Protein AF-0000000085857753 (afdb_homodimer)

Secondary structure (DSSP, 8-state):
--EEEEEEETTEEEEEEE-TTSEEEEEEE-TT--B---EEEEE-SS-PPBPS--EE-SS-TTEEEEEETTEEEEEES--GGG--SHHHHHHTT-TT-EEETTTTEEE-GGGS-SS-EEE--TTGGG--SEEEEEEE-TTSEEEEEEEE--EESS---EEEEEEETTEE-S-TTSPPPBTTEEEEEEES----TT-EEEEEEEEETTEEEEEEEEE--HHHHHHT-SS--HHHHHHHHHTTPEEETTTTEEE---SS-----HHHHHGGG----SS---EEEEEES-EEETTBEEEEEEEEES-TT--EEEEE-TT----EEEEEES--SSEEEEEE---SS-EEEEEEEEPTT--EEEEEEEEEEPPPEEEEEESSEEETT---EEEEEEE-GGG--EEEEETTTEEEEEEEETTTTEEEEEPPP--S-EEEEEEEEETTEEEEEEEEEEEEPPP-EEEEEEEEETTEEEEEEEE---S----GGG--EEEEETTEEEEEEEEEE-SSEEEEEE---SS----/--EEEEEEETTEEEEEEE-TTSEEEEEEE-TT--B---EEEEE-SS-PPBPS--EE-SS-TTEEEEEETTEEEEEES--GGG--SHHHHHHTT-TT-EEETTTTEEE-GGGS-SS-EEE--TTGGG--SEEEEEEE-TTSEEEEEEEE--EESS---EEEEEEETTEE-S-TTSPPPBTTEEEEEEES----TT-EEEEEEEEETTEEEEEEEEE--HHHHSTT-SS--HHHHHHHHHTTPEEETTTTEEE---SS-----HHHHHGGG----SS---EEEEEES-EEETTBEEEEEEEEES-TT--EEEEE-TT--S-EEEEEES--SSEEEEEE---SS-EEEEEEEEPTT--EEEEEEEEEEPPPEEEEEESSEEETT---EEEEEEE-GGG--EEEEETTTEEEEEEEETTTTEEEEEPPP--S-EEEEEEEEETTEEEEEEEEEEEEPPP-EEEEEEEEETTEEEEEEEE---S----GGG--EEEEETTEEEEEEEEEE-SSEEEEEE---SS----

Foldseek 3Di:
DAAWDWDDDPLKIWMWDWAQQGWTWIWIAFNVGAIADIDTQDDDLGRWGWHHDKAQDPVDNQWIWIDTDVDIDITGNDDQQVQQAQQSSAVVLDSQWWAQPVVRGIHGPVVRPPGKTKYADRCSRQDDQWAKAWFADPQQKIKIKIFGRIDIPDFFDKAKFKDAPRHTAADPPADGDGPPMDMGIHHNPLPPPFFGWIWMWMDGHHDIDIDIATAHDQQVLCPPDVDLALVSLVVLLSNNFDQDPVVSGTHHDDDDDDRDGSCRGRVVRPDDPDDPFKEWDDKPPQEAALQWFAWIKTFTAQCQQFFWKWKAAPSPDDIDIWGWPPDDRTMITTITHHHPDFAKIWMFTQGPVRDTGYTDIHTHHRDKAFADKPPQEEEQQWFDKIKTDTPPCVQFQWKAKPPVRDTWGWDADPVVRIIITITHHHDDWDWIWMWTDGNPDIHGHPGTHTYDHDKAWDAWDWDDDPQKIKIKTFIPQDDRPDDQVRDWDWDDDPPDIFTWAWDDDDRTITITMTGHDPDDPDD/DAAWDWDDDPLKIWMWDWAQQGWTWIWIAFNVGAIADIDTQDDDLGRWTWHHDKAQDPVDNQWIWIDTDVDIDITGNDDQQVQQAQQSSAVVLDSQWWAQPPVRGIHGPVVRPPGKTKYADRCSRQDDQWAKAWFADPVQKIKIKIFGRIDIPDFFDKAKFKDAPRHTAADPPADGDGPPMDMGIHHNPLPPPFFGWIWMWMDGHHDIDIDIATAHDQQVLPPPDPDLALVSLVVLLSNNFDQDPVVSGTHHDDDDDDRDGSCRGRVVRPDDDDDDFKEWDDKPPQEAALQWFAWIKTFTAQCQQFFWKWKAAPSPDDIDIWGWPPDDRTMITTITHHHPDFAKIWMFTQGPVRDTGYTDIHTHHRDKAFADKPPQEEEQQWFDKIKTDTPPCVQFQWKAKPPVRDTWGWDADPVVRIIITITHHHDDWDWIWMWTDGNPDIHGHPGTHTYDHDKAWDAKDWDDDPQKIKIKTFIPQDDRPDDQVRDWDWDDDPPDIFTWAWDDDDRTITITMTGHDPDDPDD

Nearest PDB structures (foldseek):
  6vxk-assembly1_B  TM=6.347E-01  e=1.927E-22  Homo sapiens
  5l7n-assembly1_A  TM=7.080E-01  e=1.738E-12  Mus musculus
  5l5k-assembly1_A  TM=3.802E-01  e=3.648E-19  Mus musculus
  5l5g-assembly2_D  TM=2.381E-01  e=2.878E-19  Mus musculus
  3nvq-assembly1_F  TM=8.995E-01  e=6.085E-07  Homo sapiens

Organism: NCBI:txid630221

Structure (mmCIF, N/CA/C/O backbone):
data_AF-0000000085857753-model_v1
#
loop_
_entity.id
_entity.type
_entity.pdbx_description
1 polymer 'Plexin C1'
#
loop_
_atom_site.group_PDB
_atom_site.id
_atom_site.type_symbol
_atom_site.label_atom_id
_atom_site.label_alt_id
_atom_site.label_comp_id
_atom_site.label_asym_id
_atom_site.label_entity_id
_atom_site.label_seq_id
_atom_site.pdbx_PDB_ins_code
_atom_site.Cartn_x
_atom_site.Cartn_y
_atom_site.Cartn_z
_atom_site.occupancy
_atom_site.B_iso_or_equiv
_atom_site.auth_seq_id
_atom_site.auth_comp_id
_atom_site.auth_asym_id
_atom_site.auth_atom_id
_atom_site.pdbx_PDB_model_num
ATOM 1 N N . MET A 1 1 ? -9.523 8.578 9.781 1 89.75 1 MET A N 1
ATOM 2 C CA . MET A 1 1 ? -10.383 7.871 8.836 1 89.75 1 MET A CA 1
ATOM 3 C C . MET A 1 1 ? -11.68 7.422 9.5 1 89.75 1 MET A C 1
ATOM 5 O O . MET A 1 1 ? -11.648 6.824 10.578 1 89.75 1 MET A O 1
ATOM 9 N N . SER A 1 2 ? -12.82 7.793 8.891 1 89.19 2 SER A N 1
ATOM 10 C CA . SER A 1 2 ? -14.125 7.473 9.477 1 89.19 2 SER A CA 1
ATOM 11 C C . SER A 1 2 ? -14.922 6.547 8.562 1 89.19 2 SER A C 1
ATOM 13 O O . SER A 1 2 ? -15.906 5.941 9 1 89.19 2 SER A O 1
ATOM 15 N N . ALA A 1 3 ? -14.539 6.449 7.41 1 91.06 3 ALA A N 1
ATOM 16 C CA . ALA A 1 3 ? -15.25 5.617 6.445 1 91.06 3 ALA A CA 1
ATOM 17 C C . ALA A 1 3 ? -14.32 5.148 5.332 1 91.06 3 ALA A C 1
ATOM 19 O O . ALA A 1 3 ? -13.297 5.781 5.059 1 91.06 3 ALA A O 1
ATOM 20 N N . VAL A 1 4 ? -14.672 4.035 4.73 1 94.12 4 VAL A N 1
ATOM 21 C CA . VAL A 1 4 ? -13.875 3.561 3.609 1 94.12 4 VAL A CA 1
ATOM 22 C C . VAL A 1 4 ? -14.758 2.795 2.629 1 94.12 4 VAL A C 1
ATOM 24 O O . VAL A 1 4 ? -15.68 2.08 3.037 1 94.12 4 VAL A O 1
ATOM 27 N N . ALA A 1 5 ? -14.625 2.955 1.405 1 93.31 5 ALA A N 1
ATOM 28 C CA . ALA A 1 5 ? -15.234 2.219 0.299 1 93.31 5 ALA A CA 1
ATOM 29 C C . ALA A 1 5 ? -14.211 1.943 -0.802 1 93.31 5 ALA A C 1
ATOM 31 O O . ALA A 1 5 ? -13.156 2.584 -0.856 1 93.31 5 ALA A O 1
ATOM 32 N N . ALA A 1 6 ? -14.43 0.98 -1.561 1 94.06 6 ALA A N 1
ATOM 33 C CA . ALA A 1 6 ? -13.461 0.627 -2.598 1 94.06 6 ALA A CA 1
ATOM 34 C C . ALA A 1 6 ? -14.164 0.195 -3.879 1 94.06 6 ALA A C 1
ATOM 36 O O . ALA A 1 6 ? -15.273 -0.346 -3.836 1 94.06 6 ALA A O 1
ATOM 37 N N . VAL A 1 7 ? -13.57 0.49 -4.969 1 93.06 7 VAL A N 1
ATOM 38 C CA . VAL A 1 7 ? -14.023 0.003 -6.27 1 93.06 7 VAL A CA 1
ATOM 39 C C . VAL A 1 7 ? -12.828 -0.489 -7.082 1 93.06 7 VAL A C 1
ATOM 41 O O . VAL A 1 7 ? -11.695 -0.067 -6.848 1 93.06 7 VAL A O 1
ATOM 44 N N . ARG A 1 8 ? -13.117 -1.404 -7.98 1 92.81 8 ARG A N 1
ATOM 45 C CA . ARG A 1 8 ? -12.086 -1.954 -8.844 1 92.81 8 ARG A CA 1
ATOM 46 C C . ARG A 1 8 ? -12.086 -1.272 -10.211 1 92.81 8 ARG A C 1
ATOM 48 O O . ARG A 1 8 ? -13.156 -0.976 -10.758 1 92.81 8 ARG A O 1
ATOM 55 N N . SER A 1 9 ? -10.953 -0.953 -10.688 1 91.25 9 SER A N 1
ATOM 56 C CA . SER A 1 9 ? -10.742 -0.527 -12.07 1 91.25 9 SER A CA 1
ATOM 57 C C . SER A 1 9 ? -9.594 -1.297 -12.719 1 91.25 9 SER A C 1
ATOM 59 O O . SER A 1 9 ? -8.445 -0.867 -12.656 1 91.25 9 SER A O 1
ATOM 61 N N . GLY A 1 10 ? -10 -2.35 -13.438 1 89.44 10 GLY A N 1
ATOM 62 C CA . GLY A 1 10 ? -8.953 -3.213 -13.945 1 89.44 10 GLY A CA 1
ATOM 63 C C . GLY A 1 10 ? -8.117 -3.85 -12.852 1 89.44 10 GLY A C 1
ATOM 64 O O . GLY A 1 10 ? -8.648 -4.531 -11.977 1 89.44 10 GLY A O 1
ATOM 65 N N . SER A 1 11 ? -6.836 -3.51 -12.891 1 89.56 11 SER A N 1
ATOM 66 C CA . SER A 1 11 ? -5.945 -4.07 -11.883 1 89.56 11 SER A CA 1
ATOM 67 C C . SER A 1 11 ? -5.754 -3.102 -10.719 1 89.56 11 SER A C 1
ATOM 69 O O . SER A 1 11 ? -4.98 -3.375 -9.797 1 89.56 11 SER A O 1
ATOM 71 N N . TRP A 1 12 ? -6.457 -2.006 -10.766 1 94.06 12 TRP A N 1
ATOM 72 C CA . TRP A 1 12 ? -6.324 -0.968 -9.75 1 94.06 12 TRP A CA 1
ATOM 73 C C . TRP A 1 12 ? -7.422 -1.089 -8.695 1 94.06 12 TRP A C 1
ATOM 75 O O . TRP A 1 12 ? -8.539 -1.517 -9 1 94.06 12 TRP A O 1
ATOM 85 N N . ILE A 1 13 ? -7.07 -0.823 -7.496 1 95.12 13 ILE A N 1
ATOM 86 C CA . ILE A 1 13 ? -8.055 -0.612 -6.445 1 95.12 13 ILE A CA 1
ATOM 87 C C . ILE A 1 13 ? -8.156 0.876 -6.121 1 95.12 13 ILE A C 1
ATOM 89 O O . ILE A 1 13 ? -7.141 1.533 -5.871 1 95.12 13 ILE A O 1
ATOM 93 N N . VAL A 1 14 ? -9.273 1.382 -6.203 1 95.81 14 VAL A N 1
ATOM 94 C CA . VAL A 1 14 ? -9.492 2.781 -5.852 1 95.81 14 VAL A CA 1
ATOM 95 C C . VAL A 1 14 ? -10.234 2.869 -4.52 1 95.81 14 VAL A C 1
ATOM 97 O O . VAL A 1 14 ? -11.383 2.416 -4.41 1 95.81 14 VAL A O 1
ATOM 100 N N . LEU A 1 15 ? -9.617 3.461 -3.584 1 95.94 15 LEU A N 1
ATOM 101 C CA . LEU A 1 15 ? -10.188 3.619 -2.25 1 95.94 15 LEU A CA 1
ATOM 102 C C . LEU A 1 15 ? -10.773 5.016 -2.072 1 95.94 15 LEU A C 1
ATOM 104 O O . LEU A 1 15 ? -10.203 6 -2.539 1 95.94 15 LEU A O 1
ATOM 108 N N . PHE A 1 16 ? -11.875 5.051 -1.46 1 96.19 16 PHE A N 1
ATOM 109 C CA . PHE A 1 16 ? -12.492 6.289 -1.012 1 96.19 16 PHE A CA 1
ATOM 110 C C . PHE A 1 16 ? -12.562 6.34 0.51 1 96.19 16 PHE A C 1
ATOM 112 O O . PHE A 1 16 ? -13.242 5.523 1.135 1 96.19 16 PHE A O 1
ATOM 119 N N . ILE A 1 17 ? -11.922 7.316 1.024 1 94.94 17 ILE A N 1
ATOM 120 C CA . ILE A 1 17 ? -11.727 7.375 2.469 1 94.94 17 ILE A CA 1
ATOM 121 C C . ILE A 1 17 ? -12.391 8.633 3.025 1 94.94 17 ILE A C 1
ATOM 123 O O . ILE A 1 17 ? -12.047 9.75 2.625 1 94.94 17 ILE A O 1
ATOM 127 N N . GLY A 1 18 ? -13.336 8.453 3.855 1 94.31 18 GLY A N 1
ATOM 128 C CA . GLY A 1 18 ? -13.883 9.555 4.637 1 94.31 18 GLY A CA 1
ATOM 129 C C . GLY A 1 18 ? -13.133 9.797 5.934 1 94.31 18 GLY A C 1
ATOM 130 O O . GLY A 1 18 ? -12.703 8.852 6.594 1 94.31 18 GLY A O 1
ATOM 131 N N . THR A 1 19 ? -12.977 11.016 6.234 1 91.75 19 THR A N 1
ATOM 132 C CA . THR A 1 19 ? -12.25 11.336 7.457 1 91.75 19 THR A CA 1
ATOM 133 C C . THR A 1 19 ? -13.188 11.945 8.5 1 91.75 19 THR A C 1
ATOM 135 O O . THR A 1 19 ? -14.281 12.398 8.164 1 91.75 19 THR A O 1
ATOM 138 N N . SER A 1 20 ? -12.773 11.953 9.719 1 91 20 SER A N 1
ATOM 139 C CA . SER A 1 20 ? -13.555 12.484 10.836 1 91 20 SER A CA 1
ATOM 140 C C . SER A 1 20 ? -13.633 14 10.781 1 91 20 SER A C 1
ATOM 142 O O . SER A 1 20 ? -14.5 14.609 11.414 1 91 20 SER A O 1
ATOM 144 N N . ASP A 1 21 ? -12.695 14.578 10.062 1 89.19 21 ASP A N 1
ATOM 145 C CA . ASP A 1 21 ? -12.703 16.031 9.969 1 89.19 21 ASP A CA 1
ATOM 146 C C . ASP A 1 21 ? -13.398 16.5 8.695 1 89.19 21 ASP A C 1
ATOM 148 O O . ASP A 1 21 ? -13.289 17.672 8.312 1 89.19 21 ASP A O 1
ATOM 152 N N . GLY A 1 22 ? -13.977 15.633 7.961 1 90.75 22 GLY A N 1
ATOM 153 C CA . GLY A 1 22 ? -14.914 16.016 6.918 1 90.75 22 GLY A CA 1
ATOM 154 C C . GLY A 1 22 ? -14.297 16.031 5.531 1 90.75 22 GLY A C 1
ATOM 155 O O . GLY A 1 22 ? -14.586 16.922 4.727 1 90.75 22 GLY A O 1
ATOM 156 N N . GLN A 1 23 ? -13.469 15.141 5.293 1 93.69 23 GLN A N 1
ATOM 157 C CA . GLN A 1 23 ? -12.883 15.039 3.957 1 93.69 23 GLN A CA 1
ATOM 158 C C . GLN A 1 23 ? -13.234 13.711 3.299 1 93.69 23 GLN A C 1
ATOM 160 O O . GLN A 1 23 ? -13.477 12.719 3.988 1 93.69 23 GLN A O 1
ATOM 165 N N . LEU A 1 24 ? -13.398 13.766 1.98 1 95.19 24 LEU A N 1
ATOM 166 C CA . LEU A 1 24 ? -13.438 12.562 1.156 1 95.19 24 LEU A CA 1
ATOM 167 C C . LEU A 1 24 ? -12.188 12.453 0.29 1 95.19 24 LEU A C 1
ATOM 169 O O . LEU A 1 24 ? -11.961 13.297 -0.585 1 95.19 24 LEU A O 1
ATOM 173 N N . ILE A 1 25 ? -11.422 11.43 0.527 1 94.5 25 ILE A N 1
ATOM 174 C CA . ILE A 1 25 ? -10.125 11.281 -0.118 1 94.5 25 ILE A CA 1
ATOM 175 C C . ILE A 1 25 ? -10.156 10.078 -1.058 1 94.5 25 ILE A C 1
ATOM 177 O O . ILE A 1 25 ? -10.695 9.023 -0.713 1 94.5 25 ILE A O 1
ATOM 181 N N . LYS A 1 26 ? -9.664 10.266 -2.176 1 94.88 26 LYS A N 1
ATOM 182 C CA . LYS A 1 26 ? -9.477 9.195 -3.15 1 94.88 26 LYS A CA 1
ATOM 183 C C . LYS A 1 26 ? -8.031 8.711 -3.164 1 94.88 26 LYS A C 1
ATOM 185 O O . LYS A 1 26 ? -7.102 9.508 -3.291 1 94.88 26 LYS A O 1
ATOM 190 N N . LEU A 1 27 ? -7.824 7.43 -2.971 1 94.69 27 LEU A N 1
ATOM 191 C CA . LEU A 1 27 ? -6.5 6.82 -2.979 1 94.69 27 LEU A CA 1
ATOM 192 C C . LEU A 1 27 ? -6.465 5.602 -3.895 1 94.69 27 LEU A C 1
ATOM 194 O O . LEU A 1 27 ? -7.34 4.738 -3.816 1 94.69 27 LEU A O 1
ATOM 198 N N . VAL A 1 28 ? -5.434 5.547 -4.727 1 95.06 28 VAL A N 1
ATOM 199 C CA . VAL A 1 28 ? -5.344 4.457 -5.691 1 95.06 28 VAL A CA 1
ATOM 200 C C . VAL A 1 28 ? -4.242 3.486 -5.273 1 95.06 28 VAL A C 1
ATOM 202 O O . VAL A 1 28 ? -3.172 3.908 -4.828 1 95.06 28 VAL A O 1
ATOM 205 N N . LEU A 1 29 ? -4.523 2.205 -5.355 1 94.06 29 LEU A N 1
ATOM 206 C CA . LEU A 1 29 ? -3.545 1.148 -5.129 1 94.06 29 LEU A CA 1
ATOM 207 C C . LEU A 1 29 ? -3.256 0.386 -6.414 1 94.06 29 LEU A C 1
ATOM 209 O O . LEU A 1 29 ? -4.18 0.044 -7.16 1 94.06 29 LEU A O 1
ATOM 213 N N . ASP A 1 30 ? -2.023 0.152 -6.676 1 92.12 30 ASP A N 1
ATOM 214 C CA . ASP A 1 30 ? -1.676 -0.603 -7.875 1 92.12 30 ASP A CA 1
ATOM 215 C C . ASP A 1 30 ? -1.734 -2.105 -7.613 1 92.12 30 ASP A C 1
ATOM 217 O O . ASP A 1 30 ? -2.291 -2.545 -6.605 1 92.12 30 ASP A O 1
ATOM 221 N N . GLU A 1 31 ? -1.247 -2.881 -8.547 1 86.44 31 GLU A N 1
ATOM 222 C CA . GLU A 1 31 ? -1.351 -4.336 -8.477 1 86.44 31 GLU A CA 1
ATOM 223 C C . GLU A 1 31 ? -0.544 -4.887 -7.301 1 86.44 31 GLU A C 1
ATOM 225 O O . GLU A 1 31 ? -0.839 -5.969 -6.793 1 86.44 31 GLU A O 1
ATOM 230 N N . LYS A 1 32 ? 0.455 -4.145 -6.859 1 83 32 LYS A N 1
ATOM 231 C CA . LYS A 1 32 ? 1.268 -4.559 -5.719 1 83 32 LYS A CA 1
ATOM 232 C C . LYS A 1 32 ? 0.789 -3.893 -4.434 1 83 32 LYS A C 1
ATOM 234 O O . LYS A 1 32 ? 1.49 -3.912 -3.418 1 83 32 LYS A O 1
ATOM 239 N N . PHE A 1 33 ? -0.325 -3.234 -4.547 1 89.12 33 PHE A N 1
ATOM 240 C CA . PHE A 1 33 ? -0.987 -2.566 -3.432 1 89.12 33 PHE A CA 1
ATOM 241 C C . PHE A 1 33 ? -0.145 -1.401 -2.922 1 89.12 33 PHE A C 1
ATOM 243 O O . PHE A 1 33 ? -0.19 -1.069 -1.736 1 89.12 33 PHE A O 1
ATOM 250 N N . THR A 1 34 ? 0.658 -0.89 -3.787 1 88.31 34 THR A N 1
ATOM 251 C CA . THR A 1 34 ? 1.371 0.346 -3.482 1 88.31 34 THR A CA 1
ATOM 252 C C . THR A 1 34 ? 0.45 1.554 -3.631 1 88.31 34 THR A C 1
ATOM 254 O O . THR A 1 34 ? -0.227 1.703 -4.648 1 88.31 34 THR A O 1
ATOM 257 N N . PRO A 1 35 ? 0.426 2.33 -2.615 1 91.25 35 PRO A N 1
ATOM 258 C CA . PRO A 1 35 ? -0.485 3.475 -2.688 1 91.25 35 PRO A CA 1
ATOM 259 C C . PRO A 1 35 ? 0.071 4.621 -3.531 1 91.25 35 PRO A C 1
ATOM 261 O O . PRO A 1 35 ? 1.279 4.871 -3.518 1 91.25 35 PRO A O 1
ATOM 264 N N . GLY A 1 36 ? -0.798 5.277 -4.289 1 90.56 36 GLY A N 1
ATOM 265 C CA . GLY A 1 36 ? -0.466 6.531 -4.949 1 90.56 36 GLY A CA 1
ATOM 266 C C . GLY A 1 36 ? -0.69 7.746 -4.066 1 90.56 36 GLY A C 1
ATOM 267 O O . GLY A 1 36 ? -0.803 7.621 -2.846 1 90.56 36 GLY A O 1
ATOM 268 N N . CYS A 1 37 ? -0.757 8.883 -4.688 1 88.81 37 CYS A N 1
ATOM 269 C CA . CYS A 1 37 ? -0.986 10.117 -3.947 1 88.81 37 CYS A CA 1
ATOM 270 C C . CYS A 1 37 ? -2.473 10.328 -3.691 1 88.81 37 CYS A C 1
ATOM 272 O O . CYS A 1 37 ? -3.285 10.242 -4.613 1 88.81 37 CYS A O 1
ATOM 274 N N . PRO A 1 38 ? -2.766 10.555 -2.463 1 90.12 38 PRO A N 1
ATOM 275 C CA . PRO A 1 38 ? -4.172 10.82 -2.158 1 90.12 38 PRO A CA 1
ATOM 276 C C . PRO A 1 38 ? -4.684 12.102 -2.807 1 90.12 38 PRO A C 1
ATOM 278 O O . PRO A 1 38 ? -3.953 13.094 -2.887 1 90.12 38 PRO A O 1
ATOM 281 N N . LYS A 1 39 ? -5.852 12.086 -3.305 1 90.69 39 LYS A N 1
ATOM 282 C CA . LYS A 1 39 ? -6.535 13.242 -3.877 1 90.69 39 LYS A CA 1
ATOM 283 C C . LYS A 1 39 ? -7.801 13.57 -3.096 1 90.69 39 LYS A C 1
ATOM 285 O O . LYS A 1 39 ? -8.625 12.695 -2.83 1 90.69 39 LYS A O 1
ATOM 290 N N . VAL A 1 40 ? -7.977 14.805 -2.785 1 91.81 40 VAL A N 1
ATOM 291 C CA . VAL A 1 40 ? -9.164 15.227 -2.047 1 91.81 40 VAL A CA 1
ATOM 292 C C . VAL A 1 40 ? -10.312 15.484 -3.02 1 91.81 40 VAL A C 1
ATOM 294 O O . VAL A 1 40 ? -10.188 16.312 -3.928 1 91.81 40 VAL A O 1
ATOM 297 N N . LEU A 1 41 ? -11.352 14.812 -2.846 1 93.81 41 LEU A N 1
ATOM 298 C CA . LEU A 1 41 ? -12.531 14.992 -3.684 1 93.81 41 LEU A CA 1
ATOM 299 C C . LEU A 1 41 ? -13.469 16.031 -3.086 1 93.81 41 LEU A C 1
ATOM 301 O O . LEU A 1 41 ? -14.172 16.734 -3.816 1 93.81 41 LEU A O 1
ATOM 305 N N . PHE A 1 42 ? -13.5 16.047 -1.821 1 92.88 42 PHE A N 1
ATOM 306 C CA . PHE A 1 42 ? -14.336 16.969 -1.067 1 92.88 42 PHE A CA 1
ATOM 307 C C . PHE A 1 42 ? -13.688 17.328 0.263 1 92.88 42 PHE A C 1
ATOM 309 O O . PHE A 1 42 ? -13.07 16.484 0.908 1 92.88 42 PHE A O 1
ATOM 316 N N . LYS A 1 43 ? -13.773 18.5 0.624 1 91.5 43 LYS A N 1
ATOM 317 C CA . LYS A 1 43 ? -13.281 19 1.904 1 91.5 43 LYS A CA 1
ATOM 318 C C . LYS A 1 43 ? -14.273 19.969 2.539 1 91.5 43 LYS A C 1
ATOM 320 O O . LYS A 1 43 ? -14.609 21 1.951 1 91.5 43 LYS A O 1
ATOM 325 N N . SER A 1 44 ? -14.727 19.641 3.662 1 88.19 44 SER A N 1
ATOM 326 C CA . SER A 1 44 ? -15.609 20.547 4.391 1 88.19 44 SER A CA 1
ATOM 327 C C . SER A 1 44 ? -14.82 21.672 5.051 1 88.19 44 SER A C 1
ATOM 329 O O . SER A 1 44 ? -13.68 21.469 5.48 1 88.19 44 SER A O 1
ATOM 331 N N . ASP A 1 45 ? -15.414 22.797 5.211 1 84.12 45 ASP A N 1
ATOM 332 C CA . ASP A 1 45 ? -14.758 23.938 5.852 1 84.12 45 ASP A CA 1
ATOM 333 C C . ASP A 1 45 ? -14.75 23.781 7.371 1 84.12 45 ASP A C 1
ATOM 335 O O . ASP A 1 45 ? -13.875 24.312 8.047 1 84.12 45 ASP A O 1
ATOM 339 N N . ASP A 1 46 ? -15.695 23.016 7.832 1 83.88 46 ASP A N 1
ATOM 340 C CA . ASP A 1 46 ? -15.82 22.812 9.273 1 83.88 46 ASP A CA 1
ATOM 341 C C . ASP A 1 46 ? -15.375 21.406 9.68 1 83.88 46 ASP A C 1
ATOM 343 O O . ASP A 1 46 ? -14.812 20.672 8.867 1 83.88 46 ASP A O 1
ATOM 347 N N . GLU A 1 47 ? -15.531 21.188 10.969 1 82.12 47 GLU A N 1
ATOM 348 C CA . GLU A 1 47 ? -15.094 19.891 11.508 1 82.12 47 GLU A CA 1
ATOM 349 C C . GLU A 1 47 ? -16.234 18.891 11.547 1 82.12 47 GLU A C 1
ATOM 351 O O . GLU A 1 47 ? -16.438 18.203 12.555 1 82.12 47 GLU A O 1
ATOM 356 N N . ARG A 1 48 ? -16.969 18.625 10.539 1 84.94 48 ARG A N 1
ATOM 357 C CA . ARG A 1 48 ? -18.016 17.609 10.508 1 84.94 48 ARG A CA 1
ATOM 358 C C . ARG A 1 48 ? -17.484 16.281 9.969 1 84.94 48 ARG A C 1
ATOM 360 O O . ARG A 1 48 ? -16.984 16.219 8.836 1 84.94 48 ARG A O 1
ATOM 367 N N . ALA A 1 49 ? -17.594 15.242 10.664 1 89.19 49 ALA A N 1
ATOM 368 C CA . ALA A 1 49 ? -17.078 13.93 10.305 1 89.19 49 ALA A CA 1
ATOM 369 C C . ALA A 1 49 ? -17.906 13.305 9.188 1 89.19 49 ALA A C 1
ATOM 371 O O . ALA A 1 49 ? -19.141 13.453 9.156 1 89.19 49 ALA A O 1
ATOM 372 N N . VAL A 1 50 ? -17.281 12.594 8.289 1 91.12 50 VAL A N 1
ATOM 373 C CA . VAL A 1 50 ? -17.969 11.734 7.332 1 91.12 50 VAL A CA 1
ATOM 374 C C . VAL A 1 50 ? -18.469 10.477 8.039 1 91.12 50 VAL A C 1
ATOM 376 O O . VAL A 1 50 ? -17.719 9.805 8.742 1 91.12 50 VAL A O 1
ATOM 379 N N . LEU A 1 51 ? -19.656 10.195 7.867 1 92.25 51 LEU A N 1
ATOM 380 C CA . LEU A 1 51 ? -20.234 9.023 8.516 1 92.25 51 LEU A CA 1
ATOM 381 C C . LEU A 1 51 ? -19.703 7.738 7.902 1 92.25 51 LEU A C 1
ATOM 383 O O . LEU A 1 51 ? -19.281 7.73 6.742 1 92.25 51 LEU A O 1
ATOM 387 N N . PRO A 1 52 ? -19.719 6.656 8.617 1 89.38 52 PRO A N 1
ATOM 388 C CA . PRO A 1 52 ? -19.016 5.426 8.258 1 89.38 52 PRO A CA 1
ATOM 389 C C . PRO A 1 52 ? -19.578 4.77 6.996 1 89.38 52 PRO A C 1
ATOM 391 O O . PRO A 1 52 ? -18.859 4.035 6.309 1 89.38 52 PRO A O 1
ATOM 394 N N . ARG A 1 53 ? -20.828 5.02 6.637 1 87.62 53 ARG A N 1
ATOM 395 C CA . ARG A 1 53 ? -21.422 4.336 5.5 1 87.62 53 ARG A CA 1
ATOM 396 C C . ARG A 1 53 ? -21.391 5.207 4.25 1 87.62 53 ARG A C 1
ATOM 398 O O . ARG A 1 53 ? -21.844 6.355 4.273 1 87.62 53 ARG A O 1
ATOM 405 N N . MET A 1 54 ? -20.828 4.703 3.236 1 92.81 54 MET A N 1
ATOM 406 C CA . MET A 1 54 ? -20.812 5.336 1.922 1 92.81 54 MET A CA 1
ATOM 407 C C . MET A 1 54 ? -21.422 4.422 0.865 1 92.81 54 MET A C 1
ATOM 409 O O . MET A 1 54 ? -21.281 3.201 0.935 1 92.81 54 MET A O 1
ATOM 413 N N . HIS A 1 55 ? -22.125 5.004 -0.087 1 91.56 55 HIS A N 1
ATOM 414 C CA . HIS A 1 55 ? -22.781 4.188 -1.099 1 91.56 55 HIS A CA 1
ATOM 415 C C . HIS A 1 55 ? -22.516 4.719 -2.502 1 91.56 55 HIS A C 1
ATOM 417 O O . HIS A 1 55 ? -22.719 5.902 -2.771 1 91.56 55 HIS A O 1
ATOM 423 N N . PHE A 1 56 ? -22.016 3.834 -3.285 1 92.56 56 PHE A N 1
ATOM 424 C CA . PHE A 1 56 ? -21.875 4.207 -4.688 1 92.56 56 PHE A CA 1
ATOM 425 C C . PHE A 1 56 ? -23.25 4.336 -5.352 1 92.56 56 PHE A C 1
ATOM 427 O O . PHE A 1 56 ? -24.156 3.564 -5.059 1 92.56 56 PHE A O 1
ATOM 434 N N . ASP A 1 57 ? -23.312 5.262 -6.199 1 92.62 57 ASP A N 1
ATOM 435 C CA . ASP A 1 57 ? -24.562 5.43 -6.938 1 92.62 57 ASP A CA 1
ATOM 436 C C . ASP A 1 57 ? -24.859 4.207 -7.805 1 92.62 57 ASP A C 1
ATOM 438 O O . ASP A 1 57 ? -24.062 3.848 -8.672 1 92.62 57 ASP A O 1
ATOM 442 N N . PRO A 1 58 ? -25.984 3.617 -7.66 1 87.38 58 PRO A N 1
ATOM 443 C CA . PRO A 1 58 ? -26.281 2.373 -8.367 1 87.38 58 PRO A CA 1
ATOM 444 C C . PRO A 1 58 ? -26.531 2.588 -9.859 1 87.38 58 PRO A C 1
ATOM 446 O O . PRO A 1 58 ? -26.422 1.645 -10.648 1 87.38 58 PRO A O 1
ATOM 449 N N . VAL A 1 59 ? -26.906 3.73 -10.211 1 88.88 59 VAL A N 1
ATOM 450 C CA . VAL A 1 59 ? -27.203 4.039 -11.602 1 88.88 59 VAL A CA 1
ATOM 451 C C . VAL A 1 59 ? -25.969 4.648 -12.273 1 88.88 59 VAL A C 1
ATOM 453 O O . VAL A 1 59 ? -25.531 4.184 -13.328 1 88.88 59 VAL A O 1
ATOM 456 N N . ASP A 1 60 ? -25.5 5.703 -11.633 1 89.94 60 ASP A N 1
ATOM 457 C CA . ASP A 1 60 ? -24.297 6.359 -12.125 1 89.94 60 ASP A CA 1
ATOM 458 C C . ASP A 1 60 ? -23.094 6.016 -11.258 1 89.94 60 ASP A C 1
ATOM 460 O O . ASP A 1 60 ? -22.75 6.758 -10.328 1 89.94 60 ASP A O 1
ATOM 464 N N . PHE A 1 61 ? -22.359 5.062 -11.641 1 87.88 61 PHE A N 1
ATOM 465 C CA . PHE A 1 61 ? -21.297 4.496 -10.836 1 87.88 61 PHE A CA 1
ATOM 466 C C . PHE A 1 61 ? -20.141 5.488 -10.703 1 87.88 61 PHE A C 1
ATOM 468 O O . PHE A 1 61 ? -19.172 5.234 -9.977 1 87.88 61 PHE A O 1
ATOM 475 N N . LYS A 1 62 ? -20.312 6.656 -11.281 1 92.56 62 LYS A N 1
ATOM 476 C CA . LYS A 1 62 ? -19.266 7.664 -11.211 1 92.56 62 LYS A CA 1
ATOM 477 C C . LYS A 1 62 ? -19.453 8.586 -10.008 1 92.56 62 LYS A C 1
ATOM 479 O O . LYS A 1 62 ? -18.734 9.57 -9.852 1 92.56 62 LYS A O 1
ATOM 484 N N . HIS A 1 63 ? -20.438 8.312 -9.219 1 95.69 63 HIS A N 1
ATOM 485 C CA . HIS A 1 63 ? -20.719 9.133 -8.047 1 95.69 63 HIS A CA 1
ATOM 486 C C . HIS A 1 63 ? -20.828 8.281 -6.785 1 95.69 63 HIS A C 1
ATOM 488 O O . HIS A 1 63 ? -21.141 7.094 -6.859 1 95.69 63 HIS A O 1
ATOM 494 N N . ILE A 1 64 ? -20.562 8.883 -5.664 1 95.5 64 ILE A N 1
ATOM 495 C CA . ILE A 1 64 ? -20.641 8.234 -4.359 1 95.5 64 ILE A CA 1
ATOM 496 C C . ILE A 1 64 ? -21.422 9.125 -3.395 1 95.5 64 ILE A C 1
ATOM 498 O O . ILE A 1 64 ? -21.297 10.352 -3.424 1 95.5 64 ILE A O 1
ATOM 502 N N . TYR A 1 65 ? -22.281 8.555 -2.619 1 96.19 65 TYR A N 1
ATOM 503 C CA . TYR A 1 65 ? -23.031 9.258 -1.59 1 96.19 65 TYR A CA 1
ATOM 504 C C . TYR A 1 65 ? -22.312 9.203 -0.249 1 96.19 65 TYR A C 1
ATOM 506 O O . TYR A 1 65 ? -21.953 8.117 0.223 1 96.19 65 TYR A O 1
ATOM 514 N N . ILE A 1 66 ? -22.062 10.336 0.306 1 95.31 66 ILE A N 1
ATOM 515 C CA . ILE A 1 66 ? -21.484 10.43 1.636 1 95.31 66 ILE A CA 1
ATOM 516 C C . ILE A 1 66 ? -22.375 11.258 2.547 1 95.31 66 ILE A C 1
ATOM 518 O O . ILE A 1 66 ? -23.109 12.141 2.076 1 95.31 66 ILE A O 1
ATOM 522 N N . ALA A 1 67 ? -22.359 10.891 3.789 1 94.62 67 ALA A N 1
ATOM 523 C CA . ALA A 1 67 ? -23.156 11.625 4.766 1 94.62 67 ALA A CA 1
ATOM 524 C C . ALA A 1 67 ? -22.281 12.281 5.82 1 94.62 67 ALA A C 1
ATOM 526 O O . ALA A 1 67 ? -21.312 11.68 6.293 1 94.62 67 ALA A O 1
ATOM 527 N N . LEU A 1 68 ? -22.469 13.539 5.977 1 92.06 68 LEU A N 1
ATOM 528 C CA . LEU A 1 68 ? -21.875 14.281 7.086 1 92.06 68 LEU A CA 1
ATOM 529 C C . LEU A 1 68 ? -22.938 14.617 8.141 1 92.06 68 LEU A C 1
ATOM 531 O O . LEU A 1 68 ? -24.125 14.328 7.949 1 92.06 68 LEU A O 1
ATOM 535 N N . LYS A 1 69 ? -22.484 15.289 9.156 1 83.44 69 LYS A N 1
ATOM 536 C CA . LYS A 1 69 ? -23.469 15.688 10.156 1 83.44 69 LYS A CA 1
ATOM 537 C C . LYS A 1 69 ? -24.547 16.578 9.539 1 83.44 69 LYS A C 1
ATOM 539 O O . LYS A 1 69 ? -24.234 17.641 8.992 1 83.44 69 LYS A O 1
ATOM 544 N N . LYS A 1 70 ? -25.781 16.047 9.258 1 83.69 70 LYS A N 1
ATOM 545 C CA . LYS A 1 70 ? -26.984 16.719 8.789 1 83.69 70 LYS A CA 1
ATOM 546 C C . LYS A 1 70 ? -26.922 17.016 7.293 1 83.69 70 LYS A C 1
ATOM 548 O O . LYS A 1 70 ? -27.547 17.953 6.809 1 83.69 70 LYS A O 1
ATOM 553 N N . GLN A 1 71 ? -26 16.578 6.605 1 91.19 71 GLN A N 1
ATOM 554 C CA . GLN A 1 71 ? -25.859 16.828 5.172 1 91.19 71 GLN A CA 1
ATOM 555 C C . GLN A 1 71 ? -25.578 15.531 4.414 1 91.19 71 GLN A C 1
ATOM 557 O O . GLN A 1 71 ? -24.797 14.688 4.871 1 91.19 71 GLN A O 1
ATOM 562 N N . LEU A 1 72 ? -26.312 15.344 3.285 1 93.38 72 LEU A N 1
ATOM 563 C CA . LEU A 1 72 ? -26.062 14.266 2.336 1 93.38 72 LEU A CA 1
ATOM 564 C C . LEU A 1 72 ? -25.516 14.812 1.026 1 93.38 72 LEU A C 1
ATOM 566 O O . LEU A 1 72 ? -26.047 15.773 0.47 1 93.38 72 LEU A O 1
ATOM 570 N N . ARG A 1 73 ? -24.422 14.305 0.667 1 94.5 73 ARG A N 1
ATOM 571 C CA . ARG A 1 73 ? -23.766 14.828 -0.531 1 94.5 73 ARG A CA 1
ATOM 572 C C . ARG A 1 73 ? -23.547 13.719 -1.556 1 94.5 73 ARG A C 1
ATOM 574 O O . ARG A 1 73 ? -23.297 12.57 -1.19 1 94.5 73 ARG A O 1
ATOM 581 N N . ARG A 1 74 ? -23.672 14.07 -2.756 1 95.88 74 ARG A N 1
ATOM 582 C CA . ARG A 1 74 ? -23.312 13.25 -3.904 1 95.88 74 ARG A CA 1
ATOM 583 C C . ARG A 1 74 ? -22.078 13.789 -4.598 1 95.88 74 ARG A C 1
ATOM 585 O O . ARG A 1 74 ? -22.109 14.859 -5.211 1 95.88 74 ARG A O 1
ATOM 592 N N . GLU A 1 75 ? -20.984 13.094 -4.406 1 95.56 75 GLU A N 1
ATOM 593 C CA . GLU A 1 75 ? -19.719 13.578 -4.934 1 95.56 75 GLU A CA 1
ATOM 594 C C . GLU A 1 75 ? -19.266 12.75 -6.133 1 95.56 75 GLU A C 1
ATOM 596 O O . GLU A 1 75 ? -19.438 11.531 -6.148 1 95.56 75 GLU A O 1
ATOM 601 N N . SER A 1 76 ? -18.75 13.414 -7.121 1 95.81 76 SER A N 1
ATOM 602 C CA . SER A 1 76 ? -18.203 12.711 -8.281 1 95.81 76 SER A CA 1
ATOM 603 C C . SER A 1 76 ? -16.844 12.094 -7.969 1 95.81 76 SER A C 1
ATOM 605 O O . SER A 1 76 ? -15.953 12.766 -7.453 1 95.81 76 SER A O 1
ATOM 607 N N . ILE A 1 77 ? -16.75 10.812 -8.273 1 94.56 77 ILE A N 1
ATOM 608 C CA . ILE A 1 77 ? -15.477 10.148 -8 1 94.56 77 ILE A CA 1
ATOM 609 C C . ILE A 1 77 ? -14.57 10.25 -9.234 1 94.56 77 ILE A C 1
ATOM 611 O O . ILE A 1 77 ? -13.383 9.922 -9.164 1 94.56 77 ILE A O 1
ATOM 615 N N . VAL A 1 78 ? -15.117 10.633 -10.359 1 94.44 78 VAL A N 1
ATOM 616 C CA . VAL A 1 78 ? -14.383 10.844 -11.602 1 94.44 78 VAL A CA 1
ATOM 617 C C . VAL A 1 78 ? -14.289 12.336 -11.898 1 94.44 78 VAL A C 1
ATOM 619 O O . VAL A 1 78 ? -15.289 12.969 -12.25 1 94.44 78 VAL A O 1
ATOM 622 N N . GLN A 1 79 ? -13.172 12.945 -11.672 1 94.25 79 GLN A N 1
ATOM 623 C CA . GLN A 1 79 ? -12.961 14.375 -11.891 1 94.25 79 GLN A CA 1
ATOM 624 C C . GLN A 1 79 ? -11.898 14.609 -12.961 1 94.25 79 GLN A C 1
ATOM 626 O O . GLN A 1 79 ? -10.953 15.375 -12.75 1 94.25 79 GLN A O 1
ATOM 631 N N . CYS A 1 80 ? -12.109 14.062 -14.102 1 95.44 80 CYS A N 1
ATOM 632 C CA . CYS A 1 80 ? -11.125 14.055 -15.18 1 95.44 80 CYS A CA 1
ATOM 633 C C . CYS A 1 80 ? -11.062 15.414 -15.867 1 95.44 80 CYS A C 1
ATOM 635 O O . CYS A 1 80 ? -10.016 15.805 -16.375 1 95.44 80 CYS A O 1
ATOM 637 N N . ALA A 1 81 ? -12.148 16.141 -15.812 1 92.44 81 ALA A N 1
ATOM 638 C CA . ALA A 1 81 ? -12.281 17.391 -16.547 1 92.44 81 ALA A CA 1
ATOM 639 C C . ALA A 1 81 ? -11.273 18.422 -16.062 1 92.44 81 ALA A C 1
ATOM 641 O O . ALA A 1 81 ? -10.961 19.391 -16.766 1 92.44 81 ALA A O 1
ATOM 642 N N . LYS A 1 82 ? -10.773 18.266 -14.922 1 92.69 82 LYS A N 1
ATOM 643 C CA . LYS A 1 82 ? -9.82 19.203 -14.344 1 92.69 82 LYS A CA 1
ATOM 644 C C . LYS A 1 82 ? -8.5 19.203 -15.109 1 92.69 82 LYS A C 1
ATOM 646 O O . LYS A 1 82 ? -7.742 20.172 -15.055 1 92.69 82 LYS A O 1
ATOM 651 N N . TYR A 1 83 ? -8.25 18.109 -15.805 1 93.88 83 TYR A N 1
ATOM 652 C CA . TYR A 1 83 ? -6.992 17.984 -16.531 1 93.88 83 TYR A CA 1
ATOM 653 C C . TYR A 1 83 ? -7.164 18.344 -18 1 93.88 83 TYR A C 1
ATOM 655 O O . TYR A 1 83 ? -7.887 17.656 -18.734 1 93.88 83 TYR A O 1
ATOM 663 N N . ILE A 1 84 ? -6.402 19.266 -18.453 1 93.38 84 ILE A N 1
ATOM 664 C CA . ILE A 1 84 ? -6.695 19.891 -19.75 1 93.38 84 ILE A CA 1
ATOM 665 C C . ILE A 1 84 ? -5.77 19.328 -20.812 1 93.38 84 ILE A C 1
ATOM 667 O O . ILE A 1 84 ? -6.121 19.297 -22 1 93.38 84 ILE A O 1
ATOM 671 N N . THR A 1 85 ? -4.645 18.875 -20.438 1 93 85 THR A N 1
ATOM 672 C CA . THR A 1 85 ? -3.707 18.328 -21.406 1 93 85 THR A CA 1
ATOM 673 C C . THR A 1 85 ? -3.473 16.844 -21.156 1 93 85 THR A C 1
ATOM 675 O O . THR A 1 85 ? -3.766 16.344 -20.062 1 93 85 THR A O 1
ATOM 678 N N . LEU A 1 86 ? -2.988 16.219 -22.156 1 93.88 86 LEU A N 1
ATOM 679 C CA . LEU A 1 86 ? -2.664 14.805 -22.016 1 93.88 86 LEU A CA 1
ATOM 680 C C . LEU A 1 86 ? -1.623 14.586 -20.922 1 93.88 86 LEU A C 1
ATOM 682 O O . LEU A 1 86 ? -1.718 13.625 -20.156 1 93.88 86 LEU A O 1
ATOM 686 N N . LYS A 1 87 ? -0.667 15.461 -20.875 1 91.75 87 LYS A N 1
ATOM 687 C CA . LYS A 1 87 ? 0.376 15.367 -19.859 1 91.75 87 LYS A CA 1
ATOM 688 C C . LYS A 1 87 ? -0.213 15.469 -18.453 1 91.75 87 LYS A C 1
ATOM 690 O O . LYS A 1 87 ? 0.139 14.688 -17.562 1 91.75 87 LYS A O 1
ATOM 695 N N . ASP A 1 88 ? -1.135 16.375 -18.328 1 92.31 88 ASP A N 1
ATOM 696 C CA . ASP A 1 88 ? -1.782 16.547 -17.031 1 92.31 88 ASP A CA 1
ATOM 697 C C . ASP A 1 88 ? -2.654 15.352 -16.672 1 92.31 88 ASP A C 1
ATOM 699 O O . ASP A 1 88 ? -2.723 14.938 -15.516 1 92.31 88 ASP A O 1
ATOM 703 N N . CYS A 1 89 ? -3.299 14.867 -17.688 1 95.06 89 CYS A N 1
ATOM 704 C CA . CYS A 1 89 ? -4.164 13.711 -17.484 1 95.06 89 CYS A CA 1
ATOM 705 C C . CYS A 1 89 ? -3.359 12.5 -17.031 1 95.06 89 CYS A C 1
ATOM 707 O O . CYS A 1 89 ? -3.76 11.797 -16.094 1 95.06 89 CYS A O 1
ATOM 709 N N . ARG A 1 90 ? -2.217 12.297 -17.609 1 94.56 90 ARG A N 1
ATOM 710 C CA . ARG A 1 90 ? -1.339 11.195 -17.219 1 94.56 90 ARG A CA 1
ATOM 711 C C . ARG A 1 90 ? -0.732 11.438 -15.844 1 94.56 90 ARG A C 1
ATOM 713 O O . ARG A 1 90 ? -0.551 10.492 -15.07 1 94.56 90 ARG A O 1
ATOM 720 N N . ALA A 1 91 ? -0.388 12.703 -15.594 1 91.31 91 ALA A N 1
ATOM 721 C CA . ALA A 1 91 ? 0.265 13.055 -14.336 1 91.31 91 ALA A CA 1
ATOM 722 C C . ALA A 1 91 ? -0.686 12.891 -13.156 1 91.31 91 ALA A C 1
ATOM 724 O O . ALA A 1 91 ? -0.247 12.773 -12.008 1 91.31 91 ALA A O 1
ATOM 725 N N . ALA A 1 92 ? -1.933 12.898 -13.445 1 92.06 92 ALA A N 1
ATOM 726 C CA . ALA A 1 92 ? -2.924 12.742 -12.383 1 92.06 92 ALA A CA 1
ATOM 727 C C . ALA A 1 92 ? -2.871 11.344 -11.789 1 92.06 92 ALA A C 1
ATOM 729 O O . ALA A 1 92 ? -3.277 11.133 -10.641 1 92.06 92 ALA A O 1
ATOM 730 N N . LEU A 1 93 ? -2.387 10.344 -12.547 1 93.81 93 LEU A N 1
ATOM 731 C CA . LEU A 1 93 ? -2.254 8.945 -12.133 1 93.81 93 LEU A CA 1
ATOM 732 C C . LEU A 1 93 ? -3.576 8.414 -11.594 1 93.81 93 LEU A C 1
ATOM 734 O O . LEU A 1 93 ? -3.605 7.773 -10.539 1 93.81 93 LEU A O 1
ATOM 738 N N . ASP A 1 94 ? -4.703 8.797 -12.211 1 94.75 94 ASP A N 1
ATOM 739 C CA . ASP A 1 94 ? -6.039 8.305 -11.898 1 94.75 94 ASP A CA 1
ATOM 740 C C . ASP A 1 94 ? -6.461 7.211 -12.883 1 94.75 94 ASP A C 1
ATOM 742 O O . ASP A 1 94 ? -6.672 7.484 -14.062 1 94.75 94 ASP A O 1
ATOM 746 N N . PRO A 1 95 ? -6.621 5.992 -12.461 1 95.81 95 PRO A N 1
ATOM 747 C CA . PRO A 1 95 ? -6.98 4.898 -13.367 1 95.81 95 PRO A CA 1
ATOM 748 C C . PRO A 1 95 ? -8.391 5.047 -13.945 1 95.81 95 PRO A C 1
ATOM 750 O O . PRO A 1 95 ? -8.75 4.34 -14.883 1 95.81 95 PRO A O 1
ATOM 753 N N . LEU A 1 96 ? -9.219 5.941 -13.375 1 95.81 96 LEU A N 1
ATOM 754 C CA . LEU A 1 96 ? -10.586 6.156 -13.852 1 95.81 96 LEU A CA 1
ATOM 755 C C . LEU A 1 96 ? -10.609 7.203 -14.961 1 95.81 96 LEU A C 1
ATOM 757 O O . LEU A 1 96 ? -11.648 7.43 -15.586 1 95.81 96 LEU A O 1
ATOM 761 N N . CYS A 1 97 ? -9.453 7.75 -15.18 1 96.12 97 CYS A N 1
ATOM 762 C CA . CYS A 1 97 ? -9.359 8.805 -16.188 1 96.12 97 CYS A CA 1
ATOM 763 C C . CYS A 1 97 ? -8.383 8.414 -17.297 1 96.12 97 CYS A C 1
ATOM 765 O O . CYS A 1 97 ? -7.422 7.684 -17.047 1 96.12 97 CYS A O 1
ATOM 767 N N . GLY A 1 98 ? -8.617 8.883 -18.453 1 96 98 GLY A N 1
ATOM 768 C CA . GLY A 1 98 ? -7.77 8.727 -19.625 1 96 98 GLY A CA 1
ATOM 769 C C . GLY A 1 98 ? -8 9.805 -20.672 1 96 98 GLY A C 1
ATOM 770 O O . GLY A 1 98 ? -8.953 10.578 -20.578 1 96 98 GLY A O 1
ATOM 771 N N . TRP A 1 99 ? -7.113 9.891 -21.594 1 95.31 99 TRP A N 1
ATOM 772 C CA . TRP A 1 99 ? -7.176 10.914 -22.625 1 95.31 99 TRP A CA 1
ATOM 773 C C . TRP A 1 99 ? -7.883 10.383 -23.875 1 95.31 99 TRP A C 1
ATOM 775 O O . TRP A 1 99 ? -7.461 9.375 -24.453 1 95.31 99 TRP A O 1
ATOM 785 N N . CYS A 1 100 ? -8.93 11.008 -24.203 1 94.62 100 CYS A N 1
ATOM 786 C CA . CYS A 1 100 ? -9.609 10.695 -25.453 1 94.62 100 CYS A CA 1
ATOM 787 C C . CYS A 1 100 ? -8.953 11.422 -26.625 1 94.62 100 CYS A C 1
ATOM 789 O O . CYS A 1 100 ? -9.07 12.641 -26.75 1 94.62 100 CYS A O 1
ATOM 791 N N . VAL A 1 101 ? -8.438 10.695 -27.5 1 91.06 101 VAL A N 1
ATOM 792 C CA . VAL A 1 101 ? -7.555 11.242 -28.516 1 91.06 101 VAL A CA 1
ATOM 793 C C . VAL A 1 101 ? -8.359 12.094 -29.5 1 91.06 101 VAL A C 1
ATOM 795 O O . VAL A 1 101 ? -7.891 13.141 -29.953 1 91.06 101 VAL A O 1
ATOM 798 N N . ASN A 1 102 ? -9.531 11.773 -29.875 1 87.75 102 ASN A N 1
ATOM 799 C CA . ASN A 1 102 ? -10.32 12.5 -30.875 1 87.75 102 ASN A CA 1
ATOM 800 C C . ASN A 1 102 ? -10.945 13.758 -30.281 1 87.75 102 ASN A C 1
ATOM 802 O O . ASN A 1 102 ? -10.984 14.797 -30.953 1 87.75 102 ASN A O 1
ATOM 806 N N . THR A 1 103 ? -11.43 13.648 -29.078 1 90.19 103 THR A N 1
ATOM 807 C CA . THR A 1 103 ? -12.102 14.789 -28.469 1 90.19 103 THR A CA 1
ATOM 808 C C . THR A 1 103 ? -11.102 15.672 -27.734 1 90.19 103 THR A C 1
ATOM 810 O O . THR A 1 103 ? -11.43 16.797 -27.359 1 90.19 103 THR A O 1
ATOM 813 N N . HIS A 1 104 ? -9.945 15.25 -27.516 1 91.88 104 HIS A N 1
ATOM 814 C CA . HIS A 1 104 ? -8.875 16 -26.875 1 91.88 104 HIS A CA 1
ATOM 815 C C . HIS A 1 104 ? -9.266 16.422 -25.469 1 91.88 104 HIS A C 1
ATOM 817 O O . HIS A 1 104 ? -9.133 17.594 -25.109 1 91.88 104 HIS A O 1
ATOM 823 N N . ARG A 1 105 ? -9.75 15.508 -24.797 1 94.38 105 ARG A N 1
ATOM 824 C CA . ARG A 1 105 ? -10.125 15.766 -23.406 1 94.38 105 ARG A CA 1
ATOM 825 C C . ARG A 1 105 ? -9.852 14.555 -22.531 1 94.38 105 ARG A C 1
ATOM 827 O O . ARG A 1 105 ? -9.875 13.414 -23 1 94.38 105 ARG A O 1
ATOM 834 N N . CYS A 1 106 ? -9.547 14.891 -21.297 1 95.94 106 CYS A N 1
ATOM 835 C CA . CYS A 1 106 ? -9.453 13.836 -20.297 1 95.94 106 CYS A CA 1
ATOM 836 C C . CYS A 1 106 ? -10.836 13.383 -19.859 1 95.94 106 CYS A C 1
ATOM 838 O O . CYS A 1 106 ? -11.688 14.203 -19.516 1 95.94 106 CYS A O 1
ATOM 840 N N . SER A 1 107 ? -11.156 12.133 -19.953 1 95.5 107 SER A N 1
ATOM 841 C CA . SER A 1 107 ? -12.492 11.633 -19.656 1 95.5 107 SER A CA 1
ATOM 842 C C . SER A 1 107 ? -12.453 10.18 -19.188 1 95.5 107 SER A C 1
ATOM 844 O O . SER A 1 107 ? -11.406 9.531 -19.25 1 95.5 107 SER A O 1
ATOM 846 N N . ALA A 1 108 ? -13.586 9.758 -18.688 1 94.69 108 ALA A N 1
ATOM 847 C CA . ALA A 1 108 ? -13.734 8.336 -18.391 1 94.69 108 ALA A CA 1
ATOM 848 C C . ALA A 1 108 ? -13.82 7.52 -19.672 1 94.69 108 ALA A C 1
ATOM 850 O O . ALA A 1 108 ? -14.148 8.055 -20.734 1 94.69 108 ALA A O 1
ATOM 851 N N . GLN A 1 109 ? -13.523 6.262 -19.609 1 92.75 109 GLN A N 1
ATOM 852 C CA . GLN A 1 109 ? -13.461 5.406 -20.797 1 92.75 109 GLN A CA 1
ATOM 853 C C . GLN A 1 109 ? -14.82 5.316 -21.469 1 92.75 109 GLN A C 1
ATOM 855 O O . GLN A 1 109 ? -14.906 5.301 -22.703 1 92.75 109 GLN A O 1
ATOM 860 N N . ASP A 1 110 ? -15.898 5.234 -20.688 1 90 110 ASP A N 1
ATOM 861 C CA . ASP A 1 110 ? -17.25 5.086 -21.219 1 90 110 ASP A CA 1
ATOM 862 C C . ASP A 1 110 ? -17.703 6.359 -21.938 1 90 110 ASP A C 1
ATOM 864 O O . ASP A 1 110 ? -18.625 6.324 -22.75 1 90 110 ASP A O 1
ATOM 868 N N . GLU A 1 111 ? -17.047 7.43 -21.609 1 91.38 111 GLU A N 1
ATOM 869 C CA . GLU A 1 111 ? -17.375 8.703 -22.234 1 91.38 111 GLU A CA 1
ATOM 870 C C . GLU A 1 111 ? -16.578 8.906 -23.516 1 91.38 111 GLU A C 1
ATOM 872 O O . GLU A 1 111 ? -16.828 9.859 -24.266 1 91.38 111 GLU A O 1
ATOM 877 N N . CYS A 1 112 ? -15.609 8.109 -23.672 1 91.94 112 CYS A N 1
ATOM 878 C CA . CYS A 1 112 ? -14.766 8.18 -24.859 1 91.94 112 CYS A CA 1
ATOM 879 C C . CYS A 1 112 ? -15.211 7.164 -25.906 1 91.94 112 CYS A C 1
ATOM 881 O O . CYS A 1 112 ? -14.836 5.992 -25.844 1 91.94 112 CYS A O 1
ATOM 883 N N . SER A 1 113 ? -16.109 7.52 -26.766 1 84.06 113 SER A N 1
ATOM 884 C CA . SER A 1 113 ? -16.672 6.562 -27.719 1 84.06 113 SER A CA 1
ATOM 885 C C . SER A 1 113 ? -15.945 6.641 -29.062 1 84.06 113 SER A C 1
ATOM 887 O O . SER A 1 113 ? -15.602 7.727 -29.531 1 84.06 113 SER A O 1
ATOM 889 N N . ASN A 1 114 ? -15.734 5.559 -29.672 1 80.94 114 ASN A N 1
ATOM 890 C CA . ASN A 1 114 ? -15.328 5.355 -31.062 1 80.94 114 ASN A CA 1
ATOM 891 C C . ASN A 1 114 ? -13.906 5.855 -31.312 1 80.94 114 ASN A C 1
ATOM 893 O O . ASN A 1 114 ? -13.578 6.297 -32.406 1 80.94 114 ASN A O 1
ATOM 897 N N . THR A 1 115 ? -13.164 6.051 -30.297 1 86 115 THR A N 1
ATOM 898 C CA . THR A 1 115 ? -11.773 6.449 -30.484 1 86 115 THR A CA 1
ATOM 899 C C . THR A 1 115 ? -10.867 5.766 -29.453 1 86 115 THR A C 1
ATOM 901 O O . THR A 1 115 ? -11.352 5.066 -28.562 1 86 115 THR A O 1
ATOM 904 N N . SER A 1 116 ? -9.562 6.02 -29.656 1 92.31 116 SER A N 1
ATOM 905 C CA . SER A 1 116 ? -8.609 5.445 -28.719 1 92.31 116 SER A CA 1
ATOM 906 C C . SER A 1 116 ? -8.617 6.207 -27.391 1 92.31 116 SER A C 1
ATOM 908 O O . SER A 1 116 ? -8.719 7.434 -27.391 1 92.31 116 SER A O 1
ATOM 910 N N . TRP A 1 117 ? -8.695 5.492 -26.359 1 94.88 117 TRP A N 1
ATOM 911 C CA . TRP A 1 117 ? -8.609 6.004 -25 1 94.88 117 TRP A CA 1
ATOM 912 C C . TRP A 1 117 ? -7.254 5.676 -24.375 1 94.88 117 TRP A C 1
ATOM 914 O O . TRP A 1 117 ? -6.922 4.504 -24.172 1 94.88 117 TRP A O 1
ATOM 924 N N . VAL A 1 118 ? -6.477 6.738 -24.141 1 95.38 118 VAL A N 1
ATOM 925 C CA . VAL A 1 118 ? -5.117 6.566 -23.625 1 95.38 118 VAL A CA 1
ATOM 926 C C . VAL A 1 118 ? -5.098 6.766 -22.125 1 95.38 118 VAL A C 1
ATOM 928 O O . VAL A 1 118 ? -5.531 7.809 -21.625 1 95.38 118 VAL A O 1
ATOM 931 N N . SER A 1 119 ? -4.641 5.766 -21.391 1 95.25 119 SER A N 1
ATOM 932 C CA . SER A 1 119 ? -4.656 5.812 -19.922 1 95.25 119 SER A CA 1
ATOM 933 C C . SER A 1 119 ? -3.33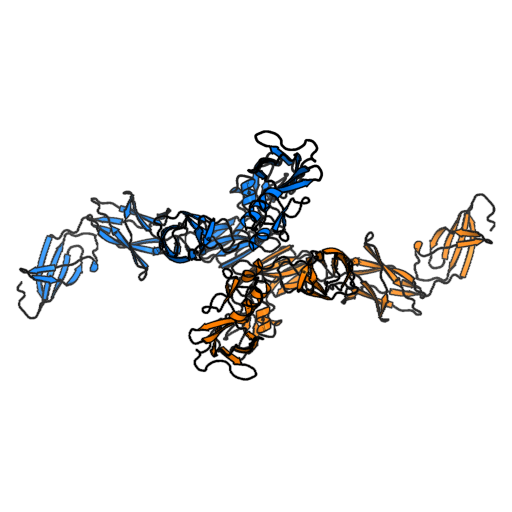 5.332 -19.344 1 95.25 119 SER A C 1
ATOM 935 O O . SER A 1 119 ? -2.367 5.105 -20.078 1 95.25 119 SER A O 1
ATOM 937 N N . ILE A 1 120 ? -3.219 5.277 -18.047 1 95.12 120 ILE A N 1
ATOM 938 C CA . ILE A 1 120 ? -1.982 4.918 -17.359 1 95.12 120 ILE A CA 1
ATOM 939 C C . ILE A 1 120 ? -1.849 3.396 -17.297 1 95.12 120 ILE A C 1
ATOM 941 O O . ILE A 1 120 ? -2.836 2.689 -17.078 1 95.12 120 ILE A O 1
ATOM 945 N N . PRO A 1 121 ? -0.685 2.941 -17.516 1 94.12 121 PRO A N 1
ATOM 946 C CA . PRO A 1 121 ? -0.454 1.501 -17.375 1 94.12 121 PRO A CA 1
ATOM 947 C C . PRO A 1 121 ? -0.369 1.053 -15.922 1 94.12 121 PRO A C 1
ATOM 949 O O . PRO A 1 121 ? -0.469 1.879 -15.008 1 94.12 121 PRO A O 1
ATOM 952 N N . LYS A 1 122 ? -0.222 -0.24 -15.625 1 88.12 122 LYS A N 1
ATOM 953 C CA . LYS A 1 122 ? -0.271 -0.852 -14.305 1 88.12 122 LYS A CA 1
ATOM 954 C C . LYS A 1 122 ? 0.901 -0.393 -13.438 1 88.12 122 LYS A C 1
ATOM 956 O O . LYS A 1 122 ? 0.786 -0.317 -12.219 1 88.12 122 LYS A O 1
ATOM 961 N N . ASN A 1 123 ? 2.039 -0.036 -13.984 1 84.62 123 ASN A N 1
ATOM 962 C CA . ASN A 1 123 ? 3.223 0.338 -13.219 1 84.62 123 ASN A CA 1
ATOM 963 C C . ASN A 1 123 ? 3.459 1.846 -13.25 1 84.62 123 ASN A C 1
ATOM 965 O O . ASN A 1 123 ? 4.59 2.305 -13.094 1 84.62 123 ASN A O 1
ATOM 969 N N . SER A 1 124 ? 2.463 2.549 -13.43 1 87.81 124 SER A N 1
ATOM 970 C CA . SER A 1 124 ? 2.588 3.979 -13.695 1 87.81 124 SER A CA 1
ATOM 971 C C . SER A 1 124 ? 2.979 4.742 -12.43 1 87.81 124 SER A C 1
ATOM 973 O O . SER A 1 124 ? 3.459 5.875 -12.508 1 87.81 124 SER A O 1
ATOM 975 N N . LEU A 1 125 ? 2.752 4.23 -11.273 1 85.94 125 LEU A N 1
ATOM 976 C CA . LEU A 1 125 ? 3.111 4.949 -10.055 1 85.94 125 LEU A CA 1
ATOM 977 C C . LEU A 1 125 ? 4.625 5.066 -9.922 1 85.94 125 LEU A C 1
ATOM 979 O O . LEU A 1 125 ? 5.121 5.969 -9.242 1 85.94 125 LEU A O 1
ATOM 983 N N . GLN A 1 126 ? 5.332 4.211 -10.594 1 76.88 126 GLN A N 1
ATOM 984 C CA . GLN A 1 126 ? 6.785 4.172 -10.453 1 76.88 126 GLN A CA 1
ATOM 985 C C . GLN A 1 126 ? 7.477 4.645 -11.727 1 76.88 126 GLN A C 1
ATOM 987 O O . GLN A 1 126 ? 8.703 4.633 -11.812 1 76.88 126 GLN A O 1
ATOM 992 N N . THR A 1 127 ? 6.727 4.984 -12.664 1 83.38 127 THR A N 1
ATOM 993 C CA . THR A 1 127 ? 7.324 5.348 -13.945 1 83.38 127 THR A CA 1
ATOM 994 C C . THR A 1 127 ? 6.926 6.766 -14.344 1 83.38 127 THR A C 1
ATOM 996 O O . THR A 1 127 ? 5.844 7.238 -13.984 1 83.38 127 THR A O 1
ATOM 999 N N . ARG A 1 128 ? 7.867 7.375 -15.141 1 86.44 128 ARG A N 1
ATOM 1000 C CA . ARG A 1 128 ? 7.582 8.68 -15.727 1 86.44 128 ARG A CA 1
ATOM 1001 C C . ARG A 1 128 ? 6.973 8.531 -17.109 1 86.44 128 ARG A C 1
ATOM 1003 O O . ARG A 1 128 ? 7.02 7.453 -17.703 1 86.44 128 ARG A O 1
ATOM 1010 N N . LEU A 1 129 ? 6.379 9.57 -17.406 1 90.88 129 LEU A N 1
ATOM 1011 C CA . LEU A 1 129 ? 5.773 9.516 -18.734 1 90.88 129 LEU A CA 1
ATOM 1012 C C . LEU A 1 129 ? 6.805 9.117 -19.797 1 90.88 129 LEU A C 1
ATOM 1014 O O . LEU A 1 129 ? 6.555 8.227 -20.609 1 90.88 129 LEU A O 1
ATOM 1018 N N . PHE A 1 130 ? 7.977 9.812 -19.703 1 88.31 130 PHE A N 1
ATOM 1019 C CA . PHE A 1 130 ? 9.055 9.508 -20.641 1 88.31 130 PHE A CA 1
ATOM 1020 C C . PHE A 1 130 ? 10.156 8.711 -19.953 1 88.31 130 PHE A C 1
ATOM 1022 O O . PHE A 1 130 ? 10.617 9.07 -18.875 1 88.31 130 PHE A O 1
ATOM 1029 N N . SER A 1 131 ? 10.414 7.602 -20.453 1 87.06 131 SER A N 1
ATOM 1030 C CA . SER A 1 131 ? 11.57 6.824 -20.031 1 87.06 131 SER A CA 1
ATOM 1031 C C . SER A 1 131 ? 12.438 6.426 -21.219 1 87.06 131 SER A C 1
ATOM 1033 O O . SER A 1 131 ? 11.914 6.031 -22.266 1 87.06 131 SER A O 1
ATOM 1035 N N . PHE A 1 132 ? 13.742 6.68 -21.125 1 85.75 132 PHE A N 1
ATOM 1036 C CA . PHE A 1 132 ? 14.586 6.336 -22.266 1 85.75 132 PHE A CA 1
ATOM 1037 C C . PHE A 1 132 ? 15.844 5.605 -21.797 1 85.75 132 PHE A C 1
ATOM 1039 O O . PHE A 1 132 ? 16.25 5.719 -20.641 1 85.75 132 PHE A O 1
ATOM 1046 N N . GLN A 1 133 ? 16.375 4.844 -22.656 1 86.06 133 GLN A N 1
ATOM 1047 C CA . GLN A 1 133 ? 17.625 4.102 -22.469 1 86.06 133 GLN A CA 1
ATOM 1048 C C . GLN A 1 133 ? 18.531 4.27 -23.672 1 86.06 133 GLN A C 1
ATOM 1050 O O . GLN A 1 133 ? 18.062 4.391 -24.812 1 86.06 133 GLN A O 1
ATOM 1055 N N . ILE A 1 134 ? 19.812 4.348 -23.391 1 84.19 134 ILE A N 1
ATOM 1056 C CA . ILE A 1 134 ? 20.781 4.484 -24.469 1 84.19 134 ILE A CA 1
ATOM 1057 C C . ILE A 1 134 ? 21.75 3.299 -24.453 1 84.19 134 ILE A C 1
ATOM 1059 O O . ILE A 1 134 ? 22.125 2.811 -23.391 1 84.19 134 ILE A O 1
ATOM 1063 N N . GLY A 1 135 ? 21.953 2.781 -25.547 1 82.81 135 GLY A N 1
ATOM 1064 C CA . GLY A 1 135 ? 22.906 1.7 -25.719 1 82.81 135 GLY A CA 1
ATOM 1065 C C . GLY A 1 135 ? 23.875 1.936 -26.875 1 82.81 135 GLY A C 1
ATOM 1066 O O . GLY A 1 135 ? 23.641 2.799 -27.719 1 82.81 135 GLY A O 1
ATOM 1067 N N . GLU A 1 136 ? 25.016 1.333 -26.719 1 79.31 136 GLU A N 1
ATOM 1068 C CA . GLU A 1 136 ? 26.016 1.408 -27.781 1 79.31 136 GLU A CA 1
ATOM 1069 C C . GLU A 1 136 ? 26.156 0.066 -28.5 1 79.31 136 GLU A C 1
ATOM 1071 O O . GLU A 1 136 ? 26.234 -0.979 -27.844 1 79.31 136 GLU A O 1
ATOM 1076 N N . ASN A 1 137 ? 25.938 0.137 -29.703 1 71.31 137 ASN A N 1
ATOM 1077 C CA . ASN A 1 137 ? 26.125 -1.101 -30.453 1 71.31 137 ASN A CA 1
ATOM 1078 C C . ASN A 1 137 ? 27.578 -1.271 -30.906 1 71.31 137 ASN A C 1
ATOM 1080 O O . ASN A 1 137 ? 28.406 -0.39 -30.672 1 71.31 137 ASN A O 1
ATOM 1084 N N . SER A 1 138 ? 27.891 -2.416 -31.5 1 64.75 138 SER A N 1
ATOM 1085 C CA . SER A 1 138 ? 29.234 -2.799 -31.891 1 64.75 138 SER A CA 1
ATOM 1086 C C . SER A 1 138 ? 29.812 -1.811 -32.906 1 64.75 138 SER A C 1
ATOM 1088 O O . SER A 1 138 ? 31.031 -1.611 -32.969 1 64.75 138 SER A O 1
ATOM 1090 N N . SER A 1 139 ? 29.062 -1.064 -33.719 1 68.38 139 SER A N 1
ATOM 1091 C CA . SER A 1 139 ? 29.547 -0.135 -34.719 1 68.38 139 SER A CA 1
ATOM 1092 C C . SER A 1 139 ? 29.656 1.281 -34.188 1 68.38 139 SER A C 1
ATOM 1094 O O . SER A 1 139 ? 29.641 2.252 -34.938 1 68.38 139 SER A O 1
ATOM 1096 N N . ARG A 1 140 ? 29.719 1.438 -32.875 1 73 140 ARG A N 1
ATOM 1097 C CA . ARG A 1 140 ? 29.844 2.719 -32.219 1 73 140 ARG A CA 1
ATOM 1098 C C . ARG A 1 140 ? 28.641 3.609 -32.469 1 73 140 ARG A C 1
ATOM 1100 O O . ARG A 1 140 ? 28.766 4.828 -32.594 1 73 140 ARG A O 1
ATOM 1107 N N . LYS A 1 141 ? 27.625 2.891 -32.906 1 81.31 141 LYS A N 1
ATOM 1108 C CA . LYS A 1 141 ? 26.375 3.627 -33 1 81.31 141 LYS A CA 1
ATOM 1109 C C . LYS A 1 141 ? 25.609 3.607 -31.688 1 81.31 141 LYS A C 1
ATOM 1111 O O . LYS A 1 141 ? 25.625 2.607 -30.953 1 81.31 141 LYS A O 1
ATOM 1116 N N . ILE A 1 142 ? 25.062 4.789 -31.438 1 83.25 142 ILE A N 1
ATOM 1117 C CA . ILE A 1 142 ? 24.266 4.918 -30.219 1 83.25 142 ILE A CA 1
ATOM 1118 C C . ILE A 1 142 ? 22.797 4.633 -30.516 1 83.25 142 ILE A C 1
ATOM 1120 O O . ILE A 1 142 ? 22.266 5.105 -31.516 1 83.25 142 ILE A O 1
ATOM 1124 N N . SER A 1 143 ? 22.281 3.791 -29.812 1 85.12 143 SER A N 1
ATOM 1125 C CA . SER A 1 143 ? 20.859 3.48 -29.922 1 85.12 143 SER A CA 1
ATOM 1126 C C . SER A 1 143 ? 20.078 4.047 -28.75 1 85.12 143 SER A C 1
ATOM 1128 O O . SER A 1 143 ? 20.359 3.729 -27.594 1 85.12 143 SER A O 1
ATOM 1130 N N . LEU A 1 144 ? 19.141 4.918 -29.094 1 86.19 144 LEU A N 1
ATOM 1131 C CA . LEU A 1 144 ? 18.25 5.504 -28.109 1 86.19 144 LEU A CA 1
ATOM 1132 C C . LEU A 1 144 ? 16.859 4.859 -28.172 1 86.19 144 LEU A C 1
ATOM 1134 O O . LEU A 1 144 ? 16.266 4.762 -29.234 1 86.19 144 LEU A O 1
ATOM 1138 N N . HIS A 1 145 ? 16.484 4.309 -27.094 1 87.62 145 HIS A N 1
ATOM 1139 C CA . HIS A 1 145 ? 15.148 3.732 -26.969 1 87.62 145 HIS A CA 1
ATOM 1140 C C . HIS A 1 145 ? 14.273 4.551 -26.031 1 87.62 145 HIS A C 1
ATOM 1142 O O . HIS A 1 145 ? 14.586 4.672 -24.844 1 87.62 145 HIS A O 1
ATOM 1148 N N . LEU A 1 146 ? 13.195 5.078 -26.578 1 89.75 146 LEU A N 1
ATOM 1149 C CA . LEU A 1 146 ? 12.258 5.867 -25.797 1 89.75 146 LEU A CA 1
ATOM 1150 C C . LEU A 1 146 ? 10.938 5.121 -25.609 1 89.75 146 LEU A C 1
ATOM 1152 O O . LEU A 1 146 ? 10.391 4.578 -26.562 1 89.75 146 LEU A O 1
ATOM 1156 N N . SER A 1 147 ? 10.492 5.004 -24.422 1 91.25 147 SER A N 1
ATOM 1157 C CA . SER A 1 147 ? 9.219 4.363 -24.109 1 91.25 147 SER A CA 1
ATOM 1158 C C . SER A 1 147 ? 8.297 5.312 -23.344 1 91.25 147 SER A C 1
ATOM 1160 O O . SER A 1 147 ? 8.734 6.016 -22.438 1 91.25 147 SER A O 1
ATOM 1162 N N . LEU A 1 148 ? 7.078 5.379 -23.766 1 92.69 148 LEU A N 1
ATOM 1163 C CA . LEU A 1 148 ? 6.062 6.156 -23.062 1 92.69 148 LEU A CA 1
ATOM 1164 C C . LEU A 1 148 ? 5.273 5.273 -22.109 1 92.69 148 LEU A C 1
ATOM 1166 O O . LEU A 1 148 ? 4.848 4.176 -22.469 1 92.69 148 LEU A O 1
ATOM 1170 N N . SER A 1 149 ? 5.16 5.695 -20.922 1 93.25 149 SER A N 1
ATOM 1171 C CA . SER A 1 149 ? 4.352 4.973 -19.953 1 93.25 149 SER A CA 1
ATOM 1172 C C . SER A 1 149 ? 2.865 5.254 -20.141 1 93.25 149 SER A C 1
ATOM 1174 O O . SER A 1 149 ? 2.234 5.891 -19.297 1 93.25 149 SER A O 1
ATOM 1176 N N . LEU A 1 150 ? 2.305 4.754 -21.266 1 95.06 150 LEU A N 1
ATOM 1177 C CA . LEU A 1 150 ? 0.9 4.918 -21.625 1 95.06 150 LEU A CA 1
ATOM 1178 C C . LEU A 1 150 ? 0.323 3.615 -22.172 1 95.06 150 LEU A C 1
ATOM 1180 O O . LEU A 1 150 ? 1.061 2.768 -22.672 1 95.06 150 LEU A O 1
ATOM 1184 N N . LYS A 1 151 ? -0.893 3.428 -21.984 1 95.06 151 LYS A N 1
ATOM 1185 C CA . LYS A 1 151 ? -1.657 2.326 -22.578 1 95.06 151 LYS A CA 1
ATOM 1186 C C . LYS A 1 151 ? -2.85 2.848 -23.375 1 95.06 151 LYS A C 1
ATOM 1188 O O . LYS A 1 151 ? -3.395 3.908 -23.062 1 95.06 151 LYS A O 1
ATOM 1193 N N . SER A 1 152 ? -3.217 2.141 -24.375 1 94.38 152 SER A N 1
ATOM 1194 C CA . SER A 1 152 ? -4.332 2.572 -25.219 1 94.38 152 SER A CA 1
ATOM 1195 C C . SER A 1 152 ? -5.289 1.42 -25.5 1 94.38 152 SER A C 1
ATOM 1197 O O . SER A 1 152 ? -4.871 0.263 -25.578 1 94.38 152 SER A O 1
ATOM 1199 N N . THR A 1 153 ? -6.555 1.653 -25.562 1 92.31 153 THR A N 1
ATOM 1200 C CA . THR A 1 153 ? -7.551 0.653 -25.938 1 92.31 153 THR A CA 1
ATOM 1201 C C . THR A 1 153 ? -7.465 0.324 -27.422 1 92.31 153 THR A C 1
ATOM 1203 O O . THR A 1 153 ? -7.797 -0.788 -27.828 1 92.31 153 THR A O 1
ATOM 1206 N N . GLY A 1 154 ? -6.906 1.238 -28.203 1 88.31 154 GLY A N 1
ATOM 1207 C CA . GLY A 1 154 ? -6.719 1.043 -29.625 1 88.31 154 GLY A CA 1
ATOM 1208 C C . GLY A 1 154 ? -5.285 1.26 -30.078 1 88.31 154 GLY A C 1
ATOM 1209 O O . GLY A 1 154 ? -4.359 1.197 -29.266 1 88.31 154 GLY A O 1
ATOM 1210 N N . ASN A 1 155 ? -5.168 1.271 -31.312 1 89.75 155 ASN A N 1
ATOM 1211 C CA . ASN A 1 155 ? -3.857 1.526 -31.906 1 89.75 155 ASN A CA 1
ATOM 1212 C C . ASN A 1 155 ? -3.811 2.885 -32.594 1 89.75 155 ASN A C 1
ATOM 1214 O O . ASN A 1 155 ? -3.904 2.963 -33.812 1 89.75 155 ASN A O 1
ATOM 1218 N N . PRO A 1 156 ? -3.641 3.824 -31.859 1 91.56 156 PRO A N 1
ATOM 1219 C CA . PRO A 1 156 ? -3.586 5.16 -32.438 1 91.56 156 PRO A CA 1
ATOM 1220 C C . PRO A 1 156 ? -2.35 5.371 -33.312 1 91.56 156 PRO A C 1
ATOM 1222 O O . PRO A 1 156 ? -1.325 4.715 -33.125 1 91.56 156 PRO A O 1
ATOM 1225 N N . ALA A 1 157 ? -2.486 6.312 -34.281 1 91.69 157 ALA A N 1
ATOM 1226 C CA . ALA A 1 157 ? -1.318 6.703 -35.062 1 91.69 157 ALA A CA 1
ATOM 1227 C C . ALA A 1 157 ? -0.215 7.258 -34.156 1 91.69 157 ALA A C 1
ATOM 1229 O O . ALA A 1 157 ? -0.477 8.078 -33.281 1 91.69 157 ALA A O 1
ATOM 1230 N N . PHE A 1 158 ? 0.919 6.738 -34.375 1 93.94 158 PHE A N 1
ATOM 1231 C CA . PHE A 1 158 ? 2.012 7.039 -33.469 1 93.94 158 PHE A CA 1
ATOM 1232 C C . PHE A 1 158 ? 3.301 7.316 -34.219 1 93.94 158 PHE A C 1
ATOM 1234 O O . PHE A 1 158 ? 3.629 6.602 -35.188 1 93.94 158 PHE A O 1
ATOM 1241 N N . SER A 1 159 ? 4.012 8.5 -33.906 1 93.31 159 SER A N 1
ATOM 1242 C CA . SER A 1 159 ? 5.297 8.828 -34.531 1 93.31 159 SER A CA 1
ATOM 1243 C C . SER A 1 159 ? 6.211 9.547 -33.531 1 93.31 159 SER A C 1
ATOM 1245 O O . SER A 1 159 ? 5.734 10.172 -32.594 1 93.31 159 SER A O 1
ATOM 1247 N N . CYS A 1 160 ? 7.488 9.375 -33.719 1 93.44 160 CYS A N 1
ATOM 1248 C CA . CYS A 1 160 ? 8.492 10.016 -32.875 1 93.44 160 CYS A CA 1
ATOM 1249 C C . CYS A 1 160 ? 9.531 10.742 -33.719 1 93.44 160 CYS A C 1
ATOM 1251 O O . CYS A 1 160 ? 9.891 10.273 -34.812 1 93.44 160 CYS A O 1
ATOM 1253 N N . THR A 1 161 ? 9.93 11.938 -33.281 1 92.19 161 THR A N 1
ATOM 1254 C CA . THR A 1 161 ? 11 12.695 -33.906 1 92.19 161 THR A CA 1
ATOM 1255 C C . THR A 1 161 ? 12.008 13.18 -32.875 1 92.19 161 THR A C 1
ATOM 1257 O O . THR A 1 161 ? 11.625 13.664 -31.812 1 92.19 161 THR A O 1
ATOM 1260 N N . PHE A 1 162 ? 13.234 12.938 -33.156 1 92.69 162 PHE A N 1
ATOM 1261 C CA . PHE A 1 162 ? 14.32 13.383 -32.312 1 92.69 162 PHE A CA 1
ATOM 1262 C C . PHE A 1 162 ? 15.164 14.445 -33 1 92.69 162 PHE A C 1
ATOM 1264 O O . PHE A 1 162 ? 15.656 14.219 -34.125 1 92.69 162 PHE A O 1
ATOM 1271 N N . THR A 1 163 ? 15.273 15.602 -32.344 1 91.19 163 THR A N 1
ATOM 1272 C CA . THR A 1 163 ? 15.992 16.688 -33 1 91.19 163 THR A CA 1
ATOM 1273 C C . THR A 1 163 ? 17.031 17.281 -32.062 1 91.19 163 THR A C 1
ATOM 1275 O O . THR A 1 163 ? 16.859 17.281 -30.859 1 91.19 163 THR A O 1
ATOM 1278 N N . LYS A 1 164 ? 18.156 17.562 -32.656 1 86.38 164 LYS A N 1
ATOM 1279 C CA . LYS A 1 164 ? 19.188 18.391 -32.031 1 86.38 164 LYS A CA 1
ATOM 1280 C C . LYS A 1 164 ? 19.203 19.781 -32.625 1 86.38 164 LYS A C 1
ATOM 1282 O O . LYS A 1 164 ? 19.547 19.953 -33.781 1 86.38 164 LYS A O 1
ATOM 1287 N N . GLU A 1 165 ? 19.188 20.734 -31.875 1 80.94 165 GLU A N 1
ATOM 1288 C CA . GLU A 1 165 ? 19.203 22.109 -32.375 1 80.94 165 GLU A CA 1
ATOM 1289 C C . GLU A 1 165 ? 18.469 22.203 -33.719 1 80.94 165 GLU A C 1
ATOM 1291 O O . GLU A 1 165 ? 19.016 22.734 -34.688 1 80.94 165 GLU A O 1
ATOM 1296 N N . SER A 1 166 ? 17.484 21.625 -34.094 1 79.12 166 SER A N 1
ATOM 1297 C CA . SER A 1 166 ? 16.594 21.703 -35.25 1 79.12 166 SER A CA 1
ATOM 1298 C C . SER A 1 166 ? 16.875 20.609 -36.25 1 79.12 166 SER A C 1
ATOM 1300 O O . SER A 1 166 ? 16.109 20.422 -37.219 1 79.12 166 SER A O 1
ATOM 1302 N N . ASP A 1 167 ? 17.969 19.891 -36.125 1 84.81 167 ASP A N 1
ATOM 1303 C CA . ASP A 1 167 ? 18.297 18.797 -37.031 1 84.81 167 ASP A CA 1
ATOM 1304 C C . ASP A 1 167 ? 17.797 17.453 -36.531 1 84.81 167 ASP A C 1
ATOM 1306 O O . ASP A 1 167 ? 17.844 17.203 -35.312 1 84.81 167 ASP A O 1
ATOM 1310 N N . ILE A 1 168 ? 17.422 16.703 -37.5 1 85.12 168 ILE A N 1
ATOM 1311 C CA . ILE A 1 168 ? 16.969 15.367 -37.156 1 85.12 168 ILE A CA 1
ATOM 1312 C C . ILE A 1 168 ? 18.156 14.492 -36.75 1 85.12 168 ILE A C 1
ATOM 1314 O O . ILE A 1 168 ? 19.156 14.445 -37.5 1 85.12 168 ILE A O 1
ATOM 1318 N N . LEU A 1 169 ? 18.156 13.898 -35.656 1 86.75 169 LEU A N 1
ATOM 1319 C CA . LEU A 1 169 ? 19.266 13.133 -35.094 1 86.75 169 LEU A CA 1
ATOM 1320 C C . LEU A 1 169 ? 19.266 11.711 -35.656 1 86.75 169 LEU A C 1
ATOM 1322 O O . LEU A 1 169 ? 20.328 11.164 -35.969 1 86.75 169 LEU A O 1
ATOM 1326 N N . CYS A 1 170 ? 18.078 11.125 -35.844 1 87.56 170 CYS A N 1
ATOM 1327 C CA . CYS A 1 170 ? 17.953 9.695 -36.094 1 87.56 170 CYS A CA 1
ATOM 1328 C C . CYS A 1 170 ? 18.328 9.352 -37.531 1 87.56 170 CYS A C 1
ATOM 1330 O O . CYS A 1 170 ? 18.172 10.172 -38.438 1 87.56 170 CYS A O 1
ATOM 1332 N N . ASP A 1 171 ? 18.859 8.148 -37.594 1 79.38 171 ASP A N 1
ATOM 1333 C CA . ASP A 1 171 ? 19.188 7.602 -38.906 1 79.38 171 ASP A CA 1
ATOM 1334 C C . ASP A 1 171 ? 17.922 7.199 -39.656 1 79.38 171 ASP A C 1
ATOM 1336 O O . ASP A 1 171 ? 16.922 6.812 -39.062 1 79.38 171 ASP A O 1
ATOM 1340 N N . SER A 1 172 ? 17.906 7.336 -40.906 1 72.12 172 SER A N 1
ATOM 1341 C CA . SER A 1 172 ? 16.75 7.062 -41.781 1 72.12 172 SER A CA 1
ATOM 1342 C C . SER A 1 172 ? 16.406 5.578 -41.781 1 72.12 172 SER A C 1
ATOM 1344 O O . SER A 1 172 ? 15.273 5.203 -42.094 1 72.12 172 SER A O 1
ATOM 1346 N N . SER A 1 173 ? 17.266 4.707 -41.281 1 73.44 173 SER A N 1
ATOM 1347 C CA . SER A 1 173 ? 17.016 3.271 -41.375 1 73.44 173 SER A CA 1
ATOM 1348 C C . SER A 1 173 ? 16.359 2.738 -40.094 1 73.44 173 SER A C 1
ATOM 1350 O O . SER A 1 173 ? 16.094 1.539 -40 1 73.44 173 SER A O 1
ATOM 1352 N N . ASP A 1 174 ? 15.898 3.557 -39.312 1 78.56 174 ASP A N 1
ATOM 1353 C CA . ASP A 1 174 ? 15.328 3.092 -38.062 1 78.56 174 ASP A CA 1
ATOM 1354 C C . ASP A 1 174 ? 13.906 2.584 -38.25 1 78.56 174 ASP A C 1
ATOM 1356 O O . ASP A 1 174 ? 13.172 3.08 -39.094 1 78.56 174 ASP A O 1
ATOM 1360 N N . PRO A 1 175 ? 13.578 1.435 -37.562 1 80.88 175 PRO A N 1
ATOM 1361 C CA . PRO A 1 175 ? 12.203 0.949 -37.656 1 80.88 175 PRO A CA 1
ATOM 1362 C C . PRO A 1 175 ? 11.18 2.002 -37.219 1 80.88 175 PRO A C 1
ATOM 1364 O O . PRO A 1 175 ? 11.492 2.885 -36.438 1 80.88 175 PRO A O 1
ATOM 1367 N N . PRO A 1 176 ? 10 1.886 -37.938 1 84.81 176 PRO A N 1
ATOM 1368 C CA . PRO A 1 176 ? 8.961 2.842 -37.562 1 84.81 176 PRO A CA 1
ATOM 1369 C C . PRO A 1 176 ? 8.547 2.719 -36.094 1 84.81 176 PRO A C 1
ATOM 1371 O O . PRO A 1 176 ? 8.641 1.636 -35.531 1 84.81 176 PRO A O 1
ATOM 1374 N N . ALA A 1 177 ? 8.18 3.783 -35.5 1 88.94 177 ALA A N 1
ATOM 1375 C CA . ALA A 1 177 ? 7.75 3.838 -34.125 1 88.94 177 ALA A CA 1
ATOM 1376 C C . ALA A 1 177 ? 6.469 3.039 -33.906 1 88.94 177 ALA A C 1
ATOM 1378 O O . ALA A 1 177 ? 5.57 3.059 -34.75 1 88.94 177 ALA A O 1
ATOM 1379 N N . VAL A 1 178 ? 6.406 2.213 -32.938 1 90.19 178 VAL A N 1
ATOM 1380 C CA . VAL A 1 178 ? 5.223 1.466 -32.531 1 90.19 178 VAL A CA 1
ATOM 1381 C C . VAL A 1 178 ? 4.805 1.903 -31.125 1 90.19 178 VAL A C 1
ATOM 1383 O O . VAL A 1 178 ? 5.602 1.855 -30.188 1 90.19 178 VAL A O 1
ATOM 1386 N N . PHE A 1 179 ? 3.586 2.301 -31.078 1 91.19 179 PHE A N 1
ATOM 1387 C CA . PHE A 1 179 ? 3.09 2.762 -29.781 1 91.19 179 PHE A CA 1
ATOM 1388 C C . PHE A 1 179 ? 3.236 1.673 -28.719 1 91.19 179 PHE A C 1
ATOM 1390 O O . PHE A 1 179 ? 2.814 0.535 -28.938 1 91.19 179 PHE A O 1
ATOM 1397 N N . PRO A 1 180 ? 3.885 2.004 -27.578 1 92.19 180 PRO A N 1
ATOM 1398 C CA . PRO A 1 180 ? 4.332 3.307 -27.094 1 92.19 180 PRO A CA 1
ATOM 1399 C C . PRO A 1 180 ? 5.855 3.445 -27.078 1 92.19 180 PRO A C 1
ATOM 1401 O O . PRO A 1 180 ? 6.414 4.121 -26.219 1 92.19 180 PRO A O 1
ATOM 1404 N N . ASN A 1 181 ? 6.492 2.779 -27.969 1 92.12 181 ASN A N 1
ATOM 1405 C CA . ASN A 1 181 ? 7.953 2.73 -27.984 1 92.12 181 ASN A CA 1
ATOM 1406 C C . ASN A 1 181 ? 8.523 3.391 -29.234 1 92.12 181 ASN A C 1
ATOM 1408 O O . ASN A 1 181 ? 7.941 3.293 -30.312 1 92.12 181 ASN A O 1
ATOM 1412 N N . CYS A 1 182 ? 9.656 4.07 -29.078 1 91.56 182 CYS A N 1
ATOM 1413 C CA . CYS A 1 182 ? 10.398 4.707 -30.156 1 91.56 182 CYS A CA 1
ATOM 1414 C C . CYS A 1 182 ? 11.883 4.348 -30.078 1 91.56 182 CYS A C 1
ATOM 1416 O O . CYS A 1 182 ? 12.406 4.094 -29 1 91.56 182 CYS A O 1
ATOM 1418 N N . SER A 1 183 ? 12.453 4.242 -31.219 1 89.5 183 SER A N 1
ATOM 1419 C CA . SER A 1 183 ? 13.883 3.98 -31.281 1 89.5 183 SER A CA 1
ATOM 1420 C C . SER A 1 183 ? 14.586 4.945 -32.219 1 89.5 183 SER A C 1
ATOM 1422 O O . SER A 1 183 ? 14.016 5.355 -33.25 1 89.5 183 SER A O 1
ATOM 1424 N N . CYS A 1 184 ? 15.734 5.355 -31.891 1 89.56 184 CYS A N 1
ATOM 1425 C CA . CYS A 1 184 ? 16.562 6.258 -32.688 1 89.56 184 CYS A CA 1
ATOM 1426 C C . CYS A 1 184 ? 18.031 5.852 -32.594 1 89.56 184 CYS A C 1
ATOM 1428 O O . CYS A 1 184 ? 18.578 5.695 -31.516 1 89.56 184 CYS A O 1
ATOM 1430 N N . SER A 1 185 ? 18.625 5.641 -33.719 1 88.94 185 SER A N 1
ATOM 1431 C CA . SER A 1 185 ? 20.047 5.344 -33.781 1 88.94 185 SER A CA 1
ATOM 1432 C C . SER A 1 185 ? 20.812 6.473 -34.469 1 88.94 185 SER A C 1
ATOM 1434 O O . SER A 1 185 ? 20.344 7.055 -35.438 1 88.94 185 SER A O 1
ATOM 1436 N N . PHE A 1 186 ? 21.891 6.832 -33.938 1 85.94 186 PHE A N 1
ATOM 1437 C CA . PHE A 1 186 ? 22.719 7.879 -34.531 1 85.94 186 PHE A CA 1
ATOM 1438 C C . PHE A 1 186 ? 24.188 7.625 -34.25 1 85.94 186 PHE A C 1
ATOM 1440 O O . PHE A 1 186 ? 24.531 6.801 -33.406 1 85.94 186 PHE A O 1
ATOM 1447 N N . SER A 1 187 ? 25.047 8.117 -35.031 1 78.88 187 SER A N 1
ATOM 1448 C CA . SER A 1 187 ? 26.484 7.906 -34.906 1 78.88 187 SER A CA 1
ATOM 1449 C C . SER A 1 187 ? 27.031 8.617 -33.656 1 78.88 187 SER A C 1
ATOM 1451 O O . SER A 1 187 ? 26.469 9.617 -33.219 1 78.88 187 SER A O 1
ATOM 1453 N N . ASP A 1 188 ? 27.953 7.945 -32.969 1 65.5 188 ASP A N 1
ATOM 1454 C CA . ASP A 1 188 ? 28.547 8.305 -31.688 1 65.5 188 ASP A CA 1
ATOM 1455 C C . ASP A 1 188 ? 29.047 9.75 -31.703 1 65.5 188 ASP A C 1
ATOM 1457 O O . ASP A 1 188 ? 30.188 10.008 -32.094 1 65.5 188 ASP A O 1
ATOM 1461 N N . GLN A 1 189 ? 28.172 10.625 -31.953 1 59.41 189 GLN A N 1
ATOM 1462 C CA . GLN A 1 189 ? 28.625 12 -31.812 1 59.41 189 GLN A CA 1
ATOM 1463 C C . GLN A 1 189 ? 28.594 12.453 -30.359 1 59.41 189 GLN A C 1
ATOM 1465 O O . GLN A 1 189 ? 28.656 13.648 -30.078 1 59.41 189 GLN A O 1
ATOM 1470 N N . LEU A 1 190 ? 28.297 11.617 -29.406 1 59.91 190 LEU A N 1
ATOM 1471 C CA . LEU A 1 190 ? 28.141 12.07 -28.031 1 59.91 190 LEU A CA 1
ATOM 1472 C C . LEU A 1 190 ? 29.469 12.555 -27.453 1 59.91 190 LEU A C 1
ATOM 1474 O O . LEU A 1 190 ? 29.969 12 -26.469 1 59.91 190 LEU A O 1
ATOM 1478 N N . GLN A 1 191 ? 30.391 12.977 -28.312 1 53.72 191 GLN A N 1
ATOM 1479 C CA . GLN A 1 191 ? 31.656 13.5 -27.828 1 53.72 191 GLN A CA 1
ATOM 1480 C C . GLN A 1 191 ? 31.453 14.742 -26.969 1 53.72 191 GLN A C 1
ATOM 1482 O O . GLN A 1 191 ? 32.406 15.398 -26.562 1 53.72 191 GLN A O 1
ATOM 1487 N N . TYR A 1 192 ? 30.234 14.953 -26.562 1 52.66 192 TYR A N 1
ATOM 1488 C CA . TYR A 1 192 ? 30.141 16.281 -25.969 1 52.66 192 TYR A CA 1
ATOM 1489 C C . TYR A 1 192 ? 30.297 16.234 -24.453 1 52.66 192 TYR A C 1
ATOM 1491 O O . TYR A 1 192 ? 29.703 15.367 -23.797 1 52.66 192 TYR A O 1
ATOM 1499 N N . THR A 1 193 ? 31.281 16.766 -23.859 1 54.75 193 THR A N 1
ATOM 1500 C CA . THR A 1 193 ? 31.641 16.953 -22.453 1 54.75 193 THR A CA 1
ATOM 1501 C C . THR A 1 193 ? 30.406 17.234 -21.609 1 54.75 193 THR A C 1
ATOM 1503 O O . THR A 1 193 ? 30.328 16.781 -20.453 1 54.75 193 THR A O 1
ATOM 1506 N N . GLY A 1 194 ? 29.438 18.094 -22.078 1 60.88 194 GLY A N 1
ATOM 1507 C CA . GLY A 1 194 ? 28.359 18.547 -21.203 1 60.88 194 GLY A CA 1
ATOM 1508 C C . GLY A 1 194 ? 27.047 17.828 -21.453 1 60.88 194 GLY A C 1
ATOM 1509 O O . GLY A 1 194 ? 26.016 18.172 -20.875 1 60.88 194 GLY A O 1
ATOM 1510 N N . GLY A 1 195 ? 26.984 16.734 -22.094 1 73.94 195 GLY A N 1
ATOM 1511 C CA . GLY A 1 195 ? 25.766 16.016 -22.406 1 73.94 195 GLY A CA 1
ATOM 1512 C C . GLY A 1 195 ? 25.047 16.562 -23.625 1 73.94 195 GLY A C 1
ATOM 1513 O O . GLY A 1 195 ? 25.219 17.734 -23.984 1 73.94 195 GLY A O 1
ATOM 1514 N N . LEU A 1 196 ? 24.5 15.891 -24.438 1 82.25 196 LEU A N 1
ATOM 1515 C CA . LEU A 1 196 ? 23.734 16.25 -25.625 1 82.25 196 LEU A CA 1
ATOM 1516 C C . LEU A 1 196 ? 22.25 16.422 -25.297 1 82.25 196 LEU A C 1
ATOM 1518 O O . LEU A 1 196 ? 21.609 15.484 -24.812 1 82.25 196 LEU A O 1
ATOM 1522 N N . ARG A 1 197 ? 21.766 17.672 -25.484 1 87.62 197 ARG A N 1
ATOM 1523 C CA . ARG A 1 197 ? 20.328 17.906 -25.281 1 87.62 197 ARG A CA 1
ATOM 1524 C C . ARG A 1 197 ? 19.531 17.547 -26.531 1 87.62 197 ARG A C 1
ATOM 1526 O O . ARG A 1 197 ? 19.75 18.125 -27.609 1 87.62 197 ARG A O 1
ATOM 1533 N N . VAL A 1 198 ? 18.688 16.641 -26.406 1 89.31 198 VAL A N 1
ATOM 1534 C CA . VAL A 1 198 ? 17.859 16.141 -27.516 1 89.31 198 VAL A CA 1
ATOM 1535 C C . VAL A 1 198 ? 16.391 16.406 -27.234 1 89.31 198 VAL A C 1
ATOM 1537 O O . VAL A 1 198 ? 15.914 16.141 -26.125 1 89.31 198 VAL A O 1
ATOM 1540 N N . SER A 1 199 ? 15.773 17.016 -28.203 1 91.62 199 SER A N 1
ATOM 1541 C CA . SER A 1 199 ? 14.328 17.203 -28.078 1 91.62 199 SER A CA 1
ATOM 1542 C C . SER A 1 199 ? 13.57 16.031 -28.703 1 91.62 199 SER A C 1
ATOM 1544 O O . SER A 1 199 ? 13.68 15.789 -29.906 1 91.62 199 SER A O 1
ATOM 1546 N N . ALA A 1 200 ? 12.914 15.336 -27.859 1 92.69 200 ALA A N 1
ATOM 1547 C CA . ALA A 1 200 ? 12.086 14.234 -28.344 1 92.69 200 ALA A CA 1
ATOM 1548 C C . ALA A 1 200 ? 10.625 14.664 -28.484 1 92.69 200 ALA A C 1
ATOM 1550 O O . ALA A 1 200 ? 9.992 15.07 -27.5 1 92.69 200 ALA A O 1
ATOM 1551 N N . THR A 1 201 ? 10.125 14.602 -29.672 1 93.56 201 THR A N 1
ATOM 1552 C CA . THR A 1 201 ? 8.734 14.938 -29.953 1 93.56 201 THR A CA 1
ATOM 1553 C C . THR A 1 201 ? 7.945 13.695 -30.359 1 93.56 201 THR A C 1
ATOM 1555 O O . THR A 1 201 ? 8.305 13.016 -31.312 1 93.56 201 THR A O 1
ATOM 1558 N N . VAL A 1 202 ? 6.934 13.453 -29.625 1 94.56 202 VAL A N 1
ATOM 1559 C CA . VAL A 1 202 ? 6.07 12.312 -29.891 1 94.56 202 VAL A CA 1
ATOM 1560 C C . VAL A 1 202 ? 4.684 12.797 -30.312 1 94.56 202 VAL A C 1
ATOM 1562 O O . VAL A 1 202 ? 4.148 13.742 -29.734 1 94.56 202 VAL A O 1
ATOM 1565 N N . ASN A 1 203 ? 4.215 12.156 -31.344 1 93.94 203 ASN A N 1
ATOM 1566 C CA . ASN A 1 203 ? 2.869 12.453 -31.828 1 93.94 203 ASN A CA 1
ATOM 1567 C C . ASN A 1 203 ? 1.927 11.273 -31.625 1 93.94 203 ASN A C 1
ATOM 1569 O O . ASN A 1 203 ? 2.201 10.164 -32.094 1 93.94 203 ASN A O 1
ATOM 1573 N N . ILE A 1 204 ? 0.875 11.445 -30.953 1 93.12 204 ILE A N 1
ATOM 1574 C CA . ILE A 1 204 ? -0.214 10.484 -30.828 1 93.12 204 ILE A CA 1
ATOM 1575 C C . ILE A 1 204 ? -1.46 11.023 -31.516 1 93.12 204 ILE A C 1
ATOM 1577 O O . ILE A 1 204 ? -2.164 11.883 -30.984 1 93.12 204 ILE A O 1
ATOM 1581 N N . GLU A 1 205 ? -1.715 10.492 -32.688 1 89.94 205 GLU A N 1
ATOM 1582 C CA . GLU A 1 205 ? -2.725 11.062 -33.594 1 89.94 205 GLU A CA 1
ATOM 1583 C C . GLU A 1 205 ? -2.482 12.547 -33.812 1 89.94 205 GLU A C 1
ATOM 1585 O O . GLU A 1 205 ? -1.433 12.945 -34.312 1 89.94 205 GLU A O 1
ATOM 1590 N N . ASP A 1 206 ? -3.271 13.367 -33.156 1 86.75 206 ASP A N 1
ATOM 1591 C CA . ASP A 1 206 ? -3.1 14.797 -33.406 1 86.75 206 ASP A CA 1
ATOM 1592 C C . ASP A 1 206 ? -2.502 15.484 -32.156 1 86.75 206 ASP A C 1
ATOM 1594 O O . ASP A 1 206 ? -2.305 16.703 -32.156 1 86.75 206 ASP A O 1
ATOM 1598 N N . GLN A 1 207 ? -2.131 14.727 -31.25 1 89.75 207 GLN A N 1
ATOM 1599 C CA . GLN A 1 207 ? -1.555 15.305 -30.031 1 89.75 207 GLN A CA 1
ATOM 1600 C C . GLN A 1 207 ? -0.03 15.258 -30.078 1 89.75 207 GLN A C 1
ATOM 1602 O O . GLN A 1 207 ? 0.557 14.203 -30.328 1 89.75 207 GLN A O 1
ATOM 1607 N N . LYS A 1 208 ? 0.601 16.406 -29.828 1 91.75 208 LYS A N 1
ATOM 1608 C CA . LYS A 1 208 ? 2.057 16.516 -29.844 1 91.75 208 LYS A CA 1
ATOM 1609 C C . LYS A 1 208 ? 2.607 16.734 -28.438 1 91.75 208 LYS A C 1
ATOM 1611 O O . LYS A 1 208 ? 2.18 17.641 -27.734 1 91.75 208 LYS A O 1
ATOM 1616 N N . ILE A 1 209 ? 3.49 15.906 -28.016 1 92.38 209 ILE A N 1
ATOM 1617 C CA . ILE A 1 209 ? 4.152 16.016 -26.719 1 92.38 209 ILE A CA 1
ATOM 1618 C C . ILE A 1 209 ? 5.664 16.078 -26.922 1 92.38 209 ILE A C 1
ATOM 1620 O O . ILE A 1 209 ? 6.234 15.25 -27.641 1 92.38 209 ILE A O 1
ATOM 1624 N N . THR A 1 210 ? 6.266 17.016 -26.281 1 92.06 210 THR A N 1
ATOM 1625 C CA . THR A 1 210 ? 7.703 17.188 -26.438 1 92.06 210 THR A CA 1
ATOM 1626 C C . THR A 1 210 ? 8.414 17.125 -25.094 1 92.06 210 THR A C 1
ATOM 1628 O O . THR A 1 210 ? 7.891 17.609 -24.078 1 92.06 210 THR A O 1
ATOM 1631 N N . GLU A 1 211 ? 9.539 16.453 -25.047 1 91 211 GLU A N 1
ATOM 1632 C CA . GLU A 1 211 ? 10.391 16.359 -23.859 1 91 211 GLU A CA 1
ATOM 1633 C C . GLU A 1 211 ? 11.859 16.562 -24.219 1 91 211 GLU A C 1
ATOM 1635 O O . GLU A 1 211 ? 12.305 16.156 -25.297 1 91 211 GLU A O 1
ATOM 1640 N N . THR A 1 212 ? 12.547 17.203 -23.406 1 89.94 212 THR A N 1
ATOM 1641 C CA . THR A 1 212 ? 13.984 17.406 -23.609 1 89.94 212 THR A CA 1
ATOM 1642 C C . THR A 1 212 ? 14.781 16.344 -22.859 1 89.94 212 THR A C 1
ATOM 1644 O O . THR A 1 212 ? 14.633 16.188 -21.641 1 89.94 212 THR A O 1
ATOM 1647 N N . LEU A 1 213 ? 15.578 15.617 -23.578 1 87.56 213 LEU A N 1
ATOM 1648 C CA . LEU A 1 213 ? 16.422 14.586 -23 1 87.56 213 LEU A CA 1
ATOM 1649 C C . LEU A 1 213 ? 17.891 15.039 -22.953 1 87.56 213 LEU A C 1
ATOM 1651 O O . LEU A 1 213 ? 18.359 15.719 -23.875 1 87.56 213 LEU A O 1
ATOM 1655 N N . THR A 1 214 ? 18.516 14.766 -21.906 1 84.25 214 THR A N 1
ATOM 1656 C CA . THR A 1 214 ? 19.953 15.016 -21.812 1 84.25 214 THR A CA 1
ATOM 1657 C C . THR A 1 214 ? 20.734 13.711 -21.906 1 84.25 214 THR A C 1
ATOM 1659 O O . THR A 1 214 ? 20.734 12.898 -20.984 1 84.25 214 THR A O 1
ATOM 1662 N N . LEU A 1 215 ? 21.391 13.555 -23.016 1 84.25 215 LEU A N 1
ATOM 1663 C CA . LEU A 1 215 ? 22.172 12.344 -23.234 1 84.25 215 LEU A CA 1
ATOM 1664 C C . LEU A 1 215 ? 23.641 12.555 -22.859 1 84.25 215 LEU A C 1
ATOM 1666 O O . LEU A 1 215 ? 24.234 13.555 -23.266 1 84.25 215 LEU A O 1
ATOM 1670 N N . THR A 1 216 ? 24.062 11.75 -22.031 1 82.19 216 THR A N 1
ATOM 1671 C CA . THR A 1 216 ? 25.469 11.789 -21.625 1 82.19 216 THR A CA 1
ATOM 1672 C C . THR A 1 216 ? 26.156 10.461 -21.906 1 82.19 216 THR A C 1
ATOM 1674 O O . THR A 1 216 ? 25.531 9.406 -21.875 1 82.19 216 THR A O 1
ATOM 1677 N N . ASN A 1 217 ? 27.406 10.641 -22.281 1 79.5 217 ASN A N 1
ATOM 1678 C CA . ASN A 1 217 ? 28.188 9.422 -22.484 1 79.5 217 ASN A CA 1
ATOM 1679 C C . ASN A 1 217 ? 28.297 8.602 -21.203 1 79.5 217 ASN A C 1
ATOM 1681 O O . ASN A 1 217 ? 28.859 9.062 -20.203 1 79.5 217 ASN A O 1
ATOM 1685 N N . CYS A 1 218 ? 27.797 7.418 -21.234 1 81.56 218 CYS A N 1
ATOM 1686 C CA . CYS A 1 218 ? 27.688 6.586 -20.031 1 81.56 218 CYS A CA 1
ATOM 1687 C C . CYS A 1 218 ? 29.062 6.312 -19.438 1 81.56 218 CYS A C 1
ATOM 1689 O O . CYS A 1 218 ? 29.234 6.297 -18.219 1 81.56 218 CYS A O 1
ATOM 1691 N N . SER A 1 219 ? 30.109 6.168 -20.25 1 76.56 219 SER A N 1
ATOM 1692 C CA . SER A 1 219 ? 31.453 5.852 -19.781 1 76.56 219 SER A CA 1
ATOM 1693 C C . SER A 1 219 ? 32.094 7.059 -19.109 1 76.56 219 SER A C 1
ATOM 1695 O O . SER A 1 219 ? 32.969 6.906 -18.25 1 76.56 219 SER A O 1
ATOM 1697 N N . SER A 1 220 ? 31.688 8.227 -19.422 1 76.94 220 SER A N 1
ATOM 1698 C CA . SER A 1 220 ? 32.281 9.445 -18.891 1 76.94 220 SER A CA 1
ATOM 1699 C C . SER A 1 220 ? 31.766 9.758 -17.5 1 76.94 220 SER A C 1
ATOM 1701 O O . SER A 1 220 ? 32.375 10.516 -16.75 1 76.94 220 SER A O 1
ATOM 1703 N N . ILE A 1 221 ? 30.609 9.289 -17.172 1 77.19 221 ILE A N 1
ATOM 1704 C CA . ILE A 1 221 ? 30.031 9.555 -15.852 1 77.19 221 ILE A CA 1
ATOM 1705 C C . ILE A 1 221 ? 30.906 8.938 -14.773 1 77.19 221 ILE A C 1
ATOM 1707 O O . ILE A 1 221 ? 31.062 9.508 -13.688 1 77.19 221 ILE A O 1
ATOM 1711 N N . THR A 1 222 ? 31.516 7.797 -14.859 1 67.94 222 THR A N 1
ATOM 1712 C CA . THR A 1 222 ? 32.344 7.098 -13.898 1 67.94 222 THR A CA 1
ATOM 1713 C C . THR A 1 222 ? 33.688 7.797 -13.742 1 67.94 222 THR A C 1
ATOM 1715 O O . THR A 1 222 ? 34.281 7.781 -12.664 1 67.94 222 THR A O 1
ATOM 1718 N N . GLU A 1 223 ? 34.344 8.312 -14.805 1 59.72 223 GLU A N 1
ATOM 1719 C CA . GLU A 1 223 ? 35.719 8.773 -14.789 1 59.72 223 GLU A CA 1
ATOM 1720 C C . GLU A 1 223 ? 35.875 9.977 -13.875 1 59.72 223 GLU A C 1
ATOM 1722 O O . GLU A 1 223 ? 36.938 10.164 -13.266 1 59.72 223 GLU A O 1
ATOM 1727 N N . ASN A 1 224 ? 34.875 10.68 -13.633 1 50.91 224 ASN A N 1
ATOM 1728 C CA . ASN A 1 224 ? 35.156 11.938 -12.945 1 50.91 224 ASN A CA 1
ATOM 1729 C C . ASN A 1 224 ? 35.031 11.797 -11.43 1 50.91 224 ASN A C 1
ATOM 1731 O O . ASN A 1 224 ? 35.188 12.766 -10.695 1 50.91 224 ASN A O 1
ATOM 1735 N N . SER A 1 225 ? 34.688 10.758 -10.852 1 49.59 225 SER A N 1
ATOM 1736 C CA . SER A 1 225 ? 34.812 10.758 -9.398 1 49.59 225 SER A CA 1
ATOM 1737 C C . SER A 1 225 ? 35.25 9.398 -8.883 1 49.59 225 SER A C 1
ATOM 1739 O O . SER A 1 225 ? 34.656 8.367 -9.219 1 49.59 225 SER A O 1
ATOM 1741 N N . PRO A 1 226 ? 36.469 9.203 -8.539 1 48.81 226 PRO A N 1
ATOM 1742 C CA . PRO A 1 226 ? 37.031 7.941 -8.062 1 48.81 226 PRO A CA 1
ATOM 1743 C C . PRO A 1 226 ? 36.094 7.207 -7.098 1 48.81 226 PRO A C 1
ATOM 1745 O O . PRO A 1 226 ? 36.219 5.992 -6.914 1 48.81 226 PRO A O 1
ATOM 1748 N N . ASN A 1 227 ? 35.312 7.977 -6.348 1 50.75 227 ASN A N 1
ATOM 1749 C CA . ASN A 1 227 ? 34.5 7.324 -5.336 1 50.75 227 ASN A CA 1
ATOM 1750 C C . ASN A 1 227 ? 33.031 7.246 -5.77 1 50.75 227 ASN A C 1
ATOM 1752 O O . ASN A 1 227 ? 32.469 8.234 -6.254 1 50.75 227 ASN A O 1
ATOM 1756 N N . ALA A 1 228 ? 32.5 6.051 -6.059 1 55.78 228 ALA A N 1
ATOM 1757 C CA . ALA A 1 228 ? 31.156 5.746 -6.496 1 55.78 228 ALA A CA 1
ATOM 1758 C C . ALA A 1 228 ? 30.125 6.496 -5.652 1 55.78 228 ALA A C 1
ATOM 1760 O O . ALA A 1 228 ? 29.938 6.188 -4.473 1 55.78 228 ALA A O 1
ATOM 1761 N N . SER A 1 229 ? 29.766 7.863 -5.906 1 64.94 229 SER A N 1
ATOM 1762 C CA . SER A 1 229 ? 28.875 8.719 -5.129 1 64.94 229 SER A CA 1
ATOM 1763 C C . SER A 1 229 ? 27.438 8.602 -5.605 1 64.94 229 SER A C 1
ATOM 1765 O O . SER A 1 229 ? 27.188 8.188 -6.742 1 64.94 229 SER A O 1
ATOM 1767 N N . TYR A 1 230 ? 26.5 8.586 -4.785 1 68.19 230 TYR A N 1
ATOM 1768 C CA . TYR A 1 230 ? 25.062 8.672 -5.035 1 68.19 230 TYR A CA 1
ATOM 1769 C C . TYR A 1 230 ? 24.781 9.562 -6.242 1 68.19 230 TYR A C 1
ATOM 1771 O O . TYR A 1 230 ? 23.953 9.219 -7.09 1 68.19 230 TYR A O 1
ATOM 1779 N N . THR A 1 231 ? 25.562 10.523 -6.34 1 70.06 231 THR A N 1
ATOM 1780 C CA . THR A 1 231 ? 25.312 11.484 -7.41 1 70.06 231 THR A CA 1
ATOM 1781 C C . THR A 1 231 ? 25.641 10.883 -8.773 1 70.06 231 THR A C 1
ATOM 1783 O O . THR A 1 231 ? 24.953 11.148 -9.758 1 70.06 231 THR A O 1
ATOM 1786 N N . GLN A 1 232 ? 26.625 10.086 -8.766 1 76.62 232 GLN A N 1
ATOM 1787 C CA . GLN A 1 232 ? 27 9.43 -10.023 1 76.62 232 GLN A CA 1
ATOM 1788 C C . GLN A 1 232 ? 25.938 8.414 -10.445 1 76.62 232 GLN A C 1
ATOM 1790 O O . GLN A 1 232 ? 25.609 8.32 -11.625 1 76.62 232 GLN A O 1
ATOM 1795 N N . CYS A 1 233 ? 25.453 7.773 -9.508 1 77.94 233 CYS A N 1
ATOM 1796 C CA . CYS A 1 233 ? 24.422 6.781 -9.773 1 77.94 233 CYS A CA 1
ATOM 1797 C C . CYS A 1 233 ? 23.156 7.438 -10.312 1 77.94 233 CYS A C 1
ATOM 1799 O O . CYS A 1 233 ? 22.578 6.973 -11.289 1 77.94 233 CYS A O 1
ATOM 1801 N N . VAL A 1 234 ? 22.797 8.445 -9.672 1 76 234 VAL A N 1
ATOM 1802 C CA . VAL A 1 234 ? 21.594 9.164 -10.094 1 76 234 VAL A CA 1
ATOM 1803 C C . VAL A 1 234 ? 21.781 9.703 -11.508 1 76 234 VAL A C 1
ATOM 1805 O O . VAL A 1 234 ? 20.875 9.602 -12.344 1 76 234 VAL A O 1
ATOM 1808 N N . GLN A 1 235 ? 22.922 10.281 -11.711 1 77.19 235 GLN A N 1
ATOM 1809 C CA . GLN A 1 235 ? 23.203 10.805 -13.039 1 77.19 235 GLN A CA 1
ATOM 1810 C C . GLN A 1 235 ? 23.203 9.688 -14.086 1 77.19 235 GLN A C 1
ATOM 1812 O O . GLN A 1 235 ? 22.719 9.875 -15.203 1 77.19 235 GLN A O 1
ATOM 1817 N N . CYS A 1 236 ? 23.75 8.602 -13.742 1 82.69 236 CYS A N 1
ATOM 1818 C CA . CYS A 1 236 ? 23.797 7.449 -14.633 1 82.69 236 CYS A CA 1
ATOM 1819 C C . CYS A 1 236 ? 22.406 6.992 -15.016 1 82.69 236 CYS A C 1
ATOM 1821 O O . CYS A 1 236 ? 22.078 6.859 -16.203 1 82.69 236 CYS A O 1
ATOM 1823 N N . VAL A 1 237 ? 21.578 6.859 -14.055 1 78.38 237 VAL A N 1
ATOM 1824 C CA . VAL A 1 237 ? 20.234 6.34 -14.281 1 78.38 237 VAL A CA 1
ATOM 1825 C C . VAL A 1 237 ? 19.391 7.383 -15.016 1 78.38 237 VAL A C 1
ATOM 1827 O O . VAL A 1 237 ? 18.609 7.043 -15.914 1 78.38 237 VAL A O 1
ATOM 1830 N N . THR A 1 238 ? 19.609 8.617 -14.648 1 77.31 238 THR A N 1
ATOM 1831 C CA . THR A 1 238 ? 18.844 9.688 -15.266 1 77.31 238 THR A CA 1
ATOM 1832 C C . THR A 1 238 ? 19.234 9.859 -16.734 1 77.31 238 THR A C 1
ATOM 1834 O O . THR A 1 238 ? 18.422 10.305 -17.547 1 77.31 238 THR A O 1
ATOM 1837 N N . SER A 1 239 ? 20.469 9.461 -17.016 1 78.19 239 SER A N 1
ATOM 1838 C CA . SER A 1 239 ? 20.953 9.602 -18.391 1 78.19 239 SER A CA 1
ATOM 1839 C C . SER A 1 239 ? 20.594 8.391 -19.234 1 78.19 239 SER A C 1
ATOM 1841 O O . SER A 1 239 ? 21.016 8.273 -20.391 1 78.19 239 SER A O 1
ATOM 1843 N N . GLY A 1 240 ? 19.828 7.52 -18.625 1 80.25 240 GLY A N 1
ATOM 1844 C CA . GLY A 1 240 ? 19.375 6.363 -19.375 1 80.25 240 GLY A CA 1
ATOM 1845 C C . GLY A 1 240 ? 20.391 5.238 -19.422 1 80.25 240 GLY A C 1
ATOM 1846 O O . GLY A 1 240 ? 20.25 4.301 -20.219 1 80.25 240 GLY A O 1
ATOM 1847 N N . CYS A 1 241 ? 21.391 5.398 -18.641 1 83.5 241 CYS A N 1
ATOM 1848 C CA . CYS A 1 241 ? 22.438 4.387 -18.609 1 83.5 241 CYS A CA 1
ATOM 1849 C C . CYS A 1 241 ? 22.141 3.34 -17.531 1 83.5 241 CYS A C 1
ATOM 1851 O O . CYS A 1 241 ? 21.125 3.414 -16.859 1 83.5 241 CYS A O 1
ATOM 1853 N N . HIS A 1 242 ? 22.969 2.273 -17.594 1 79.56 242 HIS A N 1
ATOM 1854 C CA . HIS A 1 242 ? 22.828 1.211 -16.609 1 79.56 242 HIS A CA 1
ATOM 1855 C C . HIS A 1 242 ? 23.906 1.326 -15.531 1 79.56 242 HIS A C 1
ATOM 1857 O O . HIS A 1 242 ? 25.094 1.43 -15.844 1 79.56 242 HIS A O 1
ATOM 1863 N N . TRP A 1 243 ? 23.406 1.357 -14.328 1 77.31 243 TRP A N 1
ATOM 1864 C CA . TRP A 1 243 ? 24.344 1.392 -13.203 1 77.31 243 TRP A CA 1
ATOM 1865 C C . TRP A 1 243 ? 24.672 -0.019 -12.727 1 77.31 243 TRP A C 1
ATOM 1867 O O . TRP A 1 243 ? 23.781 -0.778 -12.352 1 77.31 243 TRP A O 1
ATOM 1877 N N . SER A 1 244 ? 25.875 -0.309 -12.867 1 72.88 244 SER A N 1
ATOM 1878 C CA . SER A 1 244 ? 26.312 -1.606 -12.367 1 72.88 244 SER A CA 1
ATOM 1879 C C . SER A 1 244 ? 26.672 -1.537 -10.891 1 72.88 244 SER A C 1
ATOM 1881 O O . SER A 1 244 ? 27.656 -0.888 -10.516 1 72.88 244 SER A O 1
ATOM 1883 N N . SER A 1 245 ? 25.906 -2.174 -10.094 1 67.31 245 SER A N 1
ATOM 1884 C CA . SER A 1 245 ? 26.156 -2.148 -8.656 1 67.31 245 SER A CA 1
ATOM 1885 C C . SER A 1 245 ? 27.422 -2.902 -8.297 1 67.31 245 SER A C 1
ATOM 1887 O O . SER A 1 245 ? 28.062 -2.619 -7.277 1 67.31 245 SER A O 1
ATOM 1889 N N . SER A 1 246 ? 27.859 -3.852 -9.156 1 64.5 246 SER A N 1
ATOM 1890 C CA . SER A 1 246 ? 29.047 -4.66 -8.906 1 64.5 246 SER A CA 1
ATOM 1891 C C . SER A 1 246 ? 30.328 -3.875 -9.203 1 64.5 246 SER A C 1
ATOM 1893 O O . SER A 1 246 ? 31.266 -3.877 -8.398 1 64.5 246 SER A O 1
ATOM 1895 N N . SER A 1 247 ? 30.266 -3.111 -10.297 1 67.69 247 SER A N 1
ATOM 1896 C CA . SER A 1 247 ? 31.469 -2.387 -10.703 1 67.69 247 SER A CA 1
ATOM 1897 C C . SER A 1 247 ? 31.406 -0.924 -10.273 1 67.69 247 SER A C 1
ATOM 1899 O O . SER A 1 247 ? 32.406 -0.203 -10.352 1 67.69 247 SER A O 1
ATOM 1901 N N . LYS A 1 248 ? 30.234 -0.604 -9.68 1 73.62 248 LYS A N 1
ATOM 1902 C CA . LYS A 1 248 ? 30 0.784 -9.289 1 73.62 248 LYS A CA 1
ATOM 1903 C C . LYS A 1 248 ? 30.359 1.74 -10.422 1 73.62 248 LYS A C 1
ATOM 1905 O O . LYS A 1 248 ? 31.062 2.732 -10.211 1 73.62 248 LYS A O 1
ATOM 1910 N N . ARG A 1 249 ? 30.031 1.335 -11.594 1 77.12 249 ARG A N 1
ATOM 1911 C CA . ARG A 1 249 ? 30.266 2.141 -12.781 1 77.12 249 ARG A CA 1
ATOM 1912 C C . ARG A 1 249 ? 29.016 2.246 -13.641 1 77.12 249 ARG A C 1
ATOM 1914 O O . ARG A 1 249 ? 28.109 1.418 -13.531 1 77.12 249 ARG A O 1
ATOM 1921 N N . CYS A 1 250 ? 28.984 3.318 -14.305 1 81.62 250 CYS A N 1
ATOM 1922 C CA . CYS A 1 250 ? 27.906 3.531 -15.258 1 81.62 250 CYS A CA 1
ATOM 1923 C C . CYS A 1 250 ? 28.234 2.875 -16.594 1 81.62 250 CYS A C 1
ATOM 1925 O O . CYS A 1 250 ? 29.297 3.123 -17.172 1 81.62 250 CYS A O 1
ATOM 1927 N N . GLU A 1 251 ? 27.375 1.988 -17.062 1 80.94 251 GLU A N 1
ATOM 1928 C CA . GLU A 1 251 ? 27.594 1.242 -18.297 1 80.94 251 GLU A CA 1
ATOM 1929 C C . GLU A 1 251 ? 26.453 1.454 -19.281 1 80.94 251 GLU A C 1
ATOM 1931 O O . GLU A 1 251 ? 25.359 1.897 -18.891 1 80.94 251 GLU A O 1
ATOM 1936 N N . TRP A 1 252 ? 26.797 1.159 -20.484 1 77.44 252 TRP A N 1
ATOM 1937 C CA . TRP A 1 252 ? 25.781 1.214 -21.531 1 77.44 252 TRP A CA 1
ATOM 1938 C C . TRP A 1 252 ? 24.781 0.084 -21.375 1 77.44 252 TRP A C 1
ATOM 1940 O O . TRP A 1 252 ? 25.125 -1.013 -20.938 1 77.44 252 TRP A O 1
ATOM 1950 N N . THR A 1 253 ? 23.531 0.434 -21.609 1 75.88 253 THR A N 1
ATOM 1951 C CA . THR A 1 253 ? 22.5 -0.598 -21.5 1 75.88 253 THR A CA 1
ATOM 1952 C C . THR A 1 253 ? 22.562 -1.546 -22.703 1 75.88 253 THR A C 1
ATOM 1954 O O . THR A 1 253 ? 22.938 -1.141 -23.797 1 75.88 253 THR A O 1
ATOM 1957 N N . HIS A 1 254 ? 22.453 -2.811 -22.328 1 67.12 254 HIS A N 1
ATOM 1958 C CA . HIS A 1 254 ? 22.391 -3.809 -23.391 1 67.12 254 HIS A CA 1
ATOM 1959 C C . HIS A 1 254 ? 20.953 -4.125 -23.766 1 67.12 254 HIS A C 1
ATOM 1961 O O . HIS A 1 254 ? 20.344 -5.027 -23.203 1 67.12 254 HIS A O 1
ATOM 1967 N N . GLY A 1 255 ? 20.391 -3.275 -24.562 1 59.56 255 GLY A N 1
ATOM 1968 C CA . GLY A 1 255 ? 19.047 -3.535 -25.047 1 59.56 255 GLY A CA 1
ATOM 1969 C C . GLY A 1 255 ? 17.969 -2.896 -24.188 1 59.56 255 GLY A C 1
ATOM 1970 O O . GLY A 1 255 ? 18.266 -2.209 -23.203 1 59.56 255 GLY A O 1
ATOM 1971 N N . PRO A 1 256 ? 16.781 -2.996 -24.672 1 57.66 256 PRO A N 1
ATOM 1972 C CA . PRO A 1 256 ? 15.633 -2.414 -23.969 1 57.66 256 PRO A CA 1
ATOM 1973 C C . PRO A 1 256 ? 15.312 -3.135 -22.656 1 57.66 256 PRO A C 1
ATOM 1975 O O . PRO A 1 256 ? 15.211 -4.363 -22.641 1 57.66 256 PRO A O 1
ATOM 1978 N N . GLY A 1 257 ? 15.945 -2.832 -21.484 1 55.84 257 GLY A N 1
ATOM 1979 C CA . GLY A 1 257 ? 15.656 -3.502 -20.234 1 55.84 257 GLY A CA 1
ATOM 1980 C C . GLY A 1 257 ? 14.844 -2.652 -19.266 1 55.84 257 GLY A C 1
ATOM 1981 O O . GLY A 1 257 ? 14.43 -1.542 -19.609 1 55.84 257 GLY A O 1
ATOM 1982 N N . GLU A 1 258 ? 14.359 -3.316 -18.266 1 55.66 258 GLU A N 1
ATOM 1983 C CA . GLU A 1 258 ? 13.562 -2.643 -17.234 1 55.66 258 GLU A CA 1
ATOM 1984 C C . GLU A 1 258 ? 14.359 -1.519 -16.578 1 55.66 258 GLU A C 1
ATOM 1986 O O . GLU A 1 258 ? 15.516 -1.708 -16.203 1 55.66 258 GLU A O 1
ATOM 1991 N N . GLN A 1 259 ? 13.969 -0.305 -16.859 1 56.53 259 GLN A N 1
ATOM 1992 C CA . GLN A 1 259 ? 14.586 0.873 -16.25 1 56.53 259 GLN A CA 1
ATOM 1993 C C . GLN A 1 259 ? 14.555 0.794 -14.734 1 56.53 259 GLN A C 1
ATOM 1995 O O . GLN A 1 259 ? 13.492 0.589 -14.133 1 56.53 259 GLN A O 1
ATOM 2000 N N . LEU A 1 260 ? 15.75 0.673 -14.164 1 60.38 260 LEU A N 1
ATOM 2001 C CA . LEU A 1 260 ? 15.82 0.717 -12.711 1 60.38 260 LEU A CA 1
ATOM 2002 C C . LEU A 1 260 ? 15.516 2.119 -12.195 1 60.38 260 LEU A C 1
ATOM 2004 O O . LEU A 1 260 ? 15.961 3.111 -12.781 1 60.38 260 LEU A O 1
ATOM 2008 N N . HIS A 1 261 ? 14.617 2.193 -11.266 1 63.22 261 HIS A N 1
ATOM 2009 C CA . HIS A 1 261 ? 14.367 3.453 -10.578 1 63.22 261 HIS A CA 1
ATOM 2010 C C . HIS A 1 261 ? 15.57 3.865 -9.734 1 63.22 261 HIS A C 1
ATOM 2012 O O . HIS A 1 261 ? 16.312 3.014 -9.25 1 63.22 261 HIS A O 1
ATOM 2018 N N . ILE A 1 262 ? 15.828 5.133 -9.805 1 61.69 262 ILE A N 1
ATOM 2019 C CA . ILE A 1 262 ? 16.922 5.703 -9.031 1 61.69 262 ILE A CA 1
ATOM 2020 C C . ILE A 1 262 ? 16.922 5.129 -7.617 1 61.69 262 ILE A C 1
ATOM 2022 O O . ILE A 1 262 ? 17.969 4.789 -7.07 1 61.69 262 ILE A O 1
ATOM 2026 N N . GLN A 1 263 ? 15.656 5.023 -7.125 1 61.72 263 GLN A N 1
ATOM 2027 C CA . GLN A 1 263 ? 15.547 4.559 -5.746 1 61.72 263 GLN A CA 1
ATOM 2028 C C . GLN A 1 263 ? 16.062 3.131 -5.605 1 61.72 263 GLN A C 1
ATOM 2030 O O . GLN A 1 263 ? 16.75 2.807 -4.629 1 61.72 263 GLN A O 1
ATOM 2035 N N . ASP A 1 264 ? 15.82 2.441 -6.559 1 63.25 264 ASP A N 1
ATOM 2036 C CA . ASP A 1 264 ? 16.219 1.04 -6.5 1 63.25 264 ASP A CA 1
ATOM 2037 C C . ASP A 1 264 ? 17.719 0.882 -6.805 1 63.25 264 ASP A C 1
ATOM 2039 O O . ASP A 1 264 ? 18.391 0.028 -6.227 1 63.25 264 ASP A O 1
ATOM 2043 N N . ALA A 1 265 ? 18.125 1.89 -7.633 1 63.53 265 ALA A N 1
ATOM 2044 C CA . ALA A 1 265 ? 19.5 1.734 -8.117 1 63.53 265 ALA A CA 1
ATOM 2045 C C . ALA A 1 265 ? 20.484 2.424 -7.184 1 63.53 265 ALA A C 1
ATOM 2047 O O . ALA A 1 265 ? 21.609 1.937 -6.98 1 63.53 265 ALA A O 1
ATOM 2048 N N . CYS A 1 266 ? 20.078 3.559 -6.547 1 68.69 266 CYS A N 1
ATOM 2049 C CA . CYS A 1 266 ? 21.094 4.414 -5.938 1 68.69 266 CYS A CA 1
ATOM 2050 C C . CYS A 1 266 ? 20.859 4.543 -4.438 1 68.69 266 CYS A C 1
ATOM 2052 O O . CYS A 1 266 ? 21.688 5.125 -3.727 1 68.69 266 CYS A O 1
ATOM 2054 N N . LYS A 1 267 ? 19.812 4.082 -3.947 1 63.62 267 LYS A N 1
ATOM 2055 C CA . LYS A 1 267 ? 19.469 4.32 -2.547 1 63.62 267 LYS A CA 1
ATOM 2056 C C . LYS A 1 267 ? 20.594 3.859 -1.624 1 63.62 267 LYS A C 1
ATOM 2058 O O . LYS A 1 267 ? 20.875 4.5 -0.609 1 63.62 267 LYS A O 1
ATOM 2063 N N . TYR A 1 268 ? 21.219 2.943 -2.047 1 59.72 268 TYR A N 1
ATOM 2064 C CA . TYR A 1 268 ? 22.219 2.33 -1.175 1 59.72 268 TYR A CA 1
ATOM 2065 C C . TYR A 1 268 ? 23.469 3.186 -1.1 1 59.72 268 TYR A C 1
ATOM 2067 O O . TYR A 1 268 ? 24.312 2.99 -0.218 1 59.72 268 TYR A O 1
ATOM 2075 N N . LEU A 1 269 ? 23.656 4.125 -1.976 1 60.16 269 LEU A N 1
ATOM 2076 C CA . LEU A 1 269 ? 24.859 4.945 -2.031 1 60.16 269 LEU A CA 1
ATOM 2077 C C . LEU A 1 269 ? 24.719 6.188 -1.159 1 60.16 269 LEU A C 1
ATOM 2079 O O . LEU A 1 269 ? 25.672 6.957 -1.001 1 60.16 269 LEU A O 1
ATOM 2083 N N . LEU A 1 270 ? 23.547 6.48 -0.746 1 56.09 270 LEU A N 1
ATOM 2084 C CA . LEU A 1 270 ? 23.328 7.695 0.035 1 56.09 270 LEU A CA 1
ATOM 2085 C C . LEU A 1 270 ? 24.156 7.676 1.313 1 56.09 270 LEU A C 1
ATOM 2087 O O . LEU A 1 270 ? 23.906 6.875 2.215 1 56.09 270 LEU A O 1
ATOM 2091 N N . SER A 1 271 ? 25.453 7.621 1.146 1 52.34 271 SER A N 1
ATOM 2092 C CA . SER A 1 271 ? 26.328 7.742 2.301 1 52.34 271 SER A CA 1
ATOM 2093 C C . SER A 1 271 ? 26.156 9.094 2.992 1 52.34 271 SER A C 1
ATOM 2095 O O . SER A 1 271 ? 25.703 10.055 2.375 1 52.34 271 SER A O 1
ATOM 2097 N N . GLU A 1 272 ? 26.312 9.086 4.34 1 50.31 272 GLU A N 1
ATOM 2098 C CA . GLU A 1 272 ? 26.172 10.117 5.359 1 50.31 272 GLU A CA 1
ATOM 2099 C C . GLU A 1 272 ? 27.156 11.266 5.121 1 50.31 272 GLU A C 1
ATOM 2101 O O . GLU A 1 272 ? 28.375 11.055 5.07 1 50.31 272 GLU A O 1
ATOM 2106 N N . MET A 1 273 ? 26.969 12.156 4.23 1 48.47 273 MET A N 1
ATOM 2107 C CA . MET A 1 273 ? 27.797 13.352 4.184 1 48.47 273 MET A CA 1
ATOM 2108 C C . MET A 1 273 ? 27.953 13.969 5.57 1 48.47 273 MET A C 1
ATOM 2110 O O . MET A 1 273 ? 27.062 13.836 6.41 1 48.47 273 MET A O 1
ATOM 2114 N N . VAL A 1 274 ? 29.125 14.383 5.879 1 47.62 274 VAL A N 1
ATOM 2115 C CA . VAL A 1 274 ? 29.828 14.922 7.031 1 47.62 274 VAL A CA 1
ATOM 2116 C C . VAL A 1 274 ? 29.172 16.219 7.48 1 47.62 274 VAL A C 1
ATOM 2118 O O . VAL A 1 274 ? 29.859 17.203 7.777 1 47.62 274 VAL A O 1
ATOM 2121 N N . TYR A 1 275 ? 28.234 16.828 6.988 1 53 275 TYR A N 1
ATOM 2122 C CA . TYR A 1 275 ? 27.859 18.109 7.586 1 53 275 TYR A CA 1
ATOM 2123 C C . TYR A 1 275 ? 27.109 17.891 8.898 1 53 275 TYR A C 1
ATOM 2125 O O . TYR A 1 275 ? 26.609 16.797 9.164 1 53 275 TYR A O 1
ATOM 2133 N N . ASN A 1 276 ? 27.344 18.875 9.766 1 66.88 276 ASN A N 1
ATOM 2134 C CA . ASN A 1 276 ? 26.484 18.906 10.945 1 66.88 276 ASN A CA 1
ATOM 2135 C C . ASN A 1 276 ? 25.016 18.875 10.562 1 66.88 276 ASN A C 1
ATOM 2137 O O . ASN A 1 276 ? 24.5 19.812 9.938 1 66.88 276 ASN A O 1
ATOM 2141 N N . LYS A 1 277 ? 24.406 17.922 10.688 1 77.31 277 LYS A N 1
ATOM 2142 C CA . LYS A 1 277 ? 23.031 17.672 10.305 1 77.31 277 LYS A CA 1
ATOM 2143 C C . LYS A 1 277 ? 22.062 18.562 11.086 1 77.31 277 LYS A C 1
ATOM 2145 O O . LYS A 1 277 ? 22.125 18.625 12.32 1 77.31 277 LYS A O 1
ATOM 2150 N N . PRO A 1 278 ? 21.375 19.531 10.344 1 88.38 278 PRO A N 1
ATOM 2151 C CA . PRO A 1 278 ? 20.359 20.328 11.039 1 88.38 278 PRO A CA 1
ATOM 2152 C C . PRO A 1 278 ? 19.359 19.484 11.82 1 88.38 278 PRO A C 1
ATOM 2154 O O . PRO A 1 278 ? 19.062 18.344 11.422 1 88.38 278 PRO A O 1
ATOM 2157 N N . MET A 1 279 ? 18.953 20.047 12.961 1 88.19 279 MET A N 1
ATOM 2158 C CA . MET A 1 279 ? 17.969 19.391 13.812 1 88.19 279 MET A CA 1
ATOM 2159 C C . MET A 1 279 ? 16.812 20.328 14.133 1 88.19 279 MET A C 1
ATOM 2161 O O . MET A 1 279 ? 17.031 21.516 14.391 1 88.19 279 MET A O 1
ATOM 2165 N N . ILE A 1 280 ? 15.648 19.812 14.078 1 93.5 280 ILE A N 1
ATOM 2166 C CA . ILE A 1 280 ? 14.469 20.594 14.438 1 93.5 280 ILE A CA 1
ATOM 2167 C C . ILE A 1 280 ? 14.062 20.281 15.875 1 93.5 280 ILE A C 1
ATOM 2169 O O . ILE A 1 280 ? 13.875 19.109 16.234 1 93.5 280 ILE A O 1
ATOM 2173 N N . LEU A 1 281 ? 13.953 21.219 16.625 1 92.25 281 LEU A N 1
ATOM 2174 C CA . LEU A 1 281 ? 13.547 21.031 18.016 1 92.25 281 LEU A CA 1
ATOM 2175 C C . LEU A 1 281 ? 12.062 21.328 18.188 1 92.25 281 LEU A C 1
ATOM 2177 O O . LEU A 1 281 ? 11.359 20.609 18.891 1 92.25 281 LEU A O 1
ATOM 2181 N N . SER A 1 282 ? 11.664 22.484 17.578 1 93.44 282 SER A N 1
ATOM 2182 C CA . SER A 1 282 ? 10.258 22.828 17.734 1 93.44 282 SER A CA 1
ATOM 2183 C C . SER A 1 282 ? 9.773 23.688 16.562 1 93.44 282 SER A C 1
ATOM 2185 O O . SER A 1 282 ? 10.578 24.312 15.875 1 93.44 282 SER A O 1
ATOM 2187 N N . LEU A 1 283 ? 8.555 23.594 16.344 1 94.25 283 LEU A N 1
ATOM 2188 C CA . LEU A 1 283 ? 7.82 24.375 15.367 1 94.25 283 LEU A CA 1
ATOM 2189 C C . LEU A 1 283 ? 6.578 25.016 15.992 1 94.25 283 LEU A C 1
ATOM 2191 O O . LEU A 1 283 ? 5.691 24.297 16.469 1 94.25 283 LEU A O 1
ATOM 2195 N N . GLU A 1 284 ? 6.5 26.359 15.945 1 91.69 284 GLU A N 1
ATOM 2196 C CA . GLU A 1 284 ? 5.391 27.047 16.594 1 91.69 284 GLU A CA 1
ATOM 2197 C C . GLU A 1 284 ? 4.805 28.125 15.688 1 91.69 284 GLU A C 1
ATOM 2199 O O . GLU A 1 284 ? 5.488 29.094 15.352 1 91.69 284 GLU A O 1
ATOM 2204 N N . PRO A 1 285 ? 3.619 28.062 15.523 1 92.38 285 PRO A N 1
ATOM 2205 C CA . PRO A 1 285 ? 2.705 26.953 15.82 1 92.38 285 PRO A CA 1
ATOM 2206 C C . PRO A 1 285 ? 2.879 25.781 14.867 1 92.38 285 PRO A C 1
ATOM 2208 O O . PRO A 1 285 ? 3.471 25.922 13.797 1 92.38 285 PRO A O 1
ATOM 2211 N N . ASN A 1 286 ? 2.42 24.578 15.266 1 93.44 286 ASN A N 1
ATOM 2212 C CA . ASN A 1 286 ? 2.488 23.391 14.406 1 93.44 286 ASN A CA 1
ATOM 2213 C C . ASN A 1 286 ? 1.098 22.906 14.016 1 93.44 286 ASN A C 1
ATOM 2215 O O . ASN A 1 286 ? 0.964 21.922 13.281 1 93.44 286 ASN A O 1
ATOM 2219 N N . LYS A 1 287 ? 0.073 23.547 14.578 1 93.25 287 LYS A N 1
ATOM 2220 C CA . LYS A 1 287 ? -1.309 23.328 14.164 1 93.25 287 LYS A CA 1
ATOM 2221 C C . LYS A 1 287 ? -1.875 24.562 13.477 1 93.25 287 LYS A C 1
ATOM 2223 O O . LYS A 1 287 ? -1.83 25.672 14.031 1 93.25 287 LYS A O 1
ATOM 2228 N N . VAL A 1 288 ? -2.322 24.375 12.289 1 95.19 288 VAL A N 1
ATOM 2229 C CA . VAL A 1 288 ? -2.781 25.531 11.516 1 95.19 288 VAL A CA 1
ATOM 2230 C C . VAL A 1 288 ? -4.047 25.156 10.742 1 95.19 288 VAL A C 1
ATOM 2232 O O . VAL A 1 288 ? -4.41 23.984 10.656 1 95.19 288 VAL A O 1
ATOM 2235 N N . SER A 1 289 ? -4.703 26.203 10.25 1 93.62 289 SER A N 1
ATOM 2236 C CA . SER A 1 289 ? -5.793 25.953 9.312 1 93.62 289 SER A CA 1
ATOM 2237 C C . SER A 1 289 ? -5.262 25.5 7.957 1 93.62 289 SER A C 1
ATOM 2239 O O . SER A 1 289 ? -4.086 25.703 7.648 1 93.62 289 SER A O 1
ATOM 2241 N N . PHE A 1 290 ? -6.129 24.875 7.172 1 93.38 290 PHE A N 1
ATOM 2242 C CA . PHE A 1 290 ? -5.695 24.438 5.852 1 93.38 290 PHE A CA 1
ATOM 2243 C C . PHE A 1 290 ? -5.363 25.625 4.961 1 93.38 290 PHE A C 1
ATOM 2245 O O . PHE A 1 290 ? -4.875 25.453 3.844 1 93.38 290 PHE A O 1
ATOM 2252 N N . HIS A 1 291 ? -5.547 26.875 5.5 1 94.12 291 HIS A N 1
ATOM 2253 C CA . HIS A 1 291 ? -5.152 28.078 4.777 1 94.12 291 HIS A CA 1
ATOM 2254 C C . HIS A 1 291 ? -3.688 28.422 5.035 1 94.12 291 HIS A C 1
ATOM 2256 O O . HIS A 1 291 ? -3.141 29.344 4.418 1 94.12 291 HIS A O 1
ATOM 2262 N N . GLY A 1 292 ? -3.105 27.688 5.961 1 94.62 292 GLY A N 1
ATOM 2263 C CA . GLY A 1 292 ? -1.708 27.938 6.277 1 94.62 292 GLY A CA 1
ATOM 2264 C C . GLY A 1 292 ? -1.518 28.953 7.395 1 94.62 292 GLY A C 1
ATOM 2265 O O . GLY A 1 292 ? -2.443 29.219 8.164 1 94.62 292 GLY A O 1
ATOM 2266 N N . ARG A 1 293 ? -0.332 29.375 7.582 1 95.75 293 ARG A N 1
ATOM 2267 C CA . ARG A 1 293 ? 0.064 30.328 8.625 1 95.75 293 ARG A CA 1
ATOM 2268 C C . ARG A 1 293 ? 1.326 31.078 8.227 1 95.75 293 ARG A C 1
ATOM 2270 O O . ARG A 1 293 ? 2.25 30.5 7.652 1 95.75 293 ARG A O 1
ATOM 2277 N N . ASN A 1 294 ? 1.227 32.312 8.523 1 93.94 294 ASN A N 1
ATOM 2278 C CA . ASN A 1 294 ? 2.385 33.156 8.188 1 93.94 294 ASN A CA 1
ATOM 2279 C C . ASN A 1 294 ? 3.326 33.312 9.375 1 93.94 294 ASN A C 1
ATOM 2281 O O . ASN A 1 294 ? 2.889 33.281 10.523 1 93.94 294 ASN A O 1
ATOM 2285 N N . ASN A 1 295 ? 4.582 33.406 9.062 1 94.19 295 ASN A N 1
ATOM 2286 C CA . ASN A 1 295 ? 5.609 33.812 10.016 1 94.19 295 ASN A CA 1
ATOM 2287 C C . ASN A 1 295 ? 5.742 32.812 11.148 1 94.19 295 ASN A C 1
ATOM 2289 O O . ASN A 1 295 ? 5.691 33.188 12.328 1 94.19 295 ASN A O 1
ATOM 2293 N N . VAL A 1 296 ? 5.867 31.641 10.789 1 95.56 296 VAL A N 1
ATOM 2294 C CA . VAL A 1 296 ? 6.039 30.562 11.758 1 95.56 296 VAL A CA 1
ATOM 2295 C C . VAL A 1 296 ? 7.5 30.5 12.211 1 95.56 296 VAL A C 1
ATOM 2297 O O . VAL A 1 296 ? 8.414 30.672 11.398 1 95.56 296 VAL A O 1
ATOM 2300 N N . LEU A 1 297 ? 7.688 30.219 13.469 1 96.06 297 LEU A N 1
ATOM 2301 C CA . LEU A 1 297 ? 9.023 30.141 14.047 1 96.06 297 LEU A CA 1
ATOM 2302 C C . LEU A 1 297 ? 9.477 28.703 14.211 1 96.06 297 LEU A C 1
ATOM 2304 O O . LEU A 1 297 ? 8.766 27.891 14.805 1 96.06 297 LEU A O 1
ATOM 2308 N N . LEU A 1 298 ? 10.602 28.344 13.648 1 96.19 298 LEU A N 1
ATOM 2309 C CA . LEU A 1 298 ? 11.227 27.047 13.82 1 96.19 298 LEU A CA 1
ATOM 2310 C C . LEU A 1 298 ? 12.508 27.156 14.648 1 96.19 298 LEU A C 1
ATOM 2312 O O . LEU A 1 298 ? 13.367 27.984 14.352 1 96.19 298 LEU A O 1
ATOM 2316 N N . ARG A 1 299 ? 12.578 26.438 15.688 1 96 299 ARG A N 1
ATOM 2317 C CA . ARG A 1 299 ? 13.766 26.375 16.531 1 96 299 ARG A CA 1
ATOM 2318 C C . ARG A 1 299 ? 14.5 25.047 16.359 1 96 299 ARG A C 1
ATOM 2320 O O . ARG A 1 299 ? 13.883 24 16.203 1 96 299 ARG A O 1
ATOM 2327 N N . GLY A 1 300 ? 15.758 25.141 16.328 1 95.25 300 GLY A N 1
ATOM 2328 C CA . GLY A 1 300 ? 16.562 23.953 16.156 1 95.25 300 GLY A CA 1
ATOM 2329 C C . GLY A 1 300 ? 18.062 24.203 16.312 1 95.25 300 GLY A C 1
ATOM 2330 O O . GLY A 1 300 ? 18.469 25.109 17.031 1 95.25 300 GLY A O 1
ATOM 2331 N N . ARG A 1 301 ? 18.812 23.266 15.727 1 91.81 301 ARG A N 1
ATOM 2332 C CA . ARG A 1 301 ? 20.266 23.375 15.758 1 91.81 301 ARG A CA 1
ATOM 2333 C C . ARG A 1 301 ? 20.844 23.328 14.344 1 91.81 301 ARG A C 1
ATOM 2335 O O . ARG A 1 301 ? 20.297 22.672 13.461 1 91.81 301 ARG A O 1
ATOM 2342 N N . ASN A 1 302 ? 21.906 24.109 14.156 1 90.25 302 ASN A N 1
ATOM 2343 C CA . ASN A 1 302 ? 22.641 24.109 12.898 1 90.25 302 ASN A CA 1
ATOM 2344 C C . ASN A 1 302 ? 21.75 24.5 11.719 1 90.25 302 ASN A C 1
ATOM 2346 O O . ASN A 1 302 ? 21.734 23.812 10.703 1 90.25 302 ASN A O 1
ATOM 2350 N N . LEU A 1 303 ? 21.031 25.625 11.859 1 93.12 303 LEU A N 1
ATOM 2351 C CA . LEU A 1 303 ? 20.031 25.984 10.852 1 93.12 303 LEU A CA 1
ATOM 2352 C C . LEU A 1 303 ? 20.609 27 9.867 1 93.12 303 LEU A C 1
ATOM 2354 O O . LEU A 1 303 ? 19.906 27.469 8.984 1 93.12 303 LEU A O 1
ATOM 2358 N N . GLU A 1 304 ? 21.859 27.219 9.938 1 88.88 304 GLU A N 1
ATOM 2359 C CA . GLU A 1 304 ? 22.484 28.266 9.141 1 88.88 304 GLU A CA 1
ATOM 2360 C C . GLU A 1 304 ? 22.453 27.922 7.656 1 88.88 304 GLU A C 1
ATOM 2362 O O . GLU A 1 3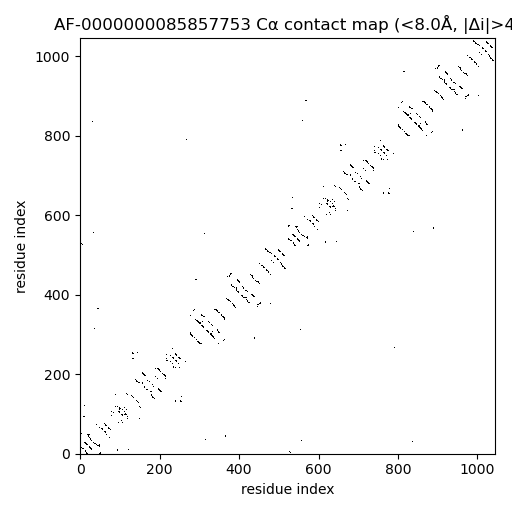04 ? 22.344 28.812 6.809 1 88.88 304 GLU A O 1
ATOM 2367 N N . SER A 1 305 ? 22.578 26.703 7.406 1 86.38 305 SER A N 1
ATOM 2368 C CA . SER A 1 305 ? 22.719 26.297 6.008 1 86.38 305 SER A CA 1
ATOM 2369 C C . SER A 1 305 ? 21.359 25.953 5.395 1 86.38 305 SER A C 1
ATOM 2371 O O . SER A 1 305 ? 21.281 25.594 4.219 1 86.38 305 SER A O 1
ATOM 2373 N N . VAL A 1 306 ? 20.281 26.125 6.148 1 92.19 306 VAL A N 1
ATOM 2374 C CA . VAL A 1 306 ? 18.969 25.734 5.664 1 92.19 306 VAL A CA 1
ATOM 2375 C C . VAL A 1 306 ? 18.484 26.719 4.594 1 92.19 306 VAL A C 1
ATOM 2377 O O . VAL A 1 306 ? 18.578 27.938 4.773 1 92.19 306 VAL A O 1
ATOM 2380 N N . THR A 1 307 ? 17.953 26.188 3.494 1 91.88 307 THR A N 1
ATOM 2381 C CA . THR A 1 307 ? 17.516 27.031 2.389 1 91.88 307 THR A CA 1
ATOM 2382 C C . THR A 1 307 ? 16 27.078 2.297 1 91.88 307 THR A C 1
ATOM 2384 O O . THR A 1 307 ? 15.422 28.078 1.891 1 91.88 307 THR A O 1
ATOM 2387 N N . LYS A 1 308 ? 15.375 26.062 2.566 1 95.44 308 LYS A N 1
ATOM 2388 C CA . LYS A 1 308 ? 13.914 25.984 2.48 1 95.44 308 LYS A CA 1
ATOM 2389 C C . LYS A 1 308 ? 13.367 24.906 3.412 1 95.44 308 LYS A C 1
ATOM 2391 O O . LYS A 1 308 ? 14.125 24.094 3.932 1 95.44 308 LYS A O 1
ATOM 2396 N N . ILE A 1 309 ? 12.086 25.016 3.631 1 95.56 309 ILE A N 1
ATOM 2397 C CA . ILE A 1 309 ? 11.352 24.016 4.414 1 95.56 309 ILE A CA 1
ATOM 2398 C C . ILE A 1 309 ? 10.547 23.109 3.484 1 95.56 309 ILE A C 1
ATOM 2400 O O . ILE A 1 309 ? 9.914 23.594 2.539 1 95.56 309 ILE A O 1
ATOM 2404 N N . ARG A 1 310 ? 10.664 21.875 3.729 1 93.75 310 ARG A N 1
ATOM 2405 C CA . ARG A 1 310 ? 9.898 20.906 2.955 1 93.75 310 ARG A CA 1
ATOM 2406 C C . ARG A 1 310 ? 8.805 20.266 3.805 1 93.75 310 ARG A C 1
ATOM 2408 O O . ARG A 1 310 ? 9.062 19.828 4.926 1 93.75 310 ARG A O 1
ATOM 2415 N N . ILE A 1 311 ? 7.574 20.359 3.254 1 91.56 311 ILE A N 1
ATOM 2416 C CA . ILE A 1 311 ? 6.406 19.781 3.906 1 91.56 311 ILE A CA 1
ATOM 2417 C C . ILE A 1 311 ? 5.824 18.672 3.025 1 91.56 311 ILE A C 1
ATOM 2419 O O . ILE A 1 311 ? 5.465 18.922 1.871 1 91.56 311 ILE A O 1
ATOM 2423 N N . GLN A 1 312 ? 5.793 17.484 3.605 1 86.44 312 GLN A N 1
ATOM 2424 C CA . GLN A 1 312 ? 5.379 16.344 2.785 1 86.44 312 GLN A CA 1
ATOM 2425 C C . GLN A 1 312 ? 4.488 15.391 3.574 1 86.44 312 GLN A C 1
ATOM 2427 O O . GLN A 1 312 ? 4.703 15.172 4.77 1 86.44 312 GLN A O 1
ATOM 2432 N N . GLY A 1 313 ? 3.469 14.93 2.875 1 77.94 313 GLY A N 1
ATOM 2433 C CA . GLY A 1 313 ? 2.641 13.906 3.486 1 77.94 313 GLY A CA 1
ATOM 2434 C C . GLY A 1 313 ? 3.32 12.547 3.547 1 77.94 313 GLY A C 1
ATOM 2435 O O . GLY A 1 313 ? 4.477 12.406 3.141 1 77.94 313 GLY A O 1
ATOM 2436 N N . ASP A 1 314 ? 2.668 11.484 4.082 1 70.06 314 ASP A N 1
ATOM 2437 C CA . ASP A 1 314 ? 3.236 10.164 4.312 1 70.06 314 ASP A CA 1
ATOM 2438 C C . ASP A 1 314 ? 3.508 9.438 2.992 1 70.06 314 ASP A C 1
ATOM 2440 O O . ASP A 1 314 ? 4.398 8.594 2.912 1 70.06 314 ASP A O 1
ATOM 2444 N N . LEU A 1 315 ? 2.811 9.695 1.941 1 71.62 315 LEU A N 1
ATOM 2445 C CA . LEU A 1 315 ? 2.936 8.93 0.71 1 71.62 315 LEU A CA 1
ATOM 2446 C C . LEU A 1 315 ? 3.84 9.641 -0.29 1 71.62 315 LEU A C 1
ATOM 2448 O O . LEU A 1 315 ? 3.916 9.242 -1.456 1 71.62 315 LEU A O 1
ATOM 2452 N N . ASP A 1 316 ? 5.082 9.969 0.003 1 64.62 316 ASP A N 1
ATOM 2453 C CA . ASP A 1 316 ? 6.105 10.594 -0.827 1 64.62 316 ASP A CA 1
ATOM 2454 C C . ASP A 1 316 ? 5.488 11.25 -2.059 1 64.62 316 ASP A C 1
ATOM 2456 O O . ASP A 1 316 ? 5.961 11.047 -3.18 1 64.62 316 ASP A O 1
ATOM 2460 N N . CYS A 1 317 ? 4.445 11.961 -1.896 1 80.31 317 CYS A N 1
ATOM 2461 C CA . CYS A 1 317 ? 3.836 12.758 -2.953 1 80.31 317 CYS A CA 1
ATOM 2462 C C . CYS A 1 317 ? 4.578 14.078 -3.139 1 80.31 317 CYS A C 1
ATOM 2464 O O . CYS A 1 317 ? 5.574 14.336 -2.461 1 80.31 317 CYS A O 1
ATOM 2466 N N . ILE A 1 318 ? 4.285 14.844 -4.148 1 77.31 318 ILE A N 1
ATOM 2467 C CA . ILE A 1 318 ? 4.961 16.109 -4.422 1 77.31 318 ILE A CA 1
ATOM 2468 C C . ILE A 1 318 ? 4.938 16.984 -3.172 1 77.31 318 ILE A C 1
ATOM 2470 O O . ILE A 1 318 ? 3.867 17.359 -2.689 1 77.31 318 ILE A O 1
ATOM 2474 N N . PRO A 1 319 ? 6.102 17.188 -2.648 1 86.12 319 PRO A N 1
ATOM 2475 C CA . PRO A 1 319 ? 6.18 17.969 -1.414 1 86.12 319 PRO A CA 1
ATOM 2476 C C . PRO A 1 319 ? 5.906 19.453 -1.644 1 86.12 319 PRO A C 1
ATOM 2478 O O . PRO A 1 319 ? 6.035 19.953 -2.77 1 86.12 319 PRO A O 1
ATOM 2481 N N . LYS A 1 320 ? 5.438 20.125 -0.604 1 89.44 320 LYS A N 1
ATOM 2482 C CA . LYS A 1 320 ? 5.371 21.594 -0.561 1 89.44 320 LYS A CA 1
ATOM 2483 C C . LYS A 1 320 ? 6.672 22.188 -0.023 1 89.44 320 LYS A C 1
ATOM 2485 O O . LYS A 1 320 ? 7.262 21.641 0.917 1 89.44 320 LYS A O 1
ATOM 2490 N N . GLU A 1 321 ? 7.102 23.188 -0.684 1 92.94 321 GLU A N 1
ATOM 2491 C CA . GLU A 1 321 ? 8.328 23.828 -0.214 1 92.94 321 GLU A CA 1
ATOM 2492 C C . GLU A 1 321 ? 8.094 25.297 0.085 1 92.94 321 GLU A C 1
ATOM 2494 O O . GLU A 1 321 ? 7.293 25.953 -0.587 1 92.94 321 GLU A O 1
ATOM 2499 N N . SER A 1 322 ? 8.648 25.812 1.144 1 94.75 322 SER A N 1
ATOM 2500 C CA . SER A 1 322 ? 8.547 27.203 1.569 1 94.75 322 SER A CA 1
ATOM 2501 C C . SER A 1 322 ? 9.922 27.797 1.843 1 94.75 322 SER A C 1
ATOM 2503 O O . SER A 1 322 ? 10.727 27.219 2.572 1 94.75 322 SER A O 1
ATOM 2505 N N . PRO A 1 323 ? 10.203 28.922 1.327 1 94.69 323 PRO A N 1
ATOM 2506 C CA . PRO A 1 323 ? 11.477 29.578 1.62 1 94.69 323 PRO A CA 1
ATOM 2507 C C . PRO A 1 323 ? 11.578 30.047 3.072 1 94.69 323 PRO A C 1
ATOM 2509 O O . PRO A 1 323 ? 10.562 30.234 3.74 1 94.69 323 PRO A O 1
ATOM 2512 N N . VAL A 1 324 ? 12.828 30.172 3.479 1 95.75 324 VAL A N 1
ATOM 2513 C CA . VAL A 1 324 ? 13.055 30.578 4.859 1 95.75 324 VAL A CA 1
ATOM 2514 C C . VAL A 1 324 ? 13.57 32.031 4.887 1 95.75 324 VAL A C 1
ATOM 2516 O O . VAL A 1 324 ? 14.141 32.5 3.902 1 95.75 324 VAL A O 1
ATOM 2519 N N . PHE A 1 325 ? 13.227 32.719 6.027 1 93.94 325 PHE A N 1
ATOM 2520 C CA . PHE A 1 325 ? 13.766 34.062 6.262 1 93.94 325 PHE A CA 1
ATOM 2521 C C . PHE A 1 325 ? 14.117 34.25 7.73 1 93.94 325 PHE A C 1
ATOM 2523 O O . PHE A 1 325 ? 13.82 33.406 8.562 1 93.94 325 PHE A O 1
ATOM 2530 N N . ASP A 1 326 ? 14.891 35.312 8.094 1 92.5 326 ASP A N 1
ATOM 2531 C CA . ASP A 1 326 ? 15.352 35.594 9.453 1 92.5 326 ASP A CA 1
ATOM 2532 C C . ASP A 1 326 ? 16.078 34.375 10.031 1 92.5 326 ASP A C 1
ATOM 2534 O O . ASP A 1 326 ? 15.766 33.906 11.125 1 92.5 326 ASP A O 1
ATOM 2538 N N . ARG A 1 327 ? 17.016 33.906 9.219 1 92.44 327 ARG A N 1
ATOM 2539 C CA . ARG A 1 327 ? 17.719 32.688 9.57 1 92.44 327 ARG A CA 1
ATOM 2540 C C . ARG A 1 327 ? 18.859 32.969 10.539 1 92.44 327 ARG A C 1
ATOM 2542 O O . ARG A 1 327 ? 19.609 33.938 10.367 1 92.44 327 ARG A O 1
ATOM 2549 N N . SER A 1 328 ? 18.922 32.219 11.562 1 91.94 328 SER A N 1
ATOM 2550 C CA . SER A 1 328 ? 20.047 32.188 12.5 1 91.94 328 SER A CA 1
ATOM 2551 C C . SER A 1 328 ? 20.531 30.734 12.719 1 91.94 328 SER A C 1
ATOM 2553 O O . SER A 1 328 ? 20.094 29.828 12.016 1 91.94 328 SER A O 1
ATOM 2555 N N . SER A 1 329 ? 21.406 30.594 13.68 1 90.81 329 SER A N 1
ATOM 2556 C CA . SER A 1 329 ? 21.969 29.266 13.938 1 90.81 329 SER A CA 1
ATOM 2557 C C . SER A 1 329 ? 20.953 28.359 14.625 1 90.81 329 SER A C 1
ATOM 2559 O O . SER A 1 329 ? 21 27.141 14.469 1 90.81 329 SER A O 1
ATOM 2561 N N . ASP A 1 330 ? 20.016 29.078 15.336 1 94.5 330 ASP A N 1
ATOM 2562 C CA . ASP A 1 330 ? 19.141 28.234 16.141 1 94.5 330 ASP A CA 1
ATOM 2563 C C . ASP A 1 330 ? 17.672 28.516 15.836 1 94.5 330 ASP A C 1
ATOM 2565 O O . ASP A 1 330 ? 16.781 27.844 16.375 1 94.5 330 ASP A O 1
ATOM 2569 N N . THR A 1 331 ? 17.406 29.547 15.031 1 95.62 331 THR A N 1
ATOM 2570 C CA . THR A 1 331 ? 16.016 29.828 14.703 1 95.62 331 THR A CA 1
ATOM 2571 C C . THR A 1 331 ? 15.875 30.266 13.25 1 95.62 331 THR A C 1
ATOM 2573 O O . THR A 1 331 ? 16.844 30.75 12.648 1 95.62 331 THR A O 1
ATOM 2576 N N . LEU A 1 332 ? 14.797 30.047 12.688 1 96 332 LEU A N 1
ATOM 2577 C CA . LEU A 1 332 ? 14.414 30.578 11.375 1 96 332 LEU A CA 1
ATOM 2578 C C . LEU A 1 332 ? 12.898 30.75 11.289 1 96 332 LEU A C 1
ATOM 2580 O O . LEU A 1 332 ? 12.156 30.219 12.109 1 96 332 LEU A O 1
ATOM 2584 N N . ARG A 1 333 ? 12.461 31.562 10.344 1 96.5 333 ARG A N 1
ATOM 2585 C CA . ARG A 1 333 ? 11.039 31.781 10.133 1 96.5 333 ARG A CA 1
ATOM 2586 C C . ARG A 1 333 ? 10.641 31.422 8.703 1 96.5 333 ARG A C 1
ATOM 2588 O O . ARG A 1 333 ? 11.461 31.484 7.785 1 96.5 333 ARG A O 1
ATOM 2595 N N . PHE A 1 334 ? 9.43 31 8.531 1 96.19 334 PHE A N 1
ATOM 2596 C CA . PHE A 1 334 ? 8.867 30.688 7.219 1 96.19 334 PHE A CA 1
ATOM 2597 C C . PHE A 1 334 ? 7.348 30.734 7.262 1 96.19 334 PHE A C 1
ATOM 2599 O O . PHE A 1 334 ? 6.754 30.938 8.32 1 96.19 334 PHE A O 1
ATOM 2606 N N . HIS A 1 335 ? 6.715 30.656 6.109 1 95.62 335 HIS A N 1
ATOM 2607 C CA . HIS A 1 335 ? 5.262 30.594 6 1 95.62 335 HIS A CA 1
ATOM 2608 C C . HIS A 1 335 ? 4.793 29.172 5.703 1 95.62 335 HIS A C 1
ATOM 2610 O O . HIS A 1 335 ? 5.348 28.5 4.824 1 95.62 335 HIS A O 1
ATOM 2616 N N . ILE A 1 336 ? 3.906 28.656 6.469 1 95 336 ILE A N 1
ATOM 2617 C CA . ILE A 1 336 ? 3.266 27.391 6.133 1 95 336 ILE A CA 1
ATOM 2618 C C . ILE A 1 336 ? 2.281 27.594 4.984 1 95 336 ILE A C 1
ATOM 2620 O O . ILE A 1 336 ? 1.304 28.344 5.121 1 95 336 ILE A O 1
ATOM 2624 N N . PRO A 1 337 ? 2.553 27.016 3.873 1 93.94 337 PRO A N 1
ATOM 2625 C CA . PRO A 1 337 ? 1.649 27.203 2.734 1 93.94 337 PRO A CA 1
ATOM 2626 C C . PRO A 1 337 ? 0.285 26.547 2.953 1 93.94 337 PRO A C 1
ATOM 2628 O O . PRO A 1 337 ? 0.146 25.672 3.812 1 93.94 337 PRO A O 1
ATOM 2631 N N . PRO A 1 338 ? -0.716 27.078 2.264 1 92.06 338 PRO A N 1
ATOM 2632 C CA . PRO A 1 338 ? -2.021 26.422 2.34 1 92.06 338 PRO A CA 1
ATOM 2633 C C . PRO A 1 338 ? -1.986 24.984 1.837 1 92.06 338 PRO A C 1
ATOM 2635 O O . PRO A 1 338 ? -1.097 24.625 1.065 1 92.06 338 PRO A O 1
ATOM 2638 N N . SER A 1 339 ? -2.822 24.172 2.385 1 88.81 339 SER A N 1
ATOM 2639 C CA . SER A 1 339 ? -2.949 22.781 1.98 1 88.81 339 SER A CA 1
ATOM 2640 C C . SER A 1 339 ? -4.352 22.484 1.456 1 88.81 339 SER A C 1
ATOM 2642 O O . SER A 1 339 ? -5.336 23.031 1.961 1 88.81 339 SER A O 1
ATOM 2644 N N . GLY A 1 340 ? -4.445 21.797 0.427 1 84.5 340 GLY A N 1
ATOM 2645 C CA . GLY A 1 340 ? -5.734 21.359 -0.086 1 84.5 340 GLY A CA 1
ATOM 2646 C C . GLY A 1 340 ? -6.355 20.25 0.732 1 84.5 340 GLY A C 1
ATOM 2647 O O . GLY A 1 340 ? -7.492 19.844 0.484 1 84.5 340 GLY A O 1
ATOM 2648 N N . THR A 1 341 ? -5.625 19.797 1.698 1 85.81 341 THR A N 1
ATOM 2649 C CA . THR A 1 341 ? -6.09 18.688 2.51 1 85.81 341 THR A CA 1
ATOM 2650 C C . THR A 1 341 ? -5.871 18.969 3.994 1 85.81 341 THR A C 1
ATOM 2652 O O . THR A 1 341 ? -5.082 19.844 4.355 1 85.81 341 THR A O 1
ATOM 2655 N N . LYS A 1 342 ? -6.645 18.344 4.789 1 89.62 342 LYS A N 1
ATOM 2656 C CA . LYS A 1 342 ? -6.453 18.344 6.234 1 89.62 342 LYS A CA 1
ATOM 2657 C C . LYS A 1 342 ? -5.656 17.125 6.688 1 89.62 342 LYS A C 1
ATOM 2659 O O . LYS A 1 342 ? -5.641 16.094 6.004 1 89.62 342 LYS A O 1
ATOM 2664 N N . GLY A 1 343 ? -5.004 17.312 7.832 1 88.75 343 GLY A N 1
ATOM 2665 C CA . GLY A 1 343 ? -4.227 16.203 8.359 1 88.75 343 GLY A CA 1
ATOM 2666 C C . GLY A 1 343 ? -2.803 16.578 8.711 1 88.75 343 GLY A C 1
ATOM 2667 O O . GLY A 1 343 ? -2.445 17.766 8.688 1 88.75 343 GLY A O 1
ATOM 2668 N N . THR A 1 344 ? -2.074 15.516 9.047 1 89.62 344 THR A N 1
ATOM 2669 C CA . THR A 1 344 ? -0.704 15.75 9.492 1 89.62 344 THR A CA 1
ATOM 2670 C C . THR A 1 344 ? 0.274 15.562 8.336 1 89.62 344 THR A C 1
ATOM 2672 O O . THR A 1 344 ? 0.102 14.664 7.508 1 89.62 344 THR A O 1
ATOM 2675 N N . GLU A 1 345 ? 1.179 16.438 8.203 1 89.94 345 GLU A N 1
ATOM 2676 C CA . GLU A 1 345 ? 2.266 16.359 7.23 1 89.94 345 GLU A CA 1
ATOM 2677 C C . GLU A 1 345 ? 3.625 16.484 7.914 1 89.94 345 GLU A C 1
ATOM 2679 O O . GLU A 1 345 ? 3.754 17.156 8.938 1 89.94 345 GLU A O 1
ATOM 2684 N N . LYS A 1 346 ? 4.605 15.867 7.383 1 90.56 346 LYS A N 1
ATOM 2685 C CA . LYS A 1 346 ? 5.961 15.914 7.926 1 90.56 346 LYS A CA 1
ATOM 2686 C C . LYS A 1 346 ? 6.711 17.141 7.43 1 90.56 346 LYS A C 1
ATOM 2688 O O . LYS A 1 346 ? 6.492 17.594 6.305 1 90.56 346 LYS A O 1
ATOM 2693 N N . VAL A 1 347 ? 7.52 17.625 8.297 1 93.44 347 VAL A N 1
ATOM 2694 C CA . VAL A 1 347 ? 8.297 18.828 7.992 1 93.44 347 VAL A CA 1
ATOM 2695 C C . VAL A 1 347 ? 9.789 18.531 8.172 1 93.44 347 VAL A C 1
ATOM 2697 O O . VAL A 1 347 ? 10.188 17.906 9.164 1 93.44 347 VAL A O 1
ATOM 2700 N N . CYS A 1 348 ? 10.578 18.875 7.215 1 92.94 348 CYS A N 1
ATOM 2701 C CA . CYS A 1 348 ? 12.031 18.797 7.324 1 92.94 348 CYS A CA 1
ATOM 2702 C C . CYS A 1 348 ? 12.703 20.016 6.711 1 92.94 348 CYS A C 1
ATOM 2704 O O . CYS A 1 348 ? 12.062 20.781 5.992 1 92.94 348 CYS A O 1
ATOM 2706 N N . VAL A 1 349 ? 13.898 20.234 7.117 1 94.12 349 VAL A N 1
ATOM 2707 C CA . VAL A 1 349 ? 14.672 21.359 6.609 1 94.12 349 VAL A CA 1
ATOM 2708 C C . VAL A 1 349 ? 15.602 20.891 5.492 1 94.12 349 VAL A C 1
ATOM 2710 O O . VAL A 1 349 ? 16.203 19.812 5.59 1 94.12 349 VAL A O 1
ATOM 2713 N N . VAL A 1 350 ? 15.617 21.641 4.438 1 91.38 350 VAL A N 1
ATOM 2714 C CA . VAL A 1 350 ? 16.391 21.266 3.262 1 91.38 350 VAL A CA 1
ATOM 2715 C C . VAL A 1 350 ? 17.688 22.078 3.221 1 91.38 350 VAL A C 1
ATOM 2717 O O . VAL A 1 350 ? 17.688 23.281 3.439 1 91.38 350 VAL A O 1
ATOM 2720 N N . THR A 1 351 ? 18.781 21.391 2.99 1 86.38 351 THR A N 1
ATOM 2721 C CA . THR A 1 351 ? 20.094 22.016 2.848 1 86.38 351 THR A CA 1
ATOM 2722 C C . THR A 1 351 ? 20.438 22.203 1.376 1 86.38 351 THR A C 1
ATOM 2724 O O . THR A 1 351 ? 19.703 21.75 0.493 1 86.38 351 THR A O 1
ATOM 2727 N N . PRO A 1 352 ? 21.5 22.938 1.122 1 78.62 352 PRO A N 1
ATOM 2728 C CA . PRO A 1 352 ? 21.828 23.266 -0.269 1 78.62 352 PRO A CA 1
ATOM 2729 C C . PRO A 1 352 ? 22.016 22.016 -1.131 1 78.62 352 PRO A C 1
ATOM 2731 O O . PRO A 1 352 ? 21.859 22.078 -2.354 1 78.62 352 PRO A O 1
ATOM 2734 N N . ASP A 1 353 ? 22.312 20.922 -0.463 1 72 353 ASP A N 1
ATOM 2735 C CA . ASP A 1 353 ? 22.469 19.672 -1.204 1 72 353 ASP A CA 1
ATOM 2736 C C . ASP A 1 353 ? 21.109 19.016 -1.457 1 72 353 ASP A C 1
ATOM 2738 O O . ASP A 1 353 ? 21.047 17.875 -1.918 1 72 353 ASP A O 1
ATOM 2742 N N . ASP A 1 354 ? 20.062 19.625 -1.085 1 78.12 354 ASP A N 1
ATOM 2743 C CA . ASP A 1 354 ? 18.672 19.234 -1.31 1 78.12 354 ASP A CA 1
ATOM 2744 C C . ASP A 1 354 ? 18.297 18.047 -0.428 1 78.12 354 ASP A C 1
ATOM 2746 O O . ASP A 1 354 ? 17.312 17.344 -0.703 1 78.12 354 ASP A O 1
ATOM 2750 N N . ARG A 1 355 ? 19.156 17.859 0.546 1 81.69 355 ARG A N 1
ATOM 2751 C CA . ARG A 1 355 ? 18.797 16.844 1.532 1 81.69 355 ARG A CA 1
ATOM 2752 C C . ARG A 1 355 ? 17.891 17.422 2.609 1 81.69 355 ARG A C 1
ATOM 2754 O O . ARG A 1 355 ? 18.016 18.594 2.967 1 81.69 355 ARG A O 1
ATOM 2761 N N . CYS A 1 356 ? 16.938 16.578 2.996 1 84.81 356 CYS A N 1
ATOM 2762 C CA . CYS A 1 356 ? 15.953 16.969 3.998 1 84.81 356 CYS A CA 1
ATOM 2763 C C . CYS A 1 356 ? 16.297 16.391 5.367 1 84.81 356 CYS A C 1
ATOM 2765 O O . CYS A 1 356 ? 16.531 15.195 5.496 1 84.81 356 CYS A O 1
ATOM 2767 N N . HIS A 1 357 ? 16.391 17.281 6.32 1 84.5 357 HIS A N 1
ATOM 2768 C CA . HIS A 1 357 ? 16.828 16.875 7.656 1 84.5 357 HIS A CA 1
ATOM 2769 C C . HIS A 1 357 ? 15.773 17.25 8.703 1 84.5 357 HIS A C 1
ATOM 2771 O O . HIS A 1 357 ? 15.055 18.234 8.547 1 84.5 357 HIS A O 1
ATOM 2777 N N . GLY A 1 358 ? 15.766 16.453 9.68 1 84.44 358 GLY A N 1
ATOM 2778 C CA . GLY A 1 358 ? 14.836 16.719 10.766 1 84.44 358 GLY A CA 1
ATOM 2779 C C . GLY A 1 358 ? 13.469 16.094 10.555 1 84.44 358 GLY A C 1
ATOM 2780 O O . GLY A 1 358 ? 13.156 15.641 9.453 1 84.44 358 GLY A O 1
ATOM 2781 N N . ASN A 1 359 ? 12.812 16.031 11.656 1 85 359 ASN A N 1
ATOM 2782 C CA . ASN A 1 359 ? 11.477 15.453 11.641 1 85 359 ASN A CA 1
ATOM 2783 C C . ASN A 1 359 ? 10.516 16.234 12.539 1 85 359 ASN A C 1
ATOM 2785 O O . ASN A 1 359 ? 10.758 16.375 13.742 1 85 359 ASN A O 1
ATOM 2789 N N . SER A 1 360 ? 9.641 16.922 11.945 1 91.31 360 SER A N 1
ATOM 2790 C CA . SER A 1 360 ? 8.555 17.594 12.648 1 91.31 360 SER A CA 1
ATOM 2791 C C . SER A 1 360 ? 7.227 17.422 11.922 1 91.31 360 SER A C 1
ATOM 2793 O O . SER A 1 360 ? 7.176 16.812 10.852 1 91.31 360 SER A O 1
ATOM 2795 N N . ILE A 1 361 ? 6.191 17.859 12.672 1 92.88 361 ILE A N 1
ATOM 2796 C CA . ILE A 1 361 ? 4.871 17.609 12.102 1 92.88 361 ILE A CA 1
ATOM 2797 C C . ILE A 1 361 ? 4.074 18.922 12.094 1 92.88 361 ILE A C 1
ATOM 2799 O O . ILE A 1 361 ? 4.168 19.719 13.023 1 92.88 361 ILE A O 1
ATOM 2803 N N . ILE A 1 362 ? 3.412 19.141 10.984 1 93.44 362 ILE A N 1
ATOM 2804 C CA . ILE A 1 362 ? 2.396 20.188 10.891 1 93.44 362 ILE A CA 1
ATOM 2805 C C . ILE A 1 362 ? 1.017 19.547 10.734 1 93.44 362 ILE A C 1
ATOM 2807 O O . ILE A 1 362 ? 0.854 18.578 9.992 1 93.44 362 ILE A O 1
ATOM 2811 N N . THR A 1 363 ? 0.107 20.062 11.484 1 93.25 363 THR A N 1
ATOM 2812 C CA . THR A 1 363 ? -1.264 19.562 11.383 1 93.25 363 THR A CA 1
ATOM 2813 C C . THR A 1 363 ? -2.164 20.625 10.734 1 93.25 363 THR A C 1
ATOM 2815 O O . THR A 1 363 ? -2.332 21.719 11.273 1 93.25 363 THR A O 1
ATOM 2818 N N . TYR A 1 364 ? -2.656 20.344 9.578 1 92.12 364 TYR A N 1
ATOM 2819 C CA . TYR A 1 364 ? -3.65 21.188 8.93 1 92.12 364 TYR A CA 1
ATOM 2820 C C . TYR A 1 364 ? -5.055 20.875 9.43 1 92.12 364 TYR A C 1
ATOM 2822 O O . TYR A 1 364 ? -5.492 19.719 9.359 1 92.12 364 TYR A O 1
ATOM 2830 N N . SER A 1 365 ? -5.719 21.859 9.922 1 93.12 365 SER A N 1
ATOM 2831 C CA . SER A 1 365 ? -7.066 21.703 10.453 1 93.12 365 SER A CA 1
ATOM 2832 C C . SER A 1 365 ? -8.062 22.594 9.727 1 93.12 365 SER A C 1
ATOM 2834 O O . SER A 1 365 ? -7.703 23.281 8.766 1 93.12 365 SER A O 1
ATOM 2836 N N . SER A 1 366 ? -9.359 22.484 10.109 1 91.88 366 SER A N 1
ATOM 2837 C CA . SER A 1 366 ? -10.43 23.25 9.492 1 91.88 366 SER A CA 1
ATOM 2838 C C . SER A 1 366 ? -10.281 24.75 9.781 1 91.88 366 SER A C 1
ATOM 2840 O O . SER A 1 366 ? -9.562 25.125 10.711 1 91.88 366 SER A O 1
ATOM 2842 N N . GLN A 1 367 ? -10.844 25.547 9.016 1 92 367 GLN A N 1
ATOM 2843 C CA . GLN A 1 367 ? -10.797 26.984 9.234 1 92 367 GLN A CA 1
ATOM 2844 C C . GLN A 1 367 ? -11.586 27.375 10.477 1 92 367 GLN A C 1
ATOM 2846 O O . GLN A 1 367 ? -12.477 26.656 10.914 1 92 367 GLN A O 1
ATOM 2851 N N . PRO A 1 368 ? -11.25 28.516 11.047 1 92.25 368 PRO A N 1
ATOM 2852 C CA . PRO A 1 368 ? -12.023 29 12.195 1 92.25 368 PRO A CA 1
ATOM 2853 C C . PRO A 1 368 ? -13.422 29.469 11.812 1 92.25 368 PRO A C 1
ATOM 2855 O O . PRO A 1 368 ? -13.688 29.719 10.641 1 92.25 368 PRO A O 1
ATOM 2858 N N . SER A 1 369 ? -14.266 29.438 12.789 1 89.5 369 SER A N 1
ATOM 2859 C CA . SER A 1 369 ? -15.617 29.984 12.625 1 89.5 369 SER A CA 1
ATOM 2860 C C . SER A 1 369 ? -15.859 31.141 13.594 1 89.5 369 SER A C 1
ATOM 2862 O O . SER A 1 369 ? -15.258 31.203 14.672 1 89.5 369 SER A O 1
ATOM 2864 N N . CYS A 1 370 ? -16.609 32.094 13.133 1 88.38 370 CYS A N 1
ATOM 2865 C CA . CYS A 1 370 ? -17 33.219 13.969 1 88.38 370 CYS A CA 1
ATOM 2866 C C . CYS A 1 370 ? -18.516 33.219 14.156 1 88.38 370 CYS A C 1
ATOM 2868 O O . CYS A 1 370 ? -19.266 33.469 13.211 1 88.38 370 CYS A O 1
ATOM 2870 N N . THR A 1 371 ? -18.953 33 15.367 1 87.19 371 THR A N 1
ATOM 2871 C CA . THR A 1 371 ? -20.375 32.969 15.641 1 87.19 371 THR A CA 1
ATOM 2872 C C . THR A 1 371 ? -20.844 34.281 16.234 1 87.19 371 THR A C 1
ATOM 2874 O O . THR A 1 371 ? -22.047 34.562 16.281 1 87.19 371 THR A O 1
ATOM 2877 N N . GLY A 1 372 ? -19.828 35.062 16.703 1 89.25 372 GLY A N 1
ATOM 2878 C CA . GLY A 1 372 ? -20.234 36.344 17.219 1 89.25 372 GLY A CA 1
ATOM 2879 C C . GLY A 1 372 ? -19.109 37.094 17.938 1 89.25 372 GLY A C 1
ATOM 2880 O O . GLY A 1 372 ? -18 36.562 18.047 1 89.25 372 GLY A O 1
ATOM 2881 N N . ILE A 1 373 ? -19.453 38.312 18.312 1 92.44 373 ILE A N 1
ATOM 2882 C CA . ILE A 1 373 ? -18.516 39.125 19.094 1 92.44 373 ILE A CA 1
ATOM 2883 C C . ILE A 1 373 ? -19.234 39.688 20.312 1 92.44 373 ILE A C 1
ATOM 2885 O O . ILE A 1 373 ? -20.453 39.875 20.297 1 92.44 373 ILE A O 1
ATOM 2889 N N . GLN A 1 374 ? -18.422 39.844 21.391 1 91.31 374 GLN A N 1
ATOM 2890 C CA . GLN A 1 374 ? -18.953 40.469 22.609 1 91.31 374 GLN A CA 1
ATOM 2891 C C . GLN A 1 374 ? -17.922 41.406 23.234 1 91.31 374 GLN A C 1
ATOM 2893 O O . GLN A 1 374 ? -16.797 41 23.531 1 91.31 374 GLN A O 1
ATOM 2898 N N . PRO A 1 375 ? -18.297 42.562 23.578 1 92.62 375 PRO A N 1
ATOM 2899 C CA . PRO A 1 375 ? -19.531 43.25 23.203 1 92.62 375 PRO A CA 1
ATOM 2900 C C . PRO A 1 375 ? -19.594 43.594 21.719 1 92.62 375 PRO A C 1
ATOM 2902 O O . PRO A 1 375 ? -18.578 43.531 21.016 1 92.62 375 PRO A O 1
ATOM 2905 N N . THR A 1 376 ? -20.812 43.969 21.219 1 92.88 376 THR A N 1
ATOM 2906 C CA . THR A 1 376 ? -21 44.312 19.812 1 92.88 376 THR A CA 1
ATOM 2907 C C . THR A 1 376 ? -20.891 45.812 19.594 1 92.88 376 THR A C 1
ATOM 2909 O O . THR A 1 376 ? -20.969 46.281 18.453 1 92.88 376 THR A O 1
ATOM 2912 N N . VAL A 1 377 ? -20.75 46.469 20.641 1 92.44 377 VAL A N 1
ATOM 2913 C CA . VAL A 1 377 ? -20.688 47.938 20.562 1 92.44 377 VAL A CA 1
ATOM 2914 C C . VAL A 1 377 ? -19.406 48.438 21.219 1 92.44 377 VAL A C 1
ATOM 2916 O O . VAL A 1 377 ? -19 47.906 22.281 1 92.44 377 VAL A O 1
ATOM 2919 N N . SER A 1 378 ? -18.766 49.406 20.562 1 93.31 378 SER A N 1
ATOM 2920 C CA . SER A 1 378 ? -17.609 50.094 21.141 1 93.31 378 SER A CA 1
ATOM 2921 C C . SER A 1 378 ? -17.812 51.594 21.203 1 93.31 378 SER A C 1
ATOM 2923 O O . SER A 1 378 ? -18.766 52.094 20.625 1 93.31 378 SER A O 1
ATOM 2925 N N . TRP A 1 379 ? -17.047 52.312 22.062 1 91.81 379 TRP A N 1
ATOM 2926 C CA . TRP A 1 379 ? -17.109 53.781 22.078 1 91.81 379 TRP A CA 1
ATOM 2927 C C . TRP A 1 379 ? -16.172 54.375 21.031 1 91.81 379 TRP A C 1
ATOM 2929 O O . TRP A 1 379 ? -15.266 53.688 20.547 1 91.81 379 TRP A O 1
ATOM 2939 N N . SER A 1 380 ? -16.359 55.531 20.625 1 91 380 SER A N 1
ATOM 2940 C CA . SER A 1 380 ? -15.75 56.219 19.5 1 91 380 SER A CA 1
ATOM 2941 C C . SER A 1 380 ? -14.234 56.312 19.672 1 91 380 SER A C 1
ATOM 2943 O O . SER A 1 380 ? -13.484 56.25 18.688 1 91 380 SER A O 1
ATOM 2945 N N . SER A 1 381 ? -13.703 56.469 20.875 1 91.19 381 SER A N 1
ATOM 2946 C CA . SER A 1 381 ? -12.281 56.625 21.125 1 91.19 381 SER A CA 1
ATOM 2947 C C . SER A 1 381 ? -11.539 55.312 20.922 1 91.19 381 SER A C 1
ATOM 2949 O O . SER A 1 381 ? -10.305 55.281 20.828 1 91.19 381 SER A O 1
ATOM 2951 N N . GLY A 1 382 ? -12.305 54.312 20.812 1 92 382 GLY A N 1
ATOM 2952 C CA . GLY A 1 382 ? -11.695 53 20.578 1 92 382 GLY A CA 1
ATOM 2953 C C . GLY A 1 382 ? -11.031 52.438 21.812 1 92 382 GLY A C 1
ATOM 2954 O O . GLY A 1 382 ? -11.219 52.938 22.922 1 92 382 GLY A O 1
ATOM 2955 N N . GLY A 1 383 ? -10.445 51.219 21.719 1 93.06 383 GLY A N 1
ATOM 2956 C CA . GLY A 1 383 ? -9.695 50.625 22.797 1 93.06 383 GLY A CA 1
ATOM 2957 C C . GLY A 1 383 ? -10.508 49.625 23.609 1 93.06 383 GLY A C 1
ATOM 2958 O O . GLY A 1 383 ? -10.039 49.094 24.609 1 93.06 383 GLY A O 1
ATOM 2959 N N . ARG A 1 384 ? -11.742 49.438 23.234 1 94.5 384 ARG A N 1
ATOM 2960 C CA . ARG A 1 384 ? -12.555 48.469 23.953 1 94.5 384 ARG A CA 1
ATOM 2961 C C . ARG A 1 384 ? -12.156 47.062 23.578 1 94.5 384 ARG A C 1
ATOM 2963 O O . ARG A 1 384 ? -11.93 46.75 22.391 1 94.5 384 ARG A O 1
ATOM 2970 N N . LYS A 1 385 ? -12.062 46.25 24.562 1 94.69 385 LYS A N 1
ATOM 2971 C CA . LYS A 1 385 ? -11.727 44.844 24.328 1 94.69 385 LYS A CA 1
ATOM 2972 C C . LYS A 1 385 ? -12.93 44.062 23.797 1 94.69 385 LYS A C 1
ATOM 2974 O O . LYS A 1 385 ? -13.938 43.906 24.5 1 94.69 385 LYS A O 1
ATOM 2979 N N . ILE A 1 386 ? -12.797 43.625 22.594 1 94.5 386 ILE A N 1
ATOM 2980 C CA . ILE A 1 386 ? -13.867 42.875 21.938 1 94.5 386 ILE A CA 1
ATOM 2981 C C . ILE A 1 386 ? -13.484 41.375 21.875 1 94.5 386 ILE A C 1
ATOM 2983 O O . ILE A 1 386 ? -12.438 41.031 21.328 1 94.5 386 ILE A O 1
ATOM 2987 N N . HIS A 1 387 ? -14.359 40.562 22.359 1 94.5 387 HIS A N 1
ATOM 2988 C CA . HIS A 1 387 ? -14.125 39.125 22.375 1 94.5 387 HIS A CA 1
ATOM 2989 C C . HIS A 1 387 ? -14.812 38.438 21.188 1 94.5 387 HIS A C 1
ATOM 2991 O O . HIS A 1 387 ? -15.953 38.75 20.859 1 94.5 387 HIS A O 1
ATOM 2997 N N . VAL A 1 388 ? -14.07 37.5 20.594 1 93.62 388 VAL A N 1
ATOM 2998 C CA . VAL A 1 388 ? -14.602 36.75 19.469 1 93.62 388 VAL A CA 1
ATOM 2999 C C . VAL A 1 388 ? -15.086 35.375 19.922 1 93.62 388 VAL A C 1
ATOM 3001 O O . VAL A 1 388 ? -14.406 34.719 20.688 1 93.62 388 VAL A O 1
ATOM 3004 N N . GLN A 1 389 ? -16.281 35.062 19.516 1 91.69 389 GLN A N 1
ATOM 3005 C CA . GLN A 1 389 ? -16.828 33.75 19.797 1 91.69 389 GLN A CA 1
ATOM 3006 C C . GLN A 1 389 ? -16.812 32.875 18.562 1 91.69 389 GLN A C 1
ATOM 3008 O O . GLN A 1 389 ? -17.156 33.312 17.469 1 91.69 389 GLN A O 1
ATOM 3013 N N . GLY A 1 390 ? -16.344 31.609 18.766 1 90.75 390 GLY A N 1
ATOM 3014 C CA . GLY A 1 390 ? -16.297 30.672 17.641 1 90.75 390 GLY A CA 1
ATOM 3015 C C . GLY A 1 390 ? -15.414 29.469 17.922 1 90.75 390 GLY A C 1
ATOM 3016 O O . GLY A 1 390 ? -15.234 29.078 19.078 1 90.75 390 GLY A O 1
ATOM 3017 N N . SER A 1 391 ? -15.062 28.812 16.781 1 89.69 391 SER A N 1
ATOM 3018 C CA . SER A 1 391 ? -14.211 27.641 16.891 1 89.69 391 SER A CA 1
ATOM 3019 C C . SER A 1 391 ? -12.867 27.859 16.203 1 89.69 391 SER A C 1
ATOM 3021 O O . SER A 1 391 ? -12.75 28.703 15.305 1 89.69 391 SER A O 1
ATOM 3023 N N . ASN A 1 392 ? -11.773 27.125 16.625 1 92.44 392 ASN A N 1
ATOM 3024 C CA . ASN A 1 392 ? -10.43 27.141 16.047 1 92.44 392 ASN A CA 1
ATOM 3025 C C . ASN A 1 392 ? -9.883 28.562 15.961 1 92.44 392 ASN A C 1
ATOM 3027 O O . ASN A 1 392 ? -9.281 28.938 14.953 1 92.44 392 ASN A O 1
ATOM 3031 N N . LEU A 1 393 ? -10.141 29.328 17 1 93.69 393 LEU A N 1
ATOM 3032 C CA . LEU A 1 393 ? -9.773 30.75 16.984 1 93.69 393 LEU A CA 1
ATOM 3033 C C . LEU A 1 393 ? -8.266 30.922 17.125 1 93.69 393 LEU A C 1
ATOM 3035 O O . LEU A 1 393 ? -7.734 32 16.844 1 93.69 393 LEU A O 1
ATOM 3039 N N . GLU A 1 394 ? -7.609 29.859 17.531 1 92.75 394 GLU A N 1
ATOM 3040 C CA . GLU A 1 394 ? -6.156 29.891 17.641 1 92.75 394 GLU A CA 1
ATOM 3041 C C . GLU A 1 394 ? -5.504 30.109 16.281 1 92.75 394 GLU A C 1
ATOM 3043 O O . GLU A 1 394 ? -4.336 30.484 16.188 1 92.75 394 GLU A O 1
ATOM 3048 N N . PHE A 1 395 ? -6.238 29.891 15.203 1 94.19 395 PHE A N 1
ATOM 3049 C CA . PHE A 1 395 ? -5.672 29.969 13.859 1 94.19 395 PHE A CA 1
ATOM 3050 C C . PHE A 1 395 ? -5.781 31.391 13.305 1 94.19 395 PHE A C 1
ATOM 3052 O O . PHE A 1 395 ? -5.207 31.688 12.258 1 94.19 395 PHE A O 1
ATOM 3059 N N . VAL A 1 396 ? -6.441 32.25 13.969 1 94.5 396 VAL A N 1
ATOM 3060 C CA . VAL A 1 396 ? -6.676 33.594 13.492 1 94.5 396 VAL A CA 1
ATOM 3061 C C . VAL A 1 396 ? -5.426 34.438 13.727 1 94.5 396 VAL A C 1
ATOM 3063 O O . VAL A 1 396 ? -4.848 34.438 14.812 1 94.5 396 VAL A O 1
ATOM 3066 N N . GLU A 1 397 ? -5.07 35.125 12.727 1 94 397 GLU A N 1
ATOM 3067 C CA . GLU A 1 397 ? -3.861 35.938 12.812 1 94 397 GLU A CA 1
ATOM 3068 C C . GLU A 1 397 ? -4.199 37.406 13.102 1 94 397 GLU A C 1
ATOM 3070 O O . GLU A 1 397 ? -3.453 38.094 13.797 1 94 397 GLU A O 1
ATOM 3075 N N . SER A 1 398 ? -5.277 37.906 12.562 1 94.88 398 SER A N 1
ATOM 3076 C CA . SER A 1 398 ? -5.734 39.281 12.734 1 94.88 398 SER A CA 1
ATOM 3077 C C . SER A 1 398 ? -7.18 39.438 12.281 1 94.88 398 SER A C 1
ATOM 3079 O O . SER A 1 398 ? -7.797 38.469 11.797 1 94.88 398 SER A O 1
ATOM 3081 N N . VAL A 1 399 ? -7.684 40.625 12.578 1 94.56 399 VAL A N 1
ATOM 3082 C CA . VAL A 1 399 ? -9.047 40.938 12.164 1 94.56 399 VAL A CA 1
ATOM 3083 C C . VAL A 1 399 ? -9.047 42.188 11.281 1 94.56 399 VAL A C 1
ATOM 3085 O O . VAL A 1 399 ? -8.344 43.156 11.578 1 94.56 399 VAL A O 1
ATOM 3088 N N . THR A 1 400 ? -9.758 42.062 10.25 1 94.12 400 THR A N 1
ATOM 3089 C CA . THR A 1 400 ? -9.898 43.219 9.359 1 94.12 400 THR A CA 1
ATOM 3090 C C . THR A 1 400 ? -11.297 43.812 9.484 1 94.12 400 THR A C 1
ATOM 3092 O O . THR A 1 400 ? -12.297 43.094 9.484 1 94.12 400 THR A O 1
ATOM 3095 N N . VAL A 1 401 ? -11.344 45.125 9.609 1 91.12 401 VAL A N 1
ATOM 3096 C CA . VAL A 1 401 ? -12.602 45.875 9.727 1 91.12 401 VAL A CA 1
ATOM 3097 C C . VAL A 1 401 ? -13.008 46.406 8.367 1 91.12 401 VAL A C 1
ATOM 3099 O O . VAL A 1 401 ? -12.195 47.031 7.664 1 91.12 401 VAL A O 1
ATOM 3102 N N . PHE A 1 402 ? -14.195 46.125 8.102 1 87.94 402 PHE A N 1
ATOM 3103 C CA . PHE A 1 402 ? -14.742 46.625 6.848 1 87.94 402 PHE A CA 1
ATOM 3104 C C . PHE A 1 402 ? -15.812 47.688 7.113 1 87.94 402 PHE A C 1
ATOM 3106 O O . PHE A 1 402 ? -16.609 47.562 8.055 1 87.94 402 PHE A O 1
ATOM 3113 N N . PRO A 1 403 ? -15.797 48.656 6.301 1 86.19 403 PRO A N 1
ATOM 3114 C CA . PRO A 1 403 ? -15.133 48.906 5.016 1 86.19 403 PRO A CA 1
ATOM 3115 C C . PRO A 1 403 ? -13.781 49.594 5.168 1 86.19 403 PRO A C 1
ATOM 3117 O O . PRO A 1 403 ? -13.109 49.875 4.168 1 86.19 403 PRO A O 1
ATOM 3120 N N . SER A 1 404 ? -13.375 50 6.293 1 82.38 404 SER A N 1
ATOM 3121 C CA . SER A 1 404 ? -12.141 50.75 6.492 1 82.38 404 SER A CA 1
ATOM 3122 C C . SER A 1 404 ? -10.914 49.906 6.145 1 82.38 404 SER A C 1
ATOM 3124 O O . SER A 1 404 ? -9.828 50.438 5.918 1 82.38 404 SER A O 1
ATOM 3126 N N . ASN A 1 405 ? -10.969 48.656 6.113 1 88.75 405 ASN A N 1
ATOM 3127 C CA . ASN A 1 405 ? -9.898 47.719 5.824 1 88.75 405 ASN A CA 1
ATOM 3128 C C . ASN A 1 405 ? -8.758 47.844 6.836 1 88.75 405 ASN A C 1
ATOM 3130 O O . ASN A 1 405 ? -7.598 47.594 6.504 1 88.75 405 ASN A O 1
ATOM 3134 N N . LYS A 1 406 ? -9.102 48.344 7.938 1 90.81 406 LYS A N 1
ATOM 3135 C CA . LYS A 1 406 ? -8.102 48.375 9.008 1 90.81 406 LYS A CA 1
ATOM 3136 C C . LYS A 1 406 ? -7.871 47 9.602 1 90.81 406 LYS A C 1
ATOM 3138 O O . LYS A 1 406 ? -8.82 46.25 9.812 1 90.81 406 LYS A O 1
ATOM 3143 N N . VAL A 1 407 ? -6.598 46.719 9.75 1 94.56 407 VAL A N 1
ATOM 3144 C CA . VAL A 1 407 ? -6.238 45.406 10.328 1 94.56 407 VAL A CA 1
ATOM 3145 C C . VAL A 1 407 ? -5.945 45.594 11.82 1 94.56 407 VAL A C 1
ATOM 3147 O O . VAL A 1 407 ? -5.102 46.406 12.211 1 94.56 407 VAL A O 1
ATOM 3150 N N . LEU A 1 408 ? -6.656 44.844 12.609 1 94.75 408 LEU A N 1
ATOM 3151 C CA . LEU A 1 408 ? -6.5 44.906 14.062 1 94.75 408 LEU A CA 1
ATOM 3152 C C . LEU A 1 408 ? -5.742 43.656 14.562 1 94.75 408 LEU A C 1
ATOM 3154 O O . LEU A 1 408 ? -6.035 42.531 14.141 1 94.75 408 LEU A O 1
ATOM 3158 N N . LYS A 1 409 ? -4.871 43.938 15.414 1 94.5 409 LYS A N 1
ATOM 3159 C CA . LYS A 1 409 ? -4.129 42.844 16.016 1 94.5 409 LYS A CA 1
ATOM 3160 C C . LYS A 1 409 ? -4.988 42.094 17.031 1 94.5 409 LYS A C 1
ATOM 3162 O O . LYS A 1 409 ? -5.777 42.688 17.766 1 94.5 409 LYS A O 1
ATOM 3167 N N . THR A 1 410 ? -4.789 40.812 16.969 1 95.19 410 THR A N 1
ATOM 3168 C CA . THR A 1 410 ? -5.559 39.969 17.891 1 95.19 410 THR A CA 1
ATOM 3169 C C . THR A 1 410 ? -4.652 39.344 18.938 1 95.19 410 THR A C 1
ATOM 3171 O O . THR A 1 410 ? -3.441 39.219 18.734 1 95.19 410 THR A O 1
ATOM 3174 N N . GLN A 1 411 ? -5.254 39.031 20.062 1 93.81 411 GLN A N 1
ATOM 3175 C CA . GLN A 1 411 ? -4.586 38.281 21.125 1 93.81 411 GLN A CA 1
ATOM 3176 C C . GLN A 1 411 ? -5.355 37.031 21.469 1 93.81 411 GLN A C 1
ATOM 3178 O O . GLN A 1 411 ? -6.57 37.062 21.688 1 93.81 411 GLN A O 1
ATOM 3183 N N . TYR A 1 412 ? -4.594 35.906 21.469 1 92.31 412 TYR A N 1
ATOM 3184 C CA . TYR A 1 412 ? -5.215 34.625 21.797 1 92.31 412 TYR A CA 1
ATOM 3185 C C . TYR A 1 412 ? -4.629 34.031 23.062 1 92.31 412 TYR A C 1
ATOM 3187 O O . TYR A 1 412 ? -3.406 34 23.234 1 92.31 412 TYR A O 1
ATOM 3195 N N . ASN A 1 413 ? -5.547 33.656 23.922 1 89.88 413 ASN A N 1
ATOM 3196 C CA . ASN A 1 413 ? -5.152 32.938 25.141 1 89.88 413 ASN A CA 1
ATOM 3197 C C . ASN A 1 413 ? -5.371 31.453 25.031 1 89.88 413 ASN A C 1
ATOM 3199 O O . ASN A 1 413 ? -6.512 30.984 24.984 1 89.88 413 ASN A O 1
ATOM 3203 N N . THR A 1 414 ? -4.305 30.672 25.109 1 84.69 414 THR A N 1
ATOM 3204 C CA . THR A 1 414 ? -4.348 29.219 24.906 1 84.69 414 THR A CA 1
ATOM 3205 C C . THR A 1 414 ? -5.105 28.531 26.031 1 84.69 414 THR A C 1
ATOM 3207 O O . THR A 1 414 ? -5.793 27.531 25.812 1 84.69 414 THR A O 1
ATOM 3210 N N . SER A 1 415 ? -4.988 29.047 27.234 1 85.06 415 SER A N 1
ATOM 3211 C CA . SER A 1 415 ? -5.613 28.406 28.391 1 85.06 415 SER A CA 1
ATOM 3212 C C . SER A 1 415 ? -7.129 28.594 28.375 1 85.06 415 SER A C 1
ATOM 3214 O O . SER A 1 415 ? -7.879 27.641 28.594 1 85.06 415 SER A O 1
ATOM 3216 N N . SER A 1 416 ? -7.57 29.828 27.984 1 80.12 416 SER A N 1
ATOM 3217 C CA . SER A 1 416 ? -9 30.125 28 1 80.12 416 SER A CA 1
ATOM 3218 C C . SER A 1 416 ? -9.609 29.969 26.609 1 80.12 416 SER A C 1
ATOM 3220 O O . SER A 1 416 ? -10.828 30 26.453 1 80.12 416 SER A O 1
ATOM 3222 N N . GLU A 1 417 ? -8.742 29.719 25.641 1 86.56 417 GLU A N 1
ATOM 3223 C CA . GLU A 1 417 ? -9.18 29.625 24.25 1 86.56 417 GLU A CA 1
ATOM 3224 C C . GLU A 1 417 ? -9.969 30.875 23.844 1 86.56 417 GLU A C 1
ATOM 3226 O O . GLU A 1 417 ? -10.961 30.766 23.125 1 86.56 417 GLU A O 1
ATOM 3231 N N . ASP A 1 418 ? -9.547 32.031 24.391 1 90.38 418 ASP A N 1
ATOM 3232 C CA . ASP A 1 418 ? -10.227 33.281 24.141 1 90.38 418 ASP A CA 1
ATOM 3233 C C . ASP A 1 418 ? -9.438 34.156 23.141 1 90.38 418 ASP A C 1
ATOM 3235 O O . ASP A 1 418 ? -8.227 34.281 23.281 1 90.38 418 ASP A O 1
ATOM 3239 N N . LEU A 1 419 ? -10.133 34.594 22.141 1 95.25 419 LEU A N 1
ATOM 3240 C CA . LEU A 1 419 ? -9.562 35.531 21.172 1 95.25 419 LEU A CA 1
ATOM 3241 C C . LEU A 1 419 ? -10.211 36.906 21.312 1 95.25 419 LEU A C 1
ATOM 3243 O O . LEU A 1 419 ? -11.445 37 21.328 1 95.25 419 LEU A O 1
ATOM 3247 N N . TRP A 1 420 ? -9.375 37.969 21.453 1 95.62 420 TRP A N 1
ATOM 3248 C CA . TRP A 1 420 ? -9.938 39.312 21.547 1 95.62 420 TRP A CA 1
ATOM 3249 C C . TRP A 1 420 ? -9.07 40.312 20.797 1 95.62 420 TRP A C 1
ATOM 3251 O O . TRP A 1 420 ? -7.926 40 20.438 1 95.62 420 TRP A O 1
ATOM 3261 N N . PHE A 1 421 ? -9.633 41.375 20.484 1 95.5 421 PHE A N 1
ATOM 3262 C CA . PHE A 1 421 ? -8.938 42.469 19.859 1 95.5 421 PHE A CA 1
ATOM 3263 C C . PHE A 1 421 ? -9.438 43.812 20.422 1 95.5 421 PHE A C 1
ATOM 3265 O O . PHE A 1 421 ? -10.477 43.844 21.078 1 95.5 421 PHE A O 1
ATOM 3272 N N . LEU A 1 422 ? -8.656 44.875 20.25 1 95.81 422 LEU A N 1
ATOM 3273 C CA . LEU A 1 422 ? -9.047 46.188 20.672 1 95.81 422 LEU A CA 1
ATOM 3274 C C . LEU A 1 422 ? -9.664 46.969 19.516 1 95.81 422 LEU A C 1
ATOM 3276 O O . LEU A 1 422 ? -9.117 47 18.406 1 95.81 422 LEU A O 1
ATOM 3280 N N . SER A 1 423 ? -10.797 47.5 19.812 1 93.94 423 SER A N 1
ATOM 3281 C CA . SER A 1 423 ? -11.469 48.281 18.766 1 93.94 423 SER A CA 1
ATOM 3282 C C . SER A 1 423 ? -10.656 49.5 18.375 1 93.94 423 SER A C 1
ATOM 3284 O O . SER A 1 423 ? -9.945 50.062 19.219 1 93.94 423 SER A O 1
ATOM 3286 N N . HIS A 1 424 ? -10.711 49.844 17.109 1 91.75 424 HIS A N 1
ATOM 3287 C CA . HIS A 1 424 ? -10.055 51.062 16.641 1 91.75 424 HIS A CA 1
ATOM 3288 C C . HIS A 1 424 ? -10.93 52.281 16.859 1 91.75 424 HIS A C 1
ATOM 3290 O O . HIS A 1 424 ? -12.156 52.188 16.953 1 91.75 424 HIS A O 1
ATOM 3296 N N . PRO A 1 425 ? -10.227 53.406 16.953 1 92.19 425 PRO A N 1
ATOM 3297 C CA . PRO A 1 425 ? -11.039 54.594 17.078 1 92.19 425 PRO A CA 1
ATOM 3298 C C . PRO A 1 425 ? -11.805 54.938 15.797 1 92.19 425 PRO A C 1
ATOM 3300 O O . PRO A 1 425 ? -11.297 54.688 14.695 1 92.19 425 PRO A O 1
ATOM 3303 N N . TYR A 1 426 ? -12.969 55.375 16.031 1 88.81 426 TYR A N 1
ATOM 3304 C CA . TYR A 1 426 ? -13.805 55.75 14.906 1 88.81 426 TYR A CA 1
ATOM 3305 C C . TYR A 1 426 ? -14.758 56.875 15.297 1 88.81 426 TYR A C 1
ATOM 3307 O O . TYR A 1 426 ? -15.469 56.781 16.297 1 88.81 426 TYR A O 1
ATOM 3315 N N . ASP A 1 427 ? -14.562 57.969 14.469 1 79.06 427 ASP A N 1
ATOM 3316 C CA . ASP A 1 427 ? -15.414 59.125 14.742 1 79.06 427 ASP A CA 1
ATOM 3317 C C . ASP A 1 427 ? -16.688 59.094 13.906 1 79.06 427 ASP A C 1
ATOM 3319 O O . ASP A 1 427 ? -16.688 59.438 12.727 1 79.06 427 ASP A O 1
ATOM 3323 N N . GLY A 1 428 ? -17.672 58.531 14.25 1 74.44 428 GLY A N 1
ATOM 3324 C CA . GLY A 1 428 ? -18.969 58.5 13.57 1 74.44 428 GLY A CA 1
ATOM 3325 C C . GLY A 1 428 ? -19.859 57.375 14.055 1 74.44 428 GLY A C 1
ATOM 3326 O O . GLY A 1 428 ? -19.625 56.812 15.133 1 74.44 428 GLY A O 1
ATOM 3327 N N . SER A 1 429 ? -21.062 57.281 13.484 1 70.5 429 SER A N 1
ATOM 3328 C CA . SER A 1 429 ? -22.016 56.219 13.766 1 70.5 429 SER A CA 1
ATOM 3329 C C . SER A 1 429 ? -22.109 55.25 12.602 1 70.5 429 SER A C 1
ATOM 3331 O O . SER A 1 429 ? -21.922 55.625 11.445 1 70.5 429 SER A O 1
ATOM 3333 N N . GLY A 1 430 ? -21.75 53.969 12.797 1 77.88 430 GLY A N 1
ATOM 3334 C CA . GLY A 1 430 ? -21.906 52.969 11.742 1 77.88 430 GLY A CA 1
ATOM 3335 C C . GLY A 1 430 ? -21.656 51.562 12.211 1 77.88 430 GLY A C 1
ATOM 3336 O O . GLY A 1 430 ? -21.25 51.344 13.352 1 77.88 430 GLY A O 1
ATOM 3337 N N . GLN A 1 431 ? -22.172 50.719 11.367 1 86.06 431 GLN A N 1
ATOM 3338 C CA . GLN A 1 431 ? -21.938 49.281 11.57 1 86.06 431 GLN A CA 1
ATOM 3339 C C . GLN A 1 431 ? -20.812 48.781 10.68 1 86.06 431 GLN A C 1
ATOM 3341 O O . GLN A 1 431 ? -20.734 49.125 9.5 1 86.06 431 GLN A O 1
ATOM 3346 N N . PHE A 1 432 ? -19.953 48.125 11.297 1 89.56 432 PHE A N 1
ATOM 3347 C CA . PHE A 1 432 ? -18.781 47.625 10.594 1 89.56 432 PHE A CA 1
ATOM 3348 C C . PHE A 1 432 ? -18.781 46.094 10.555 1 89.56 432 PHE A C 1
ATOM 3350 O O . PHE A 1 432 ? -19.094 45.438 11.547 1 89.56 432 PHE A O 1
ATOM 3357 N N . SER A 1 433 ? -18.484 45.625 9.406 1 91.62 433 SER A N 1
ATOM 3358 C CA . SER A 1 433 ? -18.297 44.188 9.281 1 91.62 433 SER A CA 1
ATOM 3359 C C . SER A 1 433 ? -16.859 43.781 9.586 1 91.62 433 SER A C 1
ATOM 3361 O O . SER A 1 433 ? -15.93 44.531 9.32 1 91.62 433 SER A O 1
ATOM 3363 N N . LEU A 1 434 ? -16.75 42.625 10.188 1 92.38 434 LEU A N 1
ATOM 3364 C CA . LEU A 1 434 ? -15.438 42.125 10.555 1 92.38 434 LEU A CA 1
ATOM 3365 C C . LEU A 1 434 ? -15.117 40.844 9.766 1 92.38 434 LEU A C 1
ATOM 3367 O O . LEU A 1 434 ? -16.016 40.094 9.398 1 92.38 434 LEU A O 1
ATOM 3371 N N . LYS A 1 435 ? -13.844 40.688 9.461 1 93.38 435 LYS A N 1
ATOM 3372 C CA . LYS A 1 435 ? -13.352 39.469 8.852 1 93.38 435 LYS A CA 1
ATOM 3373 C C . LYS A 1 435 ? -12.125 38.938 9.586 1 93.38 435 LYS A C 1
ATOM 3375 O O . LYS A 1 435 ? -11.273 39.719 10.016 1 93.38 435 LYS A O 1
ATOM 3380 N N . LEU A 1 436 ? -12.125 37.656 9.727 1 93.62 436 LEU A N 1
ATOM 3381 C CA . LEU A 1 436 ? -10.953 37.031 10.328 1 93.62 436 LEU A CA 1
ATOM 3382 C C . LEU A 1 436 ? -9.883 36.75 9.281 1 93.62 436 LEU A C 1
ATOM 3384 O O . LEU A 1 436 ? -10.188 36.219 8.203 1 93.62 436 LEU A O 1
ATOM 3388 N N . ASN A 1 437 ? -8.711 37.156 9.555 1 94.5 437 ASN A N 1
ATOM 3389 C CA . ASN A 1 437 ? -7.59 36.781 8.688 1 94.5 437 ASN A CA 1
ATOM 3390 C C . ASN A 1 437 ? -6.922 35.5 9.133 1 94.5 437 ASN A C 1
ATOM 3392 O O . ASN A 1 437 ? -6.395 35.406 10.25 1 94.5 437 ASN A O 1
ATOM 3396 N N . VAL A 1 438 ? -6.98 34.5 8.336 1 94.12 438 VAL A N 1
ATOM 3397 C CA . VAL A 1 438 ? -6.387 33.188 8.578 1 94.12 438 VAL A CA 1
ATOM 3398 C C . VAL A 1 438 ? -5.438 32.812 7.438 1 94.12 438 VAL A C 1
ATOM 3400 O O . VAL A 1 438 ? -5.879 32.438 6.352 1 94.12 438 VAL A O 1
ATOM 3403 N N . GLY A 1 439 ? -4.109 32.875 7.727 1 91.12 439 GLY A N 1
ATOM 3404 C CA . GLY A 1 439 ? -3.176 32.75 6.617 1 91.12 439 GLY A CA 1
ATOM 3405 C C . GLY A 1 439 ? -3.375 33.844 5.57 1 91.12 439 GLY A C 1
ATOM 3406 O O . GLY A 1 439 ? -3.381 35.031 5.891 1 91.12 439 GLY A O 1
ATOM 3407 N N . ASN A 1 440 ? -3.498 33.438 4.355 1 86.12 440 ASN A N 1
ATOM 3408 C CA . ASN A 1 440 ? -3.719 34.406 3.299 1 86.12 440 ASN A CA 1
ATOM 3409 C C . ASN A 1 440 ? -5.168 34.406 2.824 1 86.12 440 ASN A C 1
ATOM 3411 O O . ASN A 1 440 ? -5.457 34.812 1.69 1 86.12 440 ASN A O 1
ATOM 3415 N N . SER A 1 441 ? -6.023 33.906 3.754 1 92 441 SER A N 1
ATOM 3416 C CA . SER A 1 441 ? -7.453 33.875 3.473 1 92 441 SER A CA 1
ATOM 3417 C C . SER A 1 441 ? -8.242 34.625 4.539 1 92 441 SER A C 1
ATOM 3419 O O . SER A 1 441 ? -7.691 35.031 5.566 1 92 441 SER A O 1
ATOM 3421 N N . THR A 1 442 ? -9.461 34.906 4.219 1 92.38 442 THR A N 1
ATOM 3422 C CA . THR A 1 442 ? -10.336 35.594 5.168 1 92.38 442 THR A CA 1
ATOM 3423 C C . THR A 1 442 ? -11.602 34.781 5.414 1 92.38 442 THR A C 1
ATOM 3425 O O . THR A 1 442 ? -12.086 34.094 4.52 1 92.38 442 THR A O 1
ATOM 3428 N N . VAL A 1 443 ? -12.008 34.844 6.617 1 90.62 443 VAL A N 1
ATOM 3429 C CA . VAL A 1 443 ? -13.25 34.188 7.016 1 90.62 443 VAL A CA 1
ATOM 3430 C C . VAL A 1 443 ? -14.258 35.219 7.496 1 90.62 443 VAL A C 1
ATOM 3432 O O . VAL A 1 443 ? -13.914 36.125 8.266 1 90.62 443 VAL A O 1
ATOM 3435 N N . ASP A 1 444 ? -15.477 35.094 7.098 1 86.5 444 ASP A N 1
ATOM 3436 C CA . ASP A 1 444 ? -16.5 36.094 7.383 1 86.5 444 ASP A CA 1
ATOM 3437 C C . ASP A 1 444 ? -17.078 35.906 8.781 1 86.5 444 ASP A C 1
ATOM 3439 O O . ASP A 1 444 ? -17.125 34.781 9.297 1 86.5 444 ASP A O 1
ATOM 3443 N N . PHE A 1 445 ? -17.438 37.094 9.328 1 81.38 445 PHE A N 1
ATOM 3444 C CA . PHE A 1 445 ? -18.188 37.125 10.578 1 81.38 445 PHE A CA 1
ATOM 3445 C C . PHE A 1 445 ? -19.688 37.188 10.312 1 81.38 445 PHE A C 1
ATOM 3447 O O . PHE A 1 445 ? -20.109 37.719 9.281 1 81.38 445 PHE A O 1
ATOM 3454 N N . VAL A 1 446 ? -20.406 36.688 11.375 1 76.44 446 VAL A N 1
ATOM 3455 C CA . VAL A 1 446 ? -21.859 36.844 11.297 1 76.44 446 VAL A CA 1
ATOM 3456 C C . VAL A 1 446 ? -22.281 38.188 11.906 1 76.44 446 VAL A C 1
ATOM 3458 O O . VAL A 1 446 ? -23.188 38.844 11.398 1 76.44 446 VAL A O 1
ATOM 3461 N N . ASP A 1 447 ? -21.516 38.688 12.844 1 83.5 447 ASP A N 1
ATOM 3462 C CA . ASP A 1 447 ? -21.906 39.875 13.625 1 83.5 447 ASP A CA 1
ATOM 3463 C C . ASP A 1 447 ? -21.219 41.125 13.117 1 83.5 447 ASP A C 1
ATOM 3465 O O . ASP A 1 447 ? -20.266 41.062 12.336 1 83.5 447 ASP A O 1
ATOM 3469 N N . TYR A 1 448 ? -21.812 42.281 13.594 1 89.75 448 TYR A N 1
ATOM 3470 C CA . TYR A 1 448 ? -21.281 43.594 13.266 1 89.75 448 TYR A CA 1
ATOM 3471 C C . TYR A 1 448 ? -20.797 44.312 14.523 1 89.75 448 TYR A C 1
ATOM 3473 O O . TYR A 1 448 ? -21.281 44.031 15.625 1 89.75 448 TYR A O 1
ATOM 3481 N N . LEU A 1 449 ? -19.844 45.156 14.297 1 92.25 449 LEU A N 1
ATOM 3482 C CA . LEU A 1 449 ? -19.375 46.031 15.359 1 92.25 449 LEU A CA 1
ATOM 3483 C C . LEU A 1 449 ? -19.891 47.469 15.164 1 92.25 449 LEU A C 1
ATOM 3485 O O . LEU A 1 449 ? -19.781 48.031 14.07 1 92.25 449 LEU A O 1
ATOM 3489 N N . SER A 1 450 ? -20.531 47.906 16.188 1 92.12 450 SER A N 1
ATOM 3490 C CA . SER A 1 450 ? -21.047 49.281 16.109 1 92.12 450 SER A CA 1
ATOM 3491 C C . SER A 1 450 ? -20.312 50.188 17.062 1 92.12 450 SER A C 1
ATOM 3493 O O . SER A 1 450 ? -19.734 49.75 18.062 1 92.12 450 SER A O 1
ATOM 3495 N N . TYR A 1 451 ? -20.312 51.469 16.688 1 91.06 451 TYR A N 1
ATOM 3496 C CA . TYR A 1 451 ? -19.672 52.469 17.516 1 91.06 451 TYR A CA 1
ATOM 3497 C C . TYR A 1 451 ? -20.719 53.469 18.062 1 91.06 451 TYR A C 1
ATOM 3499 O O . TYR A 1 451 ? -21.641 53.844 17.359 1 91.06 451 TYR A O 1
ATOM 3507 N N . LYS A 1 452 ? -20.594 53.844 19.312 1 90.25 452 LYS A N 1
ATOM 3508 C CA . LYS A 1 452 ? -21.375 54.875 19.984 1 90.25 452 LYS A CA 1
ATOM 3509 C C . LYS A 1 452 ? -20.453 55.938 20.594 1 90.25 452 LYS A C 1
ATOM 3511 O O . LYS A 1 452 ? -19.266 55.688 20.797 1 90.25 452 LYS A O 1
ATOM 3516 N N . PRO A 1 453 ? -21.016 57.094 20.781 1 89.69 453 PRO A N 1
ATOM 3517 C CA . PRO A 1 453 ? -20.188 58.125 21.406 1 89.69 453 PRO A CA 1
ATOM 3518 C C . PRO A 1 453 ? -19.625 57.688 22.766 1 89.69 453 PRO A C 1
ATOM 3520 O O . PRO A 1 453 ? -20.219 56.844 23.438 1 89.69 453 PRO A O 1
ATOM 3523 N N . ASP A 1 454 ? -18.469 58.281 23.078 1 91.38 454 ASP A N 1
ATOM 3524 C CA . ASP A 1 454 ? -17.875 58 24.391 1 91.38 454 ASP A CA 1
ATOM 3525 C C . ASP A 1 454 ? -18.828 58.375 25.516 1 91.38 454 ASP A C 1
ATOM 3527 O O . ASP A 1 454 ? -19.641 59.281 25.359 1 91.38 454 ASP A O 1
ATOM 3531 N N . PRO A 1 455 ? -18.734 57.625 26.547 1 90.06 455 PRO A N 1
ATOM 3532 C CA . PRO A 1 455 ? -19.594 58 27.688 1 90.06 455 PRO A CA 1
ATOM 3533 C C . PRO A 1 455 ? -19.281 59.406 28.234 1 90.06 455 PRO A C 1
ATOM 3535 O O . PRO A 1 455 ? -18.109 59.781 28.297 1 90.06 455 PRO A O 1
ATOM 3538 N N . GLU A 1 456 ? -20.344 60.125 28.516 1 91.81 456 GLU A N 1
ATOM 3539 C CA . GLU A 1 456 ? -20.219 61.469 29.078 1 91.81 456 GLU A CA 1
ATOM 3540 C C . GLU A 1 456 ? -20.734 61.5 30.516 1 91.81 456 GLU A C 1
ATOM 3542 O O . GLU A 1 456 ? -21.922 61.281 30.766 1 91.81 456 GLU A O 1
ATOM 3547 N N . PHE A 1 457 ? -19.797 61.812 31.391 1 92.38 457 PHE A N 1
ATOM 3548 C CA . PHE A 1 457 ? -20.156 61.906 32.812 1 92.38 457 PHE A CA 1
ATOM 3549 C C . PHE A 1 457 ? -20.422 63.375 33.188 1 92.38 457 PHE A C 1
ATOM 3551 O O . PHE A 1 457 ? -19.594 64.25 33 1 92.38 457 PHE A O 1
ATOM 3558 N N . THR A 1 458 ? -21.609 63.656 33.781 1 92.5 458 THR A N 1
ATOM 3559 C CA . THR A 1 458 ? -22.078 65.062 33.969 1 92.5 458 THR A CA 1
ATOM 3560 C C . THR A 1 458 ? -21.844 65.438 35.438 1 92.5 458 THR A C 1
ATOM 3562 O O . THR A 1 458 ? -21.688 66.625 35.719 1 92.5 458 THR A O 1
ATOM 3565 N N . GLY A 1 459 ? -21.922 64.562 36.344 1 91.81 459 GLY A N 1
ATOM 3566 C CA . GLY A 1 459 ? -21.703 64.875 37.75 1 91.81 459 GLY A CA 1
ATOM 3567 C C . GLY A 1 459 ? -21.781 63.688 38.656 1 91.81 459 GLY A C 1
ATOM 3568 O O . GLY A 1 459 ? -21.844 62.562 38.219 1 91.81 459 GLY A O 1
ATOM 3569 N N . PHE A 1 460 ? -21.469 63.969 39.938 1 92.69 460 PHE A N 1
ATOM 3570 C CA . PHE A 1 460 ? -21.594 62.906 40.906 1 92.69 460 PHE A CA 1
ATOM 3571 C C . PHE A 1 460 ? -22.188 63.438 42.219 1 92.69 460 PHE A C 1
ATOM 3573 O O . PHE A 1 460 ? -22.125 64.625 42.5 1 92.69 460 PHE A O 1
ATOM 3580 N N . THR A 1 461 ? -22.906 62.625 42.875 1 92.12 461 THR A N 1
ATOM 3581 C CA . THR A 1 461 ? -23.406 62.906 44.219 1 92.12 461 THR A CA 1
ATOM 3582 C C . THR A 1 461 ? -22.875 61.875 45.219 1 92.12 461 THR A C 1
ATOM 3584 O O . THR A 1 461 ? -22.5 60.75 44.844 1 92.12 461 THR A O 1
ATOM 3587 N N . THR A 1 462 ? -22.688 62.281 46.469 1 90.38 462 THR A N 1
ATOM 3588 C CA . THR A 1 462 ? -22.219 61.375 47.531 1 90.38 462 THR A CA 1
ATOM 3589 C C . THR A 1 462 ? -23.219 61.312 48.656 1 90.38 462 THR A C 1
ATOM 3591 O O . THR A 1 462 ? -23.938 62.281 48.938 1 90.38 462 THR A O 1
ATOM 3594 N N . ALA A 1 463 ? -23.422 60.094 49.125 1 89.06 463 ALA A N 1
ATOM 3595 C CA . ALA A 1 463 ? -24.25 59.875 50.312 1 89.06 463 ALA A CA 1
ATOM 3596 C C . ALA A 1 463 ? -23.562 58.938 51.281 1 89.06 463 ALA A C 1
ATOM 3598 O O . ALA A 1 463 ? -23.031 57.906 50.906 1 89.06 463 ALA A O 1
ATOM 3599 N N . GLN A 1 464 ? -23.5 59.375 52.594 1 87.5 464 GLN A N 1
ATOM 3600 C CA . GLN A 1 464 ? -22.906 58.531 53.625 1 87.5 464 GLN A CA 1
ATOM 3601 C C . GLN A 1 464 ? -23.859 57.406 54.031 1 87.5 464 GLN A C 1
ATOM 3603 O O . GLN A 1 464 ? -25.016 57.656 54.344 1 87.5 464 GLN A O 1
ATOM 3608 N N . VAL A 1 465 ? -23.469 56.281 53.812 1 83 465 VAL A N 1
ATOM 3609 C CA . VAL A 1 465 ? -24.219 55.125 54.219 1 83 465 VAL A CA 1
ATOM 3610 C C . VAL A 1 465 ? -23.406 54.312 55.25 1 83 465 VAL A C 1
ATOM 3612 O O . VAL A 1 465 ? -22.5 53.562 54.875 1 83 465 VAL A O 1
ATOM 3615 N N . ALA A 1 466 ? -23.844 54.406 56.5 1 82.88 466 ALA A N 1
ATOM 3616 C CA . ALA A 1 466 ? -23.078 53.781 57.594 1 82.88 466 ALA A CA 1
ATOM 3617 C C . ALA A 1 466 ? -21.641 54.312 57.625 1 82.88 466 ALA A C 1
ATOM 3619 O O . ALA A 1 466 ? -21.406 55.5 57.719 1 82.88 466 ALA A O 1
ATOM 3620 N N . ASN A 1 467 ? -20.641 53.375 57.5 1 83.5 467 ASN A N 1
ATOM 3621 C CA . ASN A 1 467 ? -19.25 53.812 57.531 1 83.5 467 ASN A CA 1
ATOM 3622 C C . ASN A 1 467 ? -18.672 53.938 56.125 1 83.5 467 ASN A C 1
ATOM 3624 O O . ASN A 1 467 ? -17.5 54.281 55.938 1 83.5 467 ASN A O 1
ATOM 3628 N N . ASP A 1 468 ? -19.641 53.844 55.219 1 86.62 468 ASP A N 1
ATOM 3629 C CA . ASP A 1 468 ? -19.172 53.906 53.844 1 86.62 468 ASP A CA 1
ATOM 3630 C C . ASP A 1 468 ? -19.75 55.125 53.125 1 86.62 468 ASP A C 1
ATOM 3632 O O . ASP A 1 468 ? -20.688 55.75 53.625 1 86.62 468 ASP A O 1
ATOM 3636 N N . LEU A 1 469 ? -19.016 55.562 52.062 1 90.06 469 LEU A N 1
ATOM 3637 C CA . LEU A 1 469 ? -19.469 56.656 51.219 1 90.06 469 LEU A CA 1
ATOM 3638 C C . LEU A 1 469 ? -19.969 56.156 49.875 1 90.06 469 LEU A C 1
ATOM 3640 O O . LEU A 1 469 ? -19.219 55.562 49.094 1 90.06 469 LEU A O 1
ATOM 3644 N N . GLN A 1 470 ? -21.297 56.281 49.688 1 92.5 470 GLN A N 1
ATOM 3645 C CA . GLN A 1 470 ? -21.875 55.906 48.406 1 92.5 470 GLN A CA 1
ATOM 3646 C C . GLN A 1 470 ? -21.719 57.031 47.375 1 92.5 470 GLN A C 1
ATOM 3648 O O . GLN A 1 470 ? -22.047 58.188 47.656 1 92.5 470 GLN A O 1
ATOM 3653 N N . VAL A 1 471 ? -21.188 56.688 46.281 1 92.94 471 VAL A N 1
ATOM 3654 C CA . VAL A 1 471 ? -20.984 57.656 45.219 1 92.94 471 VAL A CA 1
ATOM 3655 C C . VAL A 1 471 ? -21.875 57.312 44.031 1 92.94 471 VAL A C 1
ATOM 3657 O O . VAL A 1 471 ? -21.859 56.188 43.531 1 92.94 471 VAL A O 1
ATOM 3660 N N . ASN A 1 472 ? -22.75 58.25 43.688 1 94.31 472 ASN A N 1
ATOM 3661 C CA . ASN A 1 472 ? -23.594 58.125 42.5 1 94.31 472 ASN A CA 1
ATOM 3662 C C . ASN A 1 472 ? -23.094 59.031 41.375 1 94.31 472 ASN A C 1
ATOM 3664 O O . ASN A 1 472 ? -23.312 60.25 41.406 1 94.31 472 ASN A O 1
ATOM 3668 N N . ILE A 1 473 ? -22.5 58.438 40.375 1 94.44 473 ILE A N 1
ATOM 3669 C CA . ILE A 1 473 ? -21.969 59.188 39.25 1 94.44 473 ILE A CA 1
ATOM 3670 C C . ILE A 1 473 ? -23.016 59.25 38.125 1 94.44 473 ILE A C 1
ATOM 3672 O O . ILE A 1 473 ? -23.438 58.188 37.625 1 94.44 473 ILE A O 1
ATOM 3676 N N . GLN A 1 474 ? -23.422 60.5 37.781 1 93.69 474 GLN A N 1
ATOM 3677 C CA . GLN A 1 474 ? -24.406 60.688 36.75 1 93.69 474 GLN A CA 1
ATOM 3678 C C . GLN A 1 474 ? -23.734 60.75 35.375 1 93.69 474 GLN A C 1
ATOM 3680 O O . GLN A 1 474 ? -22.672 61.344 35.219 1 93.69 474 GLN A O 1
ATOM 3685 N N . LYS A 1 475 ? -24.266 60 34.469 1 91.62 475 LYS A N 1
ATOM 3686 C CA . LYS A 1 475 ? -23.781 60.031 33.094 1 91.62 475 LYS A CA 1
ATOM 3687 C C . LYS A 1 475 ? -24.953 60.125 32.094 1 91.62 475 LYS A C 1
ATOM 3689 O O . LYS A 1 475 ? -26.094 59.781 32.438 1 91.62 475 LYS A O 1
ATOM 3694 N N . ARG A 1 476 ? -24.672 60.656 30.875 1 92.44 476 ARG A N 1
ATOM 3695 C CA . ARG A 1 476 ? -25.688 60.688 29.812 1 92.44 476 ARG A CA 1
ATOM 3696 C C . ARG A 1 476 ? -26.047 59.25 29.391 1 92.44 476 ARG A C 1
ATOM 3698 O O . ARG A 1 476 ? -25.172 58.406 29.266 1 92.44 476 ARG A O 1
ATOM 3705 N N . ALA A 1 477 ? -27.344 59.094 29.281 1 90.38 477 ALA A N 1
ATOM 3706 C CA . ALA A 1 477 ? -27.812 57.75 28.875 1 90.38 477 ALA A CA 1
ATOM 3707 C C . ALA A 1 477 ? -27.156 57.312 27.562 1 90.38 477 ALA A C 1
ATOM 3709 O O . ALA A 1 477 ? -27.094 58.125 26.609 1 90.38 477 ALA A O 1
ATOM 3710 N N . ASP A 1 478 ? -26.516 56.156 27.594 1 85.44 478 ASP A N 1
ATOM 3711 C CA . ASP A 1 478 ? -25.906 55.594 26.391 1 85.44 478 ASP A CA 1
ATOM 3712 C C . ASP A 1 478 ? -26.219 54.125 26.25 1 85.44 478 ASP A C 1
ATOM 3714 O O . ASP A 1 478 ? -26.969 53.562 27.047 1 85.44 478 ASP A O 1
ATOM 3718 N N . MET A 1 479 ? -25.938 53.531 25.125 1 87 479 MET A N 1
ATOM 3719 C CA . MET A 1 479 ? -26.188 52.125 24.859 1 87 479 MET A CA 1
ATOM 3720 C C . MET A 1 479 ? -24.875 51.344 24.797 1 87 479 MET A C 1
ATOM 3722 O O . MET A 1 479 ? -24.719 50.438 23.969 1 87 479 MET A O 1
ATOM 3726 N N . LEU A 1 480 ? -23.938 51.688 25.594 1 90.38 480 LEU A N 1
ATOM 3727 C CA . LEU A 1 480 ? -22.625 51.062 25.578 1 90.38 480 LEU A CA 1
ATOM 3728 C C . LEU A 1 480 ? -22.641 49.781 26.438 1 90.38 480 LEU A C 1
ATOM 3730 O O . LEU A 1 480 ? -21.812 48.906 26.234 1 90.38 480 LEU A O 1
ATOM 3734 N N . ASN A 1 481 ? -23.594 49.688 27.328 1 88.12 481 ASN A N 1
ATOM 3735 C CA . ASN A 1 481 ? -23.688 48.531 28.219 1 88.12 481 ASN A CA 1
ATOM 3736 C C . ASN A 1 481 ? -22.344 48.188 28.828 1 88.12 481 ASN A C 1
ATOM 3738 O O . ASN A 1 481 ? -21.875 47.062 28.719 1 88.12 481 ASN A O 1
ATOM 3742 N N . LEU A 1 482 ? -21.781 49.062 29.547 1 90.94 482 LEU A N 1
ATOM 3743 C CA . LEU A 1 482 ? -20.469 48.906 30.156 1 90.94 482 LEU A CA 1
ATOM 3744 C C . LEU A 1 482 ? -20.484 47.781 31.188 1 90.94 482 LEU A C 1
ATOM 3746 O O . LEU A 1 482 ? -21.453 47.625 31.938 1 90.94 482 LEU A O 1
ATOM 3750 N N . SER A 1 483 ? -19.391 47 31.188 1 89.19 483 SER A N 1
ATOM 3751 C CA . SER A 1 483 ? -19.219 45.969 32.219 1 89.19 483 SER A CA 1
ATOM 3752 C C . SER A 1 483 ? -18.438 46.5 33.406 1 89.19 483 SER A C 1
ATOM 3754 O O . SER A 1 483 ? -17.75 47.531 33.281 1 89.19 483 SER A O 1
ATOM 3756 N N . MET A 1 484 ? -18.562 45.781 34.531 1 89.5 484 MET A N 1
ATOM 3757 C CA . MET A 1 484 ? -17.891 46.188 35.781 1 89.5 484 MET A CA 1
ATOM 3758 C C . MET A 1 484 ? -16.375 46.156 35.594 1 89.5 484 MET A C 1
ATOM 3760 O O . MET A 1 484 ? -15.664 46.969 36.188 1 89.5 484 MET A O 1
ATOM 3764 N N . SER A 1 485 ? -15.961 45.344 34.688 1 88.06 485 SER A N 1
ATOM 3765 C CA . SER A 1 485 ? -14.523 45.219 34.469 1 88.06 485 SER A CA 1
ATOM 3766 C C . SER A 1 485 ? -13.984 46.344 33.594 1 88.06 485 SER A C 1
ATOM 3768 O O . SER A 1 485 ? -12.773 46.562 33.531 1 88.06 485 SER A O 1
ATOM 3770 N N . GLU A 1 486 ? -14.789 47.125 33 1 91.31 486 GLU A N 1
ATOM 3771 C CA . GLU A 1 486 ? -14.375 48.156 32.062 1 91.31 486 GLU A CA 1
ATOM 3772 C C . GLU A 1 486 ? -14.312 49.531 32.719 1 91.31 486 GLU A C 1
ATOM 3774 O O . GLU A 1 486 ? -13.883 50.5 32.094 1 91.31 486 GLU A O 1
ATOM 3779 N N . VAL A 1 487 ? -14.781 49.594 33.969 1 91.12 487 VAL A N 1
ATOM 3780 C CA . VAL A 1 487 ? -14.867 50.875 34.656 1 91.12 487 VAL A CA 1
ATOM 3781 C C . VAL A 1 487 ? -14.086 50.844 35.969 1 91.12 487 VAL A C 1
ATOM 3783 O O . VAL A 1 487 ? -14.203 49.875 36.719 1 91.12 487 VAL A O 1
ATOM 3786 N N . THR A 1 488 ? -13.281 51.812 36.094 1 92.06 488 THR A N 1
ATOM 3787 C CA . THR A 1 488 ? -12.617 52.062 37.375 1 92.06 488 THR A CA 1
ATOM 3788 C C . THR A 1 488 ? -12.883 53.469 37.875 1 92.06 488 THR A C 1
ATOM 3790 O O . THR A 1 488 ? -12.781 54.438 37.094 1 92.06 488 THR A O 1
ATOM 3793 N N . VAL A 1 489 ? -13.305 53.531 39.125 1 91.06 489 VAL A N 1
ATOM 3794 C CA . VAL A 1 489 ? -13.609 54.812 39.719 1 91.06 489 VAL A CA 1
ATOM 3795 C C . VAL A 1 489 ? -12.68 55.062 40.906 1 91.06 489 VAL A C 1
ATOM 3797 O O . VAL A 1 489 ? -12.562 54.25 41.812 1 91.06 489 VAL A O 1
ATOM 3800 N N . MET A 1 490 ? -12.102 56.25 40.781 1 90.62 490 MET A N 1
ATOM 3801 C CA . MET A 1 490 ? -11.219 56.688 41.844 1 90.62 490 MET A CA 1
ATOM 3802 C C . MET A 1 490 ? -11.672 58.031 42.438 1 90.62 490 MET A C 1
ATOM 3804 O O . MET A 1 490 ? -11.914 58.969 41.688 1 90.62 490 MET A O 1
ATOM 3808 N N . GLY A 1 491 ? -11.836 58.031 43.75 1 86.75 491 GLY A N 1
ATOM 3809 C CA . GLY A 1 491 ? -12.109 59.281 44.438 1 86.75 491 GLY A CA 1
ATOM 3810 C C . GLY A 1 491 ? -10.859 59.969 44.938 1 86.75 491 GLY A C 1
ATOM 3811 O O . GLY A 1 491 ? -9.93 59.312 45.406 1 86.75 491 GLY A O 1
ATOM 3812 N N . LEU A 1 492 ? -10.859 61.219 44.656 1 86.5 492 LEU A N 1
ATOM 3813 C CA . LEU A 1 492 ? -9.711 62 45.094 1 86.5 492 LEU A CA 1
ATOM 3814 C C . LEU A 1 492 ? -10.109 62.969 46.188 1 86.5 492 LEU A C 1
ATOM 3816 O O . LEU A 1 492 ? -11.023 63.781 46 1 86.5 492 LEU A O 1
ATOM 3820 N N . GLN A 1 493 ? -9.523 62.719 47.312 1 80.19 493 GLN A N 1
ATOM 3821 C CA . GLN A 1 493 ? -9.648 63.688 48.375 1 80.19 493 GLN A CA 1
ATOM 3822 C C . GLN A 1 493 ? -8.289 64.25 4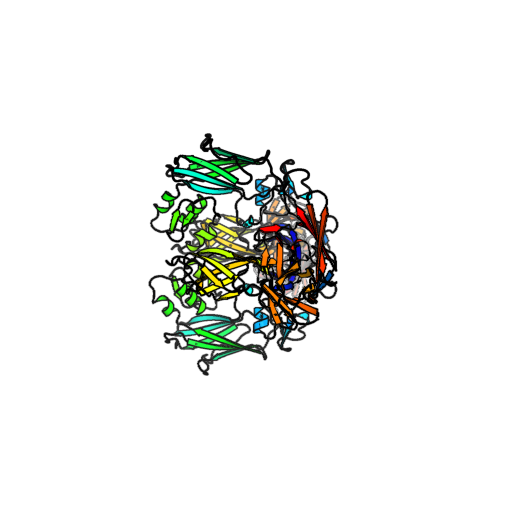8.75 1 80.19 493 GLN A C 1
ATOM 3824 O O . GLN A 1 493 ? -7.453 63.562 49.344 1 80.19 493 GLN A O 1
ATOM 3829 N N . GLY A 1 494 ? -8.094 65.562 48.562 1 82.75 494 GLY A N 1
ATOM 3830 C CA . GLY A 1 494 ? -6.766 66.125 48.719 1 82.75 494 GLY A CA 1
ATOM 3831 C C . GLY A 1 494 ? -5.715 65.438 47.875 1 82.75 494 GLY A C 1
ATOM 3832 O O . GLY A 1 494 ? -5.809 65.375 46.656 1 82.75 494 GLY A O 1
ATOM 3833 N N . LYS A 1 495 ? -4.711 64.875 48.469 1 85.25 495 LYS A N 1
ATOM 3834 C CA . LYS A 1 495 ? -3.654 64.125 47.75 1 85.25 495 LYS A CA 1
ATOM 3835 C C . LYS A 1 495 ? -3.838 62.656 47.812 1 85.25 495 LYS A C 1
ATOM 3837 O O . LYS A 1 495 ? -3.096 61.875 47.188 1 85.25 495 LYS A O 1
ATOM 3842 N N . GLN A 1 496 ? -4.918 62.25 48.469 1 84.88 496 GLN A N 1
ATOM 3843 C CA . GLN A 1 496 ? -5.133 60.844 48.656 1 84.88 496 GLN A CA 1
ATOM 3844 C C . GLN A 1 496 ? -6.176 60.281 47.688 1 84.88 496 GLN A C 1
ATOM 3846 O O . GLN A 1 496 ? -7.18 60.938 47.406 1 84.88 496 GLN A O 1
ATOM 3851 N N . GLN A 1 497 ? -5.895 59.062 47.156 1 88.44 497 GLN A N 1
ATOM 3852 C CA . GLN A 1 497 ? -6.797 58.406 46.219 1 88.44 497 GLN A CA 1
ATOM 3853 C C . GLN A 1 497 ? -7.484 57.188 46.844 1 88.44 497 GLN A C 1
ATOM 3855 O O . GLN A 1 497 ? -6.852 56.438 47.594 1 88.44 497 GLN A O 1
ATOM 3860 N N . TYR A 1 498 ? -8.828 57.156 46.719 1 88.69 498 TYR A N 1
ATOM 3861 C CA . TYR A 1 498 ? -9.625 56.031 47.219 1 88.69 498 TYR A CA 1
ATOM 3862 C C . TYR A 1 498 ? -10.328 55.312 46.062 1 88.69 498 TYR A C 1
ATOM 3864 O O . TYR A 1 498 ? -10.906 55.938 45.188 1 88.69 498 TYR A O 1
ATOM 3872 N N . LEU A 1 499 ? -10.242 54 46.188 1 90.38 499 LEU A N 1
ATOM 3873 C CA . LEU A 1 499 ? -10.93 53.219 45.188 1 90.38 499 LEU A CA 1
ATOM 3874 C C . LEU A 1 499 ? -12.414 53.094 45.531 1 90.38 499 LEU A C 1
ATOM 3876 O O . LEU A 1 499 ? -12.781 52.844 46.688 1 90.38 499 LEU A O 1
ATOM 3880 N N . CYS A 1 500 ? -13.188 53.406 44.531 1 91.5 500 CYS A N 1
ATOM 3881 C CA . CYS A 1 500 ? -14.633 53.219 44.656 1 91.5 500 CYS A CA 1
ATOM 3882 C C . CYS A 1 500 ? -15.062 51.875 44.094 1 91.5 500 CYS A C 1
ATOM 3884 O O . CYS A 1 500 ? -14.969 51.625 42.906 1 91.5 500 CYS A O 1
ATOM 3886 N N . ASP A 1 501 ? -15.547 51.031 45 1 92.62 501 ASP A N 1
ATOM 3887 C CA . ASP A 1 501 ? -15.992 49.688 44.562 1 92.62 501 ASP A CA 1
ATOM 3888 C C . ASP A 1 501 ? -17.328 49.781 43.844 1 92.62 501 ASP A C 1
ATOM 3890 O O . ASP A 1 501 ? -18.328 50.188 44.406 1 92.62 501 ASP A O 1
ATOM 3894 N N . LEU A 1 502 ? -17.266 49.281 42.625 1 92.44 502 LEU A N 1
ATOM 3895 C CA . LEU A 1 502 ? -18.469 49.406 41.781 1 92.44 502 LEU A CA 1
ATOM 3896 C C . LEU A 1 502 ? -19.562 48.469 42.312 1 92.44 502 LEU A C 1
ATOM 3898 O O . LEU A 1 502 ? -19.297 47.312 42.656 1 92.44 502 LEU A O 1
ATOM 3902 N N . GLU A 1 503 ? -20.766 49 42.406 1 91.94 503 GLU A N 1
ATOM 3903 C CA . GLU A 1 503 ? -21.906 48.188 42.844 1 91.94 503 GLU A CA 1
ATOM 3904 C C . GLU A 1 503 ? -22.844 47.906 41.656 1 91.94 503 GLU A C 1
ATOM 3906 O O . GLU A 1 503 ? -23.312 46.781 41.5 1 91.94 503 GLU A O 1
ATOM 3911 N N . LYS A 1 504 ? -23.125 49 41 1 92.94 504 LYS A N 1
ATOM 3912 C CA . LYS A 1 504 ? -24.047 48.844 39.875 1 92.94 504 LYS A CA 1
ATOM 3913 C C . LYS A 1 504 ? -23.734 49.844 38.75 1 92.94 504 LYS A C 1
ATOM 3915 O O . LYS A 1 504 ? -23.375 51 39.031 1 92.94 504 LYS A O 1
ATOM 3920 N N . ILE A 1 505 ? -23.859 49.344 37.531 1 91.06 505 ILE A N 1
ATOM 3921 C CA . ILE A 1 505 ? -23.719 50.219 36.375 1 91.06 505 ILE A CA 1
ATOM 3922 C C . ILE A 1 505 ? -25.031 50.25 35.594 1 91.06 505 ILE A C 1
ATOM 3924 O O . ILE A 1 505 ? -25.531 49.219 35.156 1 91.06 505 ILE A O 1
ATOM 3928 N N . GLU A 1 506 ? -25.625 51.406 35.531 1 89.06 506 GLU A N 1
ATOM 3929 C CA . GLU A 1 506 ? -26.844 51.656 34.75 1 89.06 506 GLU A CA 1
ATOM 3930 C C . GLU A 1 506 ? -26.562 52.469 33.5 1 89.06 506 GLU A C 1
ATOM 3932 O O . GLU A 1 506 ? -25.438 52.906 33.281 1 89.06 506 GLU A O 1
ATOM 3937 N N . SER A 1 507 ? -27.578 52.688 32.688 1 88.12 507 SER A N 1
ATOM 3938 C CA . SER A 1 507 ? -27.422 53.406 31.422 1 88.12 507 SER A CA 1
ATOM 3939 C C . SER A 1 507 ? -27.078 54.875 31.656 1 88.12 507 SER A C 1
ATOM 3941 O O . SER A 1 507 ? -26.406 55.5 30.844 1 88.12 507 SER A O 1
ATOM 3943 N N . ASN A 1 508 ? -27.516 55.375 32.844 1 89.81 508 ASN A N 1
ATOM 3944 C CA . ASN A 1 508 ? -27.344 56.781 33.062 1 89.81 508 ASN A CA 1
ATOM 3945 C C . ASN A 1 508 ? -26.594 57.062 34.344 1 89.81 508 ASN A C 1
ATOM 3947 O O . ASN A 1 508 ? -26.516 58.219 34.781 1 89.81 508 ASN A O 1
ATOM 3951 N N . ALA A 1 509 ? -26.141 55.969 34.969 1 92.81 509 ALA A N 1
ATOM 3952 C CA . ALA A 1 509 ? -25.469 56.25 36.25 1 92.81 509 ALA A CA 1
ATOM 3953 C C . ALA A 1 509 ? -24.531 55.094 36.625 1 92.81 509 ALA A C 1
ATOM 3955 O O . ALA A 1 509 ? -24.719 53.969 36.156 1 92.81 509 ALA A O 1
ATOM 3956 N N . ILE A 1 510 ? -23.531 55.438 37.375 1 93.62 510 ILE A N 1
ATOM 3957 C CA . ILE A 1 510 ? -22.641 54.469 38 1 93.62 510 ILE A CA 1
ATOM 3958 C C . ILE A 1 510 ? -22.656 54.625 39.5 1 93.62 510 ILE A C 1
ATOM 3960 O O . ILE A 1 510 ? -22.422 55.719 40.031 1 93.62 510 ILE A O 1
ATOM 3964 N N . ILE A 1 511 ? -22.969 53.5 40.156 1 94.06 511 ILE A N 1
ATOM 3965 C CA . ILE A 1 511 ? -23.047 53.531 41.594 1 94.06 511 ILE A CA 1
ATOM 3966 C C . ILE A 1 511 ? -21.875 52.75 42.188 1 94.06 511 ILE A C 1
ATOM 3968 O O . ILE A 1 511 ? -21.641 51.625 41.844 1 94.06 511 ILE A O 1
ATOM 3972 N N . CYS A 1 512 ? -21.156 53.406 43.031 1 93.62 512 CYS A N 1
ATOM 3973 C CA . CYS A 1 512 ? -20.031 52.75 43.688 1 93.62 512 CYS A CA 1
ATOM 3974 C C . CYS A 1 512 ? -19.938 53.188 45.156 1 93.62 512 CYS A C 1
ATOM 3976 O O . CYS A 1 512 ? -20.656 54.094 45.594 1 93.62 512 CYS A O 1
ATOM 3978 N N . LYS A 1 513 ? -19.094 52.438 45.938 1 92.88 513 LYS A N 1
ATOM 3979 C CA . LYS A 1 513 ? -18.969 52.688 47.375 1 92.88 513 LYS A CA 1
ATOM 3980 C C . LYS A 1 513 ? -17.5 52.75 47.781 1 92.88 513 LYS A C 1
ATOM 3982 O O . LYS A 1 513 ? -16.672 51.938 47.344 1 92.88 513 LYS A O 1
ATOM 3987 N N . ILE A 1 514 ? -17.188 53.781 48.469 1 91.19 514 ILE A N 1
ATOM 3988 C CA . ILE A 1 514 ? -15.859 53.906 49.062 1 91.19 514 ILE A CA 1
ATOM 3989 C C . ILE A 1 514 ? -15.906 53.469 50.531 1 91.19 514 ILE A C 1
ATOM 3991 O O . ILE A 1 514 ? -16.641 54.031 51.344 1 91.19 514 ILE A O 1
ATOM 3995 N N . LYS A 1 515 ? -15.156 52.406 50.812 1 86.06 515 LYS A N 1
ATOM 3996 C CA . LYS A 1 515 ? -15.164 51.844 52.156 1 86.06 515 LYS A CA 1
ATOM 3997 C C . LYS A 1 515 ? -14.461 52.781 53.125 1 86.06 515 LYS A C 1
ATOM 3999 O O . LYS A 1 515 ? -13.391 53.312 52.844 1 86.06 515 LYS A O 1
ATOM 4004 N N . GLY A 1 516 ? -15.156 53.125 54.156 1 73.56 516 GLY A N 1
ATOM 4005 C CA . GLY A 1 516 ? -14.641 54 55.188 1 73.56 516 GLY A CA 1
ATOM 4006 C C . GLY A 1 516 ? -13.688 53.312 56.125 1 73.56 516 GLY A C 1
ATOM 4007 O O . GLY A 1 516 ? -13.836 52.125 56.406 1 73.56 516 GLY A O 1
ATOM 4008 N N . GLU A 1 517 ? -12.375 53.469 56.219 1 59.09 517 GLU A N 1
ATOM 4009 C CA . GLU A 1 517 ? -11.648 53.062 57.438 1 59.09 517 GLU A CA 1
ATOM 4010 C C . GLU A 1 517 ? -12.297 53.656 58.688 1 59.09 517 GLU A C 1
ATOM 4012 O O . GLU A 1 517 ? -13.039 54.656 58.594 1 59.09 517 GLU A O 1
ATOM 4017 N N . SER A 1 518 ? -12.18 53.062 59.938 1 52.38 518 SER A N 1
ATOM 4018 C CA . SER A 1 518 ? -12.68 53.625 61.156 1 52.38 518 SER A CA 1
ATOM 4019 C C . SER A 1 518 ? -12.719 55.156 61.094 1 52.38 518 SER A C 1
ATOM 4021 O O . SER A 1 518 ? -13.266 55.812 61.969 1 52.38 518 SER A O 1
ATOM 4023 N N . GLY A 1 519 ? -11.617 55.938 60.812 1 44.44 519 GLY A N 1
ATOM 4024 C CA . GLY A 1 519 ? -11.57 57.375 60.844 1 44.44 519 GLY A CA 1
ATOM 4025 C C . GLY A 1 519 ? -12.281 58.031 59.688 1 44.44 519 GLY A C 1
ATOM 4026 O O . GLY A 1 519 ? -12.57 57.375 58.688 1 44.44 519 GLY A O 1
ATOM 4027 N N . ALA A 1 520 ? -12.688 59.625 59.812 1 47.31 520 ALA A N 1
ATOM 4028 C CA . ALA A 1 520 ? -13.609 60.594 59.25 1 47.31 520 ALA A CA 1
ATOM 4029 C C . ALA A 1 520 ? -13.344 60.844 57.781 1 47.31 520 ALA A C 1
ATOM 4031 O O . ALA A 1 520 ? -12.383 61.531 57.406 1 47.31 520 ALA A O 1
ATOM 4032 N N . ILE A 1 521 ? -13.398 60.031 56.906 1 46.62 521 ILE A N 1
ATOM 4033 C CA . ILE A 1 521 ? -13.359 60.719 55.625 1 46.62 521 ILE A CA 1
ATOM 4034 C C . ILE A 1 521 ? -14.609 61.594 55.469 1 46.62 521 ILE A C 1
ATOM 4036 O O . ILE A 1 521 ? -15.727 61.062 55.438 1 46.62 521 ILE A O 1
ATOM 4040 N N . PRO A 1 522 ? -14.609 62.844 55.938 1 47.44 522 PRO A N 1
ATOM 4041 C CA . PRO A 1 522 ? -15.766 63.75 55.781 1 47.44 522 PRO A CA 1
ATOM 4042 C C . PRO A 1 522 ? -16.312 63.75 54.344 1 47.44 522 PRO A C 1
ATOM 4044 O O . PRO A 1 522 ? -15.57 63.5 53.406 1 47.44 522 PRO A O 1
ATOM 4047 N N . ALA A 1 523 ? -17.703 63.938 54.25 1 44.75 523 ALA A N 1
ATOM 4048 C CA . ALA A 1 523 ? -18.375 64.25 53 1 44.75 523 ALA A CA 1
ATOM 4049 C C . ALA A 1 523 ? -17.781 65.5 52.344 1 44.75 523 ALA A C 1
ATOM 4051 O O . ALA A 1 523 ? -17.469 66.438 53 1 44.75 523 ALA A O 1
ATOM 4052 N N . MET B 1 1 ? -8.008 -10.062 -10.062 1 89.62 1 MET B N 1
ATOM 4053 C CA . MET B 1 1 ? -8.992 -9.469 -9.156 1 89.62 1 MET B CA 1
ATOM 4054 C C . MET B 1 1 ? -10.297 -9.172 -9.891 1 89.62 1 MET B C 1
ATOM 4056 O O . MET B 1 1 ? -10.289 -8.57 -10.969 1 89.62 1 MET B O 1
ATOM 4060 N N . SER B 1 2 ? -11.422 -9.672 -9.328 1 89.19 2 SER B N 1
ATOM 4061 C CA . SER B 1 2 ? -12.719 -9.508 -9.969 1 89.19 2 SER B CA 1
ATOM 4062 C C . SER B 1 2 ? -13.656 -8.68 -9.102 1 89.19 2 SER B C 1
ATOM 4064 O O . SER B 1 2 ? -14.688 -8.195 -9.578 1 89.19 2 SER B O 1
ATOM 4066 N N . ALA B 1 3 ? -13.344 -8.539 -7.93 1 91 3 ALA B N 1
ATOM 4067 C CA . ALA B 1 3 ? -14.188 -7.797 -7 1 91 3 ALA B CA 1
ATOM 4068 C C . ALA B 1 3 ? -13.367 -7.227 -5.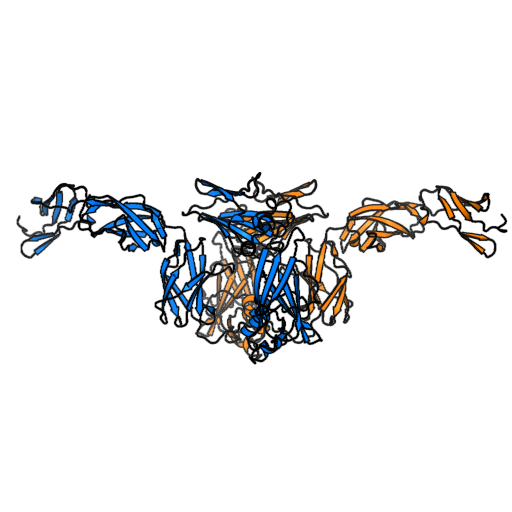844 1 91 3 ALA B C 1
ATOM 4070 O O . ALA B 1 3 ? -12.297 -7.742 -5.523 1 91 3 ALA B O 1
ATOM 4071 N N . VAL B 1 4 ? -13.891 -6.164 -5.258 1 94.06 4 VAL B N 1
ATOM 4072 C CA . VAL B 1 4 ? -13.195 -5.605 -4.105 1 94.06 4 VAL B CA 1
ATOM 4073 C C . VAL B 1 4 ? -14.203 -4.945 -3.166 1 94.06 4 VAL B C 1
ATOM 4075 O O . VAL B 1 4 ? -15.172 -4.34 -3.617 1 94.06 4 VAL B O 1
ATOM 4078 N N . ALA B 1 5 ? -14.102 -5.086 -1.935 1 93.31 5 ALA B N 1
ATOM 4079 C CA . ALA B 1 5 ? -14.836 -4.426 -0.857 1 93.31 5 ALA B CA 1
ATOM 4080 C C . ALA B 1 5 ? -13.898 -4.039 0.286 1 93.31 5 ALA B C 1
ATOM 4082 O O . ALA B 1 5 ? -12.789 -4.562 0.39 1 93.31 5 ALA B O 1
ATOM 4083 N N . ALA B 1 6 ? -14.258 -3.111 1.028 1 94.12 6 ALA B N 1
ATOM 4084 C CA . ALA B 1 6 ? -13.375 -2.654 2.105 1 94.12 6 ALA B CA 1
ATOM 4085 C C . ALA B 1 6 ? -14.18 -2.301 3.354 1 94.12 6 ALA B C 1
ATOM 4087 O O . ALA B 1 6 ? -15.344 -1.888 3.258 1 94.12 6 ALA B O 1
ATOM 4088 N N . VAL B 1 7 ? -13.609 -2.52 4.469 1 93.06 7 VAL B N 1
ATOM 4089 C CA . VAL B 1 7 ? -14.172 -2.088 5.746 1 93.06 7 VAL B CA 1
ATOM 4090 C C . VAL B 1 7 ? -13.078 -1.469 6.609 1 93.06 7 VAL B C 1
ATOM 4092 O O . VAL B 1 7 ? -11.891 -1.758 6.422 1 93.06 7 VAL B O 1
ATOM 4095 N N . ARG B 1 8 ? -13.516 -0.606 7.492 1 92.81 8 ARG B N 1
ATOM 4096 C CA . ARG B 1 8 ? -12.586 0.053 8.398 1 92.81 8 ARG B CA 1
ATOM 4097 C C . ARG B 1 8 ? -12.578 -0.63 9.766 1 92.81 8 ARG B C 1
ATOM 4099 O O . ARG B 1 8 ? -13.625 -1.042 10.266 1 92.81 8 ARG B O 1
ATOM 4106 N N . SER B 1 9 ? -11.438 -0.812 10.305 1 91.25 9 SER B N 1
ATOM 4107 C CA . SER B 1 9 ? -11.242 -1.217 11.695 1 91.25 9 SER B CA 1
ATOM 4108 C C . SER B 1 9 ? -10.219 -0.324 12.391 1 91.25 9 SER B C 1
ATOM 4110 O O . SER B 1 9 ? -9.023 -0.618 12.383 1 91.25 9 SER B O 1
ATOM 4112 N N . GLY B 1 10 ? -10.773 0.669 13.094 1 89.44 10 GLY B N 1
ATOM 4113 C CA . GLY B 1 10 ? -9.852 1.646 13.648 1 89.44 10 GLY B CA 1
ATOM 4114 C C . GLY B 1 10 ? -9.047 2.377 12.586 1 89.44 10 GLY B C 1
ATOM 4115 O O . GLY B 1 10 ? -9.625 3.002 11.688 1 89.44 10 GLY B O 1
ATOM 4116 N N . SER B 1 11 ? -7.738 2.205 12.672 1 89.62 11 SER B N 1
ATOM 4117 C CA . SER B 1 11 ? -6.875 2.863 11.695 1 89.62 11 SER B CA 1
ATOM 4118 C C . SER B 1 11 ? -6.523 1.925 10.547 1 89.62 11 SER B C 1
ATOM 4120 O O . SER B 1 11 ? -5.746 2.283 9.664 1 89.62 11 SER B O 1
ATOM 4122 N N . TRP B 1 12 ? -7.102 0.742 10.578 1 94.12 12 TRP B N 1
ATOM 4123 C CA . TRP B 1 12 ? -6.801 -0.272 9.57 1 94.12 12 TRP B CA 1
ATOM 4124 C C . TRP B 1 12 ? -7.859 -0.274 8.469 1 94.12 12 TRP B C 1
ATOM 4126 O O . TRP B 1 12 ? -9.031 0.023 8.719 1 94.12 12 TRP B O 1
ATOM 4136 N N . ILE B 1 13 ? -7.418 -0.495 7.289 1 95.19 13 ILE B N 1
ATOM 4137 C CA . ILE B 1 13 ? -8.328 -0.813 6.195 1 95.19 13 ILE B CA 1
ATOM 4138 C C . ILE B 1 13 ? -8.242 -2.303 5.871 1 95.19 13 ILE B C 1
ATOM 4140 O O . ILE B 1 13 ? -7.148 -2.842 5.672 1 95.19 13 ILE B O 1
ATOM 4144 N N . VAL B 1 14 ? -9.305 -2.938 5.902 1 95.75 14 VAL B N 1
ATOM 4145 C CA . VAL B 1 14 ? -9.352 -4.352 5.547 1 95.75 14 VAL B CA 1
ATOM 4146 C C . VAL B 1 14 ? -10.016 -4.523 4.184 1 95.75 14 VAL B C 1
ATOM 4148 O O . VAL B 1 14 ? -11.195 -4.199 4.02 1 95.75 14 VAL B O 1
ATOM 4151 N N . LEU B 1 15 ? -9.289 -5.035 3.275 1 95.94 15 LEU B N 1
ATOM 4152 C CA . LEU B 1 15 ? -9.781 -5.254 1.917 1 95.94 15 LEU B CA 1
ATOM 4153 C C . LEU B 1 15 ? -10.203 -6.707 1.718 1 95.94 15 LEU B C 1
ATOM 4155 O O . LEU B 1 15 ? -9.539 -7.621 2.213 1 95.94 15 LEU B O 1
ATOM 4159 N N . PHE B 1 16 ? -11.258 -6.863 1.055 1 96.19 16 PHE B N 1
ATOM 4160 C CA . PHE B 1 16 ? -11.711 -8.164 0.583 1 96.19 16 PHE B CA 1
ATOM 4161 C C . PHE B 1 16 ? -11.703 -8.227 -0.94 1 96.19 16 PHE B C 1
ATOM 4163 O O . PHE B 1 16 ? -12.445 -7.488 -1.599 1 96.19 16 PHE B O 1
ATOM 4170 N N . ILE B 1 17 ? -10.938 -9.109 -1.421 1 95 17 ILE B N 1
ATOM 4171 C CA . ILE B 1 17 ? -10.68 -9.141 -2.855 1 95 17 ILE B CA 1
ATOM 4172 C C . ILE B 1 17 ? -11.172 -10.469 -3.436 1 95 17 ILE B C 1
ATOM 4174 O O . ILE B 1 17 ? -10.727 -11.539 -3.014 1 95 17 ILE B O 1
ATOM 4178 N N . GLY B 1 18 ? -12.086 -10.398 -4.312 1 94.38 18 GLY B N 1
ATOM 4179 C CA . GLY B 1 18 ? -12.469 -11.547 -5.113 1 94.38 18 GLY B CA 1
ATOM 4180 C C . GLY B 1 18 ? -11.641 -11.703 -6.371 1 94.38 18 GLY B C 1
ATOM 4181 O O . GLY B 1 18 ? -11.289 -10.719 -7.02 1 94.38 18 GLY B O 1
ATOM 4182 N N . THR B 1 19 ? -11.336 -12.898 -6.668 1 91.75 19 THR B N 1
ATOM 4183 C CA . THR B 1 19 ? -10.516 -13.141 -7.852 1 91.75 19 THR B CA 1
ATOM 4184 C C . THR B 1 19 ? -11.336 -13.844 -8.938 1 91.75 19 THR B C 1
ATOM 4186 O O . THR B 1 19 ? -12.383 -14.422 -8.648 1 91.75 19 THR B O 1
ATOM 4189 N N . SER B 1 20 ? -10.867 -13.797 -10.141 1 91 20 SER B N 1
ATOM 4190 C CA . SER B 1 20 ? -11.531 -14.406 -11.281 1 91 20 SER B CA 1
ATOM 4191 C C . SER B 1 20 ? -11.438 -15.93 -11.234 1 91 20 SER B C 1
ATOM 4193 O O . SER B 1 20 ? -12.203 -16.625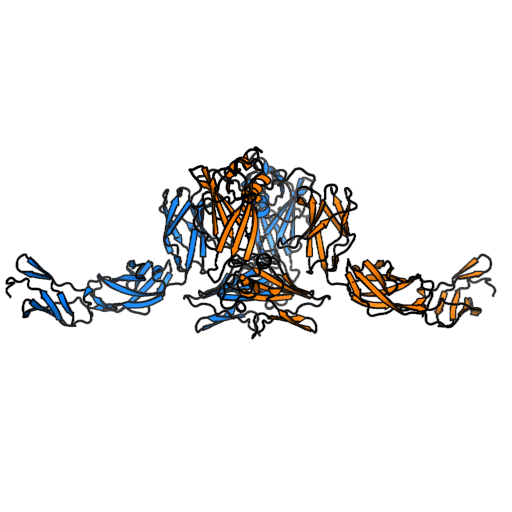 -11.898 1 91 20 SER B O 1
ATOM 4195 N N . ASP B 1 21 ? -10.469 -16.406 -10.469 1 89.19 21 ASP B N 1
ATOM 4196 C CA . ASP B 1 21 ? -10.312 -17.844 -10.375 1 89.19 21 ASP B CA 1
ATOM 4197 C C . ASP B 1 21 ? -11.008 -18.391 -9.133 1 89.19 21 ASP B C 1
ATOM 4199 O O . ASP B 1 21 ? -10.781 -19.547 -8.742 1 89.19 21 ASP B O 1
ATOM 4203 N N . GLY B 1 22 ? -11.727 -17.594 -8.422 1 90.62 22 GLY B N 1
ATOM 4204 C CA . GLY B 1 22 ? -12.664 -18.094 -7.426 1 90.62 22 GLY B CA 1
ATOM 4205 C C . GLY B 1 22 ? -12.117 -18.031 -6.012 1 90.62 22 GLY B C 1
ATOM 4206 O O . GLY B 1 22 ? -12.336 -18.953 -5.219 1 90.62 22 GLY B O 1
ATOM 4207 N N . GLN B 1 23 ? -11.398 -17.047 -5.738 1 93.69 23 GLN B N 1
ATOM 4208 C CA . GLN B 1 23 ? -10.891 -16.891 -4.379 1 93.69 23 GLN B CA 1
ATOM 4209 C C . GLN B 1 23 ? -11.414 -15.609 -3.74 1 93.69 23 GLN B C 1
ATOM 4211 O O . GLN B 1 23 ? -11.742 -14.656 -4.441 1 93.69 23 GLN B O 1
ATOM 4216 N N . LEU B 1 24 ? -11.633 -15.688 -2.424 1 95.25 24 LEU B N 1
ATOM 4217 C CA . LEU B 1 24 ? -11.844 -14.5 -1.604 1 95.25 24 LEU B CA 1
ATOM 4218 C C . LEU B 1 24 ? -10.656 -14.258 -0.683 1 95.25 24 LEU B C 1
ATOM 4220 O O . LEU B 1 24 ? -10.375 -15.07 0.202 1 95.25 24 LEU B O 1
ATOM 4224 N N . ILE B 1 25 ? -10 -13.156 -0.886 1 94.5 25 ILE B N 1
ATOM 4225 C CA . ILE B 1 25 ? -8.75 -12.859 -0.183 1 94.5 25 ILE B CA 1
ATOM 4226 C C . ILE B 1 25 ? -8.961 -11.664 0.75 1 94.5 25 ILE B C 1
ATOM 4228 O O . ILE B 1 25 ? -9.602 -10.68 0.377 1 94.5 25 ILE B O 1
ATOM 4232 N N . LYS B 1 26 ? -8.508 -11.805 1.896 1 94.94 26 LYS B N 1
ATOM 4233 C CA . LYS B 1 26 ? -8.492 -10.719 2.875 1 94.94 26 LYS B CA 1
ATOM 4234 C C . LYS B 1 26 ? -7.109 -10.07 2.953 1 94.94 26 LYS B C 1
ATOM 4236 O O . LYS B 1 26 ? -6.102 -10.766 3.121 1 94.94 26 LYS B O 1
ATOM 4241 N N . LEU B 1 27 ? -7.035 -8.781 2.756 1 94.75 27 LEU B N 1
ATOM 4242 C CA . LEU B 1 27 ? -5.789 -8.031 2.818 1 94.75 27 LEU B CA 1
ATOM 4243 C C . LEU B 1 27 ? -5.934 -6.816 3.732 1 94.75 27 LEU B C 1
ATOM 4245 O O . LEU B 1 27 ? -6.887 -6.047 3.605 1 94.75 27 LEU B O 1
ATOM 4249 N N . VAL B 1 28 ? -4.957 -6.648 4.609 1 95.12 28 VAL B N 1
ATOM 4250 C CA . VAL B 1 28 ? -5.031 -5.559 5.574 1 95.12 28 VAL B CA 1
ATOM 4251 C C . VAL B 1 28 ? -4.027 -4.469 5.203 1 95.12 28 VAL B C 1
ATOM 4253 O O . VAL B 1 28 ? -2.896 -4.766 4.812 1 95.12 28 VAL B O 1
ATOM 4256 N N . LEU B 1 29 ? -4.457 -3.229 5.277 1 94.19 29 LEU B N 1
ATOM 4257 C CA . LEU B 1 29 ? -3.592 -2.068 5.086 1 94.19 29 LEU B CA 1
ATOM 4258 C C . LEU B 1 29 ? -3.449 -1.28 6.383 1 94.19 29 LEU B C 1
ATOM 4260 O O . LEU B 1 29 ? -4.438 -1.042 7.082 1 94.19 29 LEU B O 1
ATOM 4264 N N . ASP B 1 30 ? -2.266 -0.896 6.684 1 92.12 30 ASP B N 1
ATOM 4265 C CA . ASP B 1 30 ? -2.061 -0.11 7.898 1 92.12 30 ASP B CA 1
ATOM 4266 C C . ASP B 1 30 ? -2.279 1.378 7.633 1 92.12 30 ASP B C 1
ATOM 4268 O O . ASP B 1 30 ? -2.828 1.754 6.594 1 92.12 30 ASP B O 1
ATOM 4272 N N . GLU B 1 31 ? -1.933 2.199 8.602 1 86.5 31 GLU B N 1
ATOM 4273 C CA . GLU B 1 31 ? -2.197 3.633 8.516 1 86.5 31 GLU B CA 1
ATOM 4274 C C . GLU B 1 31 ? -1.406 4.273 7.379 1 86.5 31 GLU B C 1
ATOM 4276 O O . GLU B 1 31 ? -1.802 5.316 6.852 1 86.5 31 GLU B O 1
ATOM 4281 N N . LYS B 1 32 ? -0.301 3.654 6.988 1 83.06 32 LYS B N 1
ATOM 4282 C CA . LYS B 1 32 ? 0.511 4.16 5.887 1 83.06 32 LYS B CA 1
ATOM 4283 C C . LYS B 1 32 ? 0.172 3.451 4.578 1 83.06 32 LYS B C 1
ATOM 4285 O O . LYS B 1 32 ? 0.909 3.561 3.596 1 83.06 32 LYS B O 1
ATOM 4290 N N . PHE B 1 33 ? -0.867 2.656 4.637 1 89.19 33 PHE B N 1
ATOM 4291 C CA . PHE B 1 33 ? -1.396 1.92 3.496 1 89.19 33 PHE B CA 1
ATOM 4292 C C . PHE B 1 33 ? -0.405 0.86 3.029 1 89.19 33 PHE B C 1
ATOM 4294 O O . PHE B 1 33 ? -0.359 0.524 1.844 1 89.19 33 PHE B O 1
ATOM 4301 N N . THR B 1 34 ? 0.415 0.454 3.93 1 88.44 34 THR B N 1
ATOM 4302 C CA . THR B 1 34 ? 1.275 -0.693 3.662 1 88.44 34 THR B CA 1
ATOM 4303 C C . THR B 1 34 ? 0.489 -1.996 3.771 1 88.44 34 THR B C 1
ATOM 4305 O O . THR B 1 34 ? -0.215 -2.223 4.758 1 88.44 34 THR B O 1
ATOM 4308 N N . PRO B 1 35 ? 0.601 -2.77 2.754 1 91.38 35 PRO B N 1
ATOM 4309 C CA . PRO B 1 35 ? -0.177 -4.012 2.787 1 91.38 35 PRO B CA 1
ATOM 4310 C C . PRO B 1 35 ? 0.467 -5.086 3.658 1 91.38 35 PRO B C 1
ATOM 4312 O O . PRO B 1 35 ? 1.694 -5.195 3.703 1 91.38 35 PRO B O 1
ATOM 4315 N N . GLY B 1 36 ? -0.363 -5.836 4.379 1 90.69 36 GLY B N 1
ATOM 4316 C CA . GLY B 1 36 ? 0.076 -7.043 5.062 1 90.69 36 GLY B CA 1
ATOM 4317 C C . GLY B 1 36 ? 0.028 -8.273 4.18 1 90.69 36 GLY B C 1
ATOM 4318 O O . GLY B 1 36 ? -0.056 -8.164 2.953 1 90.69 36 GLY B O 1
ATOM 4319 N N . CYS B 1 37 ? 0.07 -9.422 4.801 1 88.94 37 CYS B N 1
ATOM 4320 C CA . CYS B 1 37 ? 0.015 -10.672 4.059 1 88.94 37 CYS B CA 1
ATOM 4321 C C . CYS B 1 37 ? -1.426 -11.055 3.736 1 88.94 37 CYS B C 1
ATOM 4323 O O . CYS B 1 37 ? -2.283 -11.055 4.621 1 88.94 37 CYS B O 1
ATOM 4325 N N . PRO B 1 38 ? -1.639 -11.305 2.496 1 90.19 38 PRO B N 1
ATOM 4326 C CA . PRO B 1 38 ? -2.994 -11.727 2.131 1 90.19 38 PRO B CA 1
ATOM 4327 C C . PRO B 1 38 ? -3.387 -13.062 2.756 1 90.19 38 PRO B C 1
ATOM 4329 O O . PRO B 1 38 ? -2.553 -13.969 2.869 1 90.19 38 PRO B O 1
ATOM 4332 N N . LYS B 1 39 ? -4.562 -13.18 3.197 1 90.88 39 LYS B N 1
ATOM 4333 C CA . LYS B 1 39 ? -5.137 -14.414 3.74 1 90.88 39 LYS B CA 1
ATOM 4334 C C . LYS B 1 39 ? -6.324 -14.883 2.904 1 90.88 39 LYS B C 1
ATOM 4336 O O . LYS B 1 39 ? -7.227 -14.094 2.604 1 90.88 39 LYS B O 1
ATOM 4341 N N . VAL B 1 40 ? -6.348 -16.125 2.59 1 91.94 40 VAL B N 1
ATOM 4342 C CA . VAL B 1 40 ? -7.445 -16.672 1.802 1 91.94 40 VAL B CA 1
ATOM 4343 C C . VAL B 1 40 ? -8.602 -17.062 2.723 1 91.94 40 VAL B C 1
ATOM 4345 O O . VAL B 1 40 ? -8.422 -17.875 3.641 1 91.94 40 VAL B O 1
ATOM 4348 N N . LEU B 1 41 ? -9.711 -16.516 2.484 1 94.06 41 LEU B N 1
ATOM 4349 C CA . LEU B 1 41 ? -10.898 -16.844 3.268 1 94.06 41 LEU B CA 1
ATOM 4350 C C . LEU B 1 41 ? -11.68 -17.984 2.629 1 94.06 41 LEU B C 1
ATOM 4352 O O . LEU B 1 41 ? -12.32 -18.766 3.328 1 94.06 41 LEU B O 1
ATOM 4356 N N . PHE B 1 42 ? -11.672 -17.984 1.356 1 93.31 42 PHE B N 1
ATOM 4357 C CA . PHE B 1 42 ? -12.359 -19 0.568 1 93.31 42 PHE B CA 1
ATOM 4358 C C . PHE B 1 42 ? -11.609 -19.297 -0.726 1 93.31 42 PHE B C 1
ATOM 4360 O O . PHE B 1 42 ? -11.062 -18.375 -1.349 1 93.31 42 PHE B O 1
ATOM 4367 N N . LYS B 1 43 ? -11.523 -20.453 -1.074 1 91.25 43 LYS B N 1
ATOM 4368 C CA . LYS B 1 43 ? -10.922 -20.891 -2.328 1 91.25 43 LYS B CA 1
ATOM 4369 C C . LYS B 1 43 ? -11.773 -21.969 -3.004 1 91.25 43 LYS B C 1
ATOM 4371 O O . LYS B 1 43 ? -12.016 -23.031 -2.432 1 91.25 43 LYS B O 1
ATOM 4376 N N . SER B 1 44 ? -12.219 -21.672 -4.145 1 87.94 44 SER B N 1
ATOM 4377 C CA . SER B 1 44 ? -12.953 -22.672 -4.91 1 87.94 44 SER B CA 1
ATOM 4378 C C . SER B 1 44 ? -12.016 -23.688 -5.527 1 87.94 44 SER B C 1
ATOM 4380 O O . SER B 1 44 ? -10.891 -23.359 -5.902 1 87.94 44 SER B O 1
ATOM 4382 N N . ASP B 1 45 ? -12.469 -24.891 -5.711 1 84.12 45 ASP B N 1
ATOM 4383 C CA . ASP B 1 45 ? -11.656 -25.953 -6.32 1 84.12 45 ASP B CA 1
ATOM 4384 C C . ASP B 1 45 ? -11.602 -25.797 -7.836 1 84.12 45 ASP B C 1
ATOM 4386 O O . ASP B 1 45 ? -10.641 -26.219 -8.477 1 84.12 45 ASP B O 1
ATOM 4390 N N . ASP B 1 46 ? -12.609 -25.109 -8.344 1 84.06 46 ASP B N 1
ATOM 4391 C CA . ASP B 1 46 ? -12.695 -24.922 -9.789 1 84.06 46 ASP B CA 1
ATOM 4392 C C . ASP B 1 46 ? -12.375 -23.484 -10.18 1 84.06 46 ASP B C 1
ATOM 4394 O O . ASP B 1 46 ? -11.93 -22.688 -9.344 1 84.06 46 ASP B O 1
ATOM 4398 N N . GLU B 1 47 ? -12.5 -23.266 -11.477 1 82.31 47 GLU B N 1
ATOM 4399 C CA . GLU B 1 47 ? -12.172 -21.953 -12.008 1 82.31 47 GLU B CA 1
ATOM 4400 C C . GLU B 1 47 ? -13.406 -21.062 -12.102 1 82.31 47 GLU B C 1
ATOM 4402 O O . GLU B 1 47 ? -13.594 -20.359 -13.086 1 82.31 47 GLU B O 1
ATOM 4407 N N . ARG B 1 48 ? -14.234 -20.922 -11.141 1 85.12 48 ARG B N 1
ATOM 4408 C CA . ARG B 1 48 ? -15.391 -20.031 -11.156 1 85.12 48 ARG B CA 1
ATOM 4409 C C . ARG B 1 48 ? -15.031 -18.656 -10.586 1 85.12 48 ARG B C 1
ATOM 4411 O O . ARG B 1 48 ? -14.602 -18.562 -9.438 1 85.12 48 ARG B O 1
ATOM 4418 N N . ALA B 1 49 ? -15.234 -17.625 -11.289 1 89.12 49 ALA B N 1
ATOM 4419 C CA . ALA B 1 49 ? -14.883 -16.266 -10.906 1 89.12 49 ALA B CA 1
ATOM 4420 C C . ALA B 1 49 ? -15.828 -15.742 -9.828 1 89.12 49 ALA B C 1
ATOM 4422 O O . ALA B 1 49 ? -17.031 -16.031 -9.859 1 89.12 49 ALA B O 1
ATOM 4423 N N . VAL B 1 50 ? -15.32 -14.953 -8.922 1 91.38 50 VAL B N 1
ATOM 4424 C CA . VAL B 1 50 ? -16.141 -14.18 -7.996 1 91.38 50 VAL B CA 1
ATOM 4425 C C . VAL B 1 50 ? -16.766 -12.992 -8.727 1 91.38 50 VAL B C 1
ATOM 4427 O O . VAL B 1 50 ? -16.062 -12.234 -9.398 1 91.38 50 VAL B O 1
ATOM 4430 N N . LEU B 1 51 ? -17.984 -12.844 -8.617 1 92.31 51 LEU B N 1
ATOM 4431 C CA . LEU B 1 51 ? -18.656 -11.742 -9.289 1 92.31 51 LEU B CA 1
ATOM 4432 C C . LEU B 1 51 ? -18.297 -10.406 -8.648 1 92.31 51 LEU B C 1
ATOM 4434 O O . LEU B 1 51 ? -17.938 -10.359 -7.473 1 92.31 51 LEU B O 1
ATOM 4438 N N . PRO B 1 52 ? -18.406 -9.336 -9.359 1 89.31 52 PRO B N 1
ATOM 4439 C CA . PRO B 1 52 ? -17.859 -8.031 -8.977 1 89.31 52 PRO B CA 1
ATOM 4440 C C . PRO B 1 52 ? -18.547 -7.449 -7.738 1 89.31 52 PRO B C 1
ATOM 4442 O O . PRO B 1 52 ? -17.953 -6.648 -7.02 1 89.31 52 PRO B O 1
ATOM 4445 N N . ARG B 1 53 ? -19.781 -7.832 -7.441 1 87.56 53 ARG B N 1
ATOM 4446 C CA . ARG B 1 53 ? -20.516 -7.223 -6.336 1 87.56 53 ARG B CA 1
ATOM 4447 C C . ARG B 1 53 ? -20.438 -8.094 -5.082 1 87.56 53 ARG B C 1
ATOM 4449 O O . ARG B 1 53 ? -20.75 -9.281 -5.125 1 87.56 53 ARG B O 1
ATOM 4456 N N . MET B 1 54 ? -19.969 -7.52 -4.047 1 92.75 54 MET B N 1
ATOM 4457 C CA . MET B 1 54 ? -19.938 -8.148 -2.73 1 92.75 54 MET B CA 1
ATOM 4458 C C . MET B 1 54 ? -20.688 -7.316 -1.705 1 92.75 54 MET B C 1
ATOM 4460 O O . MET B 1 54 ? -20.688 -6.086 -1.771 1 92.75 54 MET B O 1
ATOM 4464 N N . HIS B 1 55 ? -21.375 -7.984 -0.784 1 91.56 55 HIS B N 1
ATOM 4465 C CA . HIS B 1 55 ? -22.172 -7.25 0.194 1 91.56 55 HIS B CA 1
ATOM 4466 C C . HIS B 1 55 ? -21.906 -7.75 1.608 1 91.56 55 HIS B C 1
ATOM 4468 O O . HIS B 1 55 ? -22 -8.953 1.873 1 91.56 55 HIS B O 1
ATOM 4474 N N . PHE B 1 56 ? -21.547 -6.816 2.424 1 92.62 56 PHE B N 1
ATOM 4475 C CA . PHE B 1 56 ? -21.438 -7.176 3.832 1 92.62 56 PHE B CA 1
ATOM 4476 C C . PHE B 1 56 ? -22.812 -7.465 4.434 1 92.62 56 PHE B C 1
ATOM 4478 O O . PHE B 1 56 ? -23.797 -6.797 4.098 1 92.62 56 PHE B O 1
ATOM 4485 N N . ASP B 1 57 ? -22.812 -8.391 5.266 1 92.56 57 ASP B N 1
ATOM 4486 C CA . ASP B 1 57 ? -24.078 -8.703 5.941 1 92.56 57 ASP B CA 1
ATOM 4487 C C . ASP B 1 57 ? -24.547 -7.527 6.789 1 92.56 57 ASP B C 1
ATOM 4489 O O . ASP B 1 57 ? -23.844 -7.074 7.688 1 92.56 57 ASP B O 1
ATOM 4493 N N . PRO B 1 58 ? -25.719 -7.082 6.594 1 87.38 58 PRO B N 1
ATOM 4494 C CA . PRO B 1 58 ? -26.203 -5.883 7.285 1 87.38 58 PRO B CA 1
ATOM 4495 C C . PRO B 1 58 ? -26.484 -6.129 8.766 1 87.38 58 PRO B C 1
ATOM 4497 O O . PRO B 1 58 ? -26.531 -5.184 9.555 1 87.38 58 PRO B O 1
ATOM 4500 N N . VAL B 1 59 ? -26.734 -7.305 9.094 1 88.75 59 VAL B N 1
ATOM 4501 C CA . VAL B 1 59 ? -27.062 -7.648 10.477 1 88.75 59 VAL B CA 1
ATOM 4502 C C . VAL B 1 59 ? -25.797 -8.109 11.203 1 88.75 59 VAL B C 1
ATOM 4504 O O . VAL B 1 59 ? -25.469 -7.602 12.273 1 88.75 59 VAL B O 1
ATOM 4507 N N . ASP B 1 60 ? -25.188 -9.102 10.586 1 89.81 60 ASP B N 1
ATOM 4508 C CA . ASP B 1 60 ? -23.938 -9.609 11.133 1 89.81 60 ASP B CA 1
ATOM 4509 C C . ASP B 1 60 ? -22.734 -9.133 10.32 1 89.81 60 ASP B C 1
ATOM 4511 O O . ASP B 1 60 ? -22.281 -9.828 9.414 1 89.81 60 ASP B O 1
ATOM 4515 N N . PHE B 1 61 ? -22.141 -8.109 10.742 1 87.88 61 PHE B N 1
ATOM 4516 C CA . PHE B 1 61 ? -21.109 -7.422 9.984 1 87.88 61 PHE B CA 1
ATOM 4517 C C . PHE B 1 61 ? -19.844 -8.273 9.898 1 87.88 61 PHE B C 1
ATOM 4519 O O . PHE B 1 61 ? -18.875 -7.902 9.227 1 87.88 61 PHE B O 1
ATOM 4526 N N . LYS B 1 62 ? -19.906 -9.453 10.477 1 92.56 62 LYS B N 1
ATOM 4527 C CA . LYS B 1 62 ? -18.75 -10.328 10.461 1 92.56 62 LYS B CA 1
ATOM 4528 C C . LYS B 1 62 ? -18.781 -11.266 9.25 1 92.56 62 LYS B C 1
ATOM 4530 O O . LYS B 1 62 ? -17.938 -12.156 9.125 1 92.56 62 LYS B O 1
ATOM 4535 N N . HIS B 1 63 ? -19.734 -11.109 8.414 1 95.62 63 HIS B N 1
ATOM 4536 C CA . HIS B 1 63 ? -19.875 -11.961 7.234 1 95.62 63 HIS B CA 1
ATOM 4537 C C . HIS B 1 63 ? -20.016 -11.125 5.969 1 95.62 63 HIS B C 1
ATOM 4539 O O . HIS B 1 63 ? -20.484 -9.977 6.023 1 95.62 63 HIS B O 1
ATOM 4545 N N . ILE B 1 64 ? -19.625 -11.68 4.867 1 95.44 64 ILE B N 1
ATOM 4546 C CA . ILE B 1 64 ? -19.734 -11.039 3.559 1 95.44 64 ILE B CA 1
ATOM 4547 C C . ILE B 1 64 ? -20.359 -12.008 2.561 1 95.44 64 ILE B C 1
ATOM 4549 O O . ILE B 1 64 ? -20.094 -13.211 2.598 1 95.44 64 ILE B O 1
ATOM 4553 N N . TYR B 1 65 ? -21.234 -11.539 1.741 1 96.06 65 TYR B N 1
ATOM 4554 C CA . TYR B 1 65 ? -21.859 -12.32 0.68 1 96.06 65 TYR B CA 1
ATOM 4555 C C . TYR B 1 65 ? -21.094 -12.18 -0.627 1 96.06 65 TYR B C 1
ATOM 4557 O O . TYR B 1 65 ? -20.828 -11.062 -1.083 1 96.06 65 TYR B O 1
ATOM 4565 N N . ILE B 1 66 ? -20.703 -13.281 -1.164 1 95.31 66 ILE B N 1
ATOM 4566 C CA . ILE B 1 66 ? -20.047 -13.305 -2.467 1 95.31 66 ILE B CA 1
ATOM 4567 C C . ILE B 1 66 ? -20.812 -14.227 -3.414 1 95.31 66 ILE B C 1
ATOM 4569 O O . ILE B 1 66 ? -21.453 -15.18 -2.975 1 95.31 66 ILE B O 1
ATOM 4573 N N . ALA B 1 67 ? -20.766 -13.859 -4.656 1 94.62 67 ALA B N 1
ATOM 4574 C CA . ALA B 1 67 ? -21.438 -14.672 -5.668 1 94.62 67 ALA B CA 1
ATOM 4575 C C . ALA B 1 67 ? -20.438 -15.227 -6.676 1 94.62 67 ALA B C 1
ATOM 4577 O O . ALA B 1 67 ? -19.531 -14.516 -7.109 1 94.62 67 ALA B O 1
ATOM 4578 N N . LEU B 1 68 ? -20.484 -16.484 -6.832 1 92.12 68 LEU B N 1
ATOM 4579 C CA . LEU B 1 68 ? -19.766 -17.156 -7.918 1 92.12 68 LEU B CA 1
ATOM 4580 C C . LEU B 1 68 ? -20.734 -17.609 -9.016 1 92.12 68 LEU B C 1
ATOM 4582 O O . LEU B 1 68 ? -21.938 -17.438 -8.883 1 92.12 68 LEU B O 1
ATOM 4586 N N . LYS B 1 69 ? -20.188 -18.219 -10.039 1 84.12 69 LYS B N 1
ATOM 4587 C CA . LYS B 1 69 ? -21.094 -18.719 -11.07 1 84.12 69 LYS B CA 1
ATOM 4588 C C . LYS B 1 69 ? -22.078 -19.734 -10.492 1 84.12 69 LYS B C 1
ATOM 4590 O O . LYS B 1 69 ? -21.672 -20.781 -9.977 1 84.12 69 LYS B O 1
ATOM 4595 N N . LYS B 1 70 ? -23.344 -19.359 -10.266 1 83.44 70 LYS B N 1
ATOM 4596 C CA . LYS B 1 70 ? -24.484 -20.172 -9.852 1 83.44 70 LYS B CA 1
ATOM 4597 C C . LYS B 1 70 ? -24.422 -20.469 -8.352 1 83.44 70 LYS B C 1
ATOM 4599 O O . LYS B 1 70 ? -24.969 -21.484 -7.891 1 83.44 70 LYS B O 1
ATOM 4604 N N . GLN B 1 71 ? -23.609 -19.906 -7.637 1 91.19 71 GLN B N 1
ATOM 4605 C CA . GLN B 1 71 ? -23.5 -20.141 -6.199 1 91.19 71 GLN B CA 1
ATOM 4606 C C . GLN B 1 71 ? -23.406 -18.828 -5.434 1 91.19 71 GLN B C 1
ATOM 4608 O O . GLN B 1 71 ? -22.719 -17.906 -5.855 1 91.19 71 GLN B O 1
ATOM 4613 N N . LEU B 1 72 ? -24.203 -18.734 -4.336 1 93.38 72 LEU B N 1
ATOM 4614 C CA . LEU B 1 72 ? -24.125 -17.641 -3.383 1 93.38 72 LEU B CA 1
ATOM 4615 C C . LEU B 1 72 ? -23.562 -18.109 -2.047 1 93.38 72 LEU B C 1
ATOM 4617 O O . LEU B 1 72 ? -24.016 -19.141 -1.514 1 93.38 72 LEU B O 1
ATOM 4621 N N . ARG B 1 73 ? -22.562 -17.484 -1.621 1 94.5 73 ARG B N 1
ATOM 4622 C CA . ARG B 1 73 ? -21.906 -17.938 -0.393 1 94.5 73 ARG B CA 1
ATOM 4623 C C . ARG B 1 73 ? -21.859 -16.812 0.64 1 94.5 73 ARG B C 1
ATOM 4625 O O . ARG B 1 73 ? -21.719 -15.633 0.284 1 94.5 73 ARG B O 1
ATOM 4632 N N . ARG B 1 74 ? -22 -17.188 1.832 1 95.88 74 ARG B N 1
ATOM 4633 C CA . ARG B 1 74 ? -21.797 -16.328 2.994 1 95.88 74 ARG B CA 1
ATOM 4634 C C . ARG B 1 74 ? -20.531 -16.719 3.75 1 95.88 74 ARG B C 1
ATOM 4636 O O . ARG B 1 74 ? -20.484 -17.797 4.363 1 95.88 74 ARG B O 1
ATOM 4643 N N . GLU B 1 75 ? -19.531 -15.914 3.602 1 95.5 75 GLU B N 1
ATOM 4644 C CA . GLU B 1 75 ? -18.234 -16.25 4.188 1 95.5 75 GLU B CA 1
ATOM 4645 C C . GLU B 1 75 ? -17.938 -15.375 5.402 1 95.5 75 GLU B C 1
ATOM 4647 O O . GLU B 1 75 ? -18.234 -14.18 5.402 1 95.5 75 GLU B O 1
ATOM 4652 N N . SER B 1 76 ? -17.406 -15.961 6.414 1 95.75 76 SER B N 1
ATOM 4653 C CA . SER B 1 76 ? -17 -15.211 7.594 1 95.75 76 SER B CA 1
ATOM 4654 C C . SER B 1 76 ? -15.703 -14.438 7.34 1 95.75 76 SER B C 1
ATOM 4656 O O . SER B 1 76 ? -14.719 -15.008 6.859 1 95.75 76 SER B O 1
ATOM 4658 N N . ILE B 1 77 ? -15.75 -13.164 7.652 1 94.56 77 ILE B N 1
ATOM 4659 C CA . ILE B 1 77 ? -14.547 -12.359 7.445 1 94.56 77 ILE B CA 1
ATOM 4660 C C . ILE B 1 77 ? -13.695 -12.359 8.711 1 94.56 77 ILE B C 1
ATOM 4662 O O . ILE B 1 77 ? -12.555 -11.906 8.703 1 94.56 77 ILE B O 1
ATOM 4666 N N . VAL B 1 78 ? -14.258 -12.805 9.82 1 94.44 78 VAL B N 1
ATOM 4667 C CA . VAL B 1 78 ? -13.555 -12.938 11.094 1 94.44 78 VAL B CA 1
ATOM 4668 C C . VAL B 1 78 ? -13.312 -14.414 11.398 1 94.44 78 VAL B C 1
ATOM 4670 O O . VAL B 1 78 ? -14.25 -15.156 11.703 1 94.44 78 VAL B O 1
ATOM 4673 N N . GLN B 1 79 ? -12.125 -14.883 11.234 1 94.19 79 GLN B N 1
ATOM 4674 C CA . GLN B 1 79 ? -11.758 -16.281 11.469 1 94.19 79 GLN B CA 1
ATOM 4675 C C . GLN B 1 79 ? -10.727 -16.391 12.586 1 94.19 79 GLN B C 1
ATOM 4677 O O . GLN B 1 79 ? -9.695 -17.047 12.422 1 94.19 79 GLN B O 1
ATOM 4682 N N . CYS B 1 80 ? -11.047 -15.875 13.703 1 95.44 80 CYS B N 1
ATOM 4683 C CA . CYS B 1 80 ? -10.117 -15.766 14.828 1 95.44 80 CYS B CA 1
ATOM 4684 C C . CYS B 1 80 ? -9.938 -17.109 15.523 1 95.44 80 CYS B C 1
ATOM 4686 O O . CYS B 1 80 ? -8.883 -17.391 16.078 1 95.44 80 CYS B O 1
ATOM 4688 N N . ALA B 1 81 ? -10.945 -17.953 15.422 1 92.44 81 ALA B N 1
ATOM 4689 C CA . ALA B 1 81 ? -10.969 -19.203 16.156 1 92.44 81 ALA B CA 1
ATOM 4690 C C . ALA B 1 81 ? -9.828 -20.125 15.719 1 92.44 81 ALA B C 1
ATOM 4692 O O . ALA B 1 81 ? -9.453 -21.047 16.438 1 92.44 81 ALA B O 1
ATOM 4693 N N . LYS B 1 82 ? -9.297 -19.906 14.602 1 92.69 82 LYS B N 1
ATOM 4694 C CA . LYS B 1 82 ? -8.219 -20.734 14.07 1 92.69 82 LYS B CA 1
ATOM 4695 C C . LYS B 1 82 ? -6.949 -20.578 14.898 1 92.69 82 LYS B C 1
ATOM 4697 O O . LYS B 1 82 ? -6.082 -21.469 14.883 1 92.69 82 LYS B O 1
ATOM 4702 N N . TYR B 1 83 ? -6.848 -19.469 15.602 1 93.94 83 TYR B N 1
ATOM 4703 C CA . TYR B 1 83 ? -5.645 -19.203 16.391 1 93.94 83 TYR B CA 1
ATOM 4704 C C . TYR B 1 83 ? -5.852 -19.578 17.844 1 93.94 83 TYR B C 1
ATOM 4706 O O . TYR B 1 83 ? -6.688 -18.984 18.531 1 93.94 83 TYR B O 1
ATOM 4714 N N . ILE B 1 84 ? -5.008 -20.406 18.359 1 93.38 84 ILE B N 1
ATOM 4715 C CA . ILE B 1 84 ? -5.289 -21.062 19.625 1 93.38 84 ILE B CA 1
ATOM 4716 C C . ILE B 1 84 ? -4.48 -20.406 20.734 1 93.38 84 ILE B C 1
ATOM 4718 O O . ILE B 1 84 ? -4.883 -20.422 21.906 1 93.38 84 ILE B O 1
ATOM 4722 N N . THR B 1 85 ? -3.395 -19.828 20.406 1 93.12 85 THR B N 1
ATOM 4723 C CA . THR B 1 85 ? -2.57 -19.172 21.422 1 93.12 85 THR B CA 1
ATOM 4724 C C . THR B 1 85 ? -2.494 -17.672 21.172 1 93.12 85 THR B C 1
ATOM 4726 O O . THR B 1 85 ? -2.791 -17.203 20.062 1 93.12 85 THR B O 1
ATOM 4729 N N . LEU B 1 86 ? -2.131 -17 22.188 1 93.94 86 LEU B N 1
ATOM 4730 C CA . LEU B 1 86 ? -1.962 -15.555 22.062 1 93.94 86 LEU B CA 1
ATOM 4731 C C . LEU B 1 86 ? -0.903 -15.219 21.016 1 93.94 86 LEU B C 1
ATOM 4733 O O . LEU B 1 86 ? -1.071 -14.273 20.234 1 93.94 86 LEU B O 1
ATOM 4737 N N . LYS B 1 87 ? 0.15 -15.977 21.016 1 91.88 87 LYS B N 1
ATOM 4738 C CA . LYS B 1 87 ? 1.222 -15.758 20.047 1 91.88 87 LYS B CA 1
ATOM 4739 C C . LYS B 1 87 ? 0.713 -15.93 18.609 1 91.88 87 LYS B C 1
ATOM 4741 O O . LYS B 1 87 ? 1.011 -15.109 17.734 1 91.88 87 LYS B O 1
ATOM 4746 N N . ASP B 1 88 ? -0.1 -16.938 18.438 1 92.44 88 ASP B N 1
ATOM 4747 C CA . ASP B 1 88 ? -0.663 -17.188 17.125 1 92.44 88 ASP B CA 1
ATOM 4748 C C . ASP B 1 88 ? -1.648 -16.078 16.719 1 92.44 88 ASP B C 1
ATOM 4750 O O . ASP B 1 88 ? -1.708 -15.68 15.562 1 92.44 88 ASP B O 1
ATOM 4754 N N . CYS B 1 89 ? -2.383 -15.68 17.703 1 95.19 89 CYS B N 1
ATOM 4755 C CA . CYS B 1 89 ? -3.365 -14.625 17.453 1 95.19 89 CYS B CA 1
ATOM 4756 C C . CYS B 1 89 ? -2.684 -13.328 17.031 1 95.19 89 CYS B C 1
ATOM 4758 O O . CYS B 1 89 ? -3.115 -12.68 16.078 1 95.19 89 CYS B O 1
ATOM 4760 N N . ARG B 1 90 ? -1.598 -13 17.656 1 94.56 90 ARG B N 1
ATOM 4761 C CA . ARG B 1 90 ? -0.832 -11.812 17.312 1 94.56 90 ARG B CA 1
ATOM 4762 C C . ARG B 1 90 ? -0.14 -11.977 15.961 1 94.56 90 ARG B C 1
ATOM 4764 O O . ARG B 1 90 ? -0.029 -11.023 15.188 1 94.56 90 ARG B O 1
ATOM 4771 N N . ALA B 1 91 ? 0.363 -13.203 15.734 1 91.44 91 ALA B N 1
ATOM 4772 C CA . ALA B 1 91 ? 1.108 -13.484 14.508 1 91.44 91 ALA B CA 1
ATOM 4773 C C . ALA B 1 91 ? 0.199 -13.422 13.289 1 91.44 91 ALA B C 1
ATOM 4775 O O . ALA B 1 91 ? 0.674 -13.258 12.156 1 91.44 91 ALA B O 1
ATOM 4776 N N . ALA B 1 92 ? -1.054 -13.562 13.508 1 92.19 92 ALA B N 1
ATOM 4777 C CA . ALA B 1 92 ? -2.008 -13.516 12.406 1 92.19 92 ALA B CA 1
ATOM 4778 C C . ALA B 1 92 ? -2.086 -12.117 11.805 1 92.19 92 ALA B C 1
ATOM 4780 O O . ALA B 1 92 ? -2.465 -11.953 10.648 1 92.19 92 ALA B O 1
ATOM 4781 N N . LEU B 1 93 ? -1.754 -11.07 12.594 1 93.94 93 LEU B N 1
ATOM 4782 C CA . LEU B 1 93 ? -1.759 -9.672 12.188 1 93.94 93 LEU B CA 1
ATOM 4783 C C . LEU B 1 93 ? -3.105 -9.289 11.578 1 93.94 93 LEU B C 1
ATOM 4785 O O . LEU B 1 93 ? -3.156 -8.648 10.523 1 93.94 93 LEU B O 1
ATOM 4789 N N . ASP B 1 94 ? -4.207 -9.797 12.141 1 94.81 94 ASP B N 1
ATOM 4790 C CA . ASP B 1 94 ? -5.574 -9.453 11.766 1 94.81 94 ASP B CA 1
ATOM 4791 C C . ASP B 1 94 ? -6.16 -8.422 12.727 1 94.81 94 ASP B C 1
ATOM 4793 O O . ASP B 1 94 ? -6.395 -8.711 13.898 1 94.81 94 ASP B O 1
ATOM 4797 N N . PRO B 1 95 ? -6.43 -7.223 12.297 1 95.88 95 PRO B N 1
ATOM 4798 C CA . PRO B 1 95 ? -6.953 -6.176 13.18 1 95.88 95 PRO B CA 1
ATOM 4799 C C . PRO B 1 95 ? -8.359 -6.48 13.688 1 95.88 95 PRO B C 1
ATOM 4801 O O . PRO B 1 95 ? -8.844 -5.82 14.609 1 95.88 95 PRO B O 1
ATOM 4804 N N . LEU B 1 96 ? -9.055 -7.469 13.086 1 95.94 96 LEU B N 1
ATOM 4805 C CA . LEU B 1 96 ? -10.406 -7.836 13.508 1 95.94 96 LEU B CA 1
ATOM 4806 C C . LEU B 1 96 ? -10.359 -8.883 14.617 1 95.94 96 LEU B C 1
ATOM 4808 O O . LEU B 1 96 ? -11.398 -9.227 15.188 1 95.94 96 LEU B O 1
ATOM 4812 N N . CYS B 1 97 ? -9.172 -9.305 14.883 1 96.19 97 CYS B N 1
ATOM 4813 C CA . CYS B 1 97 ? -9.008 -10.344 15.898 1 96.19 97 CYS B CA 1
ATOM 4814 C C . CYS B 1 97 ? -8.133 -9.852 17.047 1 96.19 97 CYS B C 1
ATOM 4816 O O . CYS B 1 97 ? -7.238 -9.023 16.844 1 96.19 97 CYS B O 1
ATOM 4818 N N . GLY B 1 98 ? -8.367 -10.336 18.203 1 96.06 98 GLY B N 1
ATOM 4819 C CA . GLY B 1 98 ? -7.598 -10.086 19.406 1 96.06 98 GLY B CA 1
ATOM 4820 C C . GLY B 1 98 ? -7.758 -11.188 20.438 1 96.06 98 GLY B C 1
ATOM 4821 O O . GLY B 1 98 ? -8.617 -12.062 20.297 1 96.06 98 GLY B O 1
ATOM 4822 N N . TRP B 1 99 ? -6.914 -11.172 21.406 1 95.38 99 TRP B N 1
ATOM 4823 C CA . TRP B 1 99 ? -6.91 -12.195 22.453 1 95.38 99 TRP B CA 1
ATOM 4824 C C . TRP B 1 99 ? -7.727 -11.75 23.656 1 95.38 99 TRP B C 1
ATOM 4826 O O . TRP B 1 99 ? -7.449 -10.703 24.25 1 95.38 99 TRP B O 1
ATOM 4836 N N . CYS B 1 100 ? -8.703 -12.5 23.938 1 94.62 100 CYS B N 1
ATOM 4837 C CA . CYS B 1 100 ? -9.469 -12.266 25.156 1 94.62 100 CYS B CA 1
ATOM 4838 C C . CYS B 1 100 ? -8.789 -12.906 26.359 1 94.62 100 CYS B C 1
ATOM 4840 O O . CYS B 1 100 ? -8.773 -14.125 26.484 1 94.62 100 CYS B O 1
ATOM 4842 N N . VAL B 1 101 ? -8.414 -12.125 27.25 1 91.12 101 VAL B N 1
ATOM 4843 C CA . VAL B 1 101 ? -7.52 -12.578 28.312 1 91.12 101 VAL B CA 1
ATOM 4844 C C . VAL B 1 101 ? -8.273 -13.508 29.266 1 91.12 101 VAL B C 1
ATOM 4846 O O . VAL B 1 101 ? -7.711 -14.484 29.75 1 91.12 101 VAL B O 1
ATOM 4849 N N . ASN B 1 102 ? -9.492 -13.32 29.578 1 87.88 102 ASN B N 1
ATOM 4850 C CA . ASN B 1 102 ? -10.25 -14.125 30.531 1 87.88 102 ASN B CA 1
ATOM 4851 C C . ASN B 1 102 ? -10.688 -15.453 29.922 1 87.88 102 ASN B C 1
ATOM 4853 O O . ASN B 1 102 ? -10.641 -16.5 30.594 1 87.88 102 ASN B O 1
ATOM 4857 N N . THR B 1 103 ? -11.133 -15.406 28.703 1 90.25 103 THR B N 1
ATOM 4858 C CA . THR B 1 103 ? -11.633 -16.609 28.047 1 90.25 103 THR B CA 1
ATOM 4859 C C . THR B 1 103 ? -10.5 -17.375 27.375 1 90.25 103 THR B C 1
ATOM 4861 O O . THR B 1 103 ? -10.68 -18.531 26.984 1 90.25 103 THR B O 1
ATOM 4864 N N . HIS B 1 104 ? -9.398 -16.828 27.219 1 91.88 104 HIS B N 1
ATOM 4865 C CA . HIS B 1 104 ? -8.219 -17.453 26.641 1 91.88 104 HIS B CA 1
ATOM 4866 C C . HIS B 1 104 ? -8.492 -17.906 25.203 1 91.88 104 HIS B C 1
ATOM 4868 O O . HIS B 1 104 ? -8.203 -19.062 24.859 1 91.88 104 HIS B O 1
ATOM 4874 N N . ARG B 1 105 ? -9.047 -17.047 24.5 1 94.38 105 ARG B N 1
ATOM 4875 C CA . ARG B 1 105 ? -9.336 -17.344 23.094 1 94.38 105 ARG B CA 1
ATOM 4876 C C . ARG B 1 105 ? -9.156 -16.109 22.234 1 94.38 105 ARG B C 1
ATOM 4878 O O . ARG B 1 105 ? -9.336 -14.984 22.688 1 94.38 105 ARG B O 1
ATOM 4885 N N . CYS B 1 106 ? -8.758 -16.406 21.031 1 96 106 CYS B N 1
ATOM 4886 C CA . CYS B 1 106 ? -8.734 -15.352 20.031 1 96 106 CYS B CA 1
ATOM 4887 C C . CYS B 1 106 ? -10.133 -15.055 19.516 1 96 106 CYS B C 1
ATOM 4889 O O . CYS B 1 106 ? -10.875 -15.969 19.141 1 96 106 CYS B O 1
ATOM 4891 N N . SER B 1 107 ? -10.602 -13.844 19.594 1 95.5 107 SER B N 1
ATOM 4892 C CA . SER B 1 107 ? -11.969 -13.5 19.219 1 95.5 107 SER B CA 1
ATOM 4893 C C . SER B 1 107 ? -12.07 -12.055 18.75 1 95.5 107 SER B C 1
ATOM 4895 O O . SER B 1 107 ? -11.102 -11.297 18.859 1 95.5 107 SER B O 1
ATOM 4897 N N . ALA B 1 108 ? -13.203 -11.766 18.188 1 94.69 108 ALA B N 1
ATOM 4898 C CA . ALA B 1 108 ? -13.5 -10.367 17.891 1 94.69 108 ALA B CA 1
ATOM 4899 C C . ALA B 1 108 ? -13.742 -9.57 19.172 1 94.69 108 ALA B C 1
ATOM 4901 O O . ALA B 1 108 ? -14.055 -10.141 20.219 1 94.69 108 ALA B O 1
ATOM 4902 N N . GLN B 1 109 ? -13.578 -8.281 19.109 1 92.75 109 GLN B N 1
ATOM 4903 C CA . GLN B 1 109 ? -13.672 -7.43 20.297 1 92.75 109 GLN B CA 1
ATOM 4904 C C . GLN B 1 109 ? -15.062 -7.496 20.922 1 92.75 109 GLN B C 1
ATOM 4906 O O . GLN B 1 109 ? -15.211 -7.492 22.141 1 92.75 109 GLN B O 1
ATOM 4911 N N . ASP B 1 110 ? -16.109 -7.535 20.078 1 90.06 110 ASP B N 1
ATOM 4912 C CA . ASP B 1 110 ? -17.484 -7.539 20.547 1 90.06 110 ASP B CA 1
ATOM 4913 C C . ASP B 1 110 ? -17.828 -8.852 21.25 1 90.06 110 ASP B C 1
ATOM 4915 O O . ASP B 1 110 ? -18.781 -8.93 22.016 1 90.06 110 ASP B O 1
ATOM 4919 N N . GLU B 1 111 ? -17.047 -9.852 20.953 1 91.38 111 GLU B N 1
ATOM 4920 C CA . GLU B 1 111 ? -17.25 -11.156 21.578 1 91.38 111 GLU B CA 1
ATOM 4921 C C . GLU B 1 111 ? -16.5 -11.266 22.906 1 91.38 111 GLU B C 1
ATOM 4923 O O . GLU B 1 111 ? -16.688 -12.234 23.641 1 91.38 111 GLU B O 1
ATOM 4928 N N . CYS B 1 112 ? -15.633 -10.375 23.094 1 91.81 112 CYS B N 1
ATOM 4929 C CA . CYS B 1 112 ? -14.844 -10.344 24.312 1 91.81 112 CYS B CA 1
ATOM 4930 C C . CYS B 1 112 ? -15.461 -9.391 25.328 1 91.81 112 CYS B C 1
ATOM 4932 O O . CYS B 1 112 ? -15.234 -8.18 25.266 1 91.81 112 CYS B O 1
ATOM 4934 N N . SER B 1 113 ? -16.344 -9.852 26.156 1 84.06 113 SER B N 1
ATOM 4935 C CA . SER B 1 113 ? -17.047 -8.969 27.078 1 84.06 113 SER B CA 1
ATOM 4936 C C . SER B 1 113 ? -16.391 -8.961 28.453 1 84.06 113 SER B C 1
ATOM 4938 O O . SER B 1 113 ? -15.938 -10 28.938 1 84.06 113 SER B O 1
ATOM 4940 N N . ASN B 1 114 ? -16.328 -7.859 29.078 1 80.94 114 ASN B N 1
ATOM 4941 C CA . ASN B 1 114 ? -16.016 -7.613 30.484 1 80.94 114 ASN B CA 1
ATOM 4942 C C . ASN B 1 114 ? -14.562 -7.949 30.797 1 80.94 114 ASN B C 1
ATOM 4944 O O . ASN B 1 114 ? -14.234 -8.359 31.906 1 80.94 114 ASN B O 1
ATOM 4948 N N . THR B 1 115 ? -13.75 -8.031 29.797 1 86 115 THR B N 1
ATOM 4949 C CA . THR B 1 115 ? -12.336 -8.273 30.047 1 86 115 THR B CA 1
ATOM 4950 C C . THR B 1 115 ? -11.469 -7.496 29.062 1 86 115 THR B C 1
ATOM 4952 O O . THR B 1 115 ? -11.984 -6.84 28.156 1 86 115 THR B O 1
ATOM 4955 N N . SER B 1 116 ? -10.164 -7.613 29.328 1 92.31 116 SER B N 1
ATOM 4956 C CA . SER B 1 116 ? -9.234 -6.934 28.422 1 92.31 116 SER B CA 1
ATOM 4957 C C . SER B 1 116 ? -9.094 -7.691 27.109 1 92.31 116 SER B C 1
ATOM 4959 O O . SER B 1 116 ? -9.055 -8.922 27.094 1 92.31 116 SER B O 1
ATOM 4961 N N . TRP B 1 117 ? -9.203 -6.988 26.078 1 94.94 117 TRP B N 1
ATOM 4962 C CA . TRP B 1 117 ? -8.992 -7.484 24.719 1 94.94 117 TRP B CA 1
ATOM 4963 C C . TRP B 1 117 ? -7.652 -7.004 24.156 1 94.94 117 TRP B C 1
ATOM 4965 O O . TRP B 1 117 ? -7.445 -5.805 23.984 1 94.94 117 TRP B O 1
ATOM 4975 N N . VAL B 1 118 ? -6.75 -7.969 23.953 1 95.38 118 VAL B N 1
ATOM 4976 C CA . VAL B 1 118 ? -5.398 -7.641 23.516 1 95.38 118 VAL B CA 1
ATOM 4977 C C . VAL B 1 118 ? -5.281 -7.84 22 1 95.38 118 VAL B C 1
ATOM 4979 O O . VAL B 1 118 ? -5.57 -8.922 21.5 1 95.38 118 VAL B O 1
ATOM 4982 N N . SER B 1 119 ? -4.914 -6.793 21.297 1 95.31 119 SER B N 1
ATOM 4983 C CA . SER B 1 119 ? -4.855 -6.84 19.828 1 95.31 119 SER B CA 1
ATOM 4984 C C . SER B 1 119 ? -3.566 -6.211 19.312 1 95.31 119 SER B C 1
ATOM 4986 O O . SER B 1 119 ? -2.67 -5.887 20.094 1 95.31 119 SER B O 1
ATOM 4988 N N . ILE B 1 120 ? -3.4 -6.145 18.031 1 95.19 120 ILE B N 1
ATOM 4989 C CA . ILE B 1 120 ? -2.182 -5.648 17.391 1 95.19 120 ILE B CA 1
ATOM 4990 C C . ILE B 1 120 ? -2.217 -4.121 17.328 1 95.19 120 ILE B C 1
ATOM 4992 O O . ILE B 1 120 ? -3.266 -3.529 17.062 1 95.19 120 ILE B O 1
ATOM 4996 N N . PRO B 1 121 ? -1.132 -3.525 17.609 1 94.19 121 PRO B N 1
ATOM 4997 C CA . PRO B 1 121 ? -1.059 -2.068 17.469 1 94.19 121 PRO B CA 1
ATOM 4998 C C . PRO B 1 121 ? -0.962 -1.611 16.016 1 94.19 121 PRO B C 1
ATOM 5000 O O . PRO B 1 121 ? -0.938 -2.441 15.109 1 94.19 121 PRO B O 1
ATOM 5003 N N . LYS B 1 122 ? -0.941 -0.311 15.734 1 88.31 122 LYS B N 1
ATOM 5004 C CA . LYS B 1 122 ? -1.003 0.295 14.414 1 88.31 122 LYS B CA 1
ATOM 5005 C C . LYS B 1 122 ? 0.249 -0.027 13.602 1 88.31 122 LYS B C 1
ATOM 5007 O O . LYS B 1 122 ? 0.194 -0.118 12.375 1 88.31 122 LYS B O 1
ATOM 5012 N N . ASN B 1 123 ? 1.393 -0.248 14.195 1 84.81 123 ASN B N 1
ATOM 5013 C CA . ASN B 1 123 ? 2.645 -0.485 13.484 1 84.81 123 ASN B CA 1
ATOM 5014 C C . ASN B 1 123 ? 3.045 -1.957 13.531 1 84.81 123 ASN B C 1
ATOM 5016 O O . ASN B 1 123 ? 4.23 -2.285 13.445 1 84.81 123 ASN B O 1
ATOM 5020 N N . SER B 1 124 ? 2.127 -2.768 13.664 1 88.06 124 SER B N 1
ATOM 5021 C CA . SER B 1 124 ? 2.4 -4.172 13.945 1 88.06 124 SER B CA 1
ATOM 5022 C C . SER B 1 124 ? 2.938 -4.887 12.703 1 88.06 124 SER B C 1
ATOM 5024 O O . SER B 1 124 ? 3.539 -5.957 12.812 1 88.06 124 SER B O 1
ATOM 5026 N N . LEU B 1 125 ? 2.713 -4.41 11.531 1 86.19 125 LEU B N 1
ATOM 5027 C CA . LEU B 1 125 ? 3.211 -5.078 10.336 1 86.19 125 LEU B CA 1
ATOM 5028 C C . LEU B 1 125 ? 4.734 -5.023 10.281 1 86.19 125 LEU B C 1
ATOM 5030 O O . LEU B 1 125 ? 5.363 -5.852 9.617 1 86.19 125 LEU B O 1
ATOM 5034 N N . GLN B 1 126 ? 5.309 -4.078 10.984 1 77 126 GLN B N 1
ATOM 5035 C CA . GLN B 1 126 ? 6.75 -3.873 10.914 1 77 126 GLN B CA 1
ATOM 5036 C C . GLN B 1 126 ? 7.426 -4.27 12.219 1 77 126 GLN B C 1
ATOM 5038 O O . GLN B 1 126 ? 8.641 -4.113 12.367 1 77 126 GLN B O 1
ATOM 5043 N N . THR B 1 127 ? 6.68 -4.703 13.125 1 83.75 127 THR B N 1
ATOM 5044 C CA . THR B 1 127 ? 7.25 -5 14.438 1 83.75 127 THR B CA 1
ATOM 5045 C C . THR B 1 127 ? 7 -6.457 14.812 1 83.75 127 THR B C 1
ATOM 5047 O O . THR B 1 127 ? 6 -7.051 14.398 1 83.75 127 THR B O 1
ATOM 5050 N N . ARG B 1 128 ? 7.953 -6.945 15.648 1 86.12 128 ARG B N 1
ATOM 5051 C CA . ARG B 1 128 ? 7.793 -8.281 16.234 1 86.12 128 ARG B CA 1
ATOM 5052 C C . ARG B 1 128 ? 7.105 -8.203 17.594 1 86.12 128 ARG B C 1
ATOM 5054 O O . ARG B 1 128 ? 6.996 -7.129 18.172 1 86.12 128 ARG B O 1
ATOM 5061 N N . LEU B 1 129 ? 6.625 -9.312 17.875 1 91.06 129 LEU B N 1
ATOM 5062 C CA . LEU B 1 129 ? 5.957 -9.328 19.156 1 91.06 129 LEU B CA 1
ATOM 5063 C C . LEU B 1 129 ? 6.883 -8.812 20.266 1 91.06 129 LEU B C 1
ATOM 5065 O O . LEU B 1 129 ? 6.496 -7.953 21.062 1 91.06 129 LEU B O 1
ATOM 5069 N N . PHE B 1 130 ? 8.133 -9.375 20.234 1 88.5 130 PHE B N 1
ATOM 5070 C CA . PHE B 1 130 ? 9.125 -8.945 21.219 1 88.5 130 PHE B CA 1
ATOM 5071 C C . PHE B 1 130 ? 10.156 -8.023 20.578 1 88.5 130 PHE B C 1
ATOM 5073 O O . PHE B 1 130 ? 10.695 -8.328 19.516 1 88.5 130 PHE B O 1
ATOM 5080 N N . SER B 1 131 ? 10.258 -6.898 21.094 1 87.38 131 SER B N 1
ATOM 5081 C CA . SER B 1 131 ? 11.336 -5.988 20.719 1 87.38 131 SER B CA 1
ATOM 5082 C C . SER B 1 131 ? 12.094 -5.496 21.953 1 87.38 131 SER B C 1
ATOM 5084 O O . SER B 1 131 ? 11.492 -5.16 22.969 1 87.38 131 SER B O 1
ATOM 5086 N N . PHE B 1 132 ? 13.422 -5.598 21.906 1 86 132 PHE B N 1
ATOM 5087 C CA . PHE B 1 132 ? 14.164 -5.16 23.078 1 86 132 PHE B CA 1
ATOM 5088 C C . PHE B 1 132 ? 15.352 -4.289 22.672 1 86 132 PHE B C 1
ATOM 5090 O O . PHE B 1 132 ? 15.812 -4.352 21.531 1 86 132 PHE B O 1
ATOM 5097 N N . GLN B 1 133 ? 15.75 -3.465 23.562 1 86.25 133 GLN B N 1
ATOM 5098 C CA . GLN B 1 133 ? 16.906 -2.584 23.422 1 86.25 133 GLN B CA 1
ATOM 5099 C C . GLN B 1 133 ? 17.781 -2.639 24.672 1 86.25 133 GLN B C 1
ATOM 5101 O O . GLN B 1 133 ? 17.281 -2.816 25.781 1 86.25 133 GLN B O 1
ATOM 5106 N N . ILE B 1 134 ? 19.062 -2.559 24.453 1 84.19 134 ILE B N 1
ATOM 5107 C CA . ILE B 1 134 ? 20 -2.576 25.562 1 84.19 134 ILE B CA 1
ATOM 5108 C C . ILE B 1 134 ? 20.812 -1.283 25.594 1 84.19 134 ILE B C 1
ATOM 5110 O O . ILE B 1 134 ? 21.172 -0.756 24.531 1 84.19 134 ILE B O 1
ATOM 5114 N N . GLY B 1 135 ? 20.891 -0.751 26.688 1 82.94 135 GLY B N 1
ATOM 5115 C CA . GLY B 1 135 ? 21.703 0.439 26.891 1 82.94 135 GLY B CA 1
ATOM 5116 C C . GLY B 1 135 ? 22.625 0.324 28.094 1 82.94 135 GLY B C 1
ATOM 5117 O O . GLY B 1 135 ? 22.469 -0.565 28.922 1 82.94 135 GLY B O 1
ATOM 5118 N N . GLU B 1 136 ? 23.703 1.062 27.984 1 79.44 136 GLU B N 1
ATOM 5119 C CA . GLU B 1 136 ? 24.656 1.108 29.109 1 79.44 136 GLU B CA 1
ATOM 5120 C C . GLU B 1 136 ? 24.594 2.455 29.812 1 79.44 136 GLU B C 1
ATOM 5122 O O . GLU B 1 136 ? 24.562 3.506 29.172 1 79.44 136 GLU B O 1
ATOM 5127 N N . ASN B 1 137 ? 24.312 2.357 31.016 1 71.44 137 ASN B N 1
ATOM 5128 C CA . ASN B 1 137 ? 24.312 3.604 31.781 1 71.44 137 ASN B CA 1
ATOM 5129 C C . ASN B 1 137 ? 25.703 3.953 32.281 1 71.44 137 ASN B C 1
ATOM 5131 O O . ASN B 1 137 ? 26.641 3.18 32.125 1 71.44 137 ASN B O 1
ATOM 5135 N N . SER B 1 138 ? 25.844 5.133 32.875 1 64.75 138 SER B N 1
ATOM 5136 C CA . SER B 1 138 ? 27.125 5.68 33.344 1 64.75 138 SER B CA 1
ATOM 5137 C C . SER B 1 138 ? 27.766 4.77 34.406 1 64.75 138 SER B C 1
ATOM 5139 O O . SER B 1 138 ? 28.984 4.723 34.5 1 64.75 138 SER B O 1
ATOM 5141 N N . SER B 1 139 ? 27.062 3.93 35.156 1 68.5 139 SER B N 1
ATOM 5142 C CA . SER B 1 139 ? 27.609 3.07 36.219 1 68.5 139 SER B CA 1
ATOM 5143 C C . SER B 1 139 ? 27.922 1.678 35.656 1 68.5 139 SER B C 1
ATOM 5145 O O . SER B 1 139 ? 28 0.714 36.438 1 68.5 139 SER B O 1
ATOM 5147 N N . ARG B 1 140 ? 28.094 1.511 34.406 1 73.69 140 ARG B N 1
ATOM 5148 C CA . ARG B 1 140 ? 28.406 0.251 33.75 1 73.69 140 ARG B CA 1
ATOM 5149 C C . ARG B 1 140 ? 27.297 -0.776 33.969 1 73.69 140 ARG B C 1
ATOM 5151 O O . ARG B 1 140 ? 27.578 -1.969 34.094 1 73.69 140 ARG B O 1
ATOM 5158 N N . LYS B 1 141 ? 26.188 -0.184 34.281 1 81.25 141 LYS B N 1
ATOM 5159 C CA . LYS B 1 141 ? 25.016 -1.064 34.344 1 81.25 141 LYS B CA 1
ATOM 5160 C C . LYS B 1 141 ? 24.328 -1.138 33 1 81.25 141 LYS B C 1
ATOM 5162 O O . LYS B 1 141 ? 24.266 -0.145 32.25 1 81.25 141 LYS B O 1
ATOM 5167 N N . ILE B 1 142 ? 23.938 -2.379 32.719 1 83.31 142 ILE B N 1
ATOM 5168 C CA . ILE B 1 142 ? 23.234 -2.6 31.469 1 83.31 142 ILE B CA 1
ATOM 5169 C C . ILE B 1 142 ? 21.734 -2.49 31.688 1 83.31 142 ILE B C 1
ATOM 5171 O O . ILE B 1 142 ? 21.203 -3.027 32.688 1 83.31 142 ILE B O 1
ATOM 5175 N N . SER B 1 143 ? 21.141 -1.706 30.953 1 85.12 143 SER B N 1
ATOM 5176 C CA . SER B 1 143 ? 19.688 -1.569 31 1 85.12 143 SER B CA 1
ATOM 5177 C C . SER B 1 143 ? 19.031 -2.225 29.797 1 85.12 143 SER B C 1
ATOM 5179 O O . SER B 1 143 ? 19.344 -1.879 28.656 1 85.12 143 SER B O 1
ATOM 5181 N N . LEU B 1 144 ? 18.203 -3.203 30.109 1 86.31 144 LEU B N 1
ATOM 5182 C CA . LEU B 1 144 ? 17.438 -3.893 29.094 1 86.31 144 LEU B CA 1
ATOM 5183 C C . LEU B 1 144 ? 15.984 -3.412 29.078 1 86.31 144 LEU B C 1
ATOM 5185 O O . LEU B 1 144 ? 15.328 -3.387 30.125 1 86.31 144 LEU B O 1
ATOM 5189 N N . HIS B 1 145 ? 15.586 -2.912 27.984 1 87.62 145 HIS B N 1
ATOM 5190 C CA . HIS B 1 145 ? 14.195 -2.496 27.797 1 87.62 145 HIS B CA 1
ATOM 5191 C C . HIS B 1 145 ? 13.477 -3.408 26.812 1 87.62 145 HIS B C 1
ATOM 5193 O O . HIS B 1 145 ? 13.852 -3.49 25.641 1 87.62 145 HIS B O 1
ATOM 5199 N N . LEU B 1 146 ? 12.438 -4.059 27.328 1 89.88 146 LEU B N 1
ATOM 5200 C CA . LEU B 1 146 ? 11.641 -4.949 26.5 1 89.88 146 LEU B CA 1
ATOM 5201 C C . LEU B 1 146 ? 10.25 -4.359 26.25 1 89.88 146 LEU B C 1
ATOM 5203 O O . LEU B 1 146 ? 9.602 -3.879 27.172 1 89.88 146 LEU B O 1
ATOM 5207 N N . SER B 1 147 ? 9.852 -4.301 25.031 1 91.25 147 SER B N 1
ATOM 5208 C CA . SER B 1 147 ? 8.531 -3.812 24.656 1 91.25 147 SER B CA 1
ATOM 5209 C C . SER B 1 147 ? 7.762 -4.863 23.859 1 91.25 147 SER B C 1
ATOM 5211 O O . SER B 1 147 ? 8.32 -5.516 22.969 1 91.25 147 SER B O 1
ATOM 5213 N N . LEU B 1 148 ? 6.543 -5.066 24.219 1 92.81 148 LEU B N 1
ATOM 5214 C CA . LEU B 1 148 ? 5.656 -5.953 23.469 1 92.81 148 LEU B CA 1
ATOM 5215 C C . LEU B 1 148 ? 4.816 -5.168 22.469 1 92.81 148 LEU B C 1
ATOM 5217 O O . LEU B 1 148 ? 4.25 -4.129 22.812 1 92.81 148 LEU B O 1
ATOM 5221 N N . SER B 1 149 ? 4.816 -5.598 21.281 1 93.31 149 SER B N 1
ATOM 5222 C CA . SER B 1 149 ? 3.979 -4.973 20.266 1 93.31 149 SER B CA 1
ATOM 5223 C C . SER B 1 149 ? 2.527 -5.422 20.391 1 93.31 149 SER B C 1
ATOM 5225 O O . SER B 1 149 ? 2.01 -6.121 19.516 1 93.31 149 SER B O 1
ATOM 5227 N N . LEU B 1 150 ? 1.86 -5 21.5 1 95.19 150 LEU B N 1
ATOM 5228 C CA . LEU B 1 150 ? 0.469 -5.32 21.797 1 95.19 150 LEU B CA 1
ATOM 5229 C C . LEU B 1 150 ? -0.276 -4.09 22.297 1 95.19 150 LEU B C 1
ATOM 5231 O O . LEU B 1 150 ? 0.338 -3.168 22.844 1 95.19 150 LEU B O 1
ATOM 5235 N N . LYS B 1 151 ? -1.491 -4.035 22.078 1 95.06 151 LYS B N 1
ATOM 5236 C CA . LYS B 1 151 ? -2.4 -3.029 22.625 1 95.06 151 LYS B CA 1
ATOM 5237 C C . LYS B 1 151 ? -3.562 -3.682 23.359 1 95.06 151 LYS B C 1
ATOM 5239 O O . LYS B 1 151 ? -3.969 -4.797 23.031 1 95.06 151 LYS B O 1
ATOM 5244 N N . SER B 1 152 ? -4.055 -3.033 24.344 1 94.44 152 SER B N 1
ATOM 5245 C CA . SER B 1 152 ? -5.152 -3.588 25.141 1 94.44 152 SER B CA 1
ATOM 5246 C C . SER B 1 152 ? -6.246 -2.551 25.359 1 94.44 152 SER B C 1
ATOM 5248 O O . SER B 1 152 ? -5.965 -1.354 25.469 1 94.44 152 SER B O 1
ATOM 5250 N N . THR B 1 153 ? -7.465 -2.928 25.375 1 92.44 153 THR B N 1
ATOM 5251 C CA . THR B 1 153 ? -8.586 -2.047 25.672 1 92.44 153 THR B CA 1
ATOM 5252 C C . THR B 1 153 ? -8.609 -1.708 27.172 1 92.44 153 THR B C 1
ATOM 5254 O O . THR B 1 153 ? -9.086 -0.639 27.562 1 92.44 153 THR B O 1
ATOM 5257 N N . GLY B 1 154 ? -8 -2.564 27.969 1 88.44 154 GLY B N 1
ATOM 5258 C CA . GLY B 1 154 ? -7.906 -2.348 29.406 1 88.44 154 GLY B CA 1
ATOM 5259 C C . GLY B 1 154 ? -6.484 -2.4 29.922 1 88.44 154 GLY B C 1
ATOM 5260 O O . GLY B 1 154 ? -5.531 -2.234 29.156 1 88.44 154 GLY B O 1
ATOM 5261 N N . ASN B 1 155 ? -6.418 -2.402 31.156 1 89.88 155 ASN B N 1
ATOM 5262 C CA . ASN B 1 155 ? -5.121 -2.506 31.812 1 89.88 155 ASN B CA 1
ATOM 5263 C C . ASN B 1 155 ? -4.953 -3.85 32.531 1 89.88 155 ASN B C 1
ATOM 5265 O O . ASN B 1 155 ? -5.121 -3.943 33.719 1 89.88 155 ASN B O 1
ATOM 5269 N N . PRO B 1 156 ? -4.648 -4.754 31.797 1 91.62 156 PRO B N 1
ATOM 5270 C CA . PRO B 1 156 ? -4.473 -6.078 32.406 1 91.62 156 PRO B CA 1
ATOM 5271 C C . PRO B 1 156 ? -3.266 -6.148 33.312 1 91.62 156 PRO B C 1
ATOM 5273 O O . PRO B 1 156 ? -2.316 -5.375 33.188 1 91.62 156 PRO B O 1
ATOM 5276 N N . ALA B 1 157 ? -3.314 -7.129 34.25 1 91.5 157 ALA B N 1
ATOM 5277 C CA . ALA B 1 157 ? -2.146 -7.383 35.094 1 91.5 157 ALA B CA 1
ATOM 5278 C C . ALA B 1 157 ? -0.947 -7.805 34.25 1 91.5 157 ALA B C 1
ATOM 5280 O O . ALA B 1 157 ? -1.075 -8.648 33.344 1 91.5 157 ALA B O 1
ATOM 5281 N N . PHE B 1 158 ? 0.097 -7.18 34.469 1 93.44 158 PHE B N 1
ATOM 5282 C CA . PHE B 1 158 ? 1.26 -7.352 33.594 1 93.44 158 PHE B CA 1
ATOM 5283 C C . PHE B 1 158 ? 2.535 -7.469 34.438 1 93.44 158 PHE B C 1
ATOM 5285 O O . PHE B 1 158 ? 2.74 -6.703 35.375 1 93.44 158 PHE B O 1
ATOM 5292 N N . SER B 1 159 ? 3.367 -8.531 34.188 1 92.88 159 SER B N 1
ATOM 5293 C CA . SER B 1 159 ? 4.652 -8.703 34.875 1 92.88 159 SER B CA 1
ATOM 5294 C C . SER B 1 159 ? 5.691 -9.312 33.906 1 92.88 159 SER B C 1
ATOM 5296 O O . SER B 1 159 ? 5.336 -9.992 32.969 1 92.88 159 SER B O 1
ATOM 5298 N N . CYS B 1 160 ? 6.938 -9.008 34.219 1 93.44 160 CYS B N 1
ATOM 5299 C CA . CYS B 1 160 ? 8.047 -9.523 33.406 1 93.44 160 CYS B CA 1
ATOM 5300 C C . CYS B 1 160 ? 9.125 -10.125 34.312 1 93.44 160 CYS B C 1
ATOM 5302 O O . CYS B 1 160 ? 9.367 -9.633 35.406 1 93.44 160 CYS B O 1
ATOM 5304 N N . THR B 1 161 ? 9.688 -11.266 33.875 1 92.25 161 THR B N 1
ATOM 5305 C CA . THR B 1 161 ? 10.812 -11.898 34.562 1 92.25 161 THR B CA 1
ATOM 5306 C C . THR B 1 161 ? 11.914 -12.258 33.594 1 92.25 161 THR B C 1
ATOM 5308 O O . THR B 1 161 ? 11.641 -12.773 32.5 1 92.25 161 THR B O 1
ATOM 5311 N N . PHE B 1 162 ? 13.078 -11.875 33.938 1 92.75 162 PHE B N 1
ATOM 5312 C CA . PHE B 1 162 ? 14.25 -12.195 33.125 1 92.75 162 PHE B CA 1
ATOM 5313 C C . PHE B 1 162 ? 15.18 -13.156 33.875 1 92.75 162 PHE B C 1
ATOM 5315 O O . PHE B 1 162 ? 15.586 -12.875 35 1 92.75 162 PHE B O 1
ATOM 5322 N N . THR B 1 163 ? 15.445 -14.273 33.25 1 91.31 163 THR B N 1
ATOM 5323 C CA . THR B 1 163 ? 16.25 -15.273 33.938 1 91.31 163 THR B CA 1
ATOM 5324 C C . THR B 1 163 ? 17.406 -15.742 33.031 1 91.31 163 THR B C 1
ATOM 5326 O O . THR B 1 163 ? 17.281 -15.766 31.812 1 91.31 163 THR B O 1
ATOM 5329 N N . LYS B 1 164 ? 18.531 -15.883 33.656 1 86.56 164 LYS B N 1
ATOM 5330 C CA . LYS B 1 164 ? 19.672 -16.594 33.094 1 86.56 164 LYS B CA 1
ATOM 5331 C C . LYS B 1 164 ? 19.828 -17.984 33.719 1 86.56 164 LYS B C 1
ATOM 5333 O O . LYS B 1 164 ? 20.125 -18.109 34.906 1 86.56 164 LYS B O 1
ATOM 5338 N N . GLU B 1 165 ? 19.938 -18.922 32.938 1 81.12 165 GLU B N 1
ATOM 5339 C CA . GLU B 1 165 ? 20.094 -20.281 33.438 1 81.12 165 GLU B CA 1
ATOM 5340 C C . GLU B 1 165 ? 19.328 -20.453 34.75 1 81.12 165 GLU B C 1
ATOM 5342 O O . GLU B 1 165 ? 19.891 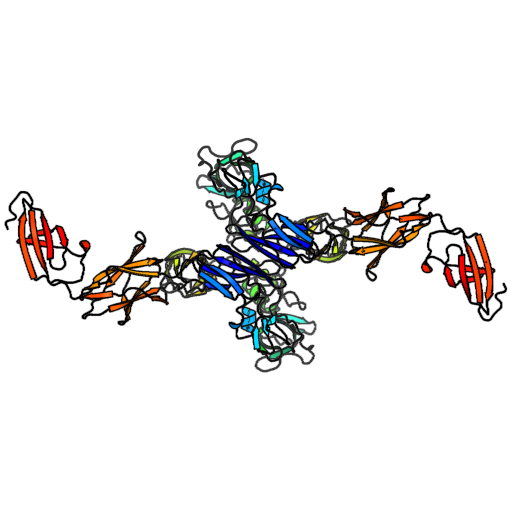-20.922 35.75 1 81.12 165 GLU B O 1
ATOM 5347 N N . SER B 1 166 ? 18.266 -20 35.094 1 79.12 166 SER B N 1
ATOM 5348 C CA . SER B 1 166 ? 17.328 -20.203 36.188 1 79.12 166 SER B CA 1
ATOM 5349 C C . SER B 1 166 ? 17.438 -19.078 37.219 1 79.12 166 SER B C 1
ATOM 5351 O O . SER B 1 166 ? 16.609 -18.984 38.125 1 79.12 166 SER B O 1
ATOM 5353 N N . ASP B 1 167 ? 18.438 -18.219 37.125 1 85.19 167 ASP B N 1
ATOM 5354 C CA . ASP B 1 167 ? 18.594 -17.109 38.062 1 85.19 167 ASP B CA 1
ATOM 5355 C C . ASP B 1 167 ? 17.969 -15.828 37.5 1 85.19 167 ASP B C 1
ATOM 5357 O O . ASP B 1 167 ? 18.031 -15.57 36.312 1 85.19 167 ASP B O 1
ATOM 5361 N N . ILE B 1 168 ? 17.469 -15.125 38.469 1 85.5 168 ILE B N 1
ATOM 5362 C CA . ILE B 1 168 ? 16.859 -13.844 38.094 1 85.5 168 ILE B CA 1
ATOM 5363 C C . ILE B 1 168 ? 17.969 -12.844 37.75 1 85.5 168 ILE B C 1
ATOM 5365 O O . ILE B 1 168 ? 18.922 -12.68 38.5 1 85.5 168 ILE B O 1
ATOM 5369 N N . LEU B 1 169 ? 17.953 -12.234 36.656 1 86.94 169 LEU B N 1
ATOM 5370 C CA . LEU B 1 169 ? 18.984 -11.352 36.125 1 86.94 169 LEU B CA 1
ATOM 5371 C C . LEU B 1 169 ? 18.797 -9.93 36.688 1 86.94 169 LEU B C 1
ATOM 5373 O O . LEU B 1 169 ? 19.781 -9.273 37.062 1 86.94 169 LEU B O 1
ATOM 5377 N N . CYS B 1 170 ? 17.562 -9.492 36.812 1 87.69 170 CYS B N 1
ATOM 5378 C CA . CYS B 1 170 ? 17.25 -8.086 37.062 1 87.69 170 CYS B CA 1
ATOM 5379 C C . CYS B 1 170 ? 17.516 -7.699 38.5 1 87.69 170 CYS B C 1
ATOM 5381 O O . CYS B 1 170 ? 17.422 -8.539 39.406 1 87.69 170 CYS B O 1
ATOM 5383 N N . ASP B 1 171 ? 17.906 -6.438 38.594 1 79.69 171 ASP B N 1
ATOM 5384 C CA . ASP B 1 171 ? 18.109 -5.859 39.906 1 79.69 171 ASP B CA 1
ATOM 5385 C C . ASP B 1 171 ? 16.766 -5.613 40.625 1 79.69 171 ASP B C 1
ATOM 5387 O O . ASP B 1 171 ? 15.758 -5.352 39.938 1 79.69 171 ASP B O 1
ATOM 5391 N N . SER B 1 172 ? 16.719 -5.777 41.844 1 72.19 172 SER B N 1
ATOM 5392 C CA . SER B 1 172 ? 15.5 -5.645 42.656 1 72.19 172 SER B CA 1
ATOM 5393 C C . SER B 1 172 ? 14.977 -4.211 42.625 1 72.19 172 SER B C 1
ATOM 5395 O O . SER B 1 172 ? 13.797 -3.973 42.875 1 72.19 172 SER B O 1
ATOM 5397 N N . SER B 1 173 ? 15.742 -3.227 42.188 1 73.44 173 SER B N 1
ATOM 5398 C CA . SER B 1 173 ? 15.328 -1.83 42.25 1 73.44 173 SER B CA 1
ATOM 5399 C C . SER B 1 173 ? 14.672 -1.372 40.969 1 73.44 173 SER B C 1
ATOM 5401 O O . SER B 1 173 ? 14.281 -0.21 40.844 1 73.44 173 SER B O 1
ATOM 5403 N N . ASP B 1 174 ? 14.344 -2.246 40.156 1 78.69 174 ASP B N 1
ATOM 5404 C CA . ASP B 1 174 ? 13.789 -1.843 38.844 1 78.69 174 ASP B CA 1
ATOM 5405 C C . ASP B 1 174 ? 12.305 -1.503 38.969 1 78.69 174 ASP B C 1
ATOM 5407 O O . ASP B 1 174 ? 11.594 -2.082 39.812 1 78.69 174 ASP B O 1
ATOM 5411 N N . PRO B 1 175 ? 11.875 -0.402 38.281 1 80.94 175 PRO B N 1
ATOM 5412 C CA . PRO B 1 175 ? 10.445 -0.082 38.312 1 80.94 175 PRO B CA 1
ATOM 5413 C C . PRO B 1 175 ? 9.57 -1.247 37.844 1 80.94 175 PRO B C 1
ATOM 5415 O O . PRO B 1 175 ? 10.023 -2.08 37.062 1 80.94 175 PRO B O 1
ATOM 5418 N N . PRO B 1 176 ? 8.367 -1.255 38.5 1 84.62 176 PRO B N 1
ATOM 5419 C CA . PRO B 1 176 ? 7.465 -2.328 38.094 1 84.62 176 PRO B CA 1
ATOM 5420 C C . PRO B 1 176 ? 7.113 -2.252 36.594 1 84.62 176 PRO B C 1
ATOM 5422 O O . PRO B 1 176 ? 7.117 -1.166 36.031 1 84.62 176 PRO B O 1
ATOM 5425 N N . ALA B 1 177 ? 6.891 -3.354 36 1 88.75 177 ALA B N 1
ATOM 5426 C CA . ALA B 1 177 ? 6.539 -3.459 34.594 1 88.75 177 ALA B CA 1
ATOM 5427 C C . ALA B 1 177 ? 5.188 -2.811 34.312 1 88.75 177 ALA B C 1
ATOM 5429 O O . ALA B 1 177 ? 4.258 -2.93 35.125 1 88.75 177 ALA B O 1
ATOM 5430 N N . VAL B 1 178 ? 5.082 -1.99 33.344 1 90.25 178 VAL B N 1
ATOM 5431 C CA . VAL B 1 178 ? 3.846 -1.382 32.844 1 90.25 178 VAL B CA 1
ATOM 5432 C C . VAL B 1 178 ? 3.545 -1.864 31.438 1 90.25 178 VAL B C 1
ATOM 5434 O O . VAL B 1 178 ? 4.383 -1.735 30.547 1 90.25 178 VAL B O 1
ATOM 5437 N N . PHE B 1 179 ? 2.363 -2.422 31.344 1 91.19 179 PHE B N 1
ATOM 5438 C CA . PHE B 1 179 ? 1.984 -2.938 30.031 1 91.19 179 PHE B CA 1
ATOM 5439 C C . PHE B 1 179 ? 2.061 -1.84 28.969 1 91.19 179 PHE B C 1
ATOM 5441 O O . PHE B 1 179 ? 1.505 -0.756 29.156 1 91.19 179 PHE B O 1
ATOM 5448 N N . PRO B 1 180 ? 2.814 -2.078 27.859 1 92.31 180 PRO B N 1
ATOM 5449 C CA . PRO B 1 180 ? 3.434 -3.32 27.391 1 92.31 180 PRO B CA 1
ATOM 5450 C C . PRO B 1 180 ? 4.957 -3.281 27.453 1 92.31 180 PRO B C 1
ATOM 5452 O O . PRO B 1 180 ? 5.633 -3.881 26.625 1 92.31 180 PRO B O 1
ATOM 5455 N N . ASN B 1 181 ? 5.48 -2.545 28.391 1 92.19 181 ASN B N 1
ATOM 5456 C CA . ASN B 1 181 ? 6.922 -2.33 28.469 1 92.19 181 ASN B CA 1
ATOM 5457 C C . ASN B 1 181 ? 7.504 -2.918 29.75 1 92.19 181 ASN B C 1
ATOM 5459 O O . ASN B 1 181 ? 6.863 -2.889 30.797 1 92.19 181 ASN B O 1
ATOM 5463 N N . CYS B 1 182 ? 8.719 -3.469 29.641 1 91.5 182 CYS B N 1
ATOM 5464 C CA . CYS B 1 182 ? 9.484 -4.012 30.75 1 91.5 182 CYS B CA 1
ATOM 5465 C C . CYS B 1 182 ? 10.914 -3.482 30.75 1 91.5 182 CYS B C 1
ATOM 5467 O O . CYS B 1 182 ? 11.461 -3.182 29.688 1 91.5 182 CYS B O 1
ATOM 5469 N N . SER B 1 183 ? 11.398 -3.305 31.922 1 89.56 183 SER B N 1
ATOM 5470 C CA . SER B 1 183 ? 12.797 -2.879 32.031 1 89.56 183 SER B CA 1
ATOM 5471 C C . SER B 1 183 ? 13.555 -3.758 33.031 1 89.56 183 SER B C 1
ATOM 5473 O O . SER B 1 183 ? 12.992 -4.234 34 1 89.56 183 SER B O 1
ATOM 5475 N N . CYS B 1 184 ? 14.758 -4.031 32.75 1 89.56 184 CYS B N 1
ATOM 5476 C CA . CYS B 1 184 ? 15.648 -4.836 33.594 1 89.56 184 CYS B CA 1
ATOM 5477 C C . CYS B 1 184 ? 17.062 -4.262 33.562 1 89.56 184 CYS B C 1
ATOM 5479 O O . CYS B 1 184 ? 17.641 -4.043 32.5 1 89.56 184 CYS B O 1
ATOM 5481 N N . SER B 1 185 ? 17.547 -3.984 34.719 1 89 185 SER B N 1
ATOM 5482 C CA . SER B 1 185 ? 18.922 -3.523 34.844 1 89 185 SER B CA 1
ATOM 5483 C C . SER B 1 185 ? 19.797 -4.559 35.562 1 89 185 SER B C 1
ATOM 5485 O O . SER B 1 185 ? 19.344 -5.195 36.531 1 89 185 SER B O 1
ATOM 5487 N N . PHE B 1 186 ? 20.938 -4.785 35.094 1 86 186 PHE B N 1
ATOM 5488 C CA . PHE B 1 186 ? 21.859 -5.727 35.719 1 86 186 PHE B CA 1
ATOM 5489 C C . PHE B 1 186 ? 23.297 -5.305 35.5 1 86 186 PHE B C 1
ATOM 5491 O O . PHE B 1 186 ? 23.578 -4.445 34.656 1 86 186 PHE B O 1
ATOM 5498 N N . SER B 1 187 ? 24.156 -5.715 36.344 1 79.12 187 SER B N 1
ATOM 5499 C CA . SER B 1 187 ? 25.578 -5.34 36.25 1 79.12 187 SER B CA 1
ATOM 5500 C C . SER B 1 187 ? 26.25 -5.973 35.031 1 79.12 187 SER B C 1
ATOM 5502 O O . SER B 1 187 ? 25.828 -7.031 34.562 1 79.12 187 SER B O 1
ATOM 5504 N N . ASP B 1 188 ? 27.078 -5.164 34.375 1 65.94 188 ASP B N 1
ATOM 5505 C CA . ASP B 1 188 ? 27.766 -5.453 33.125 1 65.94 188 ASP B CA 1
ATOM 5506 C C . ASP B 1 188 ? 28.453 -6.816 33.156 1 65.94 188 ASP B C 1
ATOM 5508 O O . ASP B 1 188 ? 29.609 -6.918 33.594 1 65.94 188 ASP B O 1
ATOM 5512 N N . GLN B 1 189 ? 27.688 -7.82 33.375 1 59.81 189 GLN B N 1
ATOM 5513 C CA . GLN B 1 189 ? 28.328 -9.125 33.281 1 59.81 189 GLN B CA 1
ATOM 5514 C C . GLN B 1 189 ? 28.406 -9.602 31.844 1 59.81 189 GLN B C 1
ATOM 5516 O O . GLN B 1 189 ? 28.688 -10.773 31.578 1 59.81 189 GLN B O 1
ATOM 5521 N N . LEU B 1 190 ? 28.078 -8.805 30.859 1 59.5 190 LEU B N 1
ATOM 5522 C CA . LEU B 1 190 ? 28.031 -9.266 29.469 1 59.5 190 LEU B CA 1
ATOM 5523 C C . LEU B 1 190 ? 29.438 -9.578 28.953 1 59.5 190 LEU B C 1
ATOM 5525 O O . LEU B 1 190 ? 29.875 -9.008 27.953 1 59.5 190 LEU B O 1
ATOM 5529 N N . GLN B 1 191 ? 30.359 -9.867 29.828 1 53.81 191 GLN B N 1
ATOM 5530 C CA . GLN B 1 191 ? 31.703 -10.234 29.375 1 53.81 191 GLN B CA 1
ATOM 5531 C C . GLN B 1 191 ? 31.672 -11.492 28.531 1 53.81 191 GLN B C 1
ATOM 5533 O O . GLN B 1 191 ? 32.719 -12.031 28.156 1 53.81 191 GLN B O 1
ATOM 5538 N N . TYR B 1 192 ? 30.516 -11.844 28.062 1 52.84 192 TYR B N 1
ATOM 5539 C CA . TYR B 1 192 ? 30.594 -13.172 27.469 1 52.84 192 TYR B CA 1
ATOM 5540 C C . TYR B 1 192 ? 30.797 -13.086 25.969 1 52.84 192 TYR B C 1
ATOM 5542 O O . TYR B 1 192 ? 30.125 -12.305 25.281 1 52.84 192 TYR B O 1
ATOM 5550 N N . THR B 1 193 ? 31.859 -13.492 25.391 1 54.81 193 THR B N 1
ATOM 5551 C CA . THR B 1 193 ? 32.281 -13.609 24.016 1 54.81 193 THR B CA 1
ATOM 5552 C C . THR B 1 193 ? 31.141 -14.055 23.109 1 54.81 193 THR B C 1
ATOM 5554 O O . THR B 1 193 ? 31.031 -13.617 21.969 1 54.81 193 THR B O 1
ATOM 5557 N N . GLY B 1 194 ? 30.266 -15.055 23.562 1 61.31 194 GLY B N 1
ATOM 5558 C CA . GLY B 1 194 ? 29.281 -15.633 22.672 1 61.31 194 GLY B CA 1
ATOM 5559 C C . GLY B 1 194 ? 27.875 -15.07 22.875 1 61.31 194 GLY B C 1
ATOM 5560 O O . GLY B 1 194 ? 26.922 -15.539 22.25 1 61.31 194 GLY B O 1
ATOM 5561 N N . GLY B 1 195 ? 27.672 -14 23.516 1 74.19 195 GLY B N 1
ATOM 5562 C CA . GLY B 1 195 ? 26.359 -13.438 23.766 1 74.19 195 GLY B CA 1
ATOM 5563 C C . GLY B 1 195 ? 25.672 -14.07 24.953 1 74.19 195 GLY B C 1
ATOM 5564 O O . GLY B 1 195 ? 25.969 -15.203 25.328 1 74.19 195 GLY B O 1
ATOM 5565 N N . LEU B 1 196 ? 25 -13.461 25.734 1 82.44 196 LEU B N 1
ATOM 5566 C CA . LEU B 1 196 ? 24.234 -13.914 26.891 1 82.44 196 LEU B CA 1
ATOM 5567 C C . LEU B 1 196 ? 22.797 -14.25 26.5 1 82.44 196 LEU B C 1
ATOM 5569 O O . LEU B 1 196 ? 22.078 -13.391 25.984 1 82.44 196 LEU B O 1
ATOM 5573 N N . ARG B 1 197 ? 22.438 -15.562 26.672 1 87.75 197 ARG B N 1
ATOM 5574 C CA . ARG B 1 197 ? 21.062 -15.969 26.406 1 87.75 197 ARG B CA 1
ATOM 5575 C C . ARG B 1 197 ? 20.172 -15.703 27.625 1 87.75 197 ARG B C 1
ATOM 5577 O O . ARG B 1 197 ? 20.406 -16.234 28.703 1 87.75 197 ARG B O 1
ATOM 5584 N N . VAL B 1 198 ? 19.219 -14.883 27.453 1 89.38 198 VAL B N 1
ATOM 5585 C CA . VAL B 1 198 ? 18.312 -14.5 28.531 1 89.38 198 VAL B CA 1
ATOM 5586 C C . VAL B 1 198 ? 16.891 -14.938 28.172 1 89.38 198 VAL B C 1
ATOM 5588 O O . VAL B 1 198 ? 16.438 -14.727 27.047 1 89.38 198 VAL B O 1
ATOM 5591 N N . SER B 1 199 ? 16.297 -15.617 29.094 1 91.81 199 SER B N 1
ATOM 5592 C CA . SER B 1 199 ? 14.898 -15.977 28.922 1 91.81 199 SER B CA 1
ATOM 5593 C C . SER B 1 199 ? 13.977 -14.914 29.5 1 91.81 199 SER B C 1
ATOM 5595 O O . SER B 1 199 ? 13.992 -14.656 30.703 1 91.81 199 SER B O 1
ATOM 5597 N N . ALA B 1 200 ? 13.281 -14.297 28.625 1 92.69 200 ALA B N 1
ATOM 5598 C CA . ALA B 1 200 ? 12.312 -13.289 29.062 1 92.69 200 ALA B CA 1
ATOM 5599 C C . ALA B 1 200 ? 10.906 -13.883 29.125 1 92.69 200 ALA B C 1
ATOM 5601 O O . ALA B 1 200 ? 10.375 -14.367 28.125 1 92.69 200 ALA B O 1
ATOM 5602 N N . THR B 1 201 ? 10.344 -13.891 30.312 1 93.69 201 THR B N 1
ATOM 5603 C CA . THR B 1 201 ? 8.984 -14.391 30.516 1 93.69 201 THR B CA 1
ATOM 5604 C C . THR B 1 201 ? 8.039 -13.242 30.875 1 93.69 201 THR B C 1
ATOM 5606 O O . THR B 1 201 ? 8.281 -12.523 31.844 1 93.69 201 THR B O 1
ATOM 5609 N N . VAL B 1 202 ? 7.047 -13.117 30.094 1 94.56 202 VAL B N 1
ATOM 5610 C CA . VAL B 1 202 ? 6.047 -12.078 30.328 1 94.56 202 VAL B CA 1
ATOM 5611 C C . VAL B 1 202 ? 4.707 -12.719 30.688 1 94.56 202 VAL B C 1
ATOM 5613 O O . VAL B 1 202 ? 4.312 -13.727 30.078 1 94.56 202 VAL B O 1
ATOM 5616 N N . ASN B 1 203 ? 4.117 -12.148 31.688 1 94 203 ASN B N 1
ATOM 5617 C CA . ASN B 1 203 ? 2.795 -12.602 32.094 1 94 203 ASN B CA 1
ATOM 5618 C C . ASN B 1 203 ? 1.732 -11.531 31.859 1 94 203 ASN B C 1
ATOM 5620 O O . ASN B 1 203 ? 1.855 -10.406 32.344 1 94 203 ASN B O 1
ATOM 5624 N N . ILE B 1 204 ? 0.742 -11.82 31.125 1 93.06 204 ILE B N 1
ATOM 5625 C CA . ILE B 1 204 ? -0.444 -10.992 30.953 1 93.06 204 ILE B CA 1
ATOM 5626 C C . ILE B 1 204 ? -1.651 -11.672 31.594 1 93.06 204 ILE B C 1
ATOM 5628 O O . ILE B 1 204 ? -2.225 -12.602 31.031 1 93.06 204 ILE B O 1
ATOM 5632 N N . GLU B 1 205 ? -2.02 -11.18 32.75 1 89.94 205 GLU B N 1
ATOM 5633 C CA . GLU B 1 205 ? -2.998 -11.859 33.594 1 89.94 205 GLU B CA 1
ATOM 5634 C C . GLU B 1 205 ? -2.602 -13.32 33.812 1 89.94 205 GLU B C 1
ATOM 5636 O O . GLU B 1 205 ? -1.535 -13.594 34.375 1 89.94 205 GLU B O 1
ATOM 5641 N N . ASP B 1 206 ? -3.264 -14.203 33.125 1 86.88 206 ASP B N 1
ATOM 5642 C CA . ASP B 1 206 ? -2.947 -15.609 33.375 1 86.88 206 ASP B CA 1
ATOM 5643 C C . ASP B 1 206 ? -2.215 -16.219 32.188 1 86.88 206 ASP B C 1
ATOM 5645 O O . ASP B 1 206 ? -1.881 -17.406 32.188 1 86.88 206 ASP B O 1
ATOM 5649 N N . GLN B 1 207 ? -1.883 -15.422 31.297 1 89.81 207 GLN B N 1
ATOM 5650 C CA . GLN B 1 207 ? -1.187 -15.922 30.109 1 89.81 207 GLN B CA 1
ATOM 5651 C C . GLN B 1 207 ? 0.319 -15.703 30.234 1 89.81 207 GLN B C 1
ATOM 5653 O O . GLN B 1 207 ? 0.77 -14.586 30.516 1 89.81 207 GLN B O 1
ATOM 5658 N N . LYS B 1 208 ? 1.095 -16.766 30.016 1 91.75 208 LYS B N 1
ATOM 5659 C CA . LYS B 1 208 ? 2.551 -16.719 30.094 1 91.75 208 LYS B CA 1
ATOM 5660 C C . LYS B 1 208 ? 3.189 -16.859 28.719 1 91.75 208 LYS B C 1
ATOM 5662 O O . LYS B 1 208 ? 2.9 -17.828 28 1 91.75 208 LYS B O 1
ATOM 5667 N N . ILE B 1 209 ? 3.984 -15.953 28.344 1 92.38 209 ILE B N 1
ATOM 5668 C CA . ILE B 1 209 ? 4.715 -15.984 27.094 1 92.38 209 ILE B CA 1
ATOM 5669 C C . ILE B 1 209 ? 6.215 -15.867 27.359 1 92.38 209 ILE B C 1
ATOM 5671 O O . ILE B 1 209 ? 6.648 -14.984 28.094 1 92.38 209 ILE B O 1
ATOM 5675 N N . THR B 1 210 ? 6.953 -16.703 26.734 1 92.25 210 THR B N 1
ATOM 5676 C CA . THR B 1 210 ? 8.391 -16.719 26.969 1 92.25 210 THR B CA 1
ATOM 5677 C C . THR B 1 210 ? 9.148 -16.562 25.641 1 92.25 210 THR B C 1
ATOM 5679 O O . THR B 1 210 ? 8.727 -17.094 24.609 1 92.25 210 THR B O 1
ATOM 5682 N N . GLU B 1 211 ? 10.203 -15.781 25.656 1 91.12 211 GLU B N 1
ATOM 5683 C CA . GLU B 1 211 ? 11.094 -15.586 24.516 1 91.12 211 GLU B CA 1
ATOM 5684 C C . GLU B 1 211 ? 12.555 -15.617 24.938 1 91.12 211 GLU B C 1
ATOM 5686 O O . GLU B 1 211 ? 12.898 -15.172 26.031 1 91.12 211 GLU B O 1
ATOM 5691 N N . THR B 1 212 ? 13.352 -16.172 24.172 1 90.25 212 THR B N 1
ATOM 5692 C CA . THR B 1 212 ? 14.789 -16.188 24.438 1 90.25 212 THR B CA 1
ATOM 5693 C C . THR B 1 212 ? 15.5 -15.047 23.734 1 90.25 212 THR B C 1
ATOM 5695 O O . THR B 1 212 ? 15.391 -14.914 22.5 1 90.25 212 THR B O 1
ATOM 5698 N N . LEU B 1 213 ? 16.156 -14.25 24.469 1 87.75 213 LEU B N 1
ATOM 5699 C CA . LEU B 1 213 ? 16.922 -13.125 23.938 1 87.75 213 LEU B CA 1
ATOM 5700 C C . LEU B 1 213 ? 18.422 -13.406 23.969 1 87.75 213 LEU B C 1
ATOM 5702 O O . LEU B 1 213 ? 18.906 -14.031 24.906 1 87.75 213 LEU B O 1
ATOM 5706 N N . THR B 1 214 ? 19.062 -13.047 22.953 1 84.31 214 THR B N 1
ATOM 5707 C CA . THR B 1 214 ? 20.516 -13.133 22.922 1 84.31 214 THR B CA 1
ATOM 5708 C C . THR B 1 214 ? 21.141 -11.742 23.062 1 84.31 214 THR B C 1
ATOM 5710 O O . THR B 1 214 ? 21.078 -10.938 22.125 1 84.31 214 THR B O 1
ATOM 5713 N N . LEU B 1 215 ? 21.719 -11.508 24.172 1 84.31 215 LEU B N 1
ATOM 5714 C CA . LEU B 1 215 ? 22.344 -10.211 24.438 1 84.31 215 LEU B CA 1
ATOM 5715 C C . LEU B 1 215 ? 23.828 -10.258 24.125 1 84.31 215 LEU B C 1
ATOM 5717 O O . LEU B 1 215 ? 24.531 -11.172 24.562 1 84.31 215 LEU B O 1
ATOM 5721 N N . THR B 1 216 ? 24.203 -9.398 23.297 1 82.06 216 THR B N 1
ATOM 5722 C CA . THR B 1 216 ? 25.609 -9.273 22.953 1 82.06 216 THR B CA 1
ATOM 5723 C C . THR B 1 216 ? 26.125 -7.875 23.266 1 82.06 216 THR B C 1
ATOM 5725 O O . THR B 1 216 ? 25.375 -6.898 23.188 1 82.06 216 THR B O 1
ATOM 5728 N N . ASN B 1 217 ? 27.359 -7.902 23.688 1 79.56 217 ASN B N 1
ATOM 5729 C CA . ASN B 1 217 ? 27.984 -6.605 23.922 1 79.56 217 ASN B CA 1
ATOM 5730 C C . ASN B 1 217 ? 28.047 -5.773 22.656 1 79.56 217 ASN B C 1
ATOM 5732 O O . ASN B 1 217 ? 28.688 -6.172 21.672 1 79.56 217 ASN B O 1
ATOM 5736 N N . CYS B 1 218 ? 27.422 -4.656 22.641 1 81.38 218 CYS B N 1
ATOM 5737 C CA . CYS B 1 218 ? 27.266 -3.842 21.438 1 81.38 218 CYS B CA 1
ATOM 5738 C C . CYS B 1 218 ? 28.625 -3.4 20.906 1 81.38 218 CYS B C 1
ATOM 5740 O O . CYS B 1 218 ? 28.844 -3.369 19.688 1 81.38 218 CYS B O 1
ATOM 5742 N N . SER B 1 219 ? 29.578 -3.107 21.766 1 76.19 219 SER B N 1
ATOM 5743 C CA . SER B 1 219 ? 30.891 -2.615 21.359 1 76.19 219 SER B CA 1
ATOM 5744 C C . SER B 1 219 ? 31.734 -3.723 20.734 1 76.19 219 SER B C 1
ATOM 5746 O O . SER B 1 219 ? 32.625 -3.449 19.938 1 76.19 219 SER B O 1
ATOM 5748 N N . SER B 1 220 ? 31.438 -4.949 21 1 76.5 220 SER B N 1
ATOM 5749 C CA . SER B 1 220 ? 32.219 -6.074 20.5 1 76.5 220 SER B CA 1
ATOM 5750 C C . SER B 1 220 ? 31.781 -6.477 19.109 1 76.5 220 SER B C 1
ATOM 5752 O O . SER B 1 220 ? 32.5 -7.172 18.391 1 76.5 220 SER B O 1
ATOM 5754 N N . ILE B 1 221 ? 30.578 -6.129 18.719 1 76.38 221 ILE B N 1
ATOM 5755 C CA . ILE B 1 221 ? 30.094 -6.492 17.391 1 76.38 221 ILE B CA 1
ATOM 5756 C C . ILE B 1 221 ? 30.953 -5.812 16.312 1 76.38 221 ILE B C 1
ATOM 5758 O O . ILE B 1 221 ? 31.172 -6.371 15.242 1 76.38 221 ILE B O 1
ATOM 5762 N N . THR B 1 222 ? 31.5 -4.555 16.359 1 65.44 222 THR B N 1
ATOM 5763 C CA . THR B 1 222 ? 32.281 -3.77 15.414 1 65.44 222 THR B CA 1
ATOM 5764 C C . THR B 1 222 ? 33.688 -4.324 15.281 1 65.44 222 THR B C 1
ATOM 5766 O O . THR B 1 222 ? 34.375 -4.09 14.273 1 65.44 222 THR B O 1
ATOM 5769 N N . GLU B 1 223 ? 34.281 -4.941 16.234 1 56.56 223 GLU B N 1
ATOM 5770 C CA . GLU B 1 223 ? 35.719 -5.074 16.25 1 56.56 223 GLU B CA 1
ATOM 5771 C C . GLU B 1 223 ? 36.219 -5.926 15.086 1 56.56 223 GLU B C 1
ATOM 5773 O O . GLU B 1 223 ? 37.312 -5.707 14.57 1 56.56 223 GLU B O 1
ATOM 5778 N N . ASN B 1 224 ? 35.5 -7.016 14.727 1 48.72 224 ASN B N 1
ATOM 5779 C CA . ASN B 1 224 ? 36.344 -7.941 14 1 48.72 224 ASN B CA 1
ATOM 5780 C C . ASN B 1 224 ? 36.375 -7.641 12.508 1 48.72 224 ASN B C 1
ATOM 5782 O O . ASN B 1 224 ? 37.031 -8.328 11.734 1 48.72 224 ASN B O 1
ATOM 5786 N N . SER B 1 225 ? 35.656 -6.738 11.922 1 47.94 225 SER B N 1
ATOM 5787 C CA . SER B 1 225 ? 36.031 -6.578 10.516 1 47.94 225 SER B CA 1
ATOM 5788 C C . SER B 1 225 ? 36.031 -5.105 10.117 1 47.94 225 SER B C 1
ATOM 5790 O O . SER B 1 225 ? 35.156 -4.336 10.508 1 47.94 225 SER B O 1
ATOM 5792 N N . PRO B 1 226 ? 37.25 -4.562 9.789 1 48.47 226 PRO B N 1
ATOM 5793 C CA . PRO B 1 226 ? 37.469 -3.188 9.344 1 48.47 226 PRO B CA 1
ATOM 5794 C C . PRO B 1 226 ? 36.344 -2.664 8.445 1 48.47 226 PRO B C 1
ATOM 5796 O O . PRO B 1 226 ? 36.188 -1.449 8.312 1 48.47 226 PRO B O 1
ATOM 5799 N N . ASN B 1 227 ? 35.719 -3.547 7.73 1 51.59 227 ASN B N 1
ATOM 5800 C CA . ASN B 1 227 ? 34.719 -3.098 6.781 1 51.59 227 ASN B CA 1
ATOM 5801 C C . ASN B 1 227 ? 33.312 -3.393 7.281 1 51.59 227 ASN B C 1
ATOM 5803 O O . ASN B 1 227 ? 33.031 -4.512 7.711 1 51.59 227 ASN B O 1
ATOM 5807 N N . ALA B 1 228 ? 32.562 -2.375 7.566 1 56.69 228 ALA B N 1
ATOM 5808 C CA . ALA B 1 228 ? 31.188 -2.484 7.996 1 56.69 228 ALA B CA 1
ATOM 5809 C C . ALA B 1 228 ? 30.391 -3.412 7.074 1 56.69 228 ALA B C 1
ATOM 5811 O O . ALA B 1 228 ? 30.469 -3.291 5.852 1 56.69 228 ALA B O 1
ATOM 5812 N N . SER B 1 229 ? 30.047 -4.695 7.516 1 66.56 229 SER B N 1
ATOM 5813 C CA . SER B 1 229 ? 29.312 -5.664 6.703 1 66.56 229 SER B CA 1
ATOM 5814 C C . SER B 1 229 ? 27.844 -5.703 7.078 1 66.56 229 SER B C 1
ATOM 5816 O O . SER B 1 229 ? 27.453 -5.227 8.148 1 66.56 229 SER B O 1
ATOM 5818 N N . TYR B 1 230 ? 27.047 -5.898 6.148 1 68.75 230 TYR B N 1
ATOM 5819 C CA . TYR B 1 230 ? 25.625 -6.156 6.324 1 68.75 230 TYR B CA 1
ATOM 5820 C C . TYR B 1 230 ? 25.375 -7.074 7.516 1 68.75 230 TYR B C 1
ATOM 5822 O O . TYR B 1 230 ? 24.453 -6.848 8.297 1 68.75 230 TYR B O 1
ATOM 5830 N N . THR B 1 231 ? 26.266 -7.922 7.695 1 69.69 231 THR B N 1
ATOM 5831 C CA . THR B 1 231 ? 26.094 -8.914 8.758 1 69.69 231 THR B CA 1
ATOM 5832 C C . THR B 1 231 ? 26.281 -8.273 10.125 1 69.69 231 THR B C 1
ATOM 5834 O O . THR B 1 231 ? 25.562 -8.617 11.078 1 69.69 231 THR B O 1
ATOM 5837 N N . GLN B 1 232 ? 27.172 -7.391 10.18 1 76.25 232 GLN B N 1
ATOM 5838 C CA . GLN B 1 232 ? 27.406 -6.699 11.445 1 76.25 232 GLN B CA 1
ATOM 5839 C C . GLN B 1 232 ? 26.219 -5.82 11.812 1 76.25 232 GLN B C 1
ATOM 5841 O O . GLN B 1 232 ? 25.812 -5.77 12.977 1 76.25 232 GLN B O 1
ATOM 5846 N N . CYS B 1 233 ? 25.703 -5.254 10.836 1 77.81 233 CYS B N 1
ATOM 5847 C CA . CYS B 1 233 ? 24.547 -4.391 11.055 1 77.81 233 CYS B CA 1
ATOM 5848 C C . CYS B 1 233 ? 23.344 -5.195 11.531 1 77.81 233 CYS B C 1
ATOM 5850 O O . CYS B 1 233 ? 22.672 -4.809 12.492 1 77.81 233 CYS B O 1
ATOM 5852 N N . VAL B 1 234 ? 23.125 -6.234 10.883 1 75.75 234 VAL B N 1
ATOM 5853 C CA . VAL B 1 234 ? 22 -7.09 11.25 1 75.75 234 VAL B CA 1
ATOM 5854 C C . VAL B 1 234 ? 22.188 -7.605 12.68 1 75.75 234 VAL B C 1
ATOM 5856 O O . VAL B 1 234 ? 21.234 -7.609 13.469 1 75.75 234 VAL B O 1
ATOM 5859 N N . GLN B 1 235 ? 23.359 -8.055 12.938 1 77.25 235 GLN B N 1
ATOM 5860 C CA . GLN B 1 235 ? 23.641 -8.539 14.281 1 77.25 235 GLN B CA 1
ATOM 5861 C C . GLN B 1 235 ? 23.453 -7.438 15.32 1 77.25 235 GLN B C 1
ATOM 5863 O O . GLN B 1 235 ? 22.938 -7.688 16.406 1 77.25 235 GLN B O 1
ATOM 5868 N N . CYS B 1 236 ? 23.891 -6.301 15 1 82.38 236 CYS B N 1
ATOM 5869 C CA . CYS B 1 236 ? 23.766 -5.152 15.891 1 82.38 236 CYS B CA 1
ATOM 5870 C C . CYS B 1 236 ? 22.297 -4.863 16.203 1 82.38 236 CYS B C 1
ATOM 5872 O O . CYS B 1 236 ? 21.906 -4.789 17.375 1 82.38 236 CYS B O 1
ATOM 5874 N N . VAL B 1 237 ? 21.516 -4.82 15.211 1 78.12 237 VAL B N 1
ATOM 5875 C CA . VAL B 1 237 ? 20.125 -4.465 15.367 1 78.12 237 VAL B CA 1
ATOM 5876 C C . VAL B 1 237 ? 19.375 -5.598 16.062 1 78.12 237 VAL B C 1
ATOM 5878 O O . VAL B 1 237 ? 18.531 -5.355 16.938 1 78.12 237 VAL B O 1
ATOM 5881 N N . THR B 1 238 ? 19.75 -6.785 15.711 1 77.25 238 THR B N 1
ATOM 5882 C CA . THR B 1 238 ? 19.078 -7.941 16.297 1 77.25 238 THR B CA 1
ATOM 5883 C C . THR B 1 238 ? 19.422 -8.07 17.781 1 77.25 238 THR B C 1
ATOM 5885 O O . THR B 1 238 ? 18.625 -8.609 18.562 1 77.25 238 THR B O 1
ATOM 5888 N N . SER B 1 239 ? 20.578 -7.535 18.125 1 78.12 239 SER B N 1
ATOM 5889 C CA . SER B 1 239 ? 21.016 -7.625 19.516 1 78.12 239 SER B CA 1
ATOM 5890 C C . SER B 1 239 ? 20.484 -6.465 20.344 1 78.12 239 SER B C 1
ATOM 5892 O O . SER B 1 239 ? 20.844 -6.301 21.5 1 78.12 239 SER B O 1
ATOM 5894 N N . GLY B 1 240 ? 19.656 -5.688 19.688 1 80.38 240 GLY B N 1
ATOM 5895 C CA . GLY B 1 240 ? 19.016 -4.598 20.406 1 80.38 240 GLY B CA 1
ATOM 5896 C C . GLY B 1 240 ? 19.891 -3.361 20.5 1 80.38 240 GLY B C 1
ATOM 5897 O O . GLY B 1 240 ? 19.609 -2.451 21.281 1 80.38 240 GLY B O 1
ATOM 5898 N N . CYS B 1 241 ? 20.938 -3.398 19.75 1 83.44 241 CYS B N 1
ATOM 5899 C CA . CYS B 1 241 ? 21.859 -2.27 19.75 1 83.44 241 CYS B CA 1
ATOM 5900 C C . CYS B 1 241 ? 21.5 -1.262 18.672 1 83.44 241 CYS B C 1
ATOM 5902 O O . CYS B 1 241 ? 20.516 -1.453 17.953 1 83.44 241 CYS B O 1
ATOM 5904 N N . HIS B 1 242 ? 22.188 -0.123 18.766 1 80 242 HIS B N 1
ATOM 5905 C CA . HIS B 1 242 ? 21.984 0.917 17.766 1 80 242 HIS B CA 1
ATOM 5906 C C . HIS B 1 242 ? 23.109 0.928 16.734 1 80 242 HIS B C 1
ATOM 5908 O O . HIS B 1 242 ? 24.281 0.964 17.109 1 80 242 HIS B O 1
ATOM 5914 N N . TRP B 1 243 ? 22.672 0.85 15.516 1 77.25 243 TRP B N 1
ATOM 5915 C CA . TRP B 1 243 ? 23.656 0.927 14.438 1 77.25 243 TRP B CA 1
ATOM 5916 C C . TRP B 1 243 ? 23.844 2.367 13.977 1 77.25 243 TRP B C 1
ATOM 5918 O O . TRP B 1 243 ? 22.891 3.021 13.555 1 77.25 243 TRP B O 1
ATOM 5928 N N . SER B 1 244 ? 24.984 2.783 14.172 1 72.88 244 SER B N 1
ATOM 5929 C CA . SER B 1 244 ? 25.312 4.125 13.695 1 72.88 244 SER B CA 1
ATOM 5930 C C . SER B 1 244 ? 25.734 4.105 12.234 1 72.88 244 SER B C 1
ATOM 5932 O O . SER B 1 244 ? 26.812 3.58 11.906 1 72.88 244 SER B O 1
ATOM 5934 N N . SER B 1 245 ? 24.938 4.652 11.398 1 67.06 245 SER B N 1
ATOM 5935 C CA . SER B 1 245 ? 25.25 4.664 9.977 1 67.06 245 SER B CA 1
ATOM 5936 C C . SER B 1 245 ? 26.453 5.566 9.68 1 67.06 245 SER B C 1
ATOM 5938 O O . SER B 1 245 ? 27.156 5.363 8.688 1 67.06 245 SER B O 1
ATOM 5940 N N . SER B 1 246 ? 26.734 6.547 10.555 1 64.44 246 SER B N 1
ATOM 5941 C CA . SER B 1 246 ? 27.828 7.488 10.359 1 64.44 246 SER B CA 1
ATOM 5942 C C . SER B 1 246 ? 29.172 6.855 10.711 1 64.44 246 SER B C 1
ATOM 5944 O O . SER B 1 246 ? 30.141 6.973 9.945 1 64.44 246 SER B O 1
ATOM 5946 N N . SER B 1 247 ? 29.156 6.086 11.789 1 67.75 247 SER B N 1
ATOM 5947 C CA . SER B 1 247 ? 30.406 5.496 12.25 1 67.75 247 SER B CA 1
ATOM 5948 C C . SER B 1 247 ? 30.531 4.035 11.812 1 67.75 247 SER B C 1
ATOM 5950 O O . SER B 1 247 ? 31.594 3.434 11.93 1 67.75 247 SER B O 1
ATOM 5952 N N . LYS B 1 248 ? 29.406 3.604 11.172 1 74 248 LYS B N 1
ATOM 5953 C CA . LYS B 1 248 ? 29.359 2.201 10.773 1 74 248 LYS B CA 1
ATOM 5954 C C . LYS B 1 248 ? 29.766 1.282 11.922 1 74 248 LYS B C 1
ATOM 5956 O O . LYS B 1 248 ? 30.562 0.369 11.734 1 74 248 LYS B O 1
ATOM 5961 N N . ARG B 1 249 ? 29.328 1.668 13.07 1 76.81 249 ARG B N 1
ATOM 5962 C CA . ARG B 1 249 ? 29.625 0.892 14.273 1 76.81 249 ARG B CA 1
ATOM 5963 C C . ARG B 1 249 ? 28.344 0.636 15.078 1 76.81 249 ARG B C 1
ATOM 5965 O O . ARG B 1 249 ? 27.359 1.348 14.914 1 76.81 249 ARG B O 1
ATOM 5972 N N . CYS B 1 250 ? 28.438 -0.442 15.742 1 81.62 250 CYS B N 1
ATOM 5973 C CA . CYS B 1 250 ? 27.359 -0.781 16.656 1 81.62 250 CYS B CA 1
ATOM 5974 C C . CYS B 1 250 ? 27.547 -0.096 18 1 81.62 250 CYS B C 1
ATOM 5976 O O . CYS B 1 250 ? 28.594 -0.226 18.625 1 81.62 250 CYS B O 1
ATOM 5978 N N . GLU B 1 251 ? 26.562 0.686 18.422 1 80.69 251 GLU B N 1
ATOM 5979 C CA . GLU B 1 251 ? 26.641 1.449 19.656 1 80.69 251 GLU B CA 1
ATOM 5980 C C . GLU B 1 251 ? 25.484 1.108 20.594 1 80.69 251 GLU B C 1
ATOM 5982 O O . GLU B 1 251 ? 24.469 0.543 20.172 1 80.69 251 GLU B O 1
ATOM 5987 N N . TRP B 1 252 ? 25.75 1.438 21.828 1 77.38 252 TRP B N 1
ATOM 5988 C CA . TRP B 1 252 ? 24.703 1.262 22.828 1 77.38 252 TRP B CA 1
ATOM 5989 C C . TRP B 1 252 ? 23.562 2.264 22.609 1 77.38 252 TRP B C 1
ATOM 5991 O O . TRP B 1 252 ? 23.812 3.393 22.172 1 77.38 252 TRP B O 1
ATOM 6001 N N . THR B 1 253 ? 22.359 1.774 22.797 1 75.69 253 THR B N 1
ATOM 6002 C CA . THR B 1 253 ? 21.234 2.678 22.641 1 75.69 253 THR B CA 1
ATOM 6003 C C . THR B 1 253 ? 21.125 3.623 23.844 1 75.69 253 THR B C 1
ATOM 6005 O O . THR B 1 253 ? 21.5 3.264 24.953 1 75.69 253 THR B O 1
ATOM 6008 N N . HIS B 1 254 ? 20.875 4.867 23.438 1 67 254 HIS B N 1
ATOM 6009 C CA . HIS B 1 254 ? 20.656 5.848 24.5 1 67 254 HIS B CA 1
ATOM 6010 C C . HIS B 1 254 ? 19.172 5.996 24.812 1 67 254 HIS B C 1
ATOM 6012 O O . HIS B 1 254 ? 18.484 6.809 24.188 1 67 254 HIS B O 1
ATOM 6018 N N . GLY B 1 255 ? 18.656 5.109 25.578 1 59.62 255 GLY B N 1
ATOM 6019 C CA . GLY B 1 255 ? 17.266 5.211 26 1 59.62 255 GLY B CA 1
ATOM 6020 C C . GLY B 1 255 ? 16.328 4.445 25.094 1 59.62 255 GLY B C 1
ATOM 6021 O O . GLY B 1 255 ? 16.75 3.797 24.141 1 59.62 255 GLY B O 1
ATOM 6022 N N . PRO B 1 256 ? 15.094 4.41 25.531 1 57.97 256 PRO B N 1
ATOM 6023 C CA . PRO B 1 256 ? 14.062 3.688 24.781 1 57.97 256 PRO B CA 1
ATOM 6024 C C . PRO B 1 256 ? 13.719 4.359 23.453 1 57.97 256 PRO B C 1
ATOM 6026 O O . PRO B 1 256 ? 13.453 5.562 23.422 1 57.97 256 PRO B O 1
ATOM 6029 N N . GLY B 1 257 ? 14.477 4.152 22.328 1 55.69 257 GLY B N 1
ATOM 6030 C CA . GLY B 1 257 ? 14.172 4.781 21.047 1 55.69 257 GLY B CA 1
ATOM 6031 C C . GLY B 1 257 ? 13.5 3.842 20.062 1 55.69 257 GLY B C 1
ATOM 6032 O O . GLY B 1 257 ? 13.211 2.689 20.391 1 55.69 257 GLY B O 1
ATOM 6033 N N . GLU B 1 258 ? 12.984 4.449 19.016 1 55.75 258 GLU B N 1
ATOM 6034 C CA . GLU B 1 258 ? 12.32 3.691 17.969 1 55.75 258 GLU B CA 1
ATOM 6035 C C . GLU B 1 258 ? 13.258 2.654 17.359 1 55.75 258 GLU B C 1
ATOM 6037 O O . GLU B 1 258 ? 14.406 2.963 17.031 1 55.75 258 GLU B O 1
ATOM 6042 N N . GLN B 1 259 ? 12.977 1.413 17.609 1 56.81 259 GLN B N 1
ATOM 6043 C CA . GLN B 1 259 ? 13.734 0.302 17.047 1 56.81 259 GLN B CA 1
ATOM 6044 C C . GLN B 1 259 ? 13.789 0.391 15.531 1 56.81 259 GLN B C 1
ATOM 6046 O O . GLN B 1 259 ? 12.758 0.501 14.867 1 56.81 259 GLN B O 1
ATOM 6051 N N . LEU B 1 260 ? 15 0.627 15.039 1 60.5 260 LEU B N 1
ATOM 6052 C CA . LEU B 1 260 ? 15.164 0.602 13.594 1 60.5 260 LEU B CA 1
ATOM 6053 C C . LEU B 1 260 ? 15.039 -0.82 13.055 1 60.5 260 LEU B C 1
ATOM 6055 O O . LEU B 1 260 ? 15.547 -1.765 13.664 1 60.5 260 LEU B O 1
ATOM 6059 N N . HIS B 1 261 ? 14.219 -0.975 12.086 1 63.56 261 HIS B N 1
ATOM 6060 C CA . HIS B 1 261 ? 14.148 -2.248 11.383 1 63.56 261 HIS B CA 1
ATOM 6061 C C . HIS B 1 261 ? 15.43 -2.516 10.602 1 63.56 261 HIS B C 1
ATOM 6063 O O . HIS B 1 261 ? 16.094 -1.58 10.156 1 63.56 261 HIS B O 1
ATOM 6069 N N . ILE B 1 262 ? 15.828 -3.74 10.688 1 61.47 262 ILE B N 1
ATOM 6070 C CA . ILE B 1 262 ? 17.016 -4.18 9.961 1 61.47 262 ILE B CA 1
ATOM 6071 C C . ILE B 1 262 ? 17 -3.607 8.547 1 61.47 262 ILE B C 1
ATOM 6073 O O . ILE B 1 262 ? 18.031 -3.141 8.055 1 61.47 262 ILE B O 1
ATOM 6077 N N . GLN B 1 263 ? 15.75 -3.66 8 1 62 263 GLN B N 1
ATOM 6078 C CA . GLN B 1 263 ? 15.656 -3.211 6.613 1 62 263 GLN B CA 1
ATOM 6079 C C . GLN B 1 263 ? 16 -1.733 6.488 1 62 263 GLN B C 1
ATOM 6081 O O . GLN B 1 263 ? 16.688 -1.33 5.539 1 62 263 GLN B O 1
ATOM 6086 N N . ASP B 1 264 ? 15.648 -1.087 7.43 1 63.28 264 ASP B N 1
ATOM 6087 C CA . ASP B 1 264 ? 15.883 0.353 7.379 1 63.28 264 ASP B CA 1
ATOM 6088 C C . ASP B 1 264 ? 17.328 0.688 7.75 1 63.28 264 ASP B C 1
ATOM 6090 O O . ASP B 1 264 ? 17.922 1.616 7.191 1 63.28 264 ASP B O 1
ATOM 6094 N N . ALA B 1 265 ? 17.828 -0.253 8.602 1 63.47 265 ALA B N 1
ATOM 6095 C CA . ALA B 1 265 ? 19.141 0.065 9.141 1 63.47 265 ALA B CA 1
ATOM 6096 C C . ALA B 1 265 ? 20.25 -0.503 8.25 1 63.47 265 ALA B C 1
ATOM 6098 O O . ALA B 1 265 ? 21.312 0.116 8.094 1 63.47 265 ALA B O 1
ATOM 6099 N N . CYS B 1 266 ? 20 -1.691 7.609 1 68.44 266 CYS B N 1
ATOM 6100 C CA . CYS B 1 266 ? 21.125 -2.424 7.047 1 68.44 266 CYS B CA 1
ATOM 6101 C C . CYS B 1 266 ? 20.984 -2.572 5.535 1 68.44 266 CYS B C 1
ATOM 6103 O O . CYS B 1 266 ? 21.906 -3.057 4.867 1 68.44 266 CYS B O 1
ATOM 6105 N N . LYS B 1 267 ? 19.922 -2.223 4.992 1 63.44 267 LYS B N 1
ATOM 6106 C CA . LYS B 1 267 ? 19.672 -2.49 3.578 1 63.44 267 LYS B CA 1
ATOM 6107 C C . LYS B 1 267 ? 20.781 -1.908 2.709 1 63.44 267 LYS B C 1
ATOM 6109 O O . LYS B 1 267 ? 21.188 -2.514 1.71 1 63.44 267 LYS B O 1
ATOM 6114 N N . TYR B 1 268 ? 21.297 -0.924 3.168 1 59.44 268 TYR B N 1
ATOM 6115 C CA . TYR B 1 268 ? 22.266 -0.201 2.342 1 59.44 268 TYR B CA 1
ATOM 6116 C C . TYR B 1 268 ? 23.609 -0.912 2.328 1 59.44 268 TYR B C 1
ATOM 6118 O O . TYR B 1 268 ? 24.469 -0.624 1.482 1 59.44 268 TYR B O 1
ATOM 6126 N N . LEU B 1 269 ? 23.859 -1.816 3.221 1 59.94 269 LEU B N 1
ATOM 6127 C CA . LEU B 1 269 ? 25.156 -2.498 3.332 1 59.94 269 LEU B CA 1
ATOM 6128 C C . LEU B 1 269 ? 25.172 -3.75 2.461 1 59.94 269 LEU B C 1
ATOM 6130 O O . LEU B 1 269 ? 26.219 -4.406 2.348 1 59.94 269 LEU B O 1
ATOM 6134 N N . LEU B 1 270 ? 24.047 -4.164 1.974 1 55.78 270 LEU B N 1
ATOM 6135 C CA . LEU B 1 270 ? 24 -5.395 1.19 1 55.78 270 LEU B CA 1
ATOM 6136 C C . LEU B 1 270 ? 24.891 -5.285 -0.047 1 55.78 270 LEU B C 1
ATOM 6138 O O . LEU B 1 270 ? 24.594 -4.504 -0.957 1 55.78 270 LEU B O 1
ATOM 6142 N N . SER B 1 271 ? 26.172 -5.133 0.164 1 52.44 271 SER B N 1
ATOM 6143 C CA . SER B 1 271 ? 27.125 -5.148 -0.94 1 52.44 271 SER B CA 1
ATOM 6144 C C . SER B 1 271 ? 27.109 -6.488 -1.669 1 52.44 271 SER B C 1
ATOM 6146 O O . SER B 1 271 ? 26.703 -7.508 -1.098 1 52.44 271 SER B O 1
ATOM 6148 N N . GLU B 1 272 ? 27.25 -6.422 -3.016 1 50.22 272 GLU B N 1
ATOM 6149 C CA . GLU B 1 272 ? 27.266 -7.477 -4.027 1 50.22 272 GLU B CA 1
ATOM 6150 C C . GLU B 1 272 ? 28.391 -8.461 -3.773 1 50.22 272 GLU B C 1
ATOM 6152 O O . GLU B 1 272 ? 29.562 -8.062 -3.656 1 50.22 272 GLU B O 1
ATOM 6157 N N . MET B 1 273 ? 28.297 -9.445 -2.957 1 48.66 273 MET B N 1
ATOM 6158 C CA . MET B 1 273 ? 29.281 -10.516 -2.854 1 48.66 273 MET B CA 1
ATOM 6159 C C . MET B 1 273 ? 29.594 -11.094 -4.23 1 48.66 273 MET B C 1
ATOM 6161 O O . MET B 1 273 ? 28.766 -11.023 -5.145 1 48.66 273 MET B O 1
ATOM 6165 N N . VAL B 1 274 ? 30.828 -11.43 -4.406 1 48.06 274 VAL B N 1
ATOM 6166 C CA . VAL B 1 274 ? 31.703 -11.898 -5.477 1 48.06 274 VAL B CA 1
ATOM 6167 C C . VAL B 1 274 ? 31.203 -13.227 -6.023 1 48.06 274 VAL B C 1
ATOM 6169 O O . VAL B 1 274 ? 31.922 -13.922 -6.746 1 48.06 274 VAL B O 1
ATOM 6172 N N . TYR B 1 275 ? 30.328 -13.984 -5.562 1 52.91 275 TYR B N 1
ATOM 6173 C CA . TYR B 1 275 ? 30.109 -15.289 -6.18 1 52.91 275 TYR B CA 1
ATOM 6174 C C . TYR B 1 275 ? 29.391 -15.148 -7.516 1 52.91 275 TYR B C 1
ATOM 6176 O O . TYR B 1 275 ? 28.797 -14.109 -7.797 1 52.91 275 TYR B O 1
ATOM 6184 N N . ASN B 1 276 ? 29.766 -16.125 -8.352 1 66.75 276 ASN B N 1
ATOM 6185 C C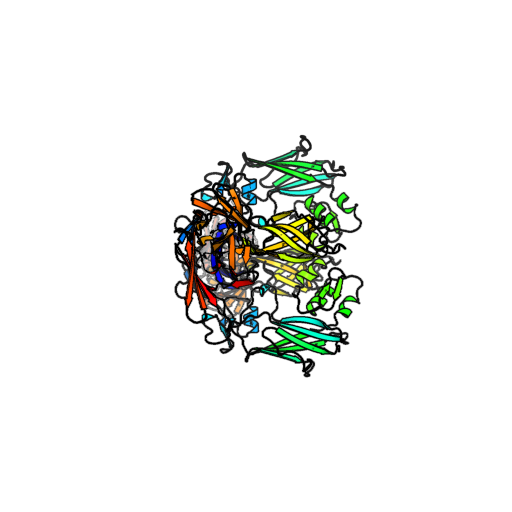A . ASN B 1 276 ? 28.953 -16.25 -9.562 1 66.75 276 ASN B CA 1
ATOM 6186 C C . ASN B 1 276 ? 27.469 -16.406 -9.242 1 66.75 276 ASN B C 1
ATOM 6188 O O . ASN B 1 276 ? 27.062 -17.375 -8.617 1 66.75 276 ASN B O 1
ATOM 6192 N N . LYS B 1 277 ? 26.766 -15.547 -9.406 1 77.19 277 LYS B N 1
ATOM 6193 C CA . LYS B 1 277 ? 25.344 -15.477 -9.078 1 77.19 277 LYS B CA 1
ATOM 6194 C C . LYS B 1 277 ? 24.531 -16.469 -9.898 1 77.19 277 LYS B C 1
ATOM 6196 O O . LYS B 1 277 ? 24.656 -16.516 -11.125 1 77.19 277 LYS B O 1
ATOM 6201 N N . PRO B 1 278 ? 23.906 -17.531 -9.18 1 88.31 278 PRO B N 1
ATOM 6202 C CA . PRO B 1 278 ? 23.031 -18.438 -9.93 1 88.31 278 PRO B CA 1
ATOM 6203 C C . PRO B 1 278 ? 21.984 -17.703 -10.758 1 88.31 278 PRO B C 1
ATOM 6205 O O . PRO B 1 278 ? 21.547 -16.609 -10.375 1 88.31 278 PRO B O 1
ATOM 6208 N N . MET B 1 279 ? 21.688 -18.312 -11.914 1 88.44 279 MET B N 1
ATOM 6209 C CA . MET B 1 279 ? 20.672 -17.766 -12.805 1 88.44 279 MET B CA 1
ATOM 6210 C C . MET B 1 279 ? 19.656 -18.844 -13.18 1 88.44 279 MET B C 1
ATOM 6212 O O . MET B 1 279 ? 20 -19.984 -13.422 1 88.44 279 MET B O 1
ATOM 6216 N N . ILE B 1 280 ? 18.422 -18.453 -13.18 1 93.5 280 ILE B N 1
ATOM 6217 C CA . ILE B 1 280 ? 17.359 -19.359 -13.594 1 93.5 280 ILE B CA 1
ATOM 6218 C C . ILE B 1 280 ? 16.984 -19.078 -15.047 1 93.5 280 ILE B C 1
ATOM 6220 O O . ILE B 1 280 ? 16.688 -17.938 -15.414 1 93.5 280 ILE B O 1
ATOM 6224 N N . LEU B 1 281 ? 17.031 -20.031 -15.805 1 92.31 281 LEU B N 1
ATOM 6225 C CA . LEU B 1 281 ? 16.656 -19.891 -17.219 1 92.31 281 LEU B CA 1
ATOM 6226 C C . LEU B 1 281 ? 15.234 -20.359 -17.453 1 92.31 281 LEU B C 1
ATOM 6228 O O . LEU B 1 281 ? 14.477 -19.719 -18.188 1 92.31 281 LEU B O 1
ATOM 6232 N N . SER B 1 282 ? 14.945 -21.547 -16.859 1 93.44 282 SER B N 1
ATOM 6233 C CA . SER B 1 282 ? 13.586 -22.047 -17.078 1 93.44 282 SER B CA 1
ATOM 6234 C C . SER B 1 282 ? 13.148 -22.953 -15.914 1 93.44 282 SER B C 1
ATOM 6236 O O . SER B 1 282 ? 13.992 -23.484 -15.188 1 93.44 282 SER B O 1
ATOM 6238 N N . LEU B 1 283 ? 11.906 -23 -15.766 1 94.31 283 LEU B N 1
ATOM 6239 C CA . LEU B 1 283 ? 11.227 -23.859 -14.812 1 94.31 283 LEU B CA 1
ATOM 6240 C C . LEU B 1 283 ? 10.086 -24.625 -15.484 1 94.31 283 LEU B C 1
ATOM 6242 O O . LEU B 1 283 ? 9.141 -24 -16 1 94.31 283 LEU B O 1
ATOM 6246 N N . GLU B 1 284 ? 10.148 -25.969 -15.43 1 91.81 284 GLU B N 1
ATOM 6247 C CA . GLU B 1 284 ? 9.148 -26.766 -16.125 1 91.81 284 GLU B CA 1
ATOM 6248 C C . GLU B 1 284 ? 8.648 -27.906 -15.25 1 91.81 284 GLU B C 1
ATOM 6250 O O . GLU B 1 284 ? 9.414 -28.797 -14.875 1 91.81 284 GLU B O 1
ATOM 6255 N N . PRO B 1 285 ? 7.457 -27.984 -15.148 1 92.5 285 PRO B N 1
ATOM 6256 C CA . PRO B 1 285 ? 6.445 -26.984 -15.5 1 92.5 285 PRO B CA 1
ATOM 6257 C C . PRO B 1 285 ? 6.441 -25.797 -14.539 1 92.5 285 PRO B C 1
ATOM 6259 O O . PRO B 1 285 ? 6.996 -25.875 -13.445 1 92.5 285 PRO B O 1
ATOM 6262 N N . ASN B 1 286 ? 5.875 -24.641 -14.953 1 93.56 286 ASN B N 1
ATOM 6263 C CA . ASN B 1 286 ? 5.773 -23.469 -14.102 1 93.56 286 ASN B CA 1
ATOM 6264 C C . ASN B 1 286 ? 4.324 -23.141 -13.773 1 93.56 286 ASN B C 1
ATOM 6266 O O . ASN B 1 286 ? 4.047 -22.172 -13.047 1 93.56 286 ASN B O 1
ATOM 6270 N N . LYS B 1 287 ? 3.404 -23.875 -14.375 1 93.38 287 LYS B N 1
ATOM 6271 C CA . LYS B 1 287 ? 1.989 -23.812 -14.023 1 93.38 287 LYS B CA 1
ATOM 6272 C C . LYS B 1 287 ? 1.532 -25.109 -13.359 1 93.38 287 LYS B C 1
ATOM 6274 O O . LYS B 1 287 ? 1.725 -26.203 -13.914 1 93.38 287 LYS B O 1
ATOM 6279 N N . VAL B 1 288 ? 1.008 -24.984 -12.195 1 95.25 288 VAL B N 1
ATOM 6280 C CA . VAL B 1 288 ? 0.641 -26.172 -11.438 1 95.25 288 VAL B CA 1
ATOM 6281 C C . VAL B 1 288 ? -0.689 -25.953 -10.727 1 95.25 288 VAL B C 1
ATOM 6283 O O . VAL B 1 288 ? -1.178 -24.812 -10.656 1 95.25 288 VAL B O 1
ATOM 6286 N N . SER B 1 289 ? -1.252 -27.062 -10.258 1 93.62 289 SER B N 1
ATOM 6287 C CA . SER B 1 289 ? -2.402 -26.938 -9.375 1 93.62 289 SER B CA 1
ATOM 6288 C C . SER B 1 289 ? -1.983 -26.422 -7.996 1 93.62 289 SER B C 1
ATOM 6290 O O . SER B 1 289 ? -0.808 -26.5 -7.633 1 93.62 289 SER B O 1
ATOM 6292 N N . PHE B 1 290 ? -2.945 -25.891 -7.258 1 93.5 290 PHE B N 1
ATOM 6293 C CA . PHE B 1 290 ? -2.625 -25.406 -5.922 1 93.5 290 PHE B CA 1
ATOM 6294 C C . PHE B 1 290 ? -2.199 -26.562 -5.012 1 93.5 290 PHE B C 1
ATOM 6296 O O . PHE B 1 290 ? -1.776 -26.328 -3.877 1 93.5 290 PHE B O 1
ATOM 6303 N N . HIS B 1 291 ? -2.225 -27.828 -5.547 1 94.25 291 HIS B N 1
ATOM 6304 C CA . HIS B 1 291 ? -1.729 -28.984 -4.801 1 94.25 291 HIS B CA 1
ATOM 6305 C C . HIS B 1 291 ? -0.226 -29.156 -4.992 1 94.25 291 HIS B C 1
ATOM 6307 O O . HIS B 1 291 ? 0.392 -30 -4.34 1 94.25 291 HIS B O 1
ATOM 6313 N N . GLY B 1 292 ? 0.311 -28.375 -5.895 1 94.69 292 GLY B N 1
ATOM 6314 C CA . GLY B 1 292 ? 1.74 -28.453 -6.145 1 94.69 292 GLY B CA 1
ATOM 6315 C C . GLY B 1 292 ? 2.092 -29.438 -7.246 1 94.69 292 GLY B C 1
ATOM 6316 O O . GLY B 1 292 ? 1.236 -29.812 -8.047 1 94.69 292 GLY B O 1
ATOM 6317 N N . ARG B 1 293 ? 3.312 -29.734 -7.375 1 95.81 293 ARG B N 1
ATOM 6318 C CA . ARG B 1 293 ? 3.854 -30.625 -8.391 1 95.81 293 ARG B CA 1
ATOM 6319 C C . ARG B 1 293 ? 5.176 -31.234 -7.938 1 95.81 293 ARG B C 1
ATOM 6321 O O . ARG B 1 293 ? 6.004 -30.562 -7.324 1 95.81 293 ARG B O 1
ATOM 6328 N N . ASN B 1 294 ? 5.242 -32.5 -8.242 1 94.06 294 ASN B N 1
ATOM 6329 C CA . ASN B 1 294 ? 6.469 -33.188 -7.852 1 94.06 294 ASN B CA 1
ATOM 6330 C C . ASN B 1 294 ? 7.473 -33.219 -9 1 94.06 294 ASN B C 1
ATOM 6332 O O . ASN B 1 294 ? 7.086 -33.25 -10.164 1 94.06 294 ASN B O 1
ATOM 6336 N N . ASN B 1 295 ? 8.719 -33.219 -8.625 1 94.25 295 ASN B N 1
ATOM 6337 C CA . ASN B 1 295 ? 9.828 -33.5 -9.539 1 94.25 295 ASN B CA 1
ATOM 6338 C C . ASN B 1 295 ? 9.891 -32.469 -10.664 1 94.25 295 ASN B C 1
ATOM 6340 O O . ASN B 1 295 ? 9.945 -32.844 -11.844 1 94.25 295 ASN B O 1
ATOM 6344 N N . VAL B 1 296 ? 9.867 -31.281 -10.305 1 95.62 296 VAL B N 1
ATOM 6345 C CA . VAL B 1 296 ? 9.961 -30.188 -11.266 1 95.62 296 VAL B CA 1
ATOM 6346 C C . VAL B 1 296 ? 11.422 -29.969 -11.648 1 95.62 296 VAL B C 1
ATOM 6348 O O . VAL B 1 296 ? 12.312 -30.031 -10.797 1 95.62 296 VAL B O 1
ATOM 6351 N N . LEU B 1 297 ? 11.641 -29.656 -12.898 1 96.12 297 LEU B N 1
ATOM 6352 C CA . LEU B 1 297 ? 12.984 -29.453 -13.422 1 96.12 297 LEU B CA 1
ATOM 6353 C C . LEU B 1 297 ? 13.281 -27.953 -13.562 1 96.12 297 LEU B C 1
ATOM 6355 O O . LEU B 1 297 ? 12.516 -27.234 -14.195 1 96.12 297 LEU B O 1
ATOM 6359 N N . LEU B 1 298 ? 14.336 -27.5 -12.961 1 96.25 298 LEU B N 1
ATOM 6360 C CA . LEU B 1 298 ? 14.828 -26.125 -13.102 1 96.25 298 LEU B CA 1
ATOM 6361 C C . LEU B 1 298 ? 16.141 -26.109 -13.867 1 96.25 298 LEU B C 1
ATOM 6363 O O . LEU B 1 298 ? 17.078 -26.844 -13.539 1 96.25 298 LEU B O 1
ATOM 6367 N N . ARG B 1 299 ? 16.188 -25.375 -14.922 1 96.06 299 ARG B N 1
ATOM 6368 C CA . ARG B 1 299 ? 17.391 -25.188 -15.711 1 96.06 299 ARG B CA 1
ATOM 6369 C C . ARG B 1 299 ? 17.984 -23.781 -15.5 1 96.06 299 ARG B C 1
ATOM 6371 O O . ARG B 1 299 ? 17.234 -22.812 -15.383 1 96.06 299 ARG B O 1
ATOM 6378 N N . GLY B 1 300 ? 19.234 -23.734 -15.414 1 95.38 300 GLY B N 1
ATOM 6379 C CA . GLY B 1 300 ? 19.891 -22.453 -15.219 1 95.38 300 GLY B CA 1
ATOM 6380 C C . GLY B 1 300 ? 21.406 -22.547 -15.297 1 95.38 300 GLY B C 1
ATOM 6381 O O . GLY B 1 300 ? 21.938 -23.391 -16.016 1 95.38 300 GLY B O 1
ATOM 6382 N N . ARG B 1 301 ? 22.031 -21.516 -14.68 1 92.06 301 ARG B N 1
ATOM 6383 C CA . ARG B 1 301 ? 23.484 -21.469 -14.641 1 92.06 301 ARG B CA 1
ATOM 6384 C C . ARG B 1 301 ? 24 -21.359 -13.203 1 92.06 301 ARG B C 1
ATOM 6386 O O . ARG B 1 301 ? 23.328 -20.781 -12.344 1 92.06 301 ARG B O 1
ATOM 6393 N N . ASN B 1 302 ? 25.125 -22.031 -12.969 1 90.44 302 ASN B N 1
ATOM 6394 C CA . ASN B 1 302 ? 25.812 -21.953 -11.68 1 90.44 302 ASN B CA 1
ATOM 6395 C C . ASN B 1 302 ? 24.906 -22.438 -10.539 1 90.44 302 ASN B C 1
ATOM 6397 O O . ASN B 1 302 ? 24.766 -21.766 -9.523 1 90.44 302 ASN B O 1
ATOM 6401 N N . LEU B 1 303 ? 24.328 -23.641 -10.719 1 93.19 303 LEU B N 1
ATOM 6402 C CA . LEU B 1 303 ? 23.328 -24.109 -9.758 1 93.19 303 LEU B CA 1
ATOM 6403 C C . LEU B 1 303 ? 23.969 -25.062 -8.75 1 93.19 303 LEU B C 1
ATOM 6405 O O . LEU B 1 303 ? 23.281 -25.609 -7.891 1 93.19 303 LEU B O 1
ATOM 6409 N N . GLU B 1 304 ? 25.234 -25.141 -8.758 1 89 304 GLU B N 1
ATOM 6410 C CA . GLU B 1 304 ? 25.922 -26.125 -7.93 1 89 304 GLU B CA 1
ATOM 6411 C C . GLU B 1 304 ? 25.797 -25.781 -6.449 1 89 304 GLU B C 1
ATOM 6413 O O . GLU B 1 304 ? 25.75 -26.688 -5.605 1 89 304 GLU B O 1
ATOM 6418 N N . SER B 1 305 ? 25.766 -24.562 -6.195 1 86.69 305 SER B N 1
ATOM 6419 C CA . SER B 1 305 ? 25.797 -24.156 -4.793 1 86.69 305 SER B CA 1
ATOM 6420 C C . SER B 1 305 ? 24.391 -23.953 -4.242 1 86.69 305 SER B C 1
ATOM 6422 O O . SER B 1 305 ? 24.219 -23.594 -3.076 1 86.69 305 SER B O 1
ATOM 6424 N N . VAL B 1 306 ? 23.375 -24.25 -5.035 1 92.25 306 VAL B N 1
ATOM 6425 C CA . VAL B 1 306 ? 22 -24 -4.613 1 92.25 306 VAL B CA 1
ATOM 6426 C C . VAL B 1 306 ? 21.594 -25.016 -3.557 1 92.25 306 VAL B C 1
ATOM 6428 O O . VAL B 1 306 ? 21.812 -26.219 -3.725 1 92.25 306 VAL B O 1
ATOM 6431 N N . THR B 1 307 ? 20.953 -24.547 -2.482 1 91.94 307 THR B N 1
ATOM 6432 C CA . THR B 1 307 ? 20.578 -25.438 -1.392 1 91.94 307 THR B CA 1
ATOM 6433 C C . THR B 1 307 ? 19.062 -25.641 -1.366 1 91.94 307 THR B C 1
ATOM 6435 O O . THR B 1 307 ? 18.578 -26.719 -0.981 1 91.94 307 THR B O 1
ATOM 6438 N N . LYS B 1 308 ? 18.344 -24.719 -1.678 1 95.5 308 LYS B N 1
ATOM 6439 C CA . LYS B 1 308 ? 16.875 -24.812 -1.658 1 95.5 308 LYS B CA 1
ATOM 6440 C C . LYS B 1 308 ? 16.25 -23.797 -2.615 1 95.5 308 LYS B C 1
ATOM 6442 O O . LYS B 1 308 ? 16.938 -22.891 -3.098 1 95.5 308 LYS B O 1
ATOM 6447 N N . ILE B 1 309 ? 15 -24.031 -2.893 1 95.62 309 ILE B N 1
ATOM 6448 C CA . ILE B 1 309 ? 14.195 -23.125 -3.709 1 95.62 309 ILE B CA 1
ATOM 6449 C C . ILE B 1 309 ? 13.258 -22.312 -2.814 1 95.62 309 ILE B C 1
ATOM 6451 O O . ILE B 1 309 ? 12.641 -22.859 -1.896 1 95.62 309 ILE B O 1
ATOM 6455 N N . ARG B 1 310 ? 13.25 -21.062 -3.061 1 93.94 310 ARG B N 1
ATOM 6456 C CA . ARG B 1 310 ? 12.344 -20.188 -2.324 1 93.94 310 ARG B CA 1
ATOM 6457 C C . ARG B 1 310 ? 11.227 -19.672 -3.223 1 93.94 310 ARG B C 1
ATOM 6459 O O . ARG B 1 310 ? 11.484 -19.203 -4.328 1 93.94 310 ARG B O 1
ATOM 6466 N N . ILE B 1 311 ? 9.992 -19.922 -2.732 1 91.75 311 ILE B N 1
ATOM 6467 C CA . ILE B 1 311 ? 8.797 -19.469 -3.434 1 91.75 311 ILE B CA 1
ATOM 6468 C C . ILE B 1 311 ? 8.055 -18.438 -2.584 1 91.75 311 ILE B C 1
ATOM 6470 O O . ILE B 1 311 ? 7.672 -18.719 -1.446 1 91.75 311 ILE B O 1
ATOM 6474 N N . GLN B 1 312 ? 7.91 -17.25 -3.168 1 86.75 312 GLN B N 1
ATOM 6475 C CA . GLN B 1 312 ? 7.34 -16.156 -2.367 1 86.75 312 GLN B CA 1
ATOM 6476 C C . GLN B 1 312 ? 6.383 -15.312 -3.197 1 86.75 312 GLN B C 1
ATOM 6478 O O . GLN B 1 312 ? 6.621 -15.078 -4.383 1 86.75 312 GLN B O 1
ATOM 6483 N N . GLY B 1 313 ? 5.305 -14.961 -2.543 1 78.12 313 GLY B N 1
ATOM 6484 C CA . GLY B 1 313 ? 4.395 -14.031 -3.191 1 78.12 313 GLY B CA 1
ATOM 6485 C C . GLY B 1 313 ? 4.926 -12.609 -3.229 1 78.12 313 GLY B C 1
ATOM 6486 O O . GLY B 1 313 ? 6.039 -12.344 -2.771 1 78.12 313 GLY B O 1
ATOM 6487 N N . ASP B 1 314 ? 4.184 -11.602 -3.801 1 70.44 314 ASP B N 1
ATOM 6488 C CA . ASP B 1 314 ? 4.613 -10.227 -4.016 1 70.44 314 ASP B CA 1
ATOM 6489 C C . ASP B 1 314 ? 4.75 -9.477 -2.693 1 70.44 314 ASP B C 1
ATOM 6491 O O . ASP B 1 314 ? 5.547 -8.539 -2.582 1 70.44 314 ASP B O 1
ATOM 6495 N N . LEU B 1 315 ? 4.055 -9.773 -1.658 1 72.06 315 LEU B N 1
ATOM 6496 C CA . LEU B 1 315 ? 4.035 -8.961 -0.445 1 72.06 315 LEU B CA 1
ATOM 6497 C C . LEU B 1 315 ? 4.977 -9.531 0.607 1 72.06 315 LEU B C 1
ATOM 6499 O O . LEU B 1 315 ? 4.93 -9.141 1.773 1 72.06 315 LEU B O 1
ATOM 6503 N N . ASP B 1 316 ? 6.156 -9.984 0.267 1 64.12 316 ASP B N 1
ATOM 6504 C CA . ASP B 1 316 ? 7.215 -10.484 1.141 1 64.12 316 ASP B CA 1
ATOM 6505 C C . ASP B 1 316 ? 6.629 -11.203 2.357 1 64.12 316 ASP B C 1
ATOM 6507 O O . ASP B 1 316 ? 7.047 -10.945 3.49 1 64.12 316 ASP B O 1
ATOM 6511 N N . CYS B 1 317 ? 5.691 -11.93 2.211 1 80.38 317 CYS B N 1
ATOM 6512 C CA . CYS B 1 317 ? 5.133 -12.781 3.252 1 80.38 317 CYS B CA 1
ATOM 6513 C C . CYS B 1 317 ? 6.012 -14.008 3.479 1 80.38 317 CYS B C 1
ATOM 6515 O O . CYS B 1 317 ? 7.055 -14.156 2.84 1 80.38 317 CYS B O 1
ATOM 6517 N N . ILE B 1 318 ? 5.773 -14.789 4.492 1 77.31 318 ILE B N 1
ATOM 6518 C CA . ILE B 1 318 ? 6.574 -15.969 4.805 1 77.31 318 ILE B CA 1
ATOM 6519 C C . ILE B 1 318 ? 6.707 -16.844 3.561 1 77.31 318 ILE B C 1
ATOM 6521 O O . ILE B 1 318 ? 5.707 -17.344 3.031 1 77.31 318 ILE B O 1
ATOM 6525 N N . PRO B 1 319 ? 7.918 -16.922 3.094 1 86.25 319 PRO B N 1
ATOM 6526 C CA . PRO B 1 319 ? 8.141 -17.703 1.87 1 86.25 319 PRO B CA 1
ATOM 6527 C C . PRO B 1 319 ? 8.023 -19.203 2.094 1 86.25 319 PRO B C 1
ATOM 6529 O O . PRO B 1 319 ? 8.148 -19.672 3.227 1 86.25 319 PRO B O 1
ATOM 6532 N N . LYS B 1 320 ? 7.672 -19.922 1.033 1 89.56 320 LYS B N 1
ATOM 6533 C CA . LYS B 1 320 ? 7.766 -21.375 0.996 1 89.56 320 LYS B CA 1
ATOM 6534 C C . LYS B 1 320 ? 9.141 -21.828 0.513 1 89.56 320 LYS B C 1
ATOM 6536 O O . LYS B 1 320 ? 9.711 -21.219 -0.404 1 89.56 320 LYS B O 1
ATOM 6541 N N . GLU B 1 321 ? 9.656 -22.781 1.193 1 93.06 321 GLU B N 1
ATOM 6542 C CA . GLU B 1 321 ? 10.961 -23.281 0.781 1 93.06 321 GLU B CA 1
ATOM 6543 C C . GLU B 1 321 ? 10.898 -24.766 0.471 1 93.06 321 GLU B C 1
ATOM 6545 O O . GLU B 1 321 ? 10.148 -25.516 1.104 1 93.06 321 GLU B O 1
ATOM 6550 N N . SER B 1 322 ? 11.562 -25.203 -0.56 1 94.88 322 SER B N 1
ATOM 6551 C CA . SER B 1 322 ? 11.633 -26.594 -0.989 1 94.88 322 SER B CA 1
ATOM 6552 C C . SER B 1 322 ? 13.078 -27.047 -1.197 1 94.88 322 SER B C 1
ATOM 6554 O O . SER B 1 322 ? 13.844 -26.375 -1.893 1 94.88 322 SER B O 1
ATOM 6556 N N . PRO B 1 323 ? 13.453 -28.125 -0.671 1 94.88 323 PRO B N 1
ATOM 6557 C CA . PRO B 1 323 ? 14.805 -28.641 -0.906 1 94.88 323 PRO B CA 1
ATOM 6558 C C . PRO B 1 323 ? 15.023 -29.078 -2.352 1 94.88 323 PRO B C 1
ATOM 6560 O O . PRO B 1 323 ? 14.062 -29.359 -3.07 1 94.88 323 PRO B O 1
ATOM 6563 N N . VAL B 1 324 ? 16.297 -29.094 -2.693 1 95.88 324 VAL B N 1
ATOM 6564 C CA . VAL B 1 324 ? 16.625 -29.469 -4.062 1 95.88 324 VAL B CA 1
ATOM 6565 C C . VAL B 1 324 ? 17.297 -30.844 -4.066 1 95.88 324 VAL B C 1
ATOM 6567 O O . VAL B 1 324 ? 17.875 -31.266 -3.055 1 95.88 324 VAL B O 1
ATOM 6570 N N . PHE B 1 325 ? 17.094 -31.578 -5.219 1 94 325 PHE B N 1
ATOM 6571 C CA . PHE B 1 325 ? 17.781 -32.844 -5.426 1 94 325 PHE B CA 1
ATOM 6572 C C . PHE B 1 325 ? 18.219 -33 -6.883 1 94 325 PHE B C 1
ATOM 6574 O O . PHE B 1 325 ? 17.859 -32.156 -7.727 1 94 325 PHE B O 1
ATOM 6581 N N . ASP B 1 326 ? 19.109 -33.969 -7.199 1 92.56 326 ASP B N 1
ATOM 6582 C CA . ASP B 1 326 ? 19.656 -34.188 -8.539 1 92.56 326 ASP B CA 1
ATOM 6583 C C . ASP B 1 326 ? 20.281 -32.906 -9.086 1 92.56 326 ASP B C 1
ATOM 6585 O O . ASP B 1 326 ? 19.969 -32.469 -10.195 1 92.56 326 ASP B O 1
ATOM 6589 N N . ARG B 1 327 ? 21.109 -32.344 -8.242 1 92.5 327 ARG B N 1
ATOM 6590 C CA . ARG B 1 327 ? 21.703 -31.031 -8.562 1 92.5 327 ARG B CA 1
ATOM 6591 C C . ARG B 1 327 ? 22.906 -31.188 -9.477 1 92.5 327 ARG B C 1
ATOM 6593 O O . ARG B 1 327 ? 23.75 -32.062 -9.266 1 92.5 327 ARG B O 1
ATOM 6600 N N . SER B 1 328 ? 22.938 -30.422 -10.484 1 91.94 328 SER B N 1
ATOM 6601 C CA . SER B 1 328 ? 24.094 -30.25 -11.375 1 91.94 328 SER B CA 1
ATOM 6602 C C . SER B 1 328 ? 24.422 -28.781 -11.57 1 91.94 328 SER B C 1
ATOM 6604 O O . SER B 1 328 ? 23.859 -27.922 -10.891 1 91.94 328 SER B O 1
ATOM 6606 N N . SER B 1 329 ? 25.312 -28.531 -12.492 1 91 329 SER B N 1
ATOM 6607 C CA . SER B 1 329 ? 25.734 -27.156 -12.727 1 91 329 SER B CA 1
ATOM 6608 C C . SER B 1 329 ? 24.656 -26.375 -13.461 1 91 329 SER B C 1
ATOM 6610 O O . SER B 1 329 ? 24.562 -25.156 -13.312 1 91 329 SER B O 1
ATOM 6612 N N . ASP B 1 330 ? 23.844 -27.188 -14.211 1 94.5 330 ASP B N 1
ATOM 6613 C CA . ASP B 1 330 ? 22.922 -26.438 -15.062 1 94.5 330 ASP B CA 1
ATOM 6614 C C . ASP B 1 330 ? 21.469 -26.875 -14.82 1 94.5 330 ASP B C 1
ATOM 6616 O O . ASP B 1 330 ? 20.547 -26.312 -15.398 1 94.5 330 ASP B O 1
ATOM 6620 N N . THR B 1 331 ? 21.297 -27.938 -14.023 1 95.69 331 THR B N 1
ATOM 6621 C CA . THR B 1 331 ? 19.922 -28.375 -13.766 1 95.69 331 THR B CA 1
ATOM 6622 C C . THR B 1 331 ? 19.781 -28.828 -12.312 1 95.69 331 THR B C 1
ATOM 6624 O O . THR B 1 331 ? 20.75 -29.203 -11.664 1 95.69 331 THR B O 1
ATOM 6627 N N . LEU B 1 332 ? 18.656 -28.734 -11.797 1 96 332 LEU B N 1
ATOM 6628 C CA . LEU B 1 332 ? 18.266 -29.297 -10.508 1 96 332 LEU B CA 1
ATOM 6629 C C . LEU B 1 332 ? 16.781 -29.641 -10.484 1 96 332 LEU B C 1
ATOM 6631 O O . LEU B 1 332 ? 16.031 -29.188 -11.344 1 96 332 LEU B O 1
ATOM 6635 N N . ARG B 1 333 ? 16.391 -30.484 -9.57 1 96.56 333 ARG B N 1
ATOM 6636 C CA . ARG B 1 333 ? 14.992 -30.859 -9.414 1 96.56 333 ARG B CA 1
ATOM 6637 C C . ARG B 1 333 ? 14.492 -30.562 -8.008 1 96.56 333 ARG B C 1
ATOM 6639 O O . ARG B 1 333 ? 15.273 -30.531 -7.055 1 96.56 333 ARG B O 1
ATOM 6646 N N . PHE B 1 334 ? 13.234 -30.266 -7.887 1 96.25 334 PHE B N 1
ATOM 6647 C CA . PHE B 1 334 ? 12.586 -30.016 -6.609 1 96.25 334 PHE B CA 1
ATOM 6648 C C . PHE B 1 334 ? 11.078 -30.234 -6.715 1 96.25 334 PHE B C 1
ATOM 6650 O O . PHE B 1 334 ? 10.562 -30.5 -7.801 1 96.25 334 PHE B O 1
ATOM 6657 N N . HIS B 1 335 ? 10.398 -30.234 -5.602 1 95.69 335 HIS B N 1
ATOM 6658 C CA . HIS B 1 335 ? 8.938 -30.328 -5.559 1 95.69 335 HIS B CA 1
ATOM 6659 C C . HIS B 1 335 ? 8.305 -28.984 -5.285 1 95.69 335 HIS B C 1
ATOM 6661 O O . HIS B 1 335 ? 8.734 -28.25 -4.383 1 95.69 335 HIS B O 1
ATOM 6667 N N . ILE B 1 336 ? 7.402 -28.562 -6.086 1 95.06 336 ILE B N 1
ATOM 6668 C CA . ILE B 1 336 ? 6.613 -27.375 -5.785 1 95.06 336 ILE B CA 1
ATOM 6669 C C . ILE B 1 336 ? 5.605 -27.688 -4.68 1 95.06 336 ILE B C 1
ATOM 6671 O O . ILE B 1 336 ? 4.723 -28.531 -4.859 1 95.06 336 ILE B O 1
ATOM 6675 N N . PRO B 1 337 ? 5.75 -27.094 -3.561 1 94 337 PRO B N 1
ATOM 6676 C CA . PRO B 1 337 ? 4.824 -27.375 -2.463 1 94 337 PRO B CA 1
ATOM 6677 C C . PRO B 1 337 ? 3.408 -26.875 -2.742 1 94 337 PRO B C 1
ATOM 6679 O O . PRO B 1 337 ? 3.211 -26.016 -3.609 1 94 337 PRO B O 1
ATOM 6682 N N . PRO B 1 338 ? 2.447 -27.516 -2.094 1 92.19 338 PRO B N 1
ATOM 6683 C CA . PRO B 1 338 ? 1.081 -27 -2.23 1 92.19 338 PRO B CA 1
ATOM 6684 C C . PRO B 1 338 ? 0.934 -25.578 -1.729 1 92.19 338 PRO B C 1
ATOM 6686 O O . PRO B 1 338 ? 1.741 -25.109 -0.918 1 92.19 338 PRO B O 1
ATOM 6689 N N . SER B 1 339 ? 0.045 -24.859 -2.318 1 88.88 339 SER B N 1
ATOM 6690 C CA . SER B 1 339 ? -0.256 -23.484 -1.923 1 88.88 339 SER B CA 1
ATOM 6691 C C . SER B 1 339 ? -1.703 -23.344 -1.463 1 88.88 339 SER B C 1
ATOM 6693 O O . SER B 1 339 ? -2.598 -24 -2.008 1 88.88 339 SER B O 1
ATOM 6695 N N . GLY B 1 340 ? -1.925 -22.688 -0.444 1 84.5 340 GLY B N 1
ATOM 6696 C CA . GLY B 1 340 ? -3.277 -22.391 0.008 1 84.5 340 GLY B CA 1
ATOM 6697 C C . GLY B 1 340 ? -3.979 -21.344 -0.839 1 84.5 340 GLY B C 1
ATOM 6698 O O . GLY B 1 340 ? -5.164 -21.078 -0.64 1 84.5 340 GLY B O 1
ATOM 6699 N N . THR B 1 341 ? -3.256 -20.828 -1.775 1 85.88 341 THR B N 1
ATOM 6700 C CA . THR B 1 341 ? -3.807 -19.766 -2.611 1 85.88 341 THR B CA 1
ATOM 6701 C C . THR B 1 341 ? -3.492 -20.016 -4.082 1 85.88 341 THR B C 1
ATOM 6703 O O . THR B 1 341 ? -2.607 -20.812 -4.406 1 85.88 341 THR B O 1
ATOM 6706 N N . LYS B 1 342 ? -4.289 -19.469 -4.91 1 89.75 342 LYS B N 1
ATOM 6707 C CA . LYS B 1 342 ? -4.035 -19.453 -6.348 1 89.75 342 LYS B CA 1
ATOM 6708 C C . LYS B 1 342 ? -3.361 -18.156 -6.766 1 89.75 342 LYS B C 1
ATOM 6710 O O . LYS B 1 342 ? -3.498 -17.125 -6.094 1 89.75 342 LYS B O 1
ATOM 6715 N N . GLY B 1 343 ? -2.629 -18.266 -7.883 1 88.81 343 GLY B N 1
ATOM 6716 C CA . GLY B 1 343 ? -1.959 -17.078 -8.375 1 88.81 343 GLY B CA 1
ATOM 6717 C C . GLY B 1 343 ? -0.486 -17.297 -8.664 1 88.81 343 GLY B C 1
ATOM 6718 O O . GLY B 1 343 ? -0.001 -18.422 -8.617 1 88.81 343 GLY B O 1
ATOM 6719 N N . THR B 1 344 ? 0.135 -16.141 -8.961 1 89.69 344 THR B N 1
ATOM 6720 C CA . THR B 1 344 ? 1.543 -16.234 -9.336 1 89.69 344 THR B CA 1
ATOM 6721 C C . THR B 1 344 ? 2.439 -15.938 -8.141 1 89.69 344 THR B C 1
ATOM 6723 O O . THR B 1 344 ? 2.131 -15.062 -7.324 1 89.69 344 THR B O 1
ATOM 6726 N N . GLU B 1 345 ? 3.432 -16.719 -7.973 1 90 345 GLU B N 1
ATOM 6727 C CA . GLU B 1 345 ? 4.457 -16.531 -6.949 1 90 345 GLU B CA 1
ATOM 6728 C C . GLU B 1 345 ? 5.852 -16.5 -7.57 1 90 345 GLU B C 1
ATOM 6730 O O . GLU B 1 345 ? 6.102 -17.156 -8.586 1 90 345 GLU B O 1
ATOM 6735 N N . LYS B 1 346 ? 6.73 -15.758 -6.996 1 90.69 346 LYS B N 1
ATOM 6736 C CA . LYS B 1 346 ? 8.102 -15.656 -7.48 1 90.69 346 LYS B CA 1
ATOM 6737 C C . LYS B 1 346 ? 8.961 -16.797 -6.949 1 90.69 346 LYS B C 1
ATOM 6739 O O . LYS B 1 346 ? 8.75 -17.281 -5.836 1 90.69 346 LYS B O 1
ATOM 6744 N N . VAL B 1 347 ? 9.852 -17.188 -7.777 1 93.5 347 VAL B N 1
ATOM 6745 C CA . VAL B 1 347 ? 10.75 -18.297 -7.434 1 93.5 347 VAL B CA 1
ATOM 6746 C C . VAL B 1 347 ? 12.203 -17.828 -7.551 1 93.5 347 VAL B C 1
ATOM 6748 O O . VAL B 1 347 ? 12.57 -17.172 -8.523 1 93.5 347 VAL B O 1
ATOM 6751 N N . CYS B 1 348 ? 12.977 -18.094 -6.551 1 93.06 348 CYS B N 1
ATOM 6752 C CA . CYS B 1 348 ? 14.414 -17.844 -6.598 1 93.06 348 CYS B CA 1
ATOM 6753 C C . CYS B 1 348 ? 15.188 -18.984 -5.953 1 93.06 348 CYS B C 1
ATOM 6755 O O . CYS B 1 348 ? 14.602 -19.828 -5.254 1 93.06 348 CYS B O 1
ATOM 6757 N N . VAL B 1 349 ? 16.422 -19.062 -6.297 1 94.19 349 VAL B N 1
ATOM 6758 C CA . VAL B 1 349 ? 17.281 -20.109 -5.754 1 94.19 349 VAL B CA 1
ATOM 6759 C C . VAL B 1 349 ? 18.109 -19.547 -4.598 1 94.19 349 VAL B C 1
ATOM 6761 O O . VAL B 1 349 ? 18.594 -18.406 -4.672 1 94.19 349 VAL B O 1
ATOM 6764 N N . VAL B 1 350 ? 18.172 -20.297 -3.547 1 91.38 350 VAL B N 1
ATOM 6765 C CA . VAL B 1 350 ? 18.859 -19.844 -2.336 1 91.38 350 VAL B CA 1
ATOM 6766 C C . VAL B 1 350 ? 20.234 -20.5 -2.236 1 91.38 350 VAL B C 1
ATOM 6768 O O . VAL B 1 350 ? 20.375 -21.703 -2.455 1 91.38 350 VAL B O 1
ATOM 6771 N N . THR B 1 351 ? 21.219 -19.688 -1.96 1 86.56 351 THR B N 1
ATOM 6772 C CA . THR B 1 351 ? 22.578 -20.172 -1.758 1 86.56 351 THR B CA 1
ATOM 6773 C C . THR B 1 351 ? 22.875 -20.328 -0.271 1 86.56 351 THR B C 1
ATOM 6775 O O . THR B 1 351 ? 22.062 -19.969 0.577 1 86.56 351 THR B O 1
ATOM 6778 N N . PRO B 1 352 ? 24 -20.953 0.03 1 78.94 352 PRO B N 1
ATOM 6779 C CA . PRO B 1 352 ? 24.297 -21.234 1.436 1 78.94 352 PRO B CA 1
ATOM 6780 C C . PRO B 1 352 ? 24.312 -19.984 2.301 1 78.94 352 PRO B C 1
ATOM 6782 O O . PRO B 1 352 ? 24.109 -20.062 3.516 1 78.94 352 PRO B O 1
ATOM 6785 N N . ASP B 1 353 ? 24.516 -18.844 1.654 1 71.88 353 ASP B N 1
ATOM 6786 C CA . ASP B 1 353 ? 24.5 -17.594 2.396 1 71.88 353 ASP B CA 1
ATOM 6787 C C . ASP B 1 353 ? 23.062 -17.078 2.586 1 71.88 353 ASP B C 1
ATOM 6789 O O . ASP B 1 353 ? 22.859 -15.953 3.039 1 71.88 353 ASP B O 1
ATOM 6793 N N . ASP B 1 354 ? 22.125 -17.812 2.166 1 78.31 354 ASP B N 1
ATOM 6794 C CA . ASP B 1 354 ? 20.688 -17.578 2.328 1 78.31 354 ASP B CA 1
ATOM 6795 C C . ASP B 1 354 ? 20.219 -16.438 1.424 1 78.31 354 ASP B C 1
ATOM 6797 O O . ASP B 1 354 ? 19.156 -15.867 1.646 1 78.31 354 ASP B O 1
ATOM 6801 N N . ARG B 1 355 ? 21.094 -16.141 0.49 1 81.56 355 ARG B N 1
ATOM 6802 C CA . ARG B 1 355 ? 20.672 -15.172 -0.514 1 81.56 355 ARG B CA 1
ATOM 6803 C C . ARG B 1 355 ? 19.875 -15.852 -1.628 1 81.56 355 ARG B C 1
ATOM 6805 O O . ARG B 1 355 ? 20.141 -17 -1.977 1 81.56 355 ARG B O 1
ATOM 6812 N N . CYS B 1 356 ? 18.859 -15.125 -2.053 1 84.94 356 CYS B N 1
ATOM 6813 C CA . CYS B 1 356 ? 17.969 -15.625 -3.098 1 84.94 356 CYS B CA 1
ATOM 6814 C C . CYS B 1 356 ? 18.312 -15.016 -4.449 1 84.94 356 CYS B C 1
ATOM 6816 O O . CYS B 1 356 ? 18.422 -13.797 -4.574 1 84.94 356 CYS B O 1
ATOM 6818 N N . HIS B 1 357 ? 18.547 -15.859 -5.387 1 84.62 357 HIS B N 1
ATOM 6819 C CA . HIS B 1 357 ? 18.984 -15.414 -6.703 1 84.62 357 HIS B CA 1
ATOM 6820 C C . HIS B 1 357 ? 18.031 -15.883 -7.793 1 84.62 357 HIS B C 1
ATOM 6822 O O . HIS B 1 357 ? 17.422 -16.953 -7.672 1 84.62 357 HIS B O 1
ATOM 6828 N N . GLY B 1 358 ? 17.984 -15.102 -8.781 1 84.56 358 GLY B N 1
ATOM 6829 C CA . GLY B 1 358 ? 17.156 -15.461 -9.914 1 84.56 358 GLY B CA 1
ATOM 6830 C C . GLY B 1 358 ? 15.719 -14.984 -9.766 1 84.56 358 GLY B C 1
ATOM 6831 O O . GLY B 1 358 ? 15.297 -14.578 -8.68 1 84.56 358 GLY B O 1
ATOM 6832 N N . ASN B 1 359 ? 15.102 -15.016 -10.891 1 85.31 359 ASN B N 1
ATOM 6833 C CA . ASN B 1 359 ? 13.703 -14.586 -10.938 1 85.31 359 ASN B CA 1
ATOM 6834 C C . ASN B 1 359 ? 12.883 -15.461 -11.875 1 85.31 359 ASN B C 1
ATOM 6836 O O . ASN B 1 359 ? 13.195 -15.586 -13.062 1 85.31 359 ASN B O 1
ATOM 6840 N N . SER B 1 360 ? 12.055 -16.234 -11.328 1 91.44 360 SER B N 1
ATOM 6841 C CA . SER B 1 360 ? 11.086 -17.031 -12.078 1 91.44 360 SER B CA 1
ATOM 6842 C C . SER B 1 360 ? 9.719 -16.984 -11.414 1 91.44 360 SER B C 1
ATOM 6844 O O . SER B 1 360 ? 9.547 -16.391 -10.344 1 91.44 360 SER B O 1
ATOM 6846 N N . ILE B 1 361 ? 8.781 -17.547 -12.203 1 93 361 ILE B N 1
ATOM 6847 C CA . ILE B 1 361 ? 7.414 -17.469 -11.695 1 93 361 ILE B CA 1
ATOM 6848 C C . ILE B 1 361 ? 6.762 -18.844 -11.727 1 93 361 ILE B C 1
ATOM 6850 O O . ILE B 1 361 ? 6.98 -19.625 -12.656 1 93 361 ILE B O 1
ATOM 6854 N N . ILE B 1 362 ? 6.078 -19.141 -10.641 1 93.5 362 ILE B N 1
ATOM 6855 C CA . ILE B 1 362 ? 5.18 -20.281 -10.594 1 93.5 362 ILE B CA 1
ATOM 6856 C C . ILE B 1 362 ? 3.732 -19.797 -10.5 1 93.5 362 ILE B C 1
ATOM 6858 O O . ILE B 1 362 ? 3.432 -18.859 -9.773 1 93.5 362 ILE B O 1
ATOM 6862 N N . THR B 1 363 ? 2.918 -20.422 -11.305 1 93.31 363 THR B N 1
ATOM 6863 C CA . THR B 1 363 ? 1.499 -20.078 -11.266 1 93.31 363 THR B CA 1
ATOM 6864 C C . THR B 1 363 ? 0.69 -21.219 -10.656 1 93.31 363 THR B C 1
ATOM 6866 O O . THR B 1 363 ? 0.659 -22.328 -11.195 1 93.31 363 THR B O 1
ATOM 6869 N N . TYR B 1 364 ? 0.125 -21 -9.516 1 92.25 364 TYR B N 1
ATOM 6870 C CA . TYR B 1 364 ? -0.798 -21.953 -8.914 1 92.25 364 TYR B CA 1
ATOM 6871 C C . TYR B 1 364 ? -2.205 -21.797 -9.477 1 92.25 364 TYR B C 1
ATOM 6873 O O . TYR B 1 364 ? -2.768 -20.688 -9.438 1 92.25 364 TYR B O 1
ATOM 6881 N N . SER B 1 365 ? -2.738 -22.844 -9.984 1 93.19 365 SER B N 1
ATOM 6882 C CA . SER B 1 365 ? -4.07 -22.828 -10.57 1 93.19 365 SER B CA 1
ATOM 6883 C C . SER B 1 365 ? -4.996 -23.828 -9.891 1 93.19 365 SER B C 1
ATOM 6885 O O . SER B 1 365 ? -4.605 -24.469 -8.906 1 93.19 365 SER B O 1
ATOM 6887 N N . SER B 1 366 ? -6.277 -23.859 -10.328 1 92.06 366 SER B N 1
ATOM 6888 C CA . SER B 1 366 ? -7.281 -24.75 -9.758 1 92.06 366 SER B CA 1
ATOM 6889 C C . SER B 1 366 ? -6.953 -26.219 -10.039 1 92.06 366 SER B C 1
ATOM 6891 O O . SER B 1 366 ? -6.156 -26.516 -10.93 1 92.06 366 SER B O 1
ATOM 6893 N N . GLN B 1 367 ? -7.465 -27.078 -9.305 1 92.12 367 GLN B N 1
ATOM 6894 C CA . GLN B 1 367 ? -7.25 -28.5 -9.516 1 92.12 367 GLN B CA 1
ATOM 6895 C C . GLN B 1 367 ? -7.93 -28.984 -10.797 1 92.12 367 GLN B C 1
ATOM 6897 O O . GLN B 1 367 ? -8.875 -28.359 -11.273 1 92.12 367 GLN B O 1
ATOM 6902 N N . PRO B 1 368 ? -7.445 -30.078 -11.344 1 92.38 368 PRO B N 1
ATOM 6903 C CA . PRO B 1 368 ? -8.102 -30.641 -12.523 1 92.38 368 PRO B CA 1
ATOM 6904 C C . PRO B 1 368 ? -9.453 -31.266 -12.203 1 92.38 368 PRO B C 1
ATOM 6906 O O . PRO B 1 368 ? -9.75 -31.547 -11.039 1 92.38 368 PRO B O 1
ATOM 6909 N N . SER B 1 369 ? -10.258 -31.344 -13.211 1 89.56 369 SER B N 1
ATOM 6910 C CA . SER B 1 369 ? -11.539 -32.031 -13.109 1 89.56 369 SER B CA 1
ATOM 6911 C C . SER B 1 369 ? -11.609 -33.188 -14.086 1 89.56 369 SER B C 1
ATOM 6913 O O . SER B 1 369 ? -10.961 -33.188 -15.133 1 89.56 369 SER B O 1
ATOM 6915 N N . CYS B 1 370 ? -12.273 -34.219 -13.664 1 88.69 370 CYS B N 1
ATOM 6916 C CA . CYS B 1 370 ? -12.508 -35.375 -14.516 1 88.69 370 CYS B CA 1
ATOM 6917 C C . CYS B 1 370 ? -14 -35.562 -14.773 1 88.69 370 CYS B C 1
ATOM 6919 O O . CYS B 1 370 ? -14.75 -35.906 -13.859 1 88.69 370 CYS B O 1
ATOM 6921 N N . THR B 1 371 ? -14.391 -35.375 -16 1 87.25 371 THR B N 1
ATOM 6922 C CA . THR B 1 371 ? -15.805 -35.5 -16.344 1 87.25 371 THR B CA 1
ATOM 6923 C C . THR B 1 371 ? -16.094 -36.875 -16.938 1 87.25 371 THR B C 1
ATOM 6925 O O . THR B 1 371 ? -17.25 -37.312 -17.016 1 87.25 371 THR B O 1
ATOM 6928 N N . GLY B 1 372 ? -14.984 -37.531 -17.375 1 89.5 372 GLY B N 1
ATOM 6929 C CA . GLY B 1 372 ? -15.203 -38.875 -17.906 1 89.5 372 GLY B CA 1
ATOM 6930 C C . GLY B 1 372 ? -13.977 -39.469 -18.578 1 89.5 372 GLY B C 1
ATOM 6931 O O . GLY B 1 372 ? -12.93 -38.812 -18.641 1 89.5 372 GLY B O 1
ATOM 6932 N N . ILE B 1 373 ? -14.164 -40.719 -18.953 1 92.56 373 ILE B N 1
ATOM 6933 C CA . ILE B 1 373 ? -13.117 -41.406 -19.688 1 92.56 373 ILE B CA 1
ATOM 6934 C C . ILE B 1 373 ? -13.711 -42.062 -20.953 1 92.56 373 ILE B C 1
ATOM 6936 O O . ILE B 1 373 ? -14.898 -42.375 -20.969 1 92.56 373 ILE B O 1
ATOM 6940 N N . GLN B 1 374 ? -12.844 -42.125 -21.984 1 91.44 374 GLN B N 1
ATOM 6941 C CA . GLN B 1 374 ? -13.242 -42.781 -23.219 1 91.44 374 GLN B CA 1
ATOM 6942 C C . GLN B 1 374 ? -12.094 -43.594 -23.797 1 91.44 374 GLN B C 1
ATOM 6944 O O . GLN B 1 374 ? -11.008 -43.062 -24.047 1 91.44 374 GLN B O 1
ATOM 6949 N N . PRO B 1 375 ? -12.32 -44.781 -24.156 1 92.75 375 PRO B N 1
ATOM 6950 C CA . PRO B 1 375 ? -13.492 -45.594 -23.844 1 92.75 375 PRO B CA 1
ATOM 6951 C C . PRO B 1 375 ? -13.578 -45.969 -22.359 1 92.75 375 PRO B C 1
ATOM 6953 O O . PRO B 1 375 ? -12.609 -45.781 -21.625 1 92.75 375 PRO B O 1
ATOM 6956 N N . THR B 1 376 ? -14.766 -46.469 -21.938 1 93 376 THR B N 1
ATOM 6957 C CA . THR B 1 376 ? -14.969 -46.844 -20.531 1 93 376 THR B CA 1
ATOM 6958 C C . THR B 1 376 ? -14.703 -48.312 -20.297 1 93 376 THR B C 1
ATOM 6960 O O . THR B 1 376 ? -14.789 -48.812 -19.172 1 93 376 THR B O 1
ATOM 6963 N N . VAL B 1 377 ? -14.445 -48.969 -21.328 1 92.5 377 VAL B N 1
ATOM 6964 C CA . VAL B 1 377 ? -14.219 -50.406 -21.234 1 92.5 377 VAL B CA 1
ATOM 6965 C C . VAL B 1 377 ? -12.859 -50.75 -21.859 1 92.5 377 VAL B C 1
ATOM 6967 O O . VAL B 1 377 ? -12.477 -50.188 -22.875 1 92.5 377 VAL B O 1
ATOM 6970 N N . SER B 1 378 ? -12.156 -51.625 -21.156 1 93.31 378 SER B N 1
ATOM 6971 C CA . SER B 1 378 ? -10.906 -52.188 -21.688 1 93.31 378 SER B CA 1
ATOM 6972 C C . SER B 1 378 ? -10.945 -53.719 -21.734 1 93.31 378 SER B C 1
ATOM 6974 O O . SER B 1 378 ? -11.875 -54.344 -21.219 1 93.31 378 SER B O 1
ATOM 6976 N N . TRP B 1 379 ? -10.062 -54.344 -22.562 1 92 379 TRP B N 1
ATOM 6977 C CA . TRP B 1 379 ? -9.961 -55.812 -22.578 1 92 379 TRP B CA 1
ATOM 6978 C C . TRP B 1 379 ? -9 -56.312 -21.5 1 92 379 TRP B C 1
ATOM 6980 O O . TRP B 1 379 ? -8.195 -55.531 -20.984 1 92 379 TRP B O 1
ATOM 6990 N N . SER B 1 380 ? -9.086 -57.5 -21.094 1 91.12 380 SER B N 1
ATOM 6991 C CA . SER B 1 380 ? -8.438 -58.094 -19.938 1 91.12 380 SER B CA 1
ATOM 6992 C C . SER B 1 380 ? -6.922 -58.031 -20.031 1 91.12 380 SER B C 1
ATOM 6994 O O . SER B 1 380 ? -6.23 -57.875 -19.031 1 91.12 380 SER B O 1
ATOM 6996 N N . SER B 1 381 ? -6.328 -58.125 -21.234 1 91.25 381 SER B N 1
ATOM 6997 C CA . SER B 1 381 ? -4.883 -58.094 -21.422 1 91.25 381 SER B CA 1
ATOM 6998 C C . SER B 1 381 ? -4.305 -56.719 -21.188 1 91.25 381 SER B C 1
ATOM 7000 O O . SER B 1 381 ? -3.088 -56.562 -21.062 1 91.25 381 SER B O 1
ATOM 7002 N N . GLY B 1 382 ? -5.172 -55.812 -21.109 1 91.94 382 GLY B N 1
ATOM 7003 C CA . GLY B 1 382 ? -4.723 -54.438 -20.859 1 91.94 382 GLY B CA 1
ATOM 7004 C C . GLY B 1 382 ? -4.07 -53.781 -22.062 1 91.94 382 GLY B C 1
ATOM 7005 O O . GLY B 1 382 ? -4.137 -54.312 -23.172 1 91.94 382 GLY B O 1
ATOM 7006 N N . GLY B 1 383 ? -3.637 -52.531 -21.922 1 93.06 383 GLY B N 1
ATOM 7007 C CA . GLY B 1 383 ? -2.906 -51.844 -22.969 1 93.06 383 GLY B CA 1
ATOM 7008 C C . GLY B 1 383 ? -3.791 -50.938 -23.812 1 93.06 383 GLY B C 1
ATOM 7009 O O . GLY B 1 383 ? -3.334 -50.375 -24.812 1 93.06 383 GLY B O 1
ATOM 7010 N N . ARG B 1 384 ? -5.043 -50.906 -23.516 1 94.56 384 ARG B N 1
ATOM 7011 C CA . ARG B 1 384 ? -5.922 -50.031 -24.266 1 94.56 384 ARG B CA 1
ATOM 7012 C C . ARG B 1 384 ? -5.703 -48.562 -23.875 1 94.56 384 ARG B C 1
ATOM 7014 O O . ARG B 1 384 ? -5.566 -48.25 -22.688 1 94.56 384 ARG B O 1
ATOM 7021 N N . LYS B 1 385 ? -5.664 -47.75 -24.859 1 94.69 385 LYS B N 1
ATOM 7022 C CA . LYS B 1 385 ? -5.5 -46.312 -24.609 1 94.69 385 LYS B CA 1
ATOM 7023 C C . LYS B 1 385 ? -6.805 -45.688 -24.125 1 94.69 385 LYS B C 1
ATOM 7025 O O . LYS B 1 385 ? -7.789 -45.656 -24.875 1 94.69 385 LYS B O 1
ATOM 7030 N N . ILE B 1 386 ? -6.777 -45.219 -22.922 1 94.56 386 ILE B N 1
ATOM 7031 C CA . ILE B 1 386 ? -7.957 -44.594 -22.328 1 94.56 386 ILE B CA 1
ATOM 7032 C C . ILE B 1 386 ? -7.75 -43.094 -22.25 1 94.56 386 ILE B C 1
ATOM 7034 O O . ILE B 1 386 ? -6.766 -42.625 -21.656 1 94.56 386 ILE B O 1
ATOM 7038 N N . HIS B 1 387 ? -8.688 -42.375 -22.766 1 94.56 387 HIS B N 1
ATOM 7039 C CA . HIS B 1 387 ? -8.609 -40.906 -22.766 1 94.56 387 HIS B CA 1
ATOM 7040 C C . HIS B 1 387 ? -9.43 -40.312 -21.625 1 94.56 387 HIS B C 1
ATOM 7042 O O . HIS B 1 387 ? -10.539 -40.75 -21.344 1 94.56 387 HIS B O 1
ATOM 7048 N N . VAL B 1 388 ? -8.812 -39.312 -21 1 93.69 388 VAL B N 1
ATOM 7049 C CA . VAL B 1 388 ? -9.477 -38.625 -19.891 1 93.69 388 VAL B CA 1
ATOM 7050 C C . VAL B 1 388 ? -10.094 -37.312 -20.375 1 93.69 388 VAL B C 1
ATOM 7052 O O . VAL B 1 388 ? -9.453 -36.562 -21.125 1 93.69 388 VAL B O 1
ATOM 7055 N N . GLN B 1 389 ? -11.328 -37.156 -20.016 1 91.75 389 GLN B N 1
ATOM 7056 C CA . GLN B 1 389 ? -12.016 -35.906 -20.344 1 91.75 389 GLN B CA 1
ATOM 7057 C C . GLN B 1 389 ? -12.156 -35.031 -19.094 1 91.75 389 GLN B C 1
ATOM 7059 O O . GLN B 1 389 ? -12.508 -35.5 -18.016 1 91.75 389 GLN B O 1
ATOM 7064 N N . GLY B 1 390 ? -11.812 -33.719 -19.281 1 90.81 390 GLY B N 1
ATOM 7065 C CA . GLY B 1 390 ? -11.914 -32.781 -18.172 1 90.81 390 GLY B CA 1
ATOM 7066 C C . GLY B 1 390 ? -11.164 -31.484 -18.406 1 90.81 390 GLY B C 1
ATOM 7067 O O . GLY B 1 390 ? -10.984 -31.062 -19.547 1 90.81 390 GLY B O 1
ATOM 7068 N N . SER B 1 391 ? -10.93 -30.797 -17.25 1 89.88 391 SER B N 1
ATOM 7069 C CA . SER B 1 391 ? -10.211 -29.531 -17.328 1 89.88 391 SER B CA 1
ATOM 7070 C C . SER B 1 391 ? -8.891 -29.594 -16.578 1 89.88 391 SER B C 1
ATOM 7072 O O . SER B 1 391 ? -8.727 -30.422 -15.672 1 89.88 391 SER B O 1
ATOM 7074 N N . ASN B 1 392 ? -7.875 -28.75 -16.953 1 92.5 392 ASN B N 1
ATOM 7075 C CA . ASN B 1 392 ? -6.57 -28.625 -16.312 1 92.5 392 ASN B CA 1
ATOM 7076 C C . ASN B 1 392 ? -5.871 -29.969 -16.188 1 92.5 392 ASN B C 1
ATOM 7078 O O . ASN B 1 392 ? -5.277 -30.281 -15.164 1 92.5 392 ASN B O 1
ATOM 7082 N N . LEU B 1 393 ? -5.988 -30.75 -17.234 1 93.69 393 LEU B N 1
ATOM 7083 C CA . LEU B 1 393 ? -5.473 -32.125 -17.203 1 93.69 393 LEU B CA 1
ATOM 7084 C C . LEU B 1 393 ? -3.949 -32.125 -17.266 1 93.69 393 LEU B C 1
ATOM 7086 O O . LEU B 1 393 ? -3.314 -33.125 -16.969 1 93.69 393 LEU B O 1
ATOM 7090 N N . GLU B 1 394 ? -3.395 -31 -17.656 1 92.81 394 GLU B N 1
ATOM 7091 C CA . GLU B 1 394 ? -1.94 -30.875 -17.703 1 92.81 394 GLU B CA 1
ATOM 7092 C C . GLU B 1 394 ? -1.335 -31.016 -16.297 1 92.81 394 GLU B C 1
ATOM 7094 O O . GLU B 1 394 ? -0.137 -31.266 -16.156 1 92.81 394 GLU B O 1
ATOM 7099 N N . PHE B 1 395 ? -2.121 -30.875 -15.266 1 94.25 395 PHE B N 1
ATOM 7100 C CA . PHE B 1 395 ? -1.613 -30.891 -13.906 1 94.25 395 PHE B CA 1
ATOM 7101 C C . PHE B 1 395 ? -1.585 -32.312 -13.352 1 94.25 395 PHE B C 1
ATOM 7103 O O . PHE B 1 395 ? -1.023 -32.562 -12.281 1 94.25 395 PHE B O 1
ATOM 7110 N N . VAL B 1 396 ? -2.129 -33.25 -14.031 1 94.56 396 VAL B N 1
ATOM 7111 C CA . VAL B 1 396 ? -2.23 -34.625 -13.562 1 94.56 396 VAL B CA 1
ATOM 7112 C C . VAL B 1 396 ? -0.886 -35.312 -13.734 1 94.56 396 VAL B C 1
ATOM 7114 O O . VAL B 1 396 ? -0.263 -35.219 -14.797 1 94.56 396 VAL B O 1
ATOM 7117 N N . GLU B 1 397 ? -0.509 -35.938 -12.719 1 94 397 GLU B N 1
ATOM 7118 C CA . GLU B 1 397 ? 0.784 -36.625 -12.742 1 94 397 GLU B CA 1
ATOM 7119 C C . GLU B 1 397 ? 0.623 -38.125 -13.047 1 94 397 GLU B C 1
ATOM 7121 O O . GLU B 1 397 ? 1.469 -38.719 -13.711 1 94 397 GLU B O 1
ATOM 7126 N N . SER B 1 398 ? -0.415 -38.719 -12.562 1 94.88 398 SER B N 1
ATOM 7127 C CA . SER B 1 398 ? -0.708 -40.125 -12.75 1 94.88 398 SER B CA 1
ATOM 7128 C C . SER B 1 398 ? -2.148 -40.469 -12.367 1 94.88 398 SER B C 1
ATOM 7130 O O . SER B 1 398 ? -2.887 -39.594 -11.914 1 94.88 398 SER B O 1
ATOM 7132 N N . VAL B 1 399 ? -2.496 -41.688 -12.688 1 94.5 399 VAL B N 1
ATOM 7133 C CA . VAL B 1 399 ? -3.834 -42.156 -12.344 1 94.5 399 VAL B CA 1
ATOM 7134 C C . VAL B 1 399 ? -3.736 -43.406 -11.461 1 94.5 399 VAL B C 1
ATOM 7136 O O . VAL B 1 399 ? -2.928 -44.281 -11.727 1 94.5 399 VAL B O 1
ATOM 7139 N N . THR B 1 400 ? -4.512 -43.375 -10.469 1 94.12 400 THR B N 1
ATOM 7140 C CA . THR B 1 400 ? -4.566 -44.531 -9.578 1 94.12 400 THR B CA 1
ATOM 7141 C C . THR B 1 400 ? -5.875 -45.281 -9.766 1 94.12 400 THR B C 1
ATOM 7143 O O . THR B 1 400 ? -6.949 -44.688 -9.812 1 94.12 400 THR B O 1
ATOM 7146 N N . VAL B 1 401 ? -5.766 -46.594 -9.891 1 91 401 VAL B N 1
ATOM 7147 C CA . VAL B 1 401 ? -6.93 -47.469 -10.062 1 91 401 VAL B CA 1
ATOM 7148 C C . VAL B 1 401 ? -7.332 -48.062 -8.719 1 91 401 VAL B C 1
ATOM 7150 O O . VAL B 1 401 ? -6.484 -48.562 -7.98 1 91 401 VAL B O 1
ATOM 7153 N N . PHE B 1 402 ? -8.562 -47.906 -8.516 1 87.81 402 PHE B N 1
ATOM 7154 C CA . PHE B 1 402 ? -9.094 -48.469 -7.289 1 87.81 402 PHE B CA 1
ATOM 7155 C C . PHE B 1 402 ? -10.031 -49.656 -7.598 1 87.81 402 PHE B C 1
ATOM 7157 O O . PHE B 1 402 ? -10.781 -49.594 -8.57 1 87.81 402 PHE B O 1
ATOM 7164 N N . PRO B 1 403 ? -9.938 -50.625 -6.77 1 86 403 PRO B N 1
ATOM 7165 C CA . PRO B 1 403 ? -9.305 -50.781 -5.457 1 86 403 PRO B CA 1
ATOM 7166 C C . PRO B 1 403 ? -7.883 -51.344 -5.547 1 86 403 PRO B C 1
ATOM 7168 O O . PRO B 1 403 ? -7.227 -51.531 -4.52 1 86 403 PRO B O 1
ATOM 7171 N N . SER B 1 404 ? -7.379 -51.688 -6.652 1 82.25 404 SER B N 1
ATOM 7172 C CA . SER B 1 404 ? -6.062 -52.281 -6.793 1 82.25 404 SER B CA 1
ATOM 7173 C C . SER B 1 404 ? -4.957 -51.312 -6.391 1 82.25 404 SER B C 1
ATOM 7175 O O . SER B 1 404 ? -3.83 -51.719 -6.113 1 82.25 404 SER B O 1
ATOM 7177 N N . ASN B 1 405 ? -5.16 -50.094 -6.348 1 88.69 405 ASN B N 1
ATOM 7178 C CA . ASN B 1 405 ? -4.219 -49.031 -6.012 1 88.69 405 ASN B CA 1
ATOM 7179 C C . ASN B 1 405 ? -3.027 -49 -6.969 1 88.69 405 ASN B C 1
ATOM 7181 O O . ASN B 1 405 ? -1.922 -48.625 -6.582 1 88.69 405 ASN B O 1
ATOM 7185 N N . LYS B 1 406 ? -3.256 -49.531 -8.102 1 90.75 406 LYS B N 1
ATOM 7186 C CA . LYS B 1 406 ? -2.213 -49.469 -9.117 1 90.75 406 LYS B CA 1
ATOM 7187 C C . LYS B 1 406 ? -2.111 -48.062 -9.711 1 90.75 406 LYS B C 1
ATOM 7189 O O . LYS B 1 406 ? -3.129 -47.438 -9.969 1 90.75 406 LYS B O 1
ATOM 7194 N N . VAL B 1 407 ? -0.886 -47.656 -9.789 1 94.56 407 VAL B N 1
ATOM 7195 C CA . VAL B 1 407 ? -0.646 -46.312 -10.352 1 94.56 407 VAL B CA 1
ATOM 7196 C C . VAL B 1 407 ? -0.269 -46.438 -11.828 1 94.56 407 VAL B C 1
ATOM 7198 O O . VAL B 1 407 ? 0.681 -47.156 -12.172 1 94.56 407 VAL B O 1
ATOM 7201 N N . LEU B 1 408 ? -1.012 -45.781 -12.648 1 94.75 408 LEU B N 1
ATOM 7202 C CA . LEU B 1 408 ? -0.785 -45.812 -14.094 1 94.75 408 LEU B CA 1
ATOM 7203 C C . LEU B 1 408 ? -0.146 -44.5 -14.555 1 94.75 408 LEU B C 1
ATOM 7205 O O . LEU B 1 408 ? -0.578 -43.406 -14.156 1 94.75 408 LEU B O 1
ATOM 7209 N N . LYS B 1 409 ? 0.792 -44.688 -15.375 1 94.5 409 LYS B N 1
ATOM 7210 C CA . LYS B 1 409 ? 1.435 -43.5 -15.953 1 94.5 409 LYS B CA 1
ATOM 7211 C C . LYS B 1 409 ? 0.54 -42.844 -17 1 94.5 409 LYS B C 1
ATOM 7213 O O . LYS B 1 409 ? -0.143 -43.531 -17.766 1 94.5 409 LYS B O 1
ATOM 7218 N N . THR B 1 410 ? 0.588 -41.562 -16.938 1 95.31 410 THR B N 1
ATOM 7219 C CA . THR B 1 410 ? -0.229 -40.812 -17.891 1 95.31 410 THR B CA 1
ATOM 7220 C C . THR B 1 410 ? 0.649 -40.062 -18.906 1 95.31 410 THR B C 1
ATOM 7222 O O . THR B 1 410 ? 1.83 -39.812 -18.641 1 95.31 410 THR B O 1
ATOM 7225 N N . GLN B 1 411 ? 0.074 -39.844 -20.047 1 93.88 411 GLN B N 1
ATOM 7226 C CA . GLN B 1 411 ? 0.7 -39.031 -21.078 1 93.88 411 GLN B CA 1
ATOM 7227 C C . GLN B 1 411 ? -0.191 -37.844 -21.469 1 93.88 411 GLN B C 1
ATOM 7229 O O . GLN B 1 411 ? -1.38 -38.031 -21.734 1 93.88 411 GLN B O 1
ATOM 7234 N N . TYR B 1 412 ? 0.443 -36.688 -21.438 1 92.56 412 TYR B N 1
ATOM 7235 C CA . TYR B 1 412 ? -0.3 -35.469 -21.781 1 92.56 412 TYR B CA 1
ATOM 7236 C C . TYR B 1 412 ? 0.272 -34.812 -23.031 1 92.56 412 TYR B C 1
ATOM 7238 O O . TYR B 1 412 ? 1.485 -34.625 -23.141 1 92.56 412 TYR B O 1
ATOM 7246 N N . ASN B 1 413 ? -0.648 -34.531 -23.938 1 89.94 413 ASN B N 1
ATOM 7247 C CA . ASN B 1 413 ? -0.276 -33.781 -25.141 1 89.94 413 ASN B CA 1
ATOM 7248 C C . ASN B 1 413 ? -0.664 -32.312 -25.047 1 89.94 413 ASN B C 1
ATOM 7250 O O . ASN B 1 413 ? -1.85 -31.984 -25.047 1 89.94 413 ASN B O 1
ATOM 7254 N N . THR B 1 414 ? 0.322 -31.422 -25.078 1 84.81 414 THR B N 1
ATOM 7255 C CA . THR B 1 414 ? 0.113 -30 -24.875 1 84.81 414 THR B CA 1
ATOM 7256 C C . THR B 1 414 ? -0.665 -29.391 -26.047 1 84.81 414 THR B C 1
ATOM 7258 O O . THR B 1 414 ? -1.467 -28.484 -25.844 1 84.81 414 THR B O 1
ATOM 7261 N N . SER B 1 415 ? -0.444 -29.875 -27.234 1 85.06 415 SER B N 1
ATOM 7262 C CA . SER B 1 415 ? -1.083 -29.312 -28.422 1 85.06 415 SER B CA 1
ATOM 7263 C C . SER B 1 415 ? -2.566 -29.656 -28.469 1 85.06 415 SER B C 1
ATOM 7265 O O . SER B 1 415 ? -3.406 -28.797 -28.719 1 85.06 415 SER B O 1
ATOM 7267 N N . SER B 1 416 ? -2.889 -30.922 -28.109 1 80.31 416 SER B N 1
ATOM 7268 C CA . SER B 1 416 ? -4.273 -31.375 -28.188 1 80.31 416 SER B CA 1
ATOM 7269 C C . SER B 1 416 ? -4.961 -31.297 -26.828 1 80.31 416 SER B C 1
ATOM 7271 O O . SER B 1 416 ? -6.176 -31.469 -26.734 1 80.31 416 SER B O 1
ATOM 7273 N N . GLU B 1 417 ? -4.172 -30.953 -25.828 1 86.75 417 GLU B N 1
ATOM 7274 C CA . GLU B 1 417 ? -4.68 -30.922 -24.453 1 86.75 417 GLU B CA 1
ATOM 7275 C C . GLU B 1 417 ? -5.344 -32.25 -24.078 1 86.75 417 GLU B C 1
ATOM 7277 O O . GLU B 1 417 ? -6.379 -32.25 -23.406 1 86.75 417 GLU B O 1
ATOM 7282 N N . ASP B 1 418 ? -4.77 -33.344 -24.594 1 90.31 418 ASP B N 1
ATOM 7283 C CA . ASP B 1 418 ? -5.316 -34.656 -24.375 1 90.31 418 ASP B CA 1
ATOM 7284 C C . ASP B 1 418 ? -4.484 -35.438 -23.344 1 90.31 418 ASP B C 1
ATOM 7286 O O . ASP B 1 418 ? -3.256 -35.469 -23.422 1 90.31 418 ASP B O 1
ATOM 7290 N N . LEU B 1 419 ? -5.164 -35.969 -22.359 1 95.25 419 LEU B N 1
ATOM 7291 C CA . LEU B 1 419 ? -4.535 -36.844 -21.391 1 95.25 419 LEU B CA 1
ATOM 7292 C C . LEU B 1 419 ? -5.023 -38.281 -21.531 1 95.25 419 LEU B C 1
ATOM 7294 O O . LEU B 1 419 ? -6.23 -38.531 -21.609 1 95.25 419 LEU B O 1
ATOM 7298 N N . TRP B 1 420 ? -4.074 -39.219 -21.641 1 95.69 420 TRP B N 1
ATOM 7299 C CA . TRP B 1 420 ? -4.477 -40.625 -21.75 1 95.69 420 TRP B CA 1
ATOM 7300 C C . TRP B 1 420 ? -3.533 -41.531 -20.969 1 95.69 420 TRP B C 1
ATOM 7302 O O . TRP B 1 420 ? -2.449 -41.094 -20.562 1 95.69 420 TRP B O 1
ATOM 7312 N N . PHE B 1 421 ? -3.988 -42.625 -20.688 1 95.5 421 PHE B N 1
ATOM 7313 C CA . PHE B 1 421 ? -3.203 -43.656 -20.031 1 95.5 421 PHE B CA 1
ATOM 7314 C C . PHE B 1 421 ? -3.529 -45.031 -20.609 1 95.5 421 PHE B C 1
ATOM 7316 O O . PHE B 1 421 ? -4.523 -45.188 -21.328 1 95.5 421 PHE B O 1
ATOM 7323 N N . LEU B 1 422 ? -2.629 -46 -20.391 1 95.75 422 LEU B N 1
ATOM 7324 C CA . LEU B 1 422 ? -2.848 -47.375 -20.828 1 95.75 422 LEU B CA 1
ATOM 7325 C C . LEU B 1 422 ? -3.424 -48.219 -19.703 1 95.75 422 LEU B C 1
ATOM 7327 O O . LEU B 1 422 ? -2.924 -48.188 -18.578 1 95.75 422 LEU B O 1
ATOM 7331 N N . SER B 1 423 ? -4.488 -48.844 -20.047 1 93.94 423 SER B N 1
ATOM 7332 C CA . SER B 1 423 ? -5.109 -49.719 -19.031 1 93.94 423 SER B CA 1
ATOM 7333 C C . SER B 1 423 ? -4.184 -50.844 -18.609 1 93.94 423 SER B C 1
ATOM 7335 O O . SER B 1 423 ? -3.379 -51.312 -19.406 1 93.94 423 SER B O 1
ATOM 7337 N N . HIS B 1 424 ? -4.262 -51.219 -17.344 1 91.69 424 HIS B N 1
ATOM 7338 C CA . HIS B 1 424 ? -3.496 -52.344 -16.844 1 91.69 424 HIS B CA 1
ATOM 7339 C C . HIS B 1 424 ? -4.223 -53.656 -17.094 1 91.69 424 HIS B C 1
ATOM 7341 O O . HIS B 1 424 ? -5.445 -53.688 -17.25 1 91.69 424 HIS B O 1
ATOM 7347 N N . PRO B 1 425 ? -3.387 -54.656 -17.156 1 92.12 425 PRO B N 1
ATOM 7348 C CA . PRO B 1 425 ? -4.055 -55.969 -17.312 1 92.12 425 PRO B CA 1
ATOM 7349 C C . PRO B 1 425 ? -4.832 -56.375 -16.062 1 92.12 425 PRO B C 1
ATOM 7351 O O . PRO B 1 425 ? -4.414 -56.062 -14.945 1 92.12 425 PRO B O 1
ATOM 7354 N N . TYR B 1 426 ? -5.93 -56.938 -16.359 1 88.75 426 TYR B N 1
ATOM 7355 C CA . TYR B 1 426 ? -6.762 -57.438 -15.258 1 88.75 426 TYR B CA 1
ATOM 7356 C C . TYR B 1 426 ? -7.566 -58.656 -15.695 1 88.75 426 TYR B C 1
ATOM 7358 O O . TYR B 1 426 ? -8.25 -58.625 -16.719 1 88.75 426 TYR B O 1
ATOM 7366 N N . ASP B 1 427 ? -7.293 -59.719 -14.867 1 79 427 ASP B N 1
ATOM 7367 C CA . ASP B 1 427 ? -7.992 -60.969 -15.18 1 79 427 ASP B CA 1
ATOM 7368 C C . ASP B 1 427 ? -9.305 -61.062 -14.398 1 79 427 ASP B C 1
ATOM 7370 O O . ASP B 1 427 ? -9.305 -61.438 -13.227 1 79 427 ASP B O 1
ATOM 7374 N N . GLY B 1 428 ? -10.336 -60.625 -14.781 1 74.44 428 GLY B N 1
ATOM 7375 C CA . GLY B 1 428 ? -11.648 -60.719 -14.164 1 74.44 428 GLY B CA 1
ATOM 7376 C C . GLY B 1 428 ? -12.641 -59.688 -14.695 1 74.44 428 GLY B C 1
ATOM 7377 O O . GLY B 1 428 ? -12.422 -59.094 -15.758 1 74.44 428 GLY B O 1
ATOM 7378 N N . SER B 1 429 ? -13.875 -59.75 -14.188 1 70.88 429 SER B N 1
ATOM 7379 C CA . SER B 1 429 ? -14.922 -58.812 -14.508 1 70.88 429 SER B CA 1
ATOM 7380 C C . SER B 1 429 ? -15.172 -57.844 -13.352 1 70.88 429 SER B C 1
ATOM 7382 O O . SER B 1 429 ? -15.008 -58.219 -12.188 1 70.88 429 SER B O 1
ATOM 7384 N N . GLY B 1 430 ? -14.969 -56.531 -13.539 1 77.94 430 GLY B N 1
ATOM 7385 C CA . GLY B 1 430 ? -15.289 -55.562 -12.492 1 77.94 430 GLY B CA 1
ATOM 7386 C C . GLY B 1 430 ? -15.172 -54.125 -12.945 1 77.94 430 GLY B C 1
ATOM 7387 O O . GLY B 1 430 ? -14.742 -53.875 -14.07 1 77.94 430 GLY B O 1
ATOM 7388 N N . GLN B 1 431 ? -15.812 -53.344 -12.133 1 86.25 431 GLN B N 1
ATOM 7389 C CA . GLN B 1 431 ? -15.734 -51.875 -12.32 1 86.25 431 GLN B CA 1
ATOM 7390 C C . GLN B 1 431 ? -14.711 -51.25 -11.383 1 86.25 431 GLN B C 1
ATOM 7392 O O . GLN B 1 431 ? -14.641 -51.625 -10.203 1 86.25 431 GLN B O 1
ATOM 7397 N N . PHE B 1 432 ? -13.906 -50.531 -11.969 1 89.69 432 PHE B N 1
ATOM 7398 C CA . PHE B 1 432 ? -12.828 -49.906 -11.211 1 89.69 432 PHE B CA 1
ATOM 7399 C C . PHE B 1 432 ? -13 -48.375 -11.172 1 89.69 432 PHE B C 1
ATOM 7401 O O . PHE B 1 432 ? -13.336 -47.781 -12.188 1 89.69 432 PHE B O 1
ATOM 7408 N N . SER B 1 433 ? -12.82 -47.875 -10.016 1 91.62 433 SER B N 1
ATOM 7409 C CA . SER B 1 433 ? -12.797 -46.438 -9.891 1 91.62 433 SER B CA 1
ATOM 7410 C C . SER B 1 433 ? -11.398 -45.875 -10.125 1 91.62 433 SER B C 1
ATOM 7412 O O . SER B 1 433 ? -10.398 -46.531 -9.812 1 91.62 433 SER B O 1
ATOM 7414 N N . LEU B 1 434 ? -11.383 -44.719 -10.719 1 92.44 434 LEU B N 1
ATOM 7415 C CA . LEU B 1 434 ? -10.117 -44.062 -11.016 1 92.44 434 LEU B CA 1
ATOM 7416 C C . LEU B 1 434 ? -9.977 -42.781 -10.219 1 92.44 434 LEU B C 1
ATOM 7418 O O . LEU B 1 434 ? -10.977 -42.125 -9.891 1 92.44 434 LEU B O 1
ATOM 7422 N N . LYS B 1 435 ? -8.75 -42.469 -9.859 1 93.38 435 LYS B N 1
ATOM 7423 C CA . LYS B 1 435 ? -8.422 -41.219 -9.227 1 93.38 435 LYS B CA 1
ATOM 7424 C C . LYS B 1 435 ? -7.227 -40.531 -9.906 1 93.38 435 LYS B C 1
ATOM 7426 O O . LYS B 1 435 ? -6.27 -41.219 -10.289 1 93.38 435 LYS B O 1
ATOM 7431 N N . LEU B 1 436 ? -7.367 -39.25 -10.055 1 93.62 436 LEU B N 1
ATOM 7432 C CA . LEU B 1 436 ? -6.25 -38.5 -10.602 1 93.62 436 LEU B CA 1
ATOM 7433 C C . LEU B 1 436 ? -5.266 -38.125 -9.5 1 93.62 436 LEU B C 1
ATOM 7435 O O . LEU B 1 436 ? -5.672 -37.625 -8.438 1 93.62 436 LEU B O 1
ATOM 7439 N N . ASN B 1 437 ? -4.043 -38.375 -9.719 1 94.56 437 ASN B N 1
ATOM 7440 C CA . ASN B 1 437 ? -3.014 -37.906 -8.805 1 94.56 437 ASN B CA 1
ATOM 7441 C C . ASN B 1 437 ? -2.475 -36.531 -9.219 1 94.56 437 ASN B C 1
ATOM 7443 O O . ASN B 1 437 ? -1.915 -36.406 -10.312 1 94.56 437 ASN B O 1
ATOM 7447 N N . VAL B 1 438 ? -2.676 -35.562 -8.43 1 94.19 438 VAL B N 1
ATOM 7448 C CA . VAL B 1 438 ? -2.219 -34.188 -8.641 1 94.19 438 VAL B CA 1
ATOM 7449 C C . VAL B 1 438 ? -1.368 -33.75 -7.457 1 94.19 438 VAL B C 1
ATOM 7451 O O . VAL B 1 438 ? -1.9 -33.406 -6.395 1 94.19 438 VAL B O 1
ATOM 7454 N N . GLY B 1 439 ? -0.028 -33.625 -7.684 1 91.31 439 GLY B N 1
ATOM 7455 C CA . GLY B 1 439 ? 0.833 -33.438 -6.531 1 91.31 439 GLY B CA 1
ATOM 7456 C C . GLY B 1 439 ? 0.705 -34.531 -5.496 1 91.31 439 GLY B C 1
ATOM 7457 O O . GLY B 1 439 ? 0.845 -35.719 -5.824 1 91.31 439 GLY B O 1
ATOM 7458 N N . ASN B 1 440 ? 0.475 -34.156 -4.297 1 86.56 440 ASN B N 1
ATOM 7459 C CA . ASN B 1 440 ? 0.311 -35.156 -3.254 1 86.56 440 ASN B CA 1
ATOM 7460 C C . ASN B 1 440 ? -1.152 -35.312 -2.848 1 86.56 440 ASN B C 1
ATOM 7462 O O . ASN B 1 440 ? -1.449 -35.719 -1.729 1 86.56 440 ASN B O 1
ATOM 7466 N N . SER B 1 441 ? -1.999 -34.906 -3.801 1 92.06 441 SER B N 1
ATOM 7467 C CA . SER B 1 441 ? -3.438 -35.031 -3.59 1 92.06 441 SER B CA 1
ATOM 7468 C C . SER B 1 441 ? -4.094 -35.844 -4.691 1 92.06 441 SER B C 1
ATOM 7470 O O . SER B 1 441 ? -3.453 -36.188 -5.691 1 92.06 441 SER B O 1
ATOM 7472 N N . THR B 1 442 ? -5.293 -36.25 -4.434 1 92.5 442 THR B N 1
ATOM 7473 C CA . THR B 1 442 ? -6.039 -37.031 -5.422 1 92.5 442 THR B CA 1
ATOM 7474 C C . THR B 1 442 ? -7.379 -36.375 -5.73 1 92.5 442 THR B C 1
ATOM 7476 O O . THR B 1 442 ? -7.969 -35.719 -4.863 1 92.5 442 THR B O 1
ATOM 7479 N N . VAL B 1 443 ? -7.723 -36.469 -6.953 1 90.69 443 VAL B N 1
ATOM 7480 C CA . VAL B 1 443 ? -9.008 -35.938 -7.414 1 90.69 443 VAL B CA 1
ATOM 7481 C C . VAL B 1 443 ? -9.867 -37.094 -7.941 1 90.69 443 VAL B C 1
ATOM 7483 O O . VAL B 1 443 ? -9.391 -37.938 -8.703 1 90.69 443 VAL B O 1
ATOM 7486 N N . ASP B 1 444 ? -11.102 -37.094 -7.617 1 86.62 444 ASP B N 1
ATOM 7487 C CA . ASP B 1 444 ? -11.992 -38.219 -7.945 1 86.62 444 ASP B CA 1
ATOM 7488 C C . ASP B 1 444 ? -12.516 -38.094 -9.375 1 86.62 444 ASP B C 1
ATOM 7490 O O . ASP B 1 444 ? -12.672 -36.969 -9.891 1 86.62 444 ASP B O 1
ATOM 7494 N N . PHE B 1 445 ? -12.711 -39.281 -9.93 1 81.31 445 PHE B N 1
ATOM 7495 C CA . PHE B 1 445 ? -13.398 -39.406 -11.211 1 81.31 445 PHE B CA 1
ATOM 7496 C C . PHE B 1 445 ? -14.891 -39.625 -11.016 1 81.31 445 PHE B C 1
ATOM 7498 O O . PHE B 1 445 ? -15.312 -40.188 -10 1 81.31 445 PHE B O 1
ATOM 7505 N N . VAL B 1 446 ? -15.625 -39.219 -12.117 1 76.75 446 VAL B N 1
ATOM 7506 C CA . VAL B 1 446 ? -17.062 -39.531 -12.102 1 76.75 446 VAL B CA 1
ATOM 7507 C C . VAL B 1 446 ? -17.297 -40.906 -12.727 1 76.75 446 VAL B C 1
ATOM 7509 O O . VAL B 1 446 ? -18.156 -41.656 -12.242 1 76.75 446 VAL B O 1
ATOM 7512 N N . ASP B 1 447 ? -16.453 -41.344 -13.625 1 83.5 447 ASP B N 1
ATOM 7513 C CA . ASP B 1 447 ? -16.672 -42.531 -14.414 1 83.5 447 ASP B CA 1
ATOM 7514 C C . ASP B 1 447 ? -15.883 -43.719 -13.859 1 83.5 447 ASP B C 1
ATOM 7516 O O . ASP B 1 447 ? -14.977 -43.531 -13.039 1 83.5 447 ASP B O 1
ATOM 7520 N N . TYR B 1 448 ? -16.312 -44.938 -14.359 1 89.81 448 TYR B N 1
ATOM 7521 C CA . TYR B 1 448 ? -15.633 -46.156 -14 1 89.81 448 TYR B CA 1
ATOM 7522 C C . TYR B 1 448 ? -15.023 -46.844 -15.227 1 89.81 448 TYR B C 1
ATOM 7524 O O . TYR B 1 448 ? -15.492 -46.625 -16.344 1 89.81 448 TYR B O 1
ATOM 7532 N N . LEU B 1 449 ? -13.992 -47.562 -14.953 1 92.31 449 LEU B N 1
ATOM 7533 C CA . LEU B 1 449 ? -13.375 -48.375 -15.992 1 92.31 449 LEU B CA 1
ATOM 7534 C C . LEU B 1 449 ? -13.742 -49.844 -15.805 1 92.31 449 LEU B C 1
ATOM 7536 O O . LEU B 1 449 ? -13.633 -50.406 -14.703 1 92.31 449 LEU B O 1
ATOM 7540 N N . SER B 1 450 ? -14.273 -50.375 -16.875 1 92.12 450 SER B N 1
ATOM 7541 C CA . SER B 1 450 ? -14.648 -51.781 -16.812 1 92.12 450 SER B CA 1
ATOM 7542 C C . SER B 1 450 ? -13.758 -52.625 -17.719 1 92.12 450 SER B C 1
ATOM 7544 O O . SER B 1 450 ? -13.195 -52.094 -18.688 1 92.12 450 SER B O 1
ATOM 7546 N N . TYR B 1 451 ? -13.641 -53.875 -17.328 1 91.06 451 TYR B N 1
ATOM 7547 C CA . TYR B 1 451 ? -12.867 -54.812 -18.141 1 91.06 451 TYR B CA 1
ATOM 7548 C C . TYR B 1 451 ? -13.758 -55.906 -18.719 1 91.06 451 TYR B C 1
ATOM 7550 O O . TYR B 1 451 ? -14.672 -56.375 -18.047 1 91.06 451 TYR B O 1
ATOM 7558 N N . LYS B 1 452 ? -13.539 -56.25 -19.969 1 90.38 452 LYS B N 1
ATOM 7559 C CA . LYS B 1 452 ? -14.164 -57.375 -20.672 1 90.38 452 LYS B CA 1
ATOM 7560 C C . LYS B 1 452 ? -13.109 -58.312 -21.234 1 90.38 452 LYS B C 1
ATOM 7562 O O . LYS B 1 452 ? -11.945 -57.938 -21.391 1 90.38 452 LYS B O 1
ATOM 7567 N N . PRO B 1 453 ? -13.531 -59.531 -21.453 1 89.75 453 PRO B N 1
ATOM 7568 C CA . PRO B 1 453 ? -12.562 -60.469 -22.031 1 89.75 453 PRO B CA 1
ATOM 7569 C C . PRO B 1 453 ? -11.992 -59.969 -23.359 1 89.75 453 PRO B C 1
ATOM 7571 O O . PRO B 1 453 ? -12.641 -59.219 -24.062 1 89.75 453 PRO B O 1
ATOM 7574 N N . ASP B 1 454 ? -10.758 -60.438 -23.625 1 91.38 454 ASP B N 1
ATOM 7575 C CA . ASP B 1 454 ? -10.141 -60.094 -24.891 1 91.38 454 ASP B CA 1
ATOM 7576 C C . ASP B 1 454 ? -11.008 -60.562 -26.062 1 91.38 454 ASP B C 1
ATOM 7578 O O . ASP B 1 454 ? -11.719 -61.562 -25.953 1 91.38 454 ASP B O 1
ATOM 7582 N N . PRO B 1 455 ? -10.945 -59.812 -27.109 1 90.19 455 PRO B N 1
ATOM 7583 C CA . PRO B 1 455 ? -11.703 -60.281 -28.281 1 90.19 455 PRO B CA 1
ATOM 7584 C C . PRO B 1 455 ? -11.219 -61.625 -28.797 1 90.19 455 PRO B C 1
ATOM 7586 O O . PRO B 1 455 ? -10.008 -61.875 -28.812 1 90.19 455 PRO B O 1
ATOM 7589 N N . GLU B 1 456 ? -12.188 -62.469 -29.125 1 91.94 456 GLU B N 1
ATOM 7590 C CA . GLU B 1 456 ? -11.891 -63.781 -29.688 1 91.94 456 GLU B CA 1
ATOM 7591 C C . GLU B 1 456 ? -12.32 -63.875 -31.141 1 91.94 456 GLU B C 1
ATOM 7593 O O . GLU B 1 456 ? -13.508 -63.812 -31.453 1 91.94 456 GLU B O 1
ATOM 7598 N N . PHE B 1 457 ? -11.328 -64.062 -31.969 1 92.38 457 PHE B N 1
ATOM 7599 C CA . PHE B 1 457 ? -11.602 -64.188 -33.406 1 92.38 457 PHE B CA 1
ATOM 7600 C C . PHE B 1 457 ? -11.695 -65.688 -33.781 1 92.38 457 PHE B C 1
ATOM 7602 O O . PHE B 1 457 ? -10.766 -66.438 -33.531 1 92.38 457 PHE B O 1
ATOM 7609 N N . THR B 1 458 ? -12.789 -66.125 -34.406 1 92.38 458 THR B N 1
ATOM 7610 C CA . THR B 1 458 ? -13.086 -67.562 -34.656 1 92.38 458 THR B CA 1
ATOM 7611 C C . THR B 1 458 ? -12.75 -67.938 -36.094 1 92.38 458 THR B C 1
ATOM 7613 O O . THR B 1 458 ? -12.453 -69.125 -36.344 1 92.38 458 THR B O 1
ATOM 7616 N N . GLY B 1 459 ? -12.898 -67 -37 1 91.81 459 GLY B N 1
ATOM 7617 C CA . GLY B 1 459 ? -12.594 -67.312 -38.375 1 91.81 459 GLY B CA 1
ATOM 7618 C C . GLY B 1 459 ? -12.75 -66.125 -39.312 1 91.81 459 GLY B C 1
ATOM 7619 O O . GLY B 1 459 ? -12.961 -65 -38.875 1 91.81 459 GLY B O 1
ATOM 7620 N N . PHE B 1 460 ? -12.359 -66.375 -40.594 1 92.69 460 PHE B N 1
ATOM 7621 C CA . PHE B 1 460 ? -12.555 -65.375 -41.562 1 92.69 460 PHE B CA 1
ATOM 7622 C C . PHE B 1 460 ? -13.016 -65.938 -42.906 1 92.69 460 PHE B C 1
ATOM 7624 O O . PHE B 1 460 ? -12.812 -67.125 -43.156 1 92.69 460 PHE B O 1
ATOM 7631 N N . THR B 1 461 ? -13.797 -65.25 -43.594 1 92.12 461 THR B N 1
ATOM 7632 C CA . THR B 1 461 ? -14.211 -65.562 -44.969 1 92.12 461 THR B CA 1
ATOM 7633 C C . THR B 1 461 ? -13.758 -64.438 -45.938 1 92.12 461 THR B C 1
ATOM 7635 O O . THR B 1 461 ? -13.5 -63.312 -45.531 1 92.12 461 THR B O 1
ATOM 7638 N N . THR B 1 462 ? -13.461 -64.875 -47.188 1 90.38 462 THR B N 1
ATOM 7639 C CA . THR B 1 462 ? -13.047 -63.906 -48.219 1 90.38 462 THR B CA 1
ATOM 7640 C C . THR B 1 462 ? -14.008 -63.906 -49.375 1 90.38 462 THR B C 1
ATOM 7642 O O . THR B 1 462 ? -14.586 -64.938 -49.719 1 90.38 462 THR B O 1
ATOM 7645 N N . ALA B 1 463 ? -14.32 -62.75 -49.875 1 89.12 463 ALA B N 1
ATOM 7646 C CA . ALA B 1 463 ? -15.133 -62.625 -51.062 1 89.12 463 ALA B CA 1
ATOM 7647 C C . ALA B 1 463 ? -14.508 -61.594 -52.031 1 89.12 463 ALA B C 1
ATOM 7649 O O . ALA B 1 463 ? -14.117 -60.5 -51.625 1 89.12 463 ALA B O 1
ATOM 7650 N N . GLN B 1 464 ? -14.344 -62.031 -53.312 1 87.62 464 GLN B N 1
ATOM 7651 C CA . GLN B 1 464 ? -13.812 -61.125 -54.344 1 87.62 464 GLN B CA 1
ATOM 7652 C C . GLN B 1 464 ? -14.859 -60.094 -54.781 1 87.62 464 GLN B C 1
ATOM 7654 O O . GLN B 1 464 ? -15.977 -60.469 -55.125 1 87.62 464 GLN B O 1
ATOM 7659 N N . VAL B 1 465 ? -14.609 -58.938 -54.562 1 83.12 465 VAL B N 1
ATOM 7660 C CA . VAL B 1 465 ? -15.477 -57.844 -55.031 1 83.12 465 VAL B CA 1
ATOM 7661 C C . VAL B 1 465 ? -14.719 -56.969 -56 1 83.12 465 VAL B C 1
ATOM 7663 O O . VAL B 1 465 ? -13.906 -56.125 -55.594 1 83.12 465 VAL B O 1
ATOM 7666 N N . ALA B 1 466 ? -15.062 -57.094 -57.281 1 82.94 466 ALA B N 1
ATOM 7667 C CA . ALA B 1 466 ? -14.344 -56.406 -58.344 1 82.94 466 ALA B CA 1
ATOM 7668 C C . ALA B 1 466 ? -12.859 -56.75 -58.312 1 82.94 466 ALA B C 1
ATOM 7670 O O . ALA B 1 466 ? -12.484 -57.938 -58.406 1 82.94 466 ALA B O 1
ATOM 7671 N N . ASN B 1 467 ? -11.977 -55.75 -58.125 1 83.25 467 ASN B N 1
ATOM 7672 C CA . ASN B 1 467 ? -10.547 -56 -58.094 1 83.25 467 ASN B CA 1
ATOM 7673 C C . ASN B 1 467 ? -10.016 -56.094 -56.656 1 83.25 467 ASN B C 1
ATOM 7675 O O . ASN B 1 467 ? -8.82 -56.281 -56.438 1 83.25 467 ASN B O 1
ATOM 7679 N N . ASP B 1 468 ? -11.016 -56.094 -55.812 1 86.69 468 ASP B N 1
ATOM 7680 C CA . ASP B 1 468 ? -10.602 -56.094 -54.406 1 86.69 468 ASP B CA 1
ATOM 7681 C C . ASP B 1 468 ? -11.062 -57.406 -53.719 1 86.69 468 ASP B C 1
ATOM 7683 O O . ASP B 1 468 ? -11.906 -58.125 -54.25 1 86.69 468 ASP B O 1
ATOM 7687 N N . LEU B 1 469 ? -10.336 -57.75 -52.625 1 89.94 469 LEU B N 1
ATOM 7688 C CA . LEU B 1 469 ? -10.703 -58.906 -51.812 1 89.94 469 LEU B CA 1
ATOM 7689 C C . LEU B 1 469 ? -11.32 -58.438 -50.5 1 89.94 469 LEU B C 1
ATOM 7691 O O . LEU B 1 469 ? -10.656 -57.781 -49.688 1 89.94 469 LEU B O 1
ATOM 7695 N N . GLN B 1 470 ? -12.633 -58.688 -50.344 1 92.5 470 GLN B N 1
ATOM 7696 C CA . GLN B 1 470 ? -13.297 -58.406 -49.062 1 92.5 470 GLN B CA 1
ATOM 7697 C C . GLN B 1 470 ? -13.062 -59.5 -48.062 1 92.5 470 GLN B C 1
ATOM 7699 O O . GLN B 1 470 ? -13.242 -60.688 -48.344 1 92.5 470 GLN B O 1
ATOM 7704 N N . VAL B 1 471 ? -12.609 -59.125 -46.938 1 92.88 471 VAL B N 1
ATOM 7705 C CA . VAL B 1 471 ? -12.344 -60.062 -45.875 1 92.88 471 VAL B CA 1
ATOM 7706 C C . VAL B 1 471 ? -13.32 -59.812 -44.719 1 92.88 471 VAL B C 1
ATOM 7708 O O . VAL B 1 471 ? -13.445 -58.688 -44.219 1 92.88 471 VAL B O 1
ATOM 7711 N N . ASN B 1 472 ? -14.102 -60.844 -44.406 1 94.31 472 ASN B N 1
ATOM 7712 C CA . ASN B 1 472 ? -15 -60.812 -43.25 1 94.31 472 ASN B CA 1
ATOM 7713 C C . ASN B 1 472 ? -14.461 -61.656 -42.125 1 94.31 472 ASN B C 1
ATOM 7715 O O . ASN B 1 472 ? -14.531 -62.875 -42.156 1 94.31 472 ASN B O 1
ATOM 7719 N N . ILE B 1 473 ? -13.977 -61 -41.094 1 94.38 473 ILE B N 1
ATOM 7720 C CA . ILE B 1 473 ? -13.414 -61.688 -39.938 1 94.38 473 ILE B CA 1
ATOM 7721 C C . ILE B 1 473 ? -14.492 -61.844 -38.875 1 94.38 473 ILE B C 1
ATOM 7723 O O . ILE B 1 473 ? -15.062 -60.875 -38.406 1 94.38 473 ILE B O 1
ATOM 7727 N N . GLN B 1 474 ? -14.781 -63.156 -38.531 1 93.62 474 GLN B N 1
ATOM 7728 C CA . GLN B 1 474 ? -15.781 -63.469 -37.531 1 93.62 474 GLN B CA 1
ATOM 7729 C C . GLN B 1 474 ? -15.172 -63.438 -36.125 1 93.62 474 GLN B C 1
ATOM 7731 O O . GLN B 1 474 ? -14.055 -63.938 -35.938 1 93.62 474 GLN B O 1
ATOM 7736 N N . LYS B 1 475 ? -15.812 -62.781 -35.25 1 91.69 475 LYS B N 1
ATOM 7737 C CA . LYS B 1 475 ? -15.398 -62.75 -33.844 1 91.69 475 LYS B CA 1
ATOM 7738 C C . LYS B 1 475 ? -16.594 -62.969 -32.906 1 91.69 475 LYS B C 1
ATOM 7740 O O . LYS B 1 475 ? -17.734 -62.75 -33.312 1 91.69 475 LYS B O 1
ATOM 7745 N N . ARG B 1 476 ? -16.312 -63.5 -31.672 1 92.5 476 ARG B N 1
ATOM 7746 C CA . ARG B 1 476 ? -17.359 -63.625 -30.672 1 92.5 476 ARG B CA 1
ATOM 7747 C C . ARG B 1 476 ? -17.891 -62.25 -30.266 1 92.5 476 ARG B C 1
ATOM 7749 O O . ARG B 1 476 ? -17.125 -61.312 -30.094 1 92.5 476 ARG B O 1
ATOM 7756 N N . ALA B 1 477 ? -19.219 -62.219 -30.234 1 90.69 477 ALA B N 1
ATOM 7757 C CA . ALA B 1 477 ? -19.828 -60.938 -29.859 1 90.69 477 ALA B CA 1
ATOM 7758 C C . ALA B 1 477 ? -19.297 -60.438 -28.516 1 90.69 477 ALA B C 1
ATOM 7760 O O . ALA B 1 477 ? -19.203 -61.219 -27.562 1 90.69 477 ALA B O 1
ATOM 7761 N N . ASP B 1 478 ? -18.797 -59.219 -28.516 1 85.88 478 ASP B N 1
ATOM 7762 C CA . ASP B 1 478 ? -18.297 -58.594 -27.297 1 85.88 478 ASP B CA 1
ATOM 7763 C C . ASP B 1 478 ? -18.781 -57.156 -27.156 1 85.88 478 ASP B C 1
ATOM 7765 O O . ASP B 1 478 ? -19.531 -56.656 -28 1 85.88 478 ASP B O 1
ATOM 7769 N N . MET B 1 479 ? -18.609 -56.562 -26.031 1 87.12 479 MET B N 1
ATOM 7770 C CA . MET B 1 479 ? -19.031 -55.188 -25.766 1 87.12 479 MET B CA 1
ATOM 7771 C C . MET B 1 479 ? -17.828 -54.25 -25.656 1 87.12 479 MET B C 1
ATOM 7773 O O . MET B 1 479 ? -17.812 -53.344 -24.828 1 87.12 479 MET B O 1
ATOM 7777 N N . LEU B 1 480 ? -16.797 -54.5 -26.391 1 90.5 480 LEU B N 1
ATOM 7778 C CA . LEU B 1 480 ? -15.57 -53.719 -26.328 1 90.5 480 LEU B CA 1
ATOM 7779 C C . LEU B 1 480 ? -15.688 -52.438 -27.188 1 90.5 480 LEU B C 1
ATOM 7781 O O . LEU B 1 480 ? -14.977 -51.469 -26.953 1 90.5 480 LEU B O 1
ATOM 7785 N N . ASN B 1 481 ? -16.594 -52.438 -28.109 1 88.31 481 ASN B N 1
ATOM 7786 C CA . ASN B 1 481 ? -16.797 -51.312 -29.016 1 88.31 481 ASN B CA 1
ATOM 7787 C C . ASN B 1 481 ? -15.461 -50.812 -29.578 1 88.31 481 ASN B C 1
ATOM 7789 O O . ASN B 1 481 ? -15.125 -49.625 -29.438 1 88.31 481 ASN B O 1
ATOM 7793 N N . LEU B 1 482 ? -14.773 -51.625 -30.25 1 91.12 482 LEU B N 1
ATOM 7794 C CA . LEU B 1 482 ? -13.461 -51.312 -30.797 1 91.12 482 LEU B CA 1
ATOM 7795 C C . LEU B 1 482 ? -13.555 -50.219 -31.844 1 91.12 482 LEU B C 1
ATOM 7797 O O . LEU B 1 482 ? -14.508 -50.156 -32.625 1 91.12 482 LEU B O 1
ATOM 7801 N N . SER B 1 483 ? -12.57 -49.312 -31.781 1 89.38 483 SER B N 1
ATOM 7802 C CA . SER B 1 483 ? -12.477 -48.281 -32.812 1 89.38 483 SER B CA 1
ATOM 7803 C C . SER B 1 483 ? -11.578 -48.719 -33.969 1 89.38 483 SER B C 1
ATOM 7805 O O . SER B 1 483 ? -10.781 -49.625 -33.812 1 89.38 483 SER B O 1
ATOM 7807 N N . MET B 1 484 ? -11.742 -48 -35.094 1 89.56 484 MET B N 1
ATOM 7808 C CA . MET B 1 484 ? -10.969 -48.344 -36.312 1 89.56 484 MET B CA 1
ATOM 7809 C C . MET B 1 484 ? -9.477 -48.156 -36.062 1 89.56 484 MET B C 1
ATOM 7811 O O . MET B 1 484 ? -8.656 -48.875 -36.625 1 89.56 484 MET B O 1
ATOM 7815 N N . SER B 1 485 ? -9.195 -47.281 -35.156 1 88 485 SER B N 1
ATOM 7816 C CA . SER B 1 485 ? -7.797 -47 -34.875 1 88 485 SER B CA 1
ATOM 7817 C C . SER B 1 485 ? -7.172 -48.031 -33.969 1 88 485 SER B C 1
ATOM 7819 O O . SER B 1 485 ? -5.945 -48.125 -33.875 1 88 485 SER B O 1
ATOM 7821 N N . GLU B 1 486 ? -7.906 -48.906 -33.438 1 91.31 486 GLU B N 1
ATOM 7822 C CA . GLU B 1 486 ? -7.418 -49.875 -32.469 1 91.31 486 GLU B CA 1
ATOM 7823 C C . GLU B 1 486 ? -7.172 -51.219 -33.125 1 91.31 486 GLU B C 1
ATOM 7825 O O . GLU B 1 486 ? -6.66 -52.156 -32.469 1 91.31 486 GLU B O 1
ATOM 7830 N N . VAL B 1 487 ? -7.578 -51.375 -34.375 1 91.06 487 VAL B N 1
ATOM 7831 C CA . VAL B 1 487 ? -7.488 -52.656 -35.062 1 91.06 487 VAL B CA 1
ATOM 7832 C C . VAL B 1 487 ? -6.656 -52.531 -36.344 1 91.06 487 VAL B C 1
ATOM 7834 O O . VAL B 1 487 ? -6.844 -51.562 -37.094 1 91.06 487 VAL B O 1
ATOM 7837 N N . THR B 1 488 ? -5.75 -53.406 -36.406 1 92 488 THR B N 1
ATOM 7838 C CA . THR B 1 488 ? -5.008 -53.562 -37.656 1 92 488 THR B CA 1
ATOM 7839 C C . THR B 1 488 ? -5.094 -55 -38.156 1 92 488 THR B C 1
ATOM 7841 O O . THR B 1 488 ? -4.918 -55.938 -37.375 1 92 488 THR B O 1
ATOM 7844 N N . VAL B 1 489 ? -5.445 -55.094 -39.438 1 91.06 489 VAL B N 1
ATOM 7845 C CA . VAL B 1 489 ? -5.582 -56.406 -40.031 1 91.06 489 VAL B CA 1
ATOM 7846 C C . VAL B 1 489 ? -4.578 -56.562 -41.188 1 91.06 489 VAL B C 1
ATOM 7848 O O . VAL B 1 489 ? -4.512 -55.719 -42.094 1 91.06 489 VAL B O 1
ATOM 7851 N N . MET B 1 490 ? -3.883 -57.688 -41.031 1 90.44 490 MET B N 1
ATOM 7852 C CA . MET B 1 490 ? -2.91 -58 -42.094 1 90.44 490 MET B CA 1
ATOM 7853 C C . MET B 1 490 ? -3.188 -59.375 -42.656 1 90.44 490 MET B C 1
ATOM 7855 O O . MET B 1 490 ? -3.35 -60.344 -41.938 1 90.44 490 MET B O 1
ATOM 7859 N N . GLY B 1 491 ? -3.289 -59.406 -44 1 86.81 491 GLY B N 1
ATOM 7860 C CA . GLY B 1 491 ? -3.398 -60.656 -44.688 1 86.81 491 GLY B CA 1
ATOM 7861 C C . GLY B 1 491 ? -2.059 -61.219 -45.156 1 86.81 491 GLY B C 1
ATOM 7862 O O . GLY B 1 491 ? -1.188 -60.469 -45.562 1 86.81 491 GLY B O 1
ATOM 7863 N N . LEU B 1 492 ? -1.938 -62.469 -44.875 1 86.44 492 LEU B N 1
ATOM 7864 C CA . LEU B 1 492 ? -0.696 -63.125 -45.25 1 86.44 492 LEU B CA 1
ATOM 7865 C C . LEU B 1 492 ? -0.945 -64.125 -46.375 1 86.44 492 LEU B C 1
ATOM 7867 O O . LEU B 1 492 ? -1.772 -65 -46.219 1 86.44 492 LEU B O 1
ATOM 7871 N N . GLN B 1 493 ? -0.326 -63.812 -47.469 1 80 493 GLN B N 1
ATOM 7872 C CA . GLN B 1 493 ? -0.296 -64.75 -48.562 1 80 493 GLN B CA 1
ATOM 7873 C C . GLN B 1 493 ? 1.135 -65.188 -48.875 1 80 493 GLN B C 1
ATOM 7875 O O . GLN B 1 493 ? 1.914 -64.438 -49.406 1 80 493 GLN B O 1
ATOM 7880 N N . GLY B 1 494 ? 1.448 -66.438 -48.625 1 82.62 494 GLY B N 1
ATOM 7881 C CA . GLY B 1 494 ? 2.84 -66.875 -48.75 1 82.62 494 GLY B CA 1
ATOM 7882 C C . GLY B 1 494 ? 3.77 -66.062 -47.844 1 82.62 494 GLY B C 1
ATOM 7883 O O . GLY B 1 494 ? 3.617 -66.062 -46.625 1 82.62 494 GLY B O 1
ATOM 7884 N N . LYS B 1 495 ? 4.73 -65.375 -48.406 1 85.31 495 LYS B N 1
ATOM 7885 C CA . LYS B 1 495 ? 5.668 -64.625 -47.625 1 85.31 495 LYS B CA 1
ATOM 7886 C C . LYS B 1 495 ? 5.332 -63.125 -47.719 1 85.31 495 LYS B C 1
ATOM 7888 O O . LYS B 1 495 ? 5.961 -62.281 -47.062 1 85.31 495 LYS B O 1
ATOM 7893 N N . GLN B 1 496 ? 4.242 -62.844 -48.406 1 84.94 496 GLN B N 1
ATOM 7894 C CA . GLN B 1 496 ? 3.885 -61.438 -48.625 1 84.94 496 GLN B CA 1
ATOM 7895 C C . GLN B 1 496 ? 2.748 -61.031 -47.688 1 84.94 496 GLN B C 1
ATOM 7897 O O . GLN B 1 496 ? 1.807 -61.781 -47.469 1 84.94 496 GLN B O 1
ATOM 7902 N N . GLN B 1 497 ? 2.881 -59.781 -47.156 1 88.44 497 GLN B N 1
ATOM 7903 C CA . GLN B 1 497 ? 1.87 -59.219 -46.25 1 88.44 497 GLN B CA 1
ATOM 7904 C C . GLN B 1 497 ? 1.088 -58.094 -46.938 1 88.44 497 GLN B C 1
ATOM 7906 O O . GLN B 1 497 ? 1.665 -57.281 -47.656 1 88.44 497 GLN B O 1
ATOM 7911 N N . TYR B 1 498 ? -0.275 -58.188 -46.812 1 88.69 498 TYR B N 1
ATOM 7912 C CA . TYR B 1 498 ? -1.163 -57.188 -47.375 1 88.69 498 TYR B CA 1
ATOM 7913 C C . TYR B 1 498 ? -1.988 -56.531 -46.281 1 88.69 498 TYR B C 1
ATOM 7915 O O . TYR B 1 498 ? -2.533 -57.219 -45.406 1 88.69 498 TYR B O 1
ATOM 7923 N N . LEU B 1 499 ? -2.039 -55.219 -46.375 1 90.31 499 LEU B N 1
ATOM 7924 C CA . LEU B 1 499 ? -2.854 -54.5 -45.406 1 90.31 499 LEU B CA 1
ATOM 7925 C C . LEU B 1 499 ? -4.328 -54.531 -45.812 1 90.31 499 LEU B C 1
ATOM 7927 O O . LEU B 1 499 ? -4.664 -54.344 -46.969 1 90.31 499 LEU B O 1
ATOM 7931 N N . CYS B 1 500 ? -5.113 -54.969 -4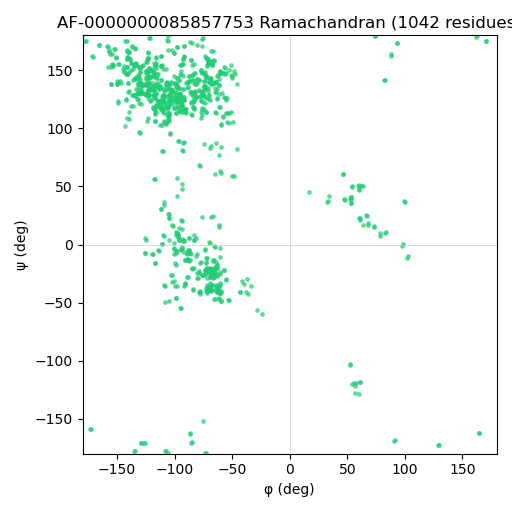4.844 1 91.5 500 CYS B N 1
ATOM 7932 C CA . CYS B 1 500 ? -6.559 -54.938 -45.031 1 91.5 500 CYS B CA 1
ATOM 7933 C C . CYS B 1 500 ? -7.16 -53.656 -44.5 1 91.5 500 CYS B C 1
ATOM 7935 O O . CYS B 1 500 ? -7.148 -53.406 -43.281 1 91.5 500 CYS B O 1
ATOM 7937 N N . ASP B 1 501 ? -7.695 -52.844 -45.406 1 92.62 501 ASP B N 1
ATOM 7938 C CA . ASP B 1 501 ? -8.297 -51.562 -45.031 1 92.62 501 ASP B CA 1
ATOM 7939 C C . ASP B 1 501 ? -9.656 -51.812 -44.344 1 92.62 501 ASP B C 1
ATOM 7941 O O . ASP B 1 501 ? -10.578 -52.312 -44.969 1 92.62 501 ASP B O 1
ATOM 7945 N N . LEU B 1 502 ? -9.703 -51.312 -43.125 1 92.38 502 LEU B N 1
ATOM 7946 C CA . LEU B 1 502 ? -10.914 -51.562 -42.344 1 92.38 502 LEU B CA 1
ATOM 7947 C C . LEU B 1 502 ? -12.086 -50.75 -42.906 1 92.38 502 LEU B C 1
ATOM 7949 O O . LEU B 1 502 ? -11.938 -49.594 -43.25 1 92.38 502 LEU B O 1
ATOM 7953 N N . GLU B 1 503 ? -13.203 -51.406 -43.094 1 91.94 503 GLU B N 1
ATOM 7954 C CA . GLU B 1 503 ? -14.414 -50.75 -43.562 1 91.94 503 GLU B CA 1
ATOM 7955 C C . GLU B 1 503 ? -15.422 -50.562 -42.438 1 91.94 503 GLU B C 1
ATOM 7957 O O . GLU B 1 503 ? -16.016 -49.5 -42.281 1 91.94 503 GLU B O 1
ATOM 7962 N N . LYS B 1 504 ? -15.609 -51.688 -41.75 1 92.94 504 LYS B N 1
ATOM 7963 C CA . LYS B 1 504 ? -16.594 -51.625 -40.688 1 92.94 504 LYS B CA 1
ATOM 7964 C C . LYS B 1 504 ? -16.219 -52.594 -39.562 1 92.94 504 LYS B C 1
ATOM 7966 O O . LYS B 1 504 ? -15.734 -53.688 -39.812 1 92.94 504 LYS B O 1
ATOM 7971 N N . ILE B 1 505 ? -16.453 -52.094 -38.312 1 91.19 505 ILE B N 1
ATOM 7972 C CA . ILE B 1 505 ? -16.266 -52.969 -37.156 1 91.19 505 ILE B CA 1
ATOM 7973 C C . ILE B 1 505 ? -17.609 -53.156 -36.438 1 91.19 505 ILE B C 1
ATOM 7975 O O . ILE B 1 505 ? -18.234 -52.156 -36.031 1 91.19 505 ILE B O 1
ATOM 7979 N N . GLU B 1 506 ? -18.062 -54.375 -36.438 1 89 506 GLU B N 1
ATOM 7980 C CA . GLU B 1 506 ? -19.297 -54.75 -35.719 1 89 506 GLU B CA 1
ATOM 7981 C C . GLU B 1 506 ? -18.984 -55.531 -34.438 1 89 506 GLU B C 1
ATOM 7983 O O . GLU B 1 506 ? -17.812 -55.844 -34.156 1 89 506 GLU B O 1
ATOM 7988 N N . SER B 1 507 ? -20 -55.844 -33.656 1 88.19 507 SER B N 1
ATOM 7989 C CA . SER B 1 507 ? -19.828 -56.562 -32.375 1 88.19 507 SER B CA 1
ATOM 7990 C C . SER B 1 507 ? -19.312 -57.969 -32.594 1 88.19 507 SER B C 1
ATOM 7992 O O . SER B 1 507 ? -18.609 -58.531 -31.766 1 88.19 507 SER B O 1
ATOM 7994 N N . ASN B 1 508 ? -19.641 -58.531 -33.781 1 89.94 508 ASN B N 1
ATOM 7995 C CA . ASN B 1 508 ? -19.281 -59.938 -34 1 89.94 508 ASN B CA 1
ATOM 7996 C C . ASN B 1 508 ? -18.453 -60.125 -35.25 1 89.94 508 ASN B C 1
ATOM 7998 O O . ASN B 1 508 ? -18.219 -61.25 -35.688 1 89.94 508 ASN B O 1
ATOM 8002 N N . ALA B 1 509 ? -18.125 -58.969 -35.875 1 92.88 509 ALA B N 1
ATOM 8003 C CA . ALA B 1 509 ? -17.375 -59.156 -37.125 1 92.88 509 ALA B CA 1
ATOM 8004 C C . ALA B 1 509 ? -16.547 -57.906 -37.438 1 92.88 509 ALA B C 1
ATOM 8006 O O . ALA B 1 509 ? -16.875 -56.812 -36.969 1 92.88 509 ALA B O 1
ATOM 8007 N N . ILE B 1 510 ? -15.469 -58.125 -38.156 1 93.62 510 ILE B N 1
ATOM 8008 C CA . ILE B 1 510 ? -14.656 -57.062 -38.719 1 93.62 510 ILE B CA 1
ATOM 8009 C C . ILE B 1 510 ? -14.586 -57.219 -40.25 1 93.62 510 ILE B C 1
ATOM 8011 O O . ILE B 1 510 ? -14.227 -58.281 -40.75 1 93.62 510 ILE B O 1
ATOM 8015 N N . ILE B 1 511 ? -14.992 -56.156 -40.906 1 94.12 511 ILE B N 1
ATOM 8016 C CA . ILE B 1 511 ? -15.008 -56.188 -42.344 1 94.12 511 ILE B CA 1
ATOM 8017 C C . ILE B 1 511 ? -13.906 -55.281 -42.906 1 94.12 511 ILE B C 1
ATOM 8019 O O . ILE B 1 511 ? -13.812 -54.125 -42.531 1 94.12 511 ILE B O 1
ATOM 8023 N N . CYS B 1 512 ? -13.078 -55.844 -43.688 1 93.62 512 CYS B N 1
ATOM 8024 C CA . CYS B 1 512 ? -12.016 -55.062 -44.312 1 93.62 512 CYS B CA 1
ATOM 8025 C C . CYS B 1 512 ? -11.797 -55.5 -45.75 1 93.62 512 CYS B C 1
ATOM 8027 O O . CYS B 1 512 ? -12.406 -56.438 -46.219 1 93.62 512 CYS B O 1
ATOM 8029 N N . LYS B 1 513 ? -11.039 -54.625 -46.5 1 92.81 513 LYS B N 1
ATOM 8030 C CA . LYS B 1 513 ? -10.812 -54.875 -47.938 1 92.81 513 LYS B CA 1
ATOM 8031 C C . LYS B 1 513 ? -9.328 -54.781 -48.281 1 92.81 513 LYS B C 1
ATOM 8033 O O . LYS B 1 513 ? -8.633 -53.875 -47.812 1 92.81 513 LYS B O 1
ATOM 8038 N N . ILE B 1 514 ? -8.875 -55.781 -48.938 1 91.19 514 ILE B N 1
ATOM 8039 C CA . ILE B 1 514 ? -7.52 -55.75 -49.5 1 91.19 514 ILE B CA 1
ATOM 8040 C C . ILE B 1 514 ? -7.555 -55.312 -50.938 1 91.19 514 ILE B C 1
ATOM 8042 O O . ILE B 1 514 ? -8.188 -55.969 -51.781 1 91.19 514 ILE B O 1
ATOM 8046 N N . LYS B 1 515 ? -6.941 -54.156 -51.188 1 85.88 515 LYS B N 1
ATOM 8047 C CA . LYS B 1 515 ? -6.961 -53.594 -52.562 1 85.88 515 LYS B CA 1
ATOM 8048 C C . LYS B 1 515 ? -6.121 -54.438 -53.5 1 85.88 515 LYS B C 1
ATOM 8050 O O . LYS B 1 515 ? -5.008 -54.844 -53.156 1 85.88 515 LYS B O 1
ATOM 8055 N N . GLY B 1 516 ? -6.766 -54.875 -54.562 1 73.62 516 GLY B N 1
ATOM 8056 C CA . GLY B 1 516 ? -6.125 -55.719 -55.594 1 73.62 516 GLY B CA 1
ATOM 8057 C C . GLY B 1 516 ? -5.227 -54.906 -56.5 1 73.62 516 GLY B C 1
ATOM 8058 O O . GLY B 1 516 ? -5.496 -53.75 -56.781 1 73.62 516 GLY B O 1
ATOM 8059 N N . GLU B 1 517 ? -3.951 -54.938 -56.594 1 59.12 517 GLU B N 1
ATOM 8060 C CA . GLU B 1 517 ? -3.242 -54.469 -57.781 1 59.12 517 GLU B CA 1
ATOM 8061 C C . GLU B 1 517 ? -3.793 -55.125 -59.031 1 59.12 517 GLU B C 1
ATOM 8063 O O . GLU B 1 517 ? -4.41 -56.188 -58.969 1 59.12 517 GLU B O 1
ATOM 8068 N N . SER B 1 518 ? -3.816 -54.562 -60.281 1 52.47 518 SER B N 1
ATOM 8069 C CA . SER B 1 518 ? -4.25 -55.156 -61.531 1 52.47 518 SER B CA 1
ATOM 8070 C C . SER B 1 518 ? -4.148 -56.688 -61.469 1 52.47 518 SER B C 1
ATOM 8072 O O . SER B 1 518 ? -4.703 -57.375 -62.312 1 52.47 518 SER B O 1
ATOM 8074 N N . GLY B 1 519 ? -2.971 -57.344 -61.25 1 43.34 519 GLY B N 1
ATOM 8075 C CA . GLY B 1 519 ? -2.756 -58.75 -61.406 1 43.34 519 GLY B CA 1
ATOM 8076 C C . GLY B 1 519 ? -3.35 -59.562 -60.281 1 43.34 519 GLY B C 1
ATOM 8077 O O . GLY B 1 519 ? -3.918 -59.031 -59.344 1 43.34 519 GLY B O 1
ATOM 8078 N N . ALA B 1 520 ? -2.646 -61.062 -59.875 1 46.72 520 ALA B N 1
ATOM 8079 C CA . ALA B 1 520 ? -2.898 -62.438 -59.438 1 46.72 520 ALA B CA 1
ATOM 8080 C C . ALA B 1 520 ? -3.229 -62.5 -57.969 1 46.72 520 ALA B C 1
ATOM 8082 O O . ALA B 1 520 ? -2.402 -62.938 -57.156 1 46.72 520 ALA B O 1
ATOM 8083 N N . ILE B 1 521 ? -3.705 -61.562 -57.219 1 46.62 521 ILE B N 1
ATOM 8084 C CA . ILE B 1 521 ? -3.752 -62.219 -55.906 1 46.62 521 ILE B CA 1
ATOM 8085 C C . ILE B 1 521 ? -4.91 -63.219 -55.875 1 46.62 521 ILE B C 1
ATOM 8087 O O . ILE B 1 521 ? -6.074 -62.812 -55.969 1 46.62 521 ILE B O 1
ATOM 8091 N N . PRO B 1 522 ? -4.75 -64.5 -56.312 1 48 522 PRO B N 1
ATOM 8092 C CA . PRO B 1 522 ? -5.812 -65.5 -56.219 1 48 522 PRO B CA 1
ATOM 8093 C C . PRO B 1 522 ? -6.473 -65.562 -54.844 1 48 522 PRO B C 1
ATOM 8095 O O . PRO B 1 522 ? -5.844 -65.25 -53.844 1 48 522 PRO B O 1
ATOM 8098 N N . ALA B 1 523 ? -7.816 -65.938 -54.906 1 45.19 523 ALA B N 1
ATOM 8099 C CA . ALA B 1 523 ? -8.562 -66.312 -53.688 1 45.19 523 ALA B CA 1
ATOM 8100 C C . ALA B 1 523 ? -7.918 -67.438 -52.969 1 45.19 523 ALA B C 1
ATOM 8102 O O . ALA B 1 523 ? -7.461 -68.438 -53.594 1 45.19 523 ALA B O 1
#

InterPro domains:
  IPR001627 Sema domain [PS51004] (1-77)
  IPR002165 Plexin repeat [PF01437] (79-117)
  IPR002909 IPT domain [PF01833] (368-442)
  IPR013783 Immunoglobulin-like fold [G3DSA:2.60.40.10] (91-219)
  IPR013783 Immunoglobulin-like fold [G3DSA:2.60.40.10] (273-366)
  IPR013783 Immunoglobulin-like fold [G3DSA:2.60.40.10] (367-461)
  IPR014756 Immunoglobulin E-set [SSF81296] (276-364)
  IPR014756 Immunoglobulin E-set [SSF81296] (366-445)
  IPR015943 WD40/YVTN repeat-like-containing domain superfamily [G3DSA:2.130.10.10] (1-90)
  IPR016201 PSI domain [SM00423] (79-125)
  IPR016201 PSI domain [SM00423] (217-267)
  IPR031148 Plexin family [PTHR22625] (1-252)
  IPR036352 Sema domain superfamily [SSF101912] (1-74)

pLDDT: mean 86.34, std 11.1, range [43.34, 96.56]

Sequence (1046 aa):
MSAVAAVRSGSWIVLFIGTSDGQLIKLVLDEKFTPGCPKVLFKSDDERAVLPRMHFDPVDFKHIYIALKKQLRRESIVQCAKYITLKDCRAALDPLCGWCVNTHRCSAQDECSNTSWVSIPKNSLQTRLFSFQIGENSSRKISLHLSLSLKSTGNPAFSCTFTKESDILCDSSDPPAVFPNCSCSFSDQLQYTGGLRVSATVNIEDQKITETLTLTNCSSITENSPNASYTQCVQCVTSGCHWSSSSKRCEWTHGPGEQLHIQDACKYLLSEMVYNKPMILSLEPNKVSFHGRNNVLLRGRNLESVTKIRIQGDLDCIPKESPVFDRSSDTLRFHIPPSGTKGTEKVCVVTPDDRCHGNSIITYSSQPSCTGIQPTVSWSSGGRKIHVQGSNLEFVESVTVFPSNKVLKTQYNTSSEDLWFLSHPYDGSGQFSLKLNVGNSTVDFVDYLSYKPDPEFTGFTTAQVANDLQVNIQKRADMLNLSMSEVTVMGLQGKQQYLCDLEKIESNAIICKIKGESGAIPAMSAVAAVRSGSWIVLFIGTSDGQLIKLVLDEKFTPGCPKVLFKSDDERAVLPRMHFDPVDFKHIYIALKKQLRRESIVQCAKYITLKDCRAALDPLCGWCVNTHRCSAQDECSNTSWVSIPKNSLQTRLFSFQIGENSSRKISLHLSLSLKSTGNPAFSCTFTKESDILCDSSDPPAVFPNCSCSFSDQLQYTGGLRVSATVNIEDQKITETLTLTNCSSITENSPNASYTQCVQCVTSGCHWSSSSKRCEWTHGPGEQLHIQDACKYLLSEMVYNKPMILSLEPNKVSFHGRNNVLLRGRNLESVTKIRIQGDLDCIPKESPVFDRSSDTLRFHIPPSGTKGTEKVCVVTPDDRCHGNSIITYSSQPSCTGIQPTVSWSSGGRKIHVQGSNLEFVESVTVFPSNKVLKTQYNTSSEDLWFLSHPYDGSGQFSLKLNVGNSTVDFVDYLSYKPDPEFTGFTTAQVANDLQVNIQKRADMLNLSMSEVTVMGLQGKQQYLCDLEKIESNAIICKIKGESGAIPA

Radius of gyration: 41.25 Å; Cα contacts (8 Å, |Δi|>4): 2554; chains: 2; bounding box: 65×134×123 Å

Solvent-accessible surface area (backbone atoms only — not comparable to full-atom values): 56412 Å² total; per-residue (Å²): 105,37,20,44,42,44,43,69,52,78,68,30,39,39,35,39,36,20,20,50,55,19,32,37,32,38,36,41,23,35,78,84,44,48,64,48,60,72,41,70,73,42,71,49,63,45,74,43,32,25,46,55,65,66,44,66,35,89,84,52,74,53,26,34,38,42,32,38,79,95,41,79,43,79,43,64,75,64,71,33,72,80,25,71,44,64,67,47,39,57,70,61,71,43,84,68,30,24,32,21,62,82,80,62,38,27,31,40,67,89,75,43,71,97,51,39,40,36,31,62,43,81,64,42,90,80,48,52,60,74,42,54,38,34,24,63,48,95,82,51,29,34,36,37,40,38,38,43,56,56,36,56,82,48,82,66,52,46,46,68,46,46,28,41,97,86,39,73,54,50,47,89,82,50,69,80,45,46,82,53,38,36,59,36,36,32,72,66,64,66,77,47,90,84,38,46,66,32,41,38,37,37,32,52,64,88,46,78,48,75,47,78,41,58,42,45,49,34,68,59,60,42,71,75,43,93,63,74,42,35,64,49,43,42,51,24,40,72,34,17,25,32,65,36,80,81,73,56,34,33,32,63,27,86,62,94,64,86,79,68,48,53,67,79,68,25,56,53,41,65,63,77,72,85,61,82,70,41,40,59,72,47,55,48,75,35,66,31,22,25,47,14,37,68,72,28,43,36,35,36,40,57,37,64,62,51,55,30,36,38,38,28,52,91,61,80,45,89,59,46,74,31,61,60,43,80,70,35,52,45,36,32,30,31,45,48,67,58,44,95,53,71,44,70,27,38,32,25,40,21,32,87,85,69,46,71,32,47,72,43,65,37,34,26,36,50,53,54,46,43,72,30,56,44,59,43,51,38,41,22,78,30,64,43,74,32,33,54,38,66,42,60,60,84,42,51,63,30,34,33,35,35,88,78,65,44,75,35,66,54,46,73,38,82,91,74,71,44,33,33,32,52,42,67,62,41,94,62,77,52,76,26,45,42,29,38,27,32,43,90,41,74,39,71,47,74,45,55,43,30,38,40,75,59,86,47,74,78,48,68,49,76,45,80,52,89,68,25,39,35,35,43,34,35,30,55,75,56,88,63,77,74,53,78,89,77,58,86,50,72,43,73,56,91,94,45,79,42,66,32,47,78,75,46,74,55,56,40,33,39,35,25,36,30,78,48,61,100,66,84,76,76,132,104,37,21,44,43,44,43,69,54,77,69,30,39,40,34,39,36,19,20,51,56,19,32,36,32,38,34,40,23,36,78,85,42,49,64,47,61,72,40,70,72,42,72,49,63,43,73,42,30,25,44,55,67,68,44,66,34,88,83,51,74,52,28,34,36,42,33,38,79,93,40,78,44,79,42,63,76,65,70,31,72,81,24,74,43,64,68,48,40,58,70,62,71,43,86,69,30,24,30,21,62,83,78,63,37,27,31,40,67,90,75,42,72,97,52,37,40,36,29,61,41,81,64,42,90,80,48,52,59,73,42,54,38,36,22,64,48,96,82,52,29,33,36,37,38,37,38,42,58,56,37,55,81,47,82,64,54,46,46,69,46,45,28,41,96,85,39,73,54,50,47,88,82,48,68,79,43,46,81,53,38,35,59,36,35,32,71,65,66,66,78,47,89,83,37,48,66,32,40,38,37,37,31,49,63,88,44,78,48,73,47,78,41,58,41,45,50,35,69,63,64,43,67,82,46,96,61,75,43,35,64,48,40,41,51,24,38,72,33,16,26,32,66,36,79,81,74,54,33,32,33,63,26,87,62,96,62,85,79,68,45,52,66,77,68,24,55,54,42,65,65,77,70,84,64,80,71,41,39,58,73,47,57,47,76,35,67,31,22,25,47,14,36,67,73,27,43,36,34,36,39,58,37,64,62,52,54,30,36,40,39,28,51,91,64,75,45,90,59,46,75,31,61,59,43,81,68,33,51,44,37,32,28,31,46,48,68,60,42,92,52,70,44,72,27,38,31,25,39,22,34,87,84,70,46,72,32,47,70,44,66,36,33,26,36,50,52,55,46,44,73,31,54,45,60,44,50,37,42,22,78,31,63,42,73,31,33,53,38,65,41,59,61,84,44,51,63,29,34,34,35,36,87,78,66,45,75,36,66,55,48,73,38,81,90,75,70,41,35,34,32,53,44,68,63,40,96,63,79,52,76,26,43,44,31,37,28,31,42,88,41,73,41,71,47,74,44,55,44,32,40,39,75,60,86,48,74,78,47,69,49,76,44,81,51,89,67,25,38,35,36,41,33,35,30,54,74,55,88,64,76,76,53,78,88,76,58,85,49,72,44,75,57,92,93,46,79,42,67,33,47,76,75,46,74,56,57,39,34,39,34,25,36,30,79,47,62,97,69,84,79,75,132